Protein 8PSO (pdb70)

Solvent-accessible surface area: 40742 Å² total; per-residue (Å²): 128,80,23,71,0,26,59,153,8,74,3,4,71,78,0,90,87,56,9,129,122,36,73,80,16,136,80,8,76,125,71,190,25,67,51,56,76,28,13,163,67,48,25,1,41,147,27,4,53,64,12,78,175,107,49,20,37,29,101,17,10,58,4,1,20,2,0,46,85,7,61,31,76,79,123,3,9,71,61,0,0,34,26,24,0,131,82,114,157,20,51,115,62,117,38,6,6,11,46,48,87,90,131,54,86,164,156,81,87,102,41,71,0,1,0,1,15,42,29,5,93,7,1,89,20,1,2,13,0,0,21,79,0,21,49,84,29,6,112,18,20,36,14,128,60,3,0,1,0,0,0,5,18,5,126,66,83,50,204,157,33,73,102,163,56,81,73,68,9,67,11,16,0,0,0,1,3,129,53,67,17,138,49,40,20,90,74,114,70,88,109,0,0,6,6,64,19,98,11,10,32,81,41,1,30,0,0,1,9,5,11,6,28,5,6,60,29,10,6,110,60,38,51,38,146,26,5,20,0,22,107,64,0,51,67,37,149,108,83,13,74,95,74,23,2,30,0,10,1,0,1,9,0,3,0,8,28,1,0,4,5,10,0,2,30,2,2,4,37,4,48,31,15,90,17,3,3,96,67,66,0,74,108,6,1,75,24,32,95,61,19,168,22,23,24,16,3,0,2,1,0,1,4,1,1,3,0,33,3,11,25,59,37,51,103,110,8,9,0,0,0,114,10,16,5,25,5,17,6,10,8,3,3,5,38,71,114,54,30,41,58,16,0,101,90,8,4,73,56,2,48,88,0,22,75,6,160,40,72,3,3,50,18,105,12,102,8,92,110,11,51,96,21,10,138,40,54,14,161,30,86,32,73,90,2,15,32,37,120,45,1,0,37,3,45,86,119,170,66,155,40,27,14,102,38,22,5,15,6,88,0,0,5,24,0,0,7,39,1,93,0,30,16,0,47,60,0,2,45,71,0,2,74,8,137,47,8,89,65,133,9,34,91,2,11,0,62,59,7,3,44,19,0,35,16,1,39,22,32,38,100,27,55,48,80,13,68,16,84,19,81,4,41,15,29,3,2,0,0,1,66,0,0,0,29,4,0,18,68,21,0,129,39,0,12,44,132,47,30,79,11,26,60,107,93,19,35,39,51,44,58,0,21,38,0,2,117,82,4,113,105,86,111,39,0,0,6,7,24,6,26,66,23,14,8,2,0,2,1,50,2,1,23,73,0,0,57,27,0,10,0,13,0,0,0,0,0,0,0,16,1,2,4,87,3,6,0,32,12,156,108,76,71,22,125,2,39,1,2,2,4,47,31,23,0,70,8,0,0,5,0,1,0,5,0,32,12,119,62,3,14,0,24,43,20,56,3,1,3,4,10,78,45,96,40,41,18,140,81,0,28,63,50,3,40,25,0,1,1,14,17,3,41,89,64,0,1,8,2,55,77,11,0,29,5,28,53,10,8,0,38,40,94,5,53,47,14,106,10,9,20,63,20,30,17,15,22,7,23,0,0,0,1,0,1,20,52,2,0,31,36,0,1,42,6,0,8,15,25,39,8,69,21,131,9,0,45,107,6,0,94,18,8,5,84,12,0,20,62,28,3,78,48,105,28,11,9,88,56,116,50,92,48,0,3,34,2,0,20,10,135,35,63,23,43,0,56,32,0,1,8,16,72,24,71,16,0,1,1,7,0,4,17,60,10,18,64,0,4,0,21,78,21,21,2,41,71,33,21,128,59,192,107,37,119,50,182,14,77,21,4,55,8,4,38,12,98,48,56,70,174,82,76,3,22,72,61,46,4,71,143,55,98,63,65,17,75,60,65,6,160,82,96,65,53,154,138,52,29,106,18,27,34,38,5,30,99,32,62,82,171,211,42,29,9,36,110,23,1,113,61,20,105,69,0,5,0,20,0,1,55,24,22,31,47,108,105,47,39,95,49,90,24,76,7,34,100,32,0,48,136,89,84,24,0,57,63,19,1,45,101,12,18,77,138,64,20,92,106,43,50,125,25,82,94,26,115,68,121,55,93,34,124,131,42,114,4,81,27,4,89,2,110,80,59,16,17,87,97,116,53,1,60,66,10,30,74,130,2,55,34,0,44,32,0,38,54,10,42,140,80,115,80,44,35,21,32,0,5,20,22,10,93,117,116,34,90,2,44,92,0,0,0,19,37,0,16,10,30,85,149

Radius of gyration: 29.65 Å; Cα contacts (8 Å, |Δi|>4): 1901; chains: 3; bounding box: 71×74×90 Å

Organism: NCBI:txid1549864

B-factor: mean 33.17, std 15.11, range [2.7, 119.19]

Foldseek 3Di:
DDDDPPDDDPCNVVVVVVVVVDDDDDDDDDDDWDKDAFDALVLLVVLLVVLCVVANEDPAQFVLQLLDFQPDDPVLQQVQQVVVLVVVVFDADPNFTAAEDADDPPDADRAHAGFFDQARNCLLVVLQQLQPDVVVAGGWADDPRWIKHKHWYFYDDPPCGDDDDDLFTKIKIKTWHHDDDPQWDDDPRDITRIHIDIGTPVLSNQLNPDDLVVVVVVQPPDDDDAAFAGRQLHRDNPDGHRNSVSSLSSLCSNDSVNVLVQLVVLVVCSVPDRIDTPPPSSCSLVCPVVDDHHSVSNNSSNSSSVSSVCCVPPND/DCVPFPWHDPPQADWWDDDPDWQQVQVVVLLVVLVVVVVVPPAAQAFFFDQLPFAACQPPDQDFDQVQQFDQDWAWAWDDDPNDIDIDIFGSNVLVVVVCVQLVHPGVVRVVVPLVPDPDQQDHRRNHGNVVVLVQQQEKEKGWDTRDHPCNPTHIAIHTHSVLVRLLRRLQVLLLVRVCVLDVLSDPPADQLRSLLVVLVVALVAFKKKWWFFDSLQSSHALVLQLVLCVSRNPPPSSVSSSSSQQAHWYQRPHDTHGRRGGRGDCSRFSSLVSLLSSRDPQWDDGSGTIMGHDHDVVVVVVVCVSCRNSSNHTDPVPMDMDGFWGATPQFIAGSNSQGIAECRNQYHQDPDDLQVSLLVLLVSLVVCCVSPNDPPVVSQVVSLVVLVVLLVVQVDPVHEDDQDQQDRSSRNHVDRDTSVCLQVVVGDVLSQCSHNLRDPHPVRVVVVVVSCCDPSNDDPDDDQPPDDPVDDPSDDDDPVRSVVRVVVVCVVQVVVPHDDDDDDRPVVVVVPDD/DDPVCVVPPPDPDDDPVVVVVVPDDPDDDDDPCVVVVCPPPVVVVVVVVCCVPPPVVPDDDDDDFDDFADKDFADKDKDKDKDAADDPVRLVVVVVVPDDNVVSVVRNDIDIDIDIDGMAHPVRFDADPPCRNVGRGPPD

Nearest PDB structures (foldseek):
  8psn-assembly1_B  TM=9.920E-01  e=4.092E-94  Tilapia lake virus
  8ptj-assembly1_B  TM=9.882E-01  e=3.316E-91  Tilapia lake virus
  8psz-assembly1_B  TM=9.382E-01  e=5.724E-92  Tilapia lake virus
  8pth-assembly1_B  TM=9.506E-01  e=6.085E-90  Tilapia lake virus
  8p0u-assembly1_B  TM=6.647E-01  e=1.489E-14  Thogotovirus thogotoense

Structure (mmCIF, N/CA/C/O backbone):
data_8PSO
#
_entry.id   8PSO
#
_cell.length_a   1.00
_cell.length_b   1.00
_cell.length_c   1.00
_cell.angle_alpha   90.00
_cell.angle_beta   90.00
_cell.angle_gamma   90.00
#
_symmetry.space_group_name_H-M   'P 1'
#
loop_
_entity.id
_entity.type
_entity.pdbx_description
1 polymer 'Polymerase acidic protein (PA-like)'
2 polymer 'Putative PB1'
3 polymer 'RNA-dependent RNA polymerase'
4 polymer "5' vRNA end - vRNA loop (40-mer)"
5 polymer "DNA (5'-D(*(CTP))-3')"
6 non-polymer 'ZINC ION'
7 non-polymer 'MAGNESIUM ION'
8 water water
#
loop_
_atom_site.group_PDB
_atom_site.id
_atom_site.type_symbol
_atom_site.label_atom_id
_atom_site.label_alt_id
_atom_site.label_comp_id
_atom_site.label_asym_id
_atom_site.label_entity_id
_atom_site.label_seq_id
_atom_site.pdbx_PDB_ins_code
_atom_site.Cartn_x
_atom_site.Cartn_y
_atom_site.Cartn_z
_atom_site.occupancy
_atom_site.B_iso_or_equiv
_atom_site.auth_seq_id
_atom_site.auth_comp_id
_atom_site.auth_asym_id
_atom_site.auth_atom_id
_atom_site.pdbx_PDB_model_num
ATOM 1 N N . GLY A 1 102 ? 138.995 126.413 84.526 1.00 54.01 102 GLY A N 1
ATOM 2 C CA . GLY A 1 102 ? 139.509 127.687 84.995 1.00 56.68 102 GLY A CA 1
ATOM 3 C C . GLY A 1 102 ? 139.143 127.971 86.438 1.00 58.20 102 GLY A C 1
ATOM 4 O O . GLY A 1 102 ? 139.888 128.635 87.158 1.00 57.26 102 GLY A O 1
ATOM 7 N N . VAL A 1 103 ? 137.985 127.465 86.863 1.00 53.41 103 VAL A N 1
ATOM 8 C CA . VAL A 1 103 ? 137.537 127.664 88.235 1.00 49.82 103 VAL A CA 1
ATOM 9 C C . VAL A 1 103 ? 138.415 126.847 89.173 1.00 49.46 103 VAL A C 1
ATOM 10 O O . VAL A 1 103 ? 138.694 125.668 88.921 1.00 48.94 103 VAL A O 1
ATOM 23 N N . VAL A 1 104 ? 138.861 127.476 90.262 1.00 37.94 104 VAL A N 1
ATOM 24 C CA . VAL A 1 104 ? 139.754 126.803 91.196 1.00 36.10 104 VAL A CA 1
ATOM 25 C C . VAL A 1 104 ? 139.027 125.633 91.839 1.00 35.98 104 VAL A C 1
ATOM 26 O O . VAL A 1 104 ? 137.882 125.760 92.291 1.00 39.30 104 VAL A O 1
ATOM 39 N N . LYS A 1 105 ? 139.692 124.484 91.881 1.00 35.94 105 LYS A N 1
ATOM 40 C CA . LYS A 1 105 ? 139.147 123.277 92.483 1.00 33.32 105 LYS A CA 1
ATOM 41 C C . LYS A 1 105 ? 139.736 123.081 93.875 1.00 38.05 105 LYS A C 1
ATOM 42 O O . LYS A 1 105 ? 140.823 123.575 94.184 1.00 37.77 105 LYS A O 1
ATOM 61 N N . VAL A 1 106 ? 139.004 122.348 94.716 1.00 37.24 106 VAL A N 1
ATOM 62 C CA . VAL A 1 106 ? 139.444 122.144 96.093 1.00 30.35 106 VAL A CA 1
ATOM 63 C C . VAL A 1 106 ? 140.772 121.404 96.131 1.00 31.60 106 VAL A C 1
ATOM 64 O O . VAL A 1 106 ? 141.603 121.647 97.014 1.00 32.68 106 VAL A O 1
ATOM 77 N N . GLY A 1 107 ? 140.999 120.499 95.185 1.00 28.07 107 GLY A N 1
ATOM 78 C CA . GLY A 1 107 ? 142.242 119.768 95.082 1.00 27.40 107 GLY A CA 1
ATOM 79 C C . GLY A 1 107 ? 143.347 120.507 94.361 1.00 31.11 107 GLY A C 1
ATOM 80 O O . GLY A 1 107 ? 144.369 119.898 94.031 1.00 33.56 107 GLY A O 1
ATOM 84 N N . HIS A 1 108 ? 143.172 121.802 94.106 1.00 30.46 108 HIS A N 1
ATOM 85 C CA . HIS A 1 108 ? 144.169 122.572 93.376 1.00 32.65 108 HIS A CA 1
ATOM 86 C C . HIS A 1 108 ? 145.522 122.500 94.074 1.00 35.83 108 HIS A C 1
ATOM 87 O O . HIS A 1 108 ? 145.615 122.640 95.296 1.00 39.44 108 HIS A O 1
ATOM 101 N N . LYS A 1 109 ? 146.572 122.280 93.287 1.00 33.98 109 LYS A N 1
ATOM 102 C CA . LYS A 1 109 ? 147.936 122.183 93.791 1.00 31.65 109 LYS A CA 1
ATOM 103 C C . LYS A 1 109 ? 148.656 123.500 93.531 1.00 36.02 109 LYS A C 1
ATOM 104 O O . LYS A 1 109 ? 148.793 123.919 92.377 1.00 41.43 109 LYS A O 1
ATOM 123 N N . ALA A 1 110 ? 149.114 124.144 94.598 1.00 33.90 110 ALA A N 1
ATOM 124 C CA . ALA A 1 110 ? 149.792 125.425 94.495 1.00 30.92 110 ALA A CA 1
ATOM 125 C C . ALA A 1 110 ? 151.278 125.228 94.199 1.00 34.06 110 ALA A C 1
ATOM 126 O O . ALA A 1 110 ? 151.801 124.112 94.205 1.00 43.06 110 ALA A O 1
ATOM 133 N N . SER A 1 111 ? 151.961 126.344 93.936 1.00 32.27 111 SER A N 1
ATOM 134 C CA . SER A 1 111 ? 153.386 126.287 93.628 1.00 35.10 111 SER A CA 1
ATOM 135 C C . SER A 1 111 ? 154.223 126.016 94.872 1.00 35.18 111 SER A C 1
ATOM 136 O O . SER A 1 111 ? 155.326 125.469 94.767 1.00 42.10 111 SER A O 1
ATOM 144 N N . TYR A 1 112 ? 153.723 126.390 96.046 1.00 32.93 112 TYR A N 1
ATOM 145 C CA . TYR A 1 112 ? 154.429 126.185 97.304 1.00 29.08 112 TYR A CA 1
ATOM 146 C C . TYR A 1 112 ? 154.080 124.855 97.961 1.00 32.75 112 TYR A C 1
ATOM 147 O O . TYR A 1 112 ? 154.529 124.595 99.082 1.00 30.97 112 TYR A O 1
ATOM 165 N N . ASP A 1 113 ? 153.290 124.014 97.291 1.00 29.56 113 ASP A N 1
ATOM 166 C CA . ASP A 1 113 ? 152.869 122.748 97.886 1.00 29.13 113 ASP A CA 1
ATOM 167 C C . ASP A 1 113 ? 154.070 121.892 98.271 1.00 32.12 113 ASP A C 1
ATOM 168 O O . ASP A 1 113 ? 154.148 121.379 99.394 1.00 35.29 113 ASP A O 1
ATOM 177 N N . ALA A 1 114 ? 155.020 121.725 97.348 1.00 31.81 114 ALA A N 1
ATOM 178 C CA . ALA A 1 114 ? 156.179 120.884 97.627 1.00 24.91 114 ALA A CA 1
ATOM 179 C C . ALA A 1 114 ? 157.022 121.464 98.754 1.00 29.09 114 ALA A C 1
ATOM 180 O O . ALA A 1 114 ? 157.543 120.722 99.594 1.00 30.99 114 ALA A O 1
ATOM 187 N N . GLU A 1 115 ? 157.177 122.788 98.783 1.00 29.91 115 GLU A N 1
ATOM 188 C CA . GLU A 1 115 ? 157.947 123.421 99.849 1.00 30.04 115 GLU A CA 1
ATOM 189 C C . GLU A 1 115 ? 157.315 123.153 101.210 1.00 29.24 115 GLU A C 1
ATOM 190 O O . GLU A 1 115 ? 158.008 122.806 102.175 1.00 33.99 115 GLU A O 1
ATOM 202 N N . LEU A 1 116 ? 155.993 123.300 101.303 1.00 28.85 116 LEU A N 1
ATOM 203 C CA . LEU A 1 116 ? 155.313 123.056 102.570 1.00 25.85 116 LEU A CA 1
ATOM 204 C C . LEU A 1 116 ? 155.384 121.586 102.959 1.00 23.34 116 LEU A C 1
ATOM 205 O O . LEU A 1 116 ? 155.517 121.259 104.143 1.00 33.63 116 LEU A O 1
ATOM 221 N N . ARG A 1 117 ? 155.290 120.683 101.982 1.00 25.26 117 ARG A N 1
ATOM 222 C CA . ARG A 1 117 ? 155.413 119.262 102.290 1.00 24.45 117 ARG A CA 1
ATOM 223 C C . ARG A 1 117 ? 156.807 118.933 102.812 1.00 26.08 117 ARG A C 1
ATOM 224 O O . ARG A 1 117 ? 156.956 118.150 103.757 1.00 30.75 117 ARG A O 1
ATOM 245 N N . GLU A 1 118 ? 157.842 119.526 102.214 1.00 28.07 118 GLU A N 1
ATOM 246 C CA . GLU A 1 118 ? 159.196 119.323 102.718 1.00 31.10 118 GLU A CA 1
ATOM 247 C C . GLU A 1 118 ? 159.337 119.867 104.135 1.00 30.85 118 GLU A C 1
ATOM 248 O O . GLU A 1 118 ? 159.957 119.231 104.997 1.00 31.07 118 GLU A O 1
ATOM 260 N N . ARG A 1 119 ? 158.765 121.045 104.394 1.00 28.62 119 ARG A N 1
ATOM 261 C CA . ARG A 1 119 ? 158.819 121.604 105.741 1.00 26.83 119 ARG A CA 1
ATOM 262 C C . ARG A 1 119 ? 158.132 120.684 106.743 1.00 31.00 119 ARG A C 1
ATOM 263 O O . ARG A 1 119 ? 158.644 120.460 107.846 1.00 31.26 119 ARG A O 1
ATOM 284 N N . LEU A 1 120 ? 156.972 120.138 106.373 1.00 29.05 120 LEU A N 1
ATOM 285 C CA . LEU A 1 120 ? 156.283 119.196 107.251 1.00 24.83 120 LEU A CA 1
ATOM 286 C C . LEU A 1 120 ? 157.124 117.948 107.479 1.00 29.45 120 LEU A C 1
ATOM 287 O O . LEU A 1 120 ? 157.149 117.399 108.586 1.00 35.75 120 LEU A O 1
ATOM 303 N N . LEU A 1 121 ? 157.818 117.483 106.438 1.00 33.39 121 LEU A N 1
ATOM 304 C CA . LEU A 1 121 ? 158.696 116.329 106.594 1.00 33.41 121 LEU A CA 1
ATOM 305 C C . LEU A 1 121 ? 159.808 116.619 107.593 1.00 31.18 121 LEU A C 1
ATOM 306 O O . LEU A 1 121 ? 160.152 115.764 108.417 1.00 35.62 121 LEU A O 1
ATOM 322 N N . GLU A 1 122 ? 160.385 117.821 107.534 1.00 32.77 122 GLU A N 1
ATOM 323 C CA . GLU A 1 122 ? 161.445 118.175 108.470 1.00 30.99 122 GLU A CA 1
ATOM 324 C C . GLU A 1 122 ? 160.930 118.356 109.892 1.00 33.19 122 GLU A C 1
ATOM 325 O O . GLU A 1 122 ? 161.722 118.284 110.837 1.00 37.36 122 GLU A O 1
ATOM 337 N N . LEU A 1 123 ? 159.633 118.584 110.068 1.00 36.73 123 LEU A N 1
ATOM 338 C CA . LEU A 1 123 ? 159.067 118.792 111.390 1.00 30.96 123 LEU A CA 1
ATOM 339 C C . LEU A 1 123 ? 158.881 117.460 112.115 1.00 29.08 123 LEU A C 1
ATOM 340 O O . LEU A 1 123 ? 158.810 116.402 111.485 1.00 34.23 123 LEU A O 1
ATOM 356 N N . PRO A 1 124 ? 158.799 117.485 113.444 1.00 29.04 124 PRO A N 1
ATOM 357 C CA . PRO A 1 124 ? 158.744 116.230 114.203 1.00 34.13 124 PRO A CA 1
ATOM 358 C C . PRO A 1 124 ? 157.454 115.462 113.956 1.00 32.76 124 PRO A C 1
ATOM 359 O O . PRO A 1 124 ? 156.423 116.017 113.570 1.00 34.41 124 PRO A O 1
ATOM 370 N N . HIS A 1 125 ? 157.532 114.155 114.189 1.00 27.90 125 HIS A N 1
ATOM 371 C CA . HIS A 1 125 ? 156.422 113.236 114.000 1.00 24.73 125 HIS A CA 1
ATOM 372 C C . HIS A 1 125 ? 156.228 112.390 115.249 1.00 28.91 125 HIS A C 1
ATOM 373 O O . HIS A 1 125 ? 157.179 112.164 116.004 1.00 32.78 125 HIS A O 1
ATOM 388 N N . PRO A 1 126 ? 155.010 111.910 115.493 1.00 29.89 126 PRO A N 1
ATOM 389 C CA . PRO A 1 126 ? 154.770 111.094 116.688 1.00 29.81 126 PRO A CA 1
ATOM 390 C C . PRO A 1 126 ? 155.429 109.728 116.591 1.00 30.43 126 PRO A C 1
ATOM 391 O O . PRO A 1 126 ? 155.620 109.175 115.505 1.00 27.97 126 PRO A O 1
ATOM 402 N N . LYS A 1 127 ? 155.776 109.185 117.753 1.00 34.05 127 LYS A N 1
ATOM 403 C CA . LYS A 1 127 ? 156.265 107.820 117.856 1.00 33.24 127 LYS A CA 1
ATOM 404 C C . LYS A 1 127 ? 155.095 106.871 118.078 1.00 35.73 127 LYS A C 1
ATOM 405 O O . LYS A 1 127 ? 154.075 107.240 118.667 1.00 39.35 127 LYS A O 1
ATOM 424 N N . SER A 1 128 ? 155.249 105.640 117.600 1.00 36.91 128 SER A N 1
ATOM 425 C CA . SER A 1 128 ? 154.189 104.652 117.746 1.00 33.25 128 SER A CA 1
ATOM 426 C C . SER A 1 128 ? 153.957 104.341 119.219 1.00 38.60 128 SER A C 1
ATOM 427 O O . SER A 1 128 ? 154.901 104.069 119.966 1.00 42.14 128 SER A O 1
ATOM 435 N N . GLY A 1 129 ? 152.694 104.383 119.634 1.00 40.01 129 GLY A N 1
ATOM 436 C CA . GLY A 1 129 ? 152.334 104.104 121.003 1.00 35.75 129 GLY A CA 1
ATOM 437 C C . GLY A 1 129 ? 152.180 102.619 121.262 1.00 38.66 129 GLY A C 1
ATOM 438 O O . GLY A 1 129 ? 151.996 101.821 120.338 1.00 41.59 129 GLY A O 1
ATOM 442 N N . PRO A 1 130 ? 152.256 102.218 122.528 1.00 38.47 130 PRO A N 1
ATOM 443 C CA . PRO A 1 130 ? 152.097 100.798 122.857 1.00 38.48 130 PRO A CA 1
ATOM 444 C C . PRO A 1 130 ? 150.661 100.333 122.675 1.00 39.10 130 PRO A C 1
ATOM 445 O O . PRO A 1 130 ? 149.708 101.101 122.820 1.00 39.32 130 PRO A O 1
ATOM 456 N N . LYS A 1 131 ? 150.519 99.054 122.354 1.00 39.01 131 LYS A N 1
ATOM 457 C CA . LYS A 1 131 ? 149.195 98.451 122.249 1.00 39.00 131 LYS A CA 1
ATOM 458 C C . LYS A 1 131 ? 148.711 98.035 123.635 1.00 39.48 131 LYS A C 1
ATOM 459 O O . LYS A 1 131 ? 149.418 97.302 124.334 1.00 42.09 131 LYS A O 1
ATOM 478 N N . PRO A 1 132 ? 147.531 98.473 124.069 1.00 39.83 132 PRO A N 1
ATOM 479 C CA . PRO A 1 132 ? 147.070 98.117 125.412 1.00 41.56 132 PRO A CA 1
ATOM 480 C C . PRO A 1 132 ? 146.429 96.740 125.457 1.00 44.28 132 PRO A C 1
ATOM 481 O O . PRO A 1 132 ? 145.784 96.289 124.508 1.00 39.86 132 PRO A O 1
ATOM 492 N N . ARG A 1 133 ? 146.620 96.071 126.592 1.00 49.45 133 ARG A N 1
ATOM 493 C CA . ARG A 1 133 ? 146.005 94.776 126.862 1.00 45.46 133 ARG A CA 1
ATOM 494 C C . ARG A 1 133 ? 144.711 95.028 127.627 1.00 48.08 133 ARG A C 1
ATOM 495 O O . ARG A 1 133 ? 144.738 95.521 128.759 1.00 51.39 133 ARG A O 1
ATOM 516 N N . ILE A 1 134 ? 143.584 94.692 127.009 1.00 41.85 134 ILE A N 1
ATOM 517 C CA . ILE A 1 134 ? 142.266 94.979 127.560 1.00 37.14 134 ILE A CA 1
ATOM 518 C C . ILE A 1 134 ? 141.698 93.695 128.143 1.00 36.06 134 ILE A C 1
ATOM 519 O O . ILE A 1 134 ? 141.570 92.685 127.441 1.00 36.08 134 ILE A O 1
ATOM 535 N N . GLU A 1 135 ? 141.358 93.733 129.428 1.00 41.20 135 GLU A N 1
ATOM 536 C CA . GLU A 1 135 ? 140.707 92.626 130.113 1.00 35.84 135 GLU A CA 1
ATOM 537 C C . GLU A 1 135 ? 139.281 93.028 130.454 1.00 33.73 135 GLU A C 1
ATOM 538 O O . GLU A 1 135 ? 139.058 94.086 131.053 1.00 41.46 135 GLU A O 1
ATOM 550 N N . TRP A 1 136 ? 138.324 92.188 130.077 1.00 24.75 136 TRP A N 1
ATOM 551 C CA . TRP A 1 136 ? 136.913 92.445 130.327 1.00 24.84 136 TRP A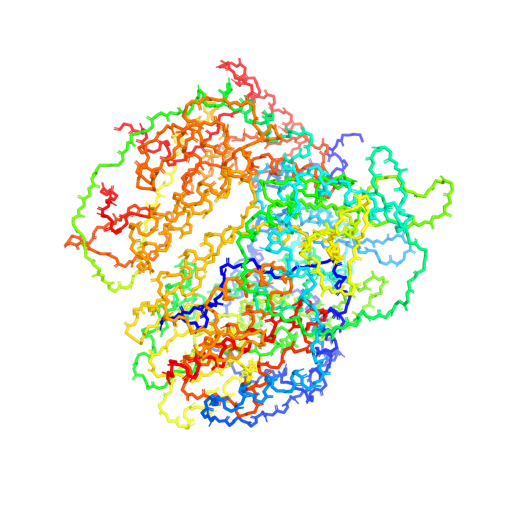 CA 1
ATOM 552 C C . TRP A 1 136 ? 136.445 91.593 131.498 1.00 28.46 136 TRP A C 1
ATOM 553 O O . TRP A 1 136 ? 136.600 90.368 131.483 1.00 31.86 136 TRP A O 1
ATOM 574 N N . VAL A 1 137 ? 135.878 92.247 132.513 1.00 30.17 137 VAL A N 1
ATOM 575 C CA . VAL A 1 137 ? 135.436 91.590 133.736 1.00 27.34 137 VAL A CA 1
ATOM 576 C C . VAL A 1 137 ? 134.076 92.152 134.130 1.00 29.17 137 VAL A C 1
ATOM 577 O O . VAL A 1 137 ? 133.563 93.091 133.521 1.00 33.31 137 VAL A O 1
ATOM 590 N N . ALA A 1 138 ? 133.494 91.557 135.167 1.00 27.72 138 ALA A N 1
ATOM 591 C CA . ALA A 1 138 ? 132.200 92.005 135.648 1.00 28.19 138 ALA A CA 1
ATOM 592 C C . ALA A 1 138 ? 132.322 93.383 136.299 1.00 24.52 138 ALA A C 1
ATOM 593 O O . ALA A 1 138 ? 133.384 93.745 136.812 1.00 31.01 138 ALA A O 1
ATOM 600 N N . PRO A 1 139 ? 131.250 94.171 136.293 1.00 22.08 139 PRO A N 1
ATOM 601 C CA . PRO A 1 139 ? 131.300 95.497 136.925 1.00 26.47 139 PRO A CA 1
ATOM 602 C C . PRO A 1 139 ? 131.559 95.382 138.417 1.00 29.54 139 PRO A C 1
ATOM 603 O O . PRO A 1 139 ? 131.459 94.288 138.991 1.00 31.76 139 PRO A O 1
ATOM 614 N N . PRO A 1 140 ? 131.892 96.488 139.080 1.00 27.96 140 PRO A N 1
ATOM 615 C CA . PRO A 1 140 ? 132.222 96.417 140.508 1.00 27.94 140 PRO A CA 1
ATOM 616 C C . PRO A 1 140 ? 131.030 95.998 141.352 1.00 27.61 140 PRO A C 1
ATOM 617 O O . PRO A 1 140 ? 129.872 96.249 141.012 1.00 26.78 140 PRO A O 1
ATOM 628 N N . ARG A 1 141 ? 131.334 95.349 142.473 1.00 35.52 141 ARG A N 1
ATOM 629 C CA . ARG A 1 141 ? 130.321 94.894 143.409 1.00 35.45 141 ARG A CA 1
ATOM 630 C C . ARG A 1 141 ? 130.097 95.941 144.498 1.00 35.62 141 ARG A C 1
ATOM 631 O O . ARG A 1 141 ? 130.718 97.006 144.517 1.00 36.92 141 ARG A O 1
ATOM 652 N N . LEU A 1 142 ? 129.190 95.625 145.425 1.00 34.33 142 LEU A N 1
ATOM 653 C CA . LEU A 1 142 ? 128.918 96.518 146.546 1.00 33.64 142 LEU A CA 1
ATOM 654 C C . LEU A 1 142 ? 130.184 96.794 147.350 1.00 33.94 142 LEU A C 1
ATOM 655 O O . LEU A 1 142 ? 130.368 97.897 147.883 1.00 36.50 142 LEU A O 1
ATOM 671 N N . ALA A 1 143 ? 131.073 95.801 147.438 1.00 32.57 143 ALA A N 1
ATOM 672 C CA . ALA A 1 143 ? 132.272 95.944 148.256 1.00 31.95 143 ALA A CA 1
ATOM 673 C C . ALA A 1 143 ? 133.171 97.058 147.738 1.00 31.89 143 ALA A C 1
ATOM 674 O O . ALA A 1 143 ? 133.796 97.772 148.527 1.00 38.37 143 ALA A O 1
ATOM 681 N N . ASP A 1 144 ? 133.265 97.216 146.417 1.00 30.09 144 ASP A N 1
ATOM 682 C CA . ASP A 1 144 ? 134.126 98.256 145.861 1.00 28.82 144 ASP A CA 1
ATOM 683 C C . ASP A 1 144 ? 133.625 99.649 146.232 1.00 28.61 144 ASP A C 1
ATOM 684 O O . ASP A 1 144 ? 134.414 100.523 146.618 1.00 38.36 144 ASP A O 1
ATOM 693 N N . ILE A 1 145 ? 132.314 99.874 146.129 1.00 24.92 145 ILE A N 1
ATOM 694 C CA . ILE A 1 145 ? 131.754 101.169 146.504 1.00 24.14 145 ILE A CA 1
ATOM 695 C C . ILE A 1 145 ? 131.927 101.405 147.998 1.00 28.82 145 ILE A C 1
ATOM 696 O O . ILE A 1 145 ? 132.241 102.521 148.437 1.00 31.16 145 ILE A O 1
ATOM 712 N N . SER A 1 146 ? 131.715 100.362 148.805 1.00 31.54 146 SER A N 1
ATOM 713 C CA . SER A 1 146 ? 131.924 100.496 150.241 1.00 29.34 146 SER A CA 1
ATOM 714 C C . SER A 1 146 ? 133.370 100.862 150.546 1.00 32.24 146 SER A C 1
ATOM 715 O O . SER A 1 146 ? 133.639 101.691 151.421 1.00 34.89 146 SER A O 1
ATOM 723 N N . LYS A 1 147 ? 134.316 100.251 149.831 1.00 28.38 147 LYS A N 1
ATOM 724 C CA . LYS A 1 147 ? 135.725 100.561 150.034 1.00 31.85 147 LYS A CA 1
ATOM 725 C C . LYS A 1 147 ? 136.033 102.002 149.650 1.00 31.77 147 LYS A C 1
ATOM 726 O O . LYS A 1 147 ? 136.807 102.678 150.334 1.00 37.50 147 LYS A O 1
ATOM 745 N N . GLU A 1 148 ? 135.445 102.487 148.555 1.00 29.92 148 GLU A N 1
ATOM 746 C CA . GLU A 1 148 ? 135.662 103.878 148.164 1.00 31.17 148 GLU A CA 1
ATOM 747 C C . GLU A 1 148 ? 135.147 104.830 149.239 1.00 33.40 148 GLU A C 1
ATOM 748 O O . GLU A 1 148 ? 135.833 105.788 149.629 1.00 33.49 148 GLU A O 1
ATOM 760 N N . THR A 1 149 ? 133.934 104.576 149.737 1.00 29.96 149 THR A N 1
ATOM 761 C CA . THR A 1 149 ? 133.377 105.435 150.778 1.00 23.95 149 THR A CA 1
ATOM 762 C C . THR A 1 149 ? 134.222 105.380 152.045 1.00 31.22 149 THR A C 1
ATOM 763 O O . THR A 1 149 ? 134.459 106.409 152.689 1.00 34.64 149 THR A O 1
ATOM 774 N N . ALA A 1 150 ? 134.684 104.184 152.419 1.00 32.74 150 ALA A N 1
ATOM 775 C CA . ALA A 1 150 ? 135.514 104.049 153.610 1.00 31.49 150 ALA A CA 1
ATOM 776 C C . ALA A 1 150 ? 136.835 104.785 153.446 1.00 28.06 150 ALA A C 1
ATOM 777 O O . ALA A 1 150 ? 137.331 105.401 154.394 1.00 33.24 150 ALA A O 1
ATOM 784 N N . GLU A 1 151 ? 137.429 104.723 152.253 1.00 32.03 151 GLU A N 1
ATOM 785 C CA . GLU A 1 151 ? 138.670 105.450 152.010 1.00 31.00 151 GLU A CA 1
ATOM 786 C C . GLU A 1 151 ? 138.459 106.950 152.144 1.00 32.40 151 GLU A C 1
ATOM 787 O O . GLU A 1 151 ? 139.269 107.644 152.770 1.00 34.68 151 GLU A O 1
ATOM 799 N N . LEU A 1 152 ? 137.370 107.470 151.573 1.00 26.95 152 LEU A N 1
ATOM 800 C CA . LEU A 1 152 ? 137.085 108.896 151.721 1.00 25.57 152 LEU A CA 1
ATOM 801 C C . LEU A 1 152 ? 136.913 109.262 153.192 1.00 25.48 152 LEU A C 1
ATOM 802 O O . LEU A 1 152 ? 137.493 110.244 153.678 1.00 28.61 152 LEU A O 1
ATOM 818 N N . LYS A 1 153 ? 136.131 108.463 153.920 1.00 26.98 153 LYS A N 1
ATOM 819 C CA . LYS A 1 153 ? 135.871 108.747 155.327 1.00 22.97 153 LYS A CA 1
ATOM 820 C C . LYS A 1 153 ? 137.157 108.733 156.141 1.00 26.66 153 LYS A C 1
ATOM 821 O O . LYS A 1 153 ? 137.379 109.608 156.986 1.00 30.66 153 LYS A O 1
ATOM 840 N N . ARG A 1 154 ? 138.017 107.742 155.903 1.00 32.08 154 ARG A N 1
ATOM 841 C CA . ARG A 1 154 ? 139.270 107.648 156.642 1.00 31.84 154 ARG A CA 1
ATOM 842 C C . ARG A 1 154 ? 140.198 108.807 156.307 1.00 28.49 154 ARG A C 1
ATOM 843 O O . ARG A 1 154 ? 140.849 109.364 157.198 1.00 38.39 154 ARG A O 1
ATOM 864 N N . GLN A 1 155 ? 140.274 109.186 155.031 1.00 31.68 155 GLN A N 1
ATOM 865 C CA . GLN A 1 155 ? 141.239 110.202 154.630 1.00 30.73 155 GLN A CA 1
ATOM 866 C C . GLN A 1 155 ? 140.820 111.587 155.106 1.00 25.46 155 GLN A C 1
ATOM 867 O O . GLN A 1 155 ? 141.673 112.401 155.477 1.00 33.20 155 GLN A O 1
ATOM 881 N N . TYR A 1 156 ? 139.520 111.880 155.109 1.00 29.56 156 TYR A N 1
ATOM 882 C CA . TYR A 1 156 ? 139.055 113.236 155.389 1.00 26.97 156 TYR A CA 1
ATOM 883 C C . TYR A 1 156 ? 138.346 113.392 156.725 1.00 26.43 156 TYR A C 1
ATOM 884 O O . TYR A 1 156 ? 138.572 114.386 157.417 1.00 23.78 156 TYR A O 1
ATOM 902 N N . GLY A 1 157 ? 137.498 112.449 157.117 1.00 22.69 157 GLY A N 1
ATOM 903 C CA . GLY A 1 157 ? 136.769 112.584 158.360 1.00 18.69 157 GLY A CA 1
ATOM 904 C C . GLY A 1 157 ? 135.545 113.471 158.218 1.00 22.59 157 GLY A C 1
ATOM 905 O O . GLY A 1 157 ? 135.122 113.839 157.120 1.00 25.79 157 GLY A O 1
ATOM 909 N N . PHE A 1 158 ? 134.972 113.824 159.369 1.00 24.36 158 PHE A N 1
ATOM 910 C CA . PHE A 1 158 ? 133.712 114.553 159.425 1.00 15.96 158 PHE A CA 1
ATOM 911 C C . PHE A 1 158 ? 133.849 115.803 160.282 1.00 20.23 158 PHE A C 1
ATOM 912 O O . PHE A 1 158 ? 134.573 115.807 161.281 1.00 32.20 158 PHE A O 1
ATOM 929 N N . PHE A 1 159 ? 133.145 116.860 159.883 1.00 27.51 159 PHE A N 1
ATOM 930 C CA . PHE A 1 159 ? 133.030 118.050 160.711 1.00 22.36 159 PHE A CA 1
ATOM 931 C C . PHE A 1 159 ? 132.102 117.786 161.894 1.00 21.09 159 PHE A C 1
ATOM 932 O O . PHE A 1 159 ? 131.244 116.900 161.862 1.00 27.09 159 PHE A O 1
ATOM 949 N N . GLU A 1 160 ? 132.286 118.573 162.956 1.00 29.92 160 GLU A N 1
ATOM 950 C CA . GLU A 1 160 ? 131.425 118.437 164.127 1.00 22.65 160 GLU A CA 1
ATOM 951 C C . GLU A 1 160 ? 129.985 118.813 163.797 1.00 23.96 160 GLU A C 1
ATOM 952 O O . GLU A 1 160 ? 129.047 118.128 164.221 1.00 32.27 160 GLU A O 1
ATOM 964 N N . CYS A 1 161 ? 129.790 119.891 163.045 1.00 28.31 161 CYS A N 1
ATOM 965 C CA . CYS A 1 161 ? 128.470 120.376 162.664 1.00 23.41 161 CYS A CA 1
ATOM 966 C C . CYS A 1 161 ? 128.318 120.313 161.147 1.00 22.62 161 CYS A C 1
ATOM 967 O O . CYS A 1 161 ? 129.254 119.976 160.417 1.00 29.77 161 CYS A O 1
ATOM 974 N N . SER A 1 162 ? 127.120 120.649 160.675 1.00 22.07 162 SER A N 1
ATOM 975 C CA . SER A 1 162 ? 126.799 120.616 159.255 1.00 14.10 162 SER A CA 1
ATOM 976 C C . SER A 1 162 ? 127.130 121.919 158.539 1.00 20.03 162 SER A C 1
ATOM 977 O O . SER A 1 162 ? 126.931 122.007 157.323 1.00 21.77 162 SER A O 1
ATOM 985 N N . LYS A 1 163 ? 127.627 122.925 159.258 1.00 21.63 163 LYS A N 1
ATOM 986 C CA . LYS A 1 163 ? 127.994 124.206 158.664 1.00 14.50 163 LYS A CA 1
ATOM 987 C C . LYS A 1 163 ? 126.834 124.789 157.862 1.00 16.46 163 LYS A C 1
ATOM 988 O O . LYS A 1 163 ? 125.690 124.769 158.326 1.00 25.61 163 LYS A O 1
ATOM 1007 N N . PHE A 1 164 ? 127.108 125.311 156.662 1.00 23.82 164 PHE A N 1
ATOM 1008 C CA . PHE A 1 164 ? 126.066 125.993 155.903 1.00 16.14 164 PHE A CA 1
ATOM 1009 C C . PHE A 1 164 ? 124.920 125.067 155.524 1.00 17.18 164 PHE A C 1
ATOM 1010 O O . PHE A 1 164 ? 123.804 125.546 155.297 1.00 25.84 164 PHE A O 1
ATOM 1027 N N . LEU A 1 165 ? 125.163 123.758 155.446 1.00 19.61 165 LEU A N 1
ATOM 1028 C CA . LEU A 1 165 ? 124.079 122.828 155.156 1.00 13.71 165 LEU A CA 1
ATOM 1029 C C . LEU A 1 165 ? 123.009 122.849 156.239 1.00 19.78 165 LEU A C 1
ATOM 1030 O O . LEU A 1 165 ? 121.869 122.450 155.977 1.00 23.15 165 LEU A O 1
ATOM 1046 N N . ALA A 1 166 ? 123.348 123.305 157.446 1.00 27.83 166 ALA A N 1
ATOM 1047 C CA . ALA A 1 166 ? 122.362 123.452 158.508 1.00 17.69 166 ALA A CA 1
ATOM 1048 C C . ALA A 1 166 ? 121.434 124.639 158.287 1.00 22.43 166 ALA A C 1
ATOM 1049 O O . ALA A 1 166 ? 120.415 124.741 158.978 1.00 27.87 166 ALA A O 1
ATOM 1056 N N . CYS A 1 167 ? 121.756 125.532 157.349 1.00 25.33 167 CYS A N 1
ATOM 1057 C CA . CYS A 1 167 ? 120.904 126.682 157.073 1.00 23.93 167 CYS A CA 1
ATOM 1058 C C . CYS A 1 167 ? 119.602 126.295 156.387 1.00 28.61 167 CYS A C 1
ATOM 1059 O O . CYS A 1 167 ? 118.723 127.151 156.240 1.00 28.00 167 CYS A O 1
ATOM 1067 N N . GLY A 1 168 ? 119.457 125.041 155.963 1.00 25.93 168 GLY A N 1
ATOM 1068 C CA . GLY A 1 168 ? 118.210 124.575 155.391 1.00 25.92 168 GLY A CA 1
ATOM 1069 C C . GLY A 1 168 ? 117.104 124.337 156.393 1.00 29.40 168 GLY A C 1
ATOM 1070 O O . GLY A 1 168 ? 116.010 123.923 156.000 1.00 29.07 168 GLY A O 1
ATOM 1074 N N . GLU A 1 169 ? 117.359 124.585 157.677 1.00 29.01 169 GLU A N 1
ATOM 1075 C CA . GLU A 1 169 ? 116.364 124.440 158.727 1.00 29.78 169 GLU A CA 1
ATOM 1076 C C . GLU A 1 169 ? 116.245 125.752 159.488 1.00 31.22 169 GLU A C 1
ATOM 1077 O O . GLU A 1 169 ? 117.206 126.520 159.585 1.00 31.54 169 GLU A O 1
ATOM 1089 N N . GLU A 1 170 ? 115.055 126.000 160.030 1.00 33.99 170 GLU A N 1
ATOM 1090 C CA . GLU A 1 170 ? 114.808 127.244 160.746 1.00 33.92 170 GLU A CA 1
ATOM 1091 C C . GLU A 1 170 ? 115.754 127.378 161.933 1.00 32.34 170 GLU A C 1
ATOM 1092 O O . GLU A 1 170 ? 116.065 126.399 162.616 1.00 33.28 170 GLU A O 1
ATOM 1104 N N . CYS A 1 171 ? 116.213 128.605 162.174 1.00 32.91 171 CYS A N 1
ATOM 1105 C CA . CYS A 1 171 ? 117.095 128.896 163.296 1.00 35.09 171 CYS A CA 1
ATOM 1106 C C . CYS A 1 171 ? 116.341 129.200 164.584 1.00 37.25 171 CYS A C 1
ATOM 1107 O O . CYS A 1 171 ? 116.977 129.369 165.629 1.00 39.52 171 CYS A O 1
ATOM 1115 N N . GLY A 1 172 ? 115.012 129.274 164.538 1.00 35.54 172 GLY A N 1
ATOM 1116 C CA . GLY A 1 172 ? 114.227 129.535 165.725 1.00 33.48 172 GLY A CA 1
ATOM 1117 C C . GLY A 1 172 ? 114.097 130.992 166.106 1.00 36.17 172 GLY A C 1
ATOM 1118 O O . GLY A 1 172 ? 113.550 131.286 167.175 1.00 34.30 172 GLY A O 1
ATOM 1122 N N . LEU A 1 173 ? 114.578 131.911 165.274 1.00 33.21 173 LEU A N 1
ATOM 1123 C CA . LEU A 1 173 ? 114.503 133.338 165.543 1.00 27.26 173 LEU A CA 1
ATOM 1124 C C . LEU A 1 173 ? 113.541 134.007 164.571 1.00 32.93 173 LEU A C 1
ATOM 1125 O O . LEU A 1 173 ? 113.410 133.594 163.415 1.00 36.54 173 LEU A O 1
ATOM 1141 N N . ASP A 1 174 ? 112.866 135.045 165.054 1.00 35.25 174 ASP A N 1
ATOM 1142 C CA . ASP A 1 174 ? 111.996 135.845 164.210 1.00 32.55 174 ASP A CA 1
ATOM 1143 C C . ASP A 1 174 ? 112.827 136.786 163.338 1.00 33.40 174 ASP A C 1
ATOM 1144 O O . ASP A 1 174 ? 114.042 136.921 163.502 1.00 33.42 174 ASP A O 1
ATOM 1153 N N . GLN A 1 175 ? 112.149 137.453 162.402 1.00 29.55 175 GLN A N 1
ATOM 1154 C CA . GLN A 1 175 ? 112.854 138.222 161.380 1.00 33.07 175 GLN A CA 1
ATOM 1155 C C . GLN A 1 175 ? 113.707 139.324 161.999 1.00 31.62 175 GLN A C 1
ATOM 1156 O O . GLN A 1 175 ? 114.865 139.521 161.610 1.00 36.76 175 GLN A O 1
ATOM 1170 N N . GLU A 1 176 ? 113.151 140.058 162.964 1.00 31.65 176 GLU A N 1
ATOM 1171 C CA . GLU A 1 176 ? 113.912 141.136 163.591 1.00 33.30 176 GLU A CA 1
ATOM 1172 C C . GLU A 1 176 ? 115.127 140.588 164.328 1.00 32.41 176 GLU A C 1
ATOM 1173 O O . GLU A 1 176 ? 116.223 141.156 164.244 1.00 34.35 176 GLU A O 1
ATOM 1185 N N . ALA A 1 177 ? 114.954 139.481 165.052 1.00 34.06 177 ALA A N 1
ATOM 1186 C CA . ALA A 1 177 ? 116.082 138.869 165.744 1.00 31.39 177 ALA A CA 1
ATOM 1187 C C . ALA A 1 177 ? 117.136 138.391 164.755 1.00 36.02 177 ALA A C 1
ATOM 1188 O O . ALA A 1 177 ? 118.338 138.539 165.000 1.00 36.25 177 ALA A O 1
ATOM 1195 N N . ARG A 1 178 ? 116.706 137.807 163.635 1.00 35.99 178 ARG A N 1
ATOM 1196 C CA . ARG A 1 178 ? 117.654 137.355 162.622 1.00 28.20 178 ARG A CA 1
ATOM 1197 C C . ARG A 1 178 ? 118.458 138.525 162.069 1.00 31.43 178 ARG A C 1
ATOM 1198 O O . ARG A 1 178 ? 119.684 138.444 161.929 1.00 30.06 178 ARG A O 1
ATOM 1219 N N . GLU A 1 179 ? 117.777 139.626 161.744 1.00 29.61 179 GLU A N 1
ATOM 1220 C CA . GLU A 1 179 ? 118.471 140.796 161.217 1.00 29.72 179 GLU A CA 1
ATOM 1221 C C . GLU A 1 179 ? 119.464 141.337 162.238 1.00 32.13 179 GLU A C 1
ATOM 1222 O O . GLU A 1 179 ? 120.611 141.660 161.899 1.00 37.93 179 GLU A O 1
ATOM 1234 N N . LEU A 1 180 ? 119.039 141.445 163.498 1.00 30.46 180 LEU A N 1
ATOM 1235 C CA . LEU A 1 180 ? 119.929 141.952 164.535 1.00 32.21 180 LEU A CA 1
ATOM 1236 C C . LEU A 1 180 ? 121.151 141.057 164.684 1.00 30.81 180 LEU A C 1
ATOM 1237 O O . LEU A 1 180 ? 122.285 141.543 164.766 1.00 34.99 180 LEU A O 1
ATOM 1253 N N . ILE A 1 181 ? 120.939 139.741 164.711 1.00 28.37 181 ILE A N 1
ATOM 1254 C CA . ILE A 1 181 ? 122.048 138.813 164.897 1.00 25.62 181 ILE A CA 1
ATOM 1255 C C . ILE A 1 181 ? 123.021 138.907 163.731 1.00 31.53 181 ILE A C 1
ATOM 1256 O O . ILE A 1 181 ? 124.240 138.920 163.926 1.00 35.56 181 ILE A O 1
ATOM 1272 N N . LEU A 1 182 ? 122.505 138.968 162.501 1.00 33.67 182 LEU A N 1
ATOM 1273 C CA . LEU A 1 182 ? 123.393 139.043 161.345 1.00 24.77 182 LEU A CA 1
ATOM 1274 C C . LEU A 1 182 ? 124.193 140.340 161.345 1.00 25.97 182 LEU A C 1
ATOM 1275 O O . LEU A 1 182 ? 125.409 140.330 161.108 1.00 28.73 182 LEU A O 1
ATOM 1291 N N . ASN A 1 183 ? 123.535 141.469 161.621 1.00 30.14 183 ASN A N 1
ATOM 1292 C CA . ASN A 1 183 ? 124.246 142.743 161.629 1.00 24.78 183 ASN A CA 1
ATOM 1293 C C . ASN A 1 183 ? 125.295 142.782 162.735 1.00 31.78 183 ASN A C 1
ATOM 1294 O O . ASN A 1 183 ? 126.403 143.293 162.534 1.00 33.05 183 ASN A O 1
ATOM 1305 N N . GLU A 1 184 ? 124.971 142.236 163.909 1.00 26.56 184 GLU A N 1
ATOM 1306 C CA . GLU A 1 184 ? 125.928 142.254 165.007 1.00 29.70 184 GLU A CA 1
ATOM 1307 C C . GLU A 1 184 ? 127.069 141.273 164.776 1.00 28.07 184 GLU A C 1
ATOM 1308 O O . GLU A 1 184 ? 128.188 141.515 165.236 1.00 33.40 184 GLU A O 1
ATOM 1320 N N . TYR A 1 185 ? 126.813 140.164 164.079 1.00 28.07 185 TYR A N 1
ATOM 1321 C CA . TYR A 1 185 ? 127.906 139.294 163.666 1.00 26.38 185 TYR A CA 1
ATOM 1322 C C . TYR A 1 185 ? 128.831 140.016 162.698 1.00 26.66 185 TYR A C 1
ATOM 1323 O O . TYR A 1 185 ? 130.058 139.925 162.812 1.00 28.83 185 TYR A O 1
ATOM 1341 N N . ALA A 1 186 ? 128.258 140.749 161.740 1.00 29.41 186 ALA A N 1
ATOM 1342 C CA . ALA A 1 186 ? 129.086 141.516 160.815 1.00 26.72 186 ALA A CA 1
ATOM 1343 C C . ALA A 1 186 ? 129.925 142.546 161.561 1.00 30.89 186 ALA A C 1
ATOM 1344 O O . ALA A 1 186 ? 131.111 142.727 161.265 1.00 29.03 186 ALA A O 1
ATOM 1351 N N . ARG A 1 187 ? 129.322 143.232 162.533 1.00 36.75 187 ARG A N 1
ATOM 1352 C CA . ARG A 1 187 ? 130.065 144.212 163.320 1.00 28.84 187 ARG A CA 1
ATOM 1353 C C . ARG A 1 187 ? 131.163 143.547 164.144 1.00 27.98 187 ARG A C 1
ATOM 1354 O O . ARG A 1 187 ? 132.270 144.084 164.265 1.00 36.08 187 ARG A O 1
ATOM 1375 N N . ASP A 1 188 ? 130.874 142.378 164.719 1.00 31.66 188 ASP A N 1
ATOM 1376 C CA . ASP A 1 188 ? 131.844 141.710 165.582 1.00 25.52 188 ASP A CA 1
ATOM 1377 C C . ASP A 1 188 ? 133.086 141.294 164.803 1.00 33.11 188 ASP A C 1
ATOM 1378 O O . ASP A 1 188 ? 134.206 141.385 165.317 1.00 35.99 188 ASP A O 1
ATOM 1387 N N . ARG A 1 189 ? 132.911 140.833 163.566 1.00 36.68 189 ARG A N 1
ATOM 1388 C CA . ARG A 1 189 ? 134.040 140.450 162.729 1.00 30.71 189 ARG A CA 1
ATOM 1389 C C . ARG A 1 189 ? 134.790 141.653 162.174 1.00 34.74 189 ARG A C 1
ATOM 1390 O O . ARG A 1 189 ? 135.777 141.468 161.453 1.00 38.56 189 ARG A O 1
ATOM 1411 N N . GLU A 1 190 ? 134.346 142.871 162.486 1.00 37.31 190 GLU A N 1
ATOM 1412 C CA . GLU A 1 190 ? 135.008 144.099 162.056 1.00 33.66 190 GLU A CA 1
ATOM 1413 C C . GLU A 1 190 ? 134.858 144.337 160.558 1.00 33.48 190 GLU A C 1
ATOM 1414 O O . GLU A 1 190 ? 135.753 144.893 159.919 1.00 37.71 190 GLU A O 1
ATOM 1426 N N . PHE A 1 191 ? 133.735 143.917 159.982 1.00 26.74 191 PHE A N 1
ATOM 1427 C CA . PHE A 1 191 ? 133.450 144.248 158.594 1.00 23.25 191 PHE A CA 1
ATOM 1428 C C . PHE A 1 191 ? 133.221 145.746 158.454 1.00 32.09 191 PHE A C 1
ATOM 1429 O O . PHE A 1 191 ? 132.539 146.368 159.273 1.00 39.02 191 PHE A O 1
ATOM 1446 N N . GLU A 1 192 ? 133.802 146.326 157.410 1.00 31.34 192 GLU A N 1
ATOM 1447 C CA . GLU A 1 192 ? 133.633 147.748 157.152 1.00 26.49 192 GLU A CA 1
ATOM 1448 C C . GLU A 1 192 ? 132.180 148.056 156.816 1.00 32.60 192 GLU A C 1
ATOM 1449 O O . GLU A 1 192 ? 131.499 147.273 156.150 1.00 34.21 192 GLU A O 1
ATOM 1461 N N . PHE A 1 193 ? 131.705 149.204 157.287 1.00 36.73 193 PHE A N 1
ATOM 1462 C CA . PHE A 1 193 ? 130.356 149.678 157.011 1.00 31.35 193 PHE A CA 1
ATOM 1463 C C . PHE A 1 193 ? 130.437 150.889 156.093 1.00 34.63 193 PHE A C 1
ATOM 1464 O O . PHE A 1 193 ? 131.206 151.820 156.355 1.00 38.62 193 PHE A O 1
ATOM 1481 N N . ARG A 1 194 ? 129.651 150.873 155.018 1.00 38.56 194 ARG A N 1
ATOM 1482 C CA . ARG A 1 194 ? 129.718 151.932 154.021 1.00 39.03 194 ARG A CA 1
ATOM 1483 C C . ARG A 1 194 ? 128.426 151.939 153.220 1.00 38.92 194 ARG A C 1
ATOM 1484 O O . ARG A 1 194 ? 128.001 150.893 152.719 1.00 43.02 194 ARG A O 1
ATOM 1505 N N . ASN A 1 195 ? 127.806 153.113 153.106 1.00 41.22 195 ASN A N 1
ATOM 1506 C CA . ASN A 1 195 ? 126.562 153.277 152.354 1.00 41.87 195 ASN A CA 1
ATOM 1507 C C . ASN A 1 195 ? 125.468 152.346 152.866 1.00 41.61 195 ASN A C 1
ATOM 1508 O O . ASN A 1 195 ? 124.626 151.878 152.096 1.00 44.88 195 ASN A O 1
ATOM 1519 N N . GLY A 1 196 ? 125.471 152.069 154.167 1.00 37.19 196 GLY A N 1
ATOM 1520 C CA . GLY A 1 196 ? 124.484 151.185 154.748 1.00 37.65 196 GLY A CA 1
ATOM 1521 C C . GLY A 1 196 ? 124.724 149.713 154.508 1.00 37.89 196 GLY A C 1
ATOM 1522 O O . GLY A 1 196 ? 123.854 148.900 154.844 1.00 42.10 196 GLY A O 1
ATOM 1526 N N . GLY A 1 197 ? 125.872 149.339 153.941 1.00 34.43 197 GLY A N 1
ATOM 1527 C CA . GLY A 1 197 ? 126.153 147.954 153.641 1.00 28.01 197 GLY A CA 1
ATOM 1528 C C . GLY A 1 197 ? 127.473 147.514 154.243 1.00 30.61 197 GLY A C 1
ATOM 1529 O O . GLY A 1 197 ? 128.328 148.326 154.597 1.00 39.36 197 GLY A O 1
ATOM 1533 N N . TRP A 1 198 ? 127.624 146.198 154.352 1.00 30.41 198 TRP A N 1
ATOM 1534 C CA . TRP A 1 198 ? 128.813 145.588 154.928 1.00 27.38 198 TRP A CA 1
ATOM 1535 C C . TRP A 1 198 ? 129.765 145.141 153.827 1.00 26.08 198 TRP A C 1
ATOM 1536 O O . TRP A 1 198 ? 129.335 144.654 152.777 1.00 36.02 198 TRP A O 1
ATOM 1557 N N . ILE A 1 199 ? 131.059 145.316 154.074 1.00 24.43 199 ILE A N 1
ATOM 1558 C CA . ILE A 1 199 ? 132.112 144.877 153.166 1.00 21.07 199 ILE A CA 1
ATOM 1559 C C . ILE A 1 199 ? 133.185 144.182 153.989 1.00 25.96 199 ILE A C 1
ATOM 1560 O O . ILE A 1 199 ? 133.574 144.668 155.055 1.00 35.33 199 ILE A O 1
ATOM 1576 N N . GLN A 1 200 ? 133.660 143.041 153.500 1.00 25.56 200 GLN A N 1
ATOM 1577 C CA . GLN A 1 200 ? 134.769 142.332 154.122 1.00 20.69 200 GLN A CA 1
ATOM 1578 C C . GLN A 1 200 ? 136.060 142.732 153.424 1.00 25.50 200 GLN A C 1
ATOM 1579 O O . GLN A 1 200 ? 136.150 142.674 152.193 1.00 33.12 200 GLN A O 1
ATOM 1593 N N . ARG A 1 201 ? 137.051 143.137 154.210 1.00 31.86 201 ARG A N 1
ATOM 1594 C CA . ARG A 1 201 ? 138.328 143.606 153.696 1.00 31.51 201 ARG A CA 1
ATOM 1595 C C . ARG A 1 201 ? 139.405 142.563 153.958 1.00 26.48 201 ARG A C 1
ATOM 1596 O O . ARG A 1 201 ? 139.439 141.947 155.028 1.00 33.08 201 ARG A O 1
ATOM 1617 N N . TYR A 1 202 ? 140.280 142.365 152.975 1.00 29.81 202 TYR A N 1
ATOM 1618 C CA . TYR A 1 202 ? 141.392 141.436 153.092 1.00 29.94 202 TYR A CA 1
ATOM 1619 C C . TYR A 1 202 ? 142.669 142.108 152.611 1.00 28.80 202 TYR A C 1
ATOM 1620 O O . TYR A 1 202 ? 142.645 142.948 151.708 1.00 34.88 202 TYR A O 1
ATOM 1638 N N . THR A 1 203 ? 143.786 141.727 153.227 1.00 36.28 203 THR A N 1
ATOM 1639 C CA . THR A 1 203 ? 145.095 142.265 152.881 1.00 36.21 203 THR A CA 1
ATOM 1640 C C . THR A 1 203 ? 146.031 141.204 152.325 1.00 35.98 203 THR A C 1
ATOM 1641 O O . THR A 1 203 ? 146.616 141.401 151.254 1.00 41.74 203 THR A O 1
ATOM 1652 N N . VAL A 1 204 ? 146.187 140.081 153.022 1.00 34.32 204 VAL A N 1
ATOM 1653 C CA . VAL A 1 204 ? 147.118 139.032 152.633 1.00 32.36 204 VAL A CA 1
ATOM 1654 C C . VAL A 1 204 ? 146.377 137.703 152.593 1.00 35.60 204 VAL A C 1
ATOM 1655 O O . VAL A 1 204 ? 145.378 137.505 153.290 1.00 39.55 204 VAL A O 1
ATOM 1668 N N . ALA A 1 205 ? 146.878 136.789 151.766 1.00 32.14 205 ALA A N 1
ATOM 1669 C CA . ALA A 1 205 ? 146.297 135.465 151.598 1.00 28.94 205 ALA A CA 1
ATOM 1670 C C . ALA A 1 205 ? 147.332 134.403 151.937 1.00 29.66 205 ALA A C 1
ATOM 1671 O O . ALA A 1 205 ? 148.489 134.493 151.516 1.00 37.71 205 ALA A O 1
ATOM 1678 N N . SER A 1 206 ? 146.909 133.395 152.703 1.00 32.20 206 SER A N 1
ATOM 1679 C CA . SER A 1 206 ? 147.804 132.298 153.048 1.00 30.95 206 SER A CA 1
ATOM 1680 C C . SER A 1 206 ? 148.191 131.467 151.833 1.00 30.93 206 SER A C 1
ATOM 1681 O O . SER A 1 206 ? 149.219 130.783 151.868 1.00 36.94 206 SER A O 1
ATOM 1689 N N . HIS A 1 207 ? 147.397 131.514 150.763 1.00 38.26 207 HIS A N 1
ATOM 1690 C CA . HIS A 1 207 ? 147.658 130.741 149.550 1.00 34.85 207 HIS A CA 1
ATOM 1691 C C . HIS A 1 207 ? 147.704 129.244 149.837 1.00 32.12 207 HIS A C 1
ATOM 1692 O O . HIS A 1 207 ? 148.428 128.494 149.178 1.00 32.47 207 HIS A O 1
ATOM 1706 N N . LYS A 1 208 ? 146.927 128.801 150.825 1.00 34.03 208 LYS A N 1
ATOM 1707 C CA . LYS A 1 208 ? 146.777 127.396 151.148 1.00 34.93 208 LYS A CA 1
ATOM 1708 C C . LYS A 1 208 ? 145.301 127.016 151.122 1.00 33.97 208 LYS A C 1
ATOM 1709 O O . LYS A 1 208 ? 144.463 127.776 151.618 1.00 36.95 208 LYS A O 1
ATOM 1728 N N . PRO A 1 209 ? 144.947 125.861 150.558 1.00 30.72 209 PRO A N 1
ATOM 1729 C CA . PRO A 1 209 ? 143.532 125.477 150.518 1.00 28.86 209 PRO A CA 1
ATOM 1730 C C . PRO A 1 209 ? 142.953 125.347 151.918 1.00 28.19 209 PRO A C 1
ATOM 1731 O O . PRO A 1 209 ? 143.633 124.943 152.864 1.00 38.61 209 PRO A O 1
ATOM 1742 N N . ALA A 1 210 ? 141.678 125.703 152.043 1.00 25.26 210 ALA A N 1
ATOM 1743 C CA . ALA A 1 210 ? 140.992 125.583 153.320 1.00 23.32 210 ALA A CA 1
ATOM 1744 C C . ALA A 1 210 ? 140.855 124.118 153.717 1.00 22.57 210 ALA A C 1
ATOM 1745 O O . ALA A 1 210 ? 140.780 123.225 152.869 1.00 30.39 210 ALA A O 1
ATOM 1752 N N . THR A 1 211 ? 140.827 123.875 155.025 1.00 23.85 211 THR A N 1
ATOM 1753 C CA . THR A 1 211 ? 140.626 122.519 155.519 1.00 21.39 211 THR A CA 1
ATOM 1754 C C . THR A 1 211 ? 139.275 121.993 155.051 1.00 20.62 211 THR A C 1
ATOM 1755 O O . THR A 1 211 ? 138.252 122.672 155.179 1.00 28.58 211 THR A O 1
ATOM 1766 N N . GLN A 1 212 ? 139.273 120.779 154.504 1.00 18.35 212 GLN A N 1
ATOM 1767 C CA . GLN A 1 212 ? 138.077 120.179 153.926 1.00 24.81 212 GLN A CA 1
ATOM 1768 C C . GLN A 1 212 ? 137.780 118.865 154.633 1.00 21.79 212 GLN A C 1
ATOM 1769 O O . GLN A 1 212 ? 138.643 117.984 154.704 1.00 26.01 212 GLN A O 1
ATOM 1783 N N . LYS A 1 213 ? 136.561 118.740 155.150 1.00 23.38 213 LYS A N 1
ATOM 1784 C CA . LYS A 1 213 ? 136.065 117.516 155.760 1.00 15.34 213 LYS A CA 1
ATOM 1785 C C . LYS A 1 213 ? 134.644 117.273 155.267 1.00 15.52 213 LYS A C 1
ATOM 1786 O O . LYS A 1 213 ? 134.062 118.096 154.554 1.00 26.76 213 LYS A O 1
ATOM 1805 N N . ILE A 1 214 ? 134.079 116.133 155.648 1.00 19.05 214 ILE A N 1
ATOM 1806 C CA . ILE A 1 214 ? 132.745 115.741 155.208 1.00 17.65 214 ILE A CA 1
ATOM 1807 C C . ILE A 1 214 ? 131.716 116.322 156.169 1.00 20.29 214 ILE A C 1
ATOM 1808 O O . ILE A 1 214 ? 131.845 116.188 157.391 1.00 23.22 214 ILE A O 1
ATOM 1824 N N . LEU A 1 215 ? 130.699 116.974 155.615 1.00 20.49 215 LEU A N 1
ATOM 1825 C CA . LEU A 1 215 ? 129.632 117.553 156.426 1.00 20.38 215 LEU A CA 1
ATOM 1826 C C . LEU A 1 215 ? 128.616 116.478 156.803 1.00 14.77 215 LEU A C 1
ATOM 1827 O O . LEU A 1 215 ? 128.123 115.768 155.922 1.00 29.86 215 LEU A O 1
ATOM 1843 N N . PRO A 1 216 ? 128.280 116.324 158.082 1.00 22.09 216 PRO A N 1
ATOM 1844 C CA . PRO A 1 216 ? 127.172 115.434 158.443 1.00 19.57 216 PRO A CA 1
ATOM 1845 C C . PRO A 1 216 ? 125.837 116.006 157.990 1.00 13.23 216 PRO A C 1
ATOM 1846 O O . PRO A 1 216 ? 125.665 117.217 157.834 1.00 23.99 216 PRO A O 1
ATOM 1857 N N . LEU A 1 217 ? 124.881 115.110 157.780 1.00 15.14 217 LEU A N 1
ATOM 1858 C CA . LEU A 1 217 ? 123.590 115.506 157.225 1.00 18.47 217 LEU A CA 1
ATOM 1859 C C . LEU A 1 217 ? 122.669 116.020 158.327 1.00 21.37 217 LEU A C 1
ATOM 1860 O O . LEU A 1 217 ? 122.453 115.320 159.320 1.00 26.27 217 LEU A O 1
ATOM 1876 N N . PRO A 1 218 ? 122.117 117.227 158.197 1.00 19.75 218 PRO A N 1
ATOM 1877 C CA . PRO A 1 218 ? 121.005 117.622 159.069 1.00 14.35 218 PRO A CA 1
ATOM 1878 C C . PRO A 1 218 ? 119.800 116.715 158.862 1.00 21.75 218 PRO A C 1
ATOM 1879 O O . PRO A 1 218 ? 119.723 115.930 157.916 1.00 26.35 218 PRO A O 1
ATOM 1890 N N . ALA A 1 219 ? 118.839 116.831 159.781 1.00 27.72 219 ALA A N 1
ATOM 1891 C CA . ALA A 1 219 ? 117.670 115.959 159.739 1.00 23.97 219 ALA A CA 1
ATOM 1892 C C . ALA A 1 219 ? 116.837 116.192 158.483 1.00 26.61 219 ALA A C 1
ATOM 1893 O O . ALA A 1 219 ? 116.361 115.234 157.863 1.00 26.76 219 ALA A O 1
ATOM 1900 N N . SER A 1 220 ? 116.648 117.449 158.091 1.00 25.18 220 SER A N 1
ATOM 1901 C CA . SER A 1 220 ? 115.794 117.776 156.956 1.00 24.18 220 SER A CA 1
ATOM 1902 C C . SER A 1 220 ? 116.243 119.111 156.375 1.00 27.88 220 SER A C 1
ATOM 1903 O O . SER A 1 220 ? 117.217 119.715 156.833 1.00 30.84 220 SER A O 1
ATOM 1911 N N . ALA A 1 221 ? 115.519 119.567 155.353 1.00 30.98 221 ALA A N 1
ATOM 1912 C CA . ALA A 1 221 ? 115.820 120.831 154.692 1.00 25.07 221 ALA A CA 1
ATOM 1913 C C . ALA A 1 221 ? 114.541 121.472 154.165 1.00 27.03 221 ALA A C 1
ATOM 1914 O O . ALA A 1 221 ? 114.391 121.647 152.949 1.00 34.93 221 ALA A O 1
ATOM 1921 N N . PRO A 1 222 ? 113.600 121.835 155.039 1.00 27.03 222 PRO A N 1
ATOM 1922 C CA . PRO A 1 222 ? 112.365 122.476 154.558 1.00 20.53 222 PRO A CA 1
ATOM 1923 C C . PRO A 1 222 ? 112.594 123.818 153.883 1.00 24.64 222 PRO A C 1
ATOM 1924 O O . PRO A 1 222 ? 111.735 124.255 153.106 1.00 34.05 222 PRO A O 1
ATOM 1935 N N . LEU A 1 223 ? 113.717 124.485 154.148 1.00 23.44 223 LEU A N 1
ATOM 1936 C CA . LEU A 1 223 ? 113.982 125.822 153.633 1.00 22.92 223 LEU A CA 1
ATOM 1937 C C . LEU A 1 223 ? 114.932 125.818 152.440 1.00 23.89 223 LEU A C 1
ATOM 1938 O O . LEU A 1 223 ? 115.579 126.835 152.170 1.00 30.14 223 LEU A O 1
ATOM 1954 N N . ALA A 1 224 ? 115.031 124.699 151.719 1.00 20.70 224 ALA A N 1
ATOM 1955 C CA . ALA A 1 224 ? 115.943 124.635 150.582 1.00 20.88 224 ALA A CA 1
ATOM 1956 C C . ALA A 1 224 ? 115.565 125.658 149.517 1.00 18.47 224 ALA A C 1
ATOM 1957 O O . ALA A 1 224 ? 116.426 126.376 148.992 1.00 20.04 224 ALA A O 1
ATOM 1964 N N . ARG A 1 225 ? 114.274 125.746 149.190 1.00 20.88 225 ARG A N 1
ATOM 1965 C CA . ARG A 1 225 ? 113.831 126.691 148.170 1.00 21.00 225 ARG A CA 1
ATOM 1966 C C . ARG A 1 225 ? 114.130 128.125 148.585 1.00 24.80 225 ARG A C 1
ATOM 1967 O O . ARG A 1 225 ? 114.664 128.915 147.797 1.00 30.51 225 ARG A O 1
ATOM 1988 N N . GLU A 1 226 ? 113.789 128.479 149.825 1.00 23.27 226 GLU A N 1
ATOM 1989 C CA . GLU A 1 226 ? 114.050 129.832 150.301 1.00 26.18 226 GLU A CA 1
ATOM 1990 C C . GLU A 1 226 ? 115.543 130.124 150.321 1.00 20.70 226 GLU A C 1
ATOM 1991 O O . GLU A 1 226 ? 115.971 131.225 149.963 1.00 26.98 226 GLU A O 1
ATOM 2003 N N . LEU A 1 227 ? 116.352 129.150 150.742 1.00 12.40 227 LEU A N 1
ATOM 2004 C CA . LEU A 1 227 ? 117.794 129.359 150.795 1.00 20.56 227 LEU A CA 1
ATOM 2005 C C . LEU A 1 227 ? 118.364 129.609 149.404 1.00 14.61 227 LEU A C 1
ATOM 2006 O O . LEU A 1 227 ? 119.179 130.519 149.208 1.00 21.39 227 LEU A O 1
ATOM 2022 N N . LEU A 1 228 ? 117.947 128.809 148.420 1.00 20.65 228 LEU A N 1
ATOM 2023 C CA . LEU A 1 228 ? 118.441 129.005 147.060 1.00 20.66 228 LEU A CA 1
ATOM 2024 C C . LEU A 1 228 ? 117.978 130.341 146.492 1.00 15.44 228 LEU A C 1
ATOM 2025 O O . LEU A 1 228 ? 118.758 131.053 145.845 1.00 20.82 228 LEU A O 1
ATOM 2041 N N . MET A 1 229 ? 116.716 130.705 146.730 1.00 20.13 229 MET A N 1
ATOM 2042 C CA . MET A 1 229 ? 116.221 131.994 146.259 1.00 14.65 229 MET A CA 1
ATOM 2043 C C . MET A 1 229 ? 117.008 133.140 146.881 1.00 23.40 229 MET A C 1
ATOM 2044 O O . MET A 1 229 ? 117.358 134.109 146.197 1.00 27.60 229 MET A O 1
ATOM 2058 N N . LEU A 1 230 ? 117.300 133.046 148.179 1.00 24.91 230 LEU A N 1
ATOM 2059 C CA . LEU A 1 230 ? 118.036 134.109 148.850 1.00 19.42 230 LEU A CA 1
ATOM 2060 C C . LEU A 1 230 ? 119.474 134.186 148.355 1.00 23.53 230 LEU A C 1
ATOM 2061 O O . LEU A 1 230 ? 120.030 135.281 148.227 1.00 27.22 230 LEU A O 1
ATOM 2077 N N . ILE A 1 231 ? 120.100 133.038 148.086 1.00 19.46 231 ILE A N 1
ATOM 2078 C CA . ILE A 1 231 ? 121.448 133.058 147.523 1.00 16.64 231 ILE A CA 1
ATOM 2079 C C . ILE A 1 231 ? 121.433 133.727 146.156 1.00 23.04 231 ILE A C 1
ATOM 2080 O O . ILE A 1 231 ? 122.327 134.515 145.823 1.00 29.96 231 ILE A O 1
ATOM 2096 N N . ALA A 1 232 ? 120.419 133.426 145.342 1.00 17.89 232 ALA A N 1
ATOM 2097 C CA . ALA A 1 232 ? 120.299 134.088 144.047 1.00 15.05 232 ALA A CA 1
ATOM 2098 C C . ALA A 1 232 ? 120.126 135.593 144.211 1.00 23.38 232 ALA A C 1
ATOM 2099 O O . ALA A 1 232 ? 120.730 136.380 143.474 1.00 33.01 232 ALA A O 1
ATOM 2106 N N . ARG A 1 233 ? 119.302 136.011 145.173 1.00 30.33 233 ARG A N 1
ATOM 2107 C CA . ARG A 1 233 ? 118.962 137.425 145.296 1.00 24.86 233 ARG A CA 1
ATOM 2108 C C . ARG A 1 233 ? 120.112 138.238 145.886 1.00 26.68 233 ARG A C 1
ATOM 2109 O O . ARG A 1 233 ? 120.353 139.374 145.462 1.00 33.24 233 ARG A O 1
ATOM 2130 N N . SER A 1 234 ? 120.833 137.679 146.860 1.00 33.28 234 SER A N 1
ATOM 2131 C CA . SER A 1 234 ? 121.770 138.483 147.640 1.00 31.28 234 SER A CA 1
ATOM 2132 C C . SER A 1 234 ? 123.023 138.826 146.847 1.00 30.52 234 SER A C 1
ATOM 2133 O O . SER A 1 234 ? 123.512 139.959 146.914 1.00 37.01 234 SER A O 1
ATOM 2141 N N . THR A 1 235 ? 123.566 137.868 146.098 1.00 30.29 235 THR A N 1
ATOM 2142 C CA . THR A 1 235 ? 124.823 138.117 145.404 1.00 32.67 235 THR A CA 1
ATOM 2143 C C . THR A 1 235 ? 124.690 139.200 144.342 1.00 34.10 235 THR A C 1
ATOM 2144 O O . THR A 1 235 ? 125.695 139.823 143.983 1.00 38.72 235 THR A O 1
ATOM 2155 N N . THR A 1 236 ? 123.482 139.438 143.835 1.00 37.76 236 THR A N 1
ATOM 2156 C CA . THR A 1 236 ? 123.216 140.582 142.974 1.00 33.84 236 THR A CA 1
ATOM 2157 C C . THR A 1 236 ? 122.714 141.795 143.748 1.00 31.06 236 THR A C 1
ATOM 2158 O O . THR A 1 236 ? 122.547 142.865 143.154 1.00 35.77 236 THR A O 1
ATOM 2169 N N . GLN A 1 237 ? 122.473 141.652 145.048 1.00 36.83 237 GLN A N 1
ATOM 2170 C CA . GLN A 1 237 ? 121.993 142.735 145.902 1.00 30.20 237 GLN A CA 1
ATOM 2171 C C . GLN A 1 237 ? 122.757 142.709 147.223 1.00 31.73 237 GLN A C 1
ATOM 2172 O O . GLN A 1 237 ? 122.187 142.838 148.307 1.00 36.52 237 GLN A O 1
ATOM 2186 N N . ALA A 1 238 ? 124.074 142.540 147.133 1.00 31.42 238 ALA A N 1
ATOM 2187 C CA . ALA A 1 238 ? 124.893 142.283 148.306 1.00 26.33 238 ALA A CA 1
ATOM 2188 C C . ALA A 1 238 ? 124.986 143.524 149.193 1.00 24.69 238 ALA A C 1
ATOM 2189 O O . ALA A 1 238 ? 124.659 144.644 148.790 1.00 29.52 238 ALA A O 1
ATOM 2196 N N . GLY A 1 239 ? 125.438 143.302 150.426 1.00 21.47 239 GLY A N 1
ATOM 2197 C CA . GLY A 1 239 ? 125.686 144.384 151.358 1.00 29.06 239 GLY A CA 1
ATOM 2198 C C . GLY A 1 239 ? 124.750 144.406 152.549 1.00 25.63 239 GLY A C 1
ATOM 2199 O O . GLY A 1 239 ? 125.177 144.702 153.669 1.00 28.44 239 GLY A O 1
ATOM 2203 N N . LYS A 1 240 ? 123.477 144.091 152.327 1.00 34.06 240 LYS A N 1
ATOM 2204 C CA . LYS A 1 240 ? 122.450 144.212 153.349 1.00 28.03 240 LYS A CA 1
ATOM 2205 C C . LYS A 1 240 ? 121.811 142.858 153.627 1.00 25.18 240 LYS A C 1
ATOM 2206 O O . LYS A 1 240 ? 121.902 141.924 152.826 1.00 36.80 240 LYS A O 1
ATOM 2225 N N . VAL A 1 241 ? 121.159 142.766 154.785 1.00 25.28 241 VAL A N 1
ATOM 2226 C CA . VAL A 1 241 ? 120.479 141.536 155.172 1.00 24.67 241 VAL A CA 1
ATOM 2227 C C . VAL A 1 241 ? 119.211 141.383 154.345 1.00 26.85 241 VAL A C 1
ATOM 2228 O O . VAL A 1 241 ? 118.398 142.311 154.247 1.00 30.78 241 VAL A O 1
ATOM 2241 N N . LEU A 1 242 ? 119.038 140.210 153.742 1.00 26.29 242 LEU A N 1
ATOM 2242 C CA . LEU A 1 242 ? 117.861 139.903 152.945 1.00 24.79 242 LEU A CA 1
ATOM 2243 C C . LEU A 1 242 ? 117.053 138.805 153.623 1.00 24.24 242 LEU A C 1
ATOM 2244 O O . LEU A 1 242 ? 117.611 137.810 154.098 1.00 26.34 242 LEU A O 1
ATOM 2260 N N . HIS A 1 243 ? 115.737 138.991 153.648 1.00 31.87 243 HIS A N 1
ATOM 2261 C CA . HIS A 1 243 ? 114.825 138.137 154.390 1.00 26.91 243 HIS A CA 1
ATOM 2262 C C . HIS A 1 243 ? 113.918 137.357 153.449 1.00 29.43 243 HIS A C 1
ATOM 2263 O O . HIS A 1 243 ? 113.640 137.781 152.324 1.00 32.15 243 HIS A O 1
ATOM 2277 N N . SER A 1 244 ? 113.463 136.211 153.933 1.00 27.80 244 SER A N 1
ATOM 2278 C CA . SER A 1 244 ? 112.404 135.430 153.315 1.00 27.63 244 SER A CA 1
ATOM 2279 C C . SER A 1 244 ? 111.332 135.171 154.373 1.00 35.09 244 SER A C 1
ATOM 2280 O O . SER A 1 244 ? 111.350 135.757 155.460 1.00 34.64 244 SER A O 1
ATOM 2288 N N . ASP A 1 245 ? 110.390 134.287 154.049 1.00 41.62 245 ASP A N 1
ATOM 2289 C CA . ASP A 1 245 ? 109.299 134.010 154.977 1.00 31.81 245 ASP A CA 1
ATOM 2290 C C . ASP A 1 245 ? 109.821 133.460 156.300 1.00 40.08 245 ASP A C 1
ATOM 2291 O O . ASP A 1 245 ? 109.347 133.855 157.372 1.00 41.82 245 ASP A O 1
ATOM 2300 N N . ASN A 1 246 ? 110.800 132.553 156.249 1.00 38.24 246 ASN A N 1
ATOM 2301 C CA . ASN A 1 246 ? 111.250 131.847 157.440 1.00 30.63 246 ASN A CA 1
ATOM 2302 C C . ASN A 1 246 ? 112.751 131.917 157.691 1.00 29.29 246 ASN A C 1
ATOM 2303 O O . ASN A 1 246 ? 113.223 131.296 158.649 1.00 38.45 246 ASN A O 1
ATOM 2314 N N . THR A 1 247 ? 113.513 132.642 156.877 1.00 30.12 247 THR A N 1
ATOM 2315 C CA . THR A 1 247 ? 114.953 132.720 157.080 1.00 28.53 247 THR A CA 1
ATOM 2316 C C . THR A 1 247 ? 115.480 133.990 156.430 1.00 26.49 247 THR A C 1
ATOM 2317 O O . THR A 1 247 ? 114.770 134.681 155.696 1.00 31.00 247 THR A O 1
ATOM 2328 N N . SER A 1 248 ? 116.744 134.290 156.719 1.00 28.32 248 SER A N 1
ATOM 2329 C CA . SER A 1 248 ? 117.410 135.459 156.168 1.00 28.34 248 SER A CA 1
ATOM 2330 C C . SER A 1 248 ? 118.897 135.164 156.051 1.00 22.91 248 SER A C 1
ATOM 2331 O O . SER A 1 248 ? 119.430 134.286 156.734 1.00 28.78 248 SER A O 1
ATOM 2339 N N . ILE A 1 249 ? 119.564 135.907 155.169 1.00 16.67 249 ILE A N 1
ATOM 2340 C CA . ILE A 1 249 ? 121.002 135.771 154.959 1.00 23.21 249 ILE A CA 1
ATOM 2341 C C . ILE A 1 249 ? 121.605 137.144 154.689 1.00 18.62 249 ILE A C 1
ATOM 2342 O O . ILE A 1 249 ? 120.906 138.156 154.611 1.00 25.91 249 ILE A O 1
ATOM 2358 N N . LEU A 1 250 ? 122.930 137.165 154.566 1.00 26.27 250 LEU A N 1
ATOM 2359 C CA . LEU A 1 250 ? 123.670 138.401 154.326 1.00 21.88 250 LEU A CA 1
ATOM 2360 C C . LEU A 1 250 ? 124.839 138.105 153.400 1.00 20.03 250 LEU A C 1
ATOM 2361 O O . LEU A 1 250 ? 125.713 137.307 153.743 1.00 28.33 250 LEU A O 1
ATOM 2377 N N . ALA A 1 251 ? 124.860 138.744 152.235 1.00 32.09 251 ALA A N 1
ATOM 2378 C CA . ALA A 1 251 ? 125.957 138.606 151.286 1.00 23.43 251 ALA A CA 1
ATOM 2379 C C . ALA A 1 251 ? 126.864 139.824 151.408 1.00 16.67 251 ALA A C 1
ATOM 2380 O O . ALA A 1 251 ? 126.418 140.957 151.199 1.00 30.60 251 ALA A O 1
ATOM 2387 N N . VAL A 1 252 ? 128.126 139.591 151.742 1.00 24.66 252 VAL A N 1
ATOM 2388 C CA . VAL A 1 252 ? 129.105 140.647 151.980 1.00 22.72 252 VAL A CA 1
ATOM 2389 C C . VAL A 1 252 ? 130.142 140.586 150.863 1.00 20.25 252 VAL A C 1
ATOM 2390 O O . VAL A 1 252 ? 130.820 139.561 150.717 1.00 26.83 252 VAL A O 1
ATOM 2403 N N . PRO A 1 253 ? 130.295 141.632 150.051 1.00 23.51 253 PRO A N 1
ATOM 2404 C CA . PRO A 1 253 ? 131.381 141.630 149.064 1.00 20.59 253 PRO A CA 1
ATOM 2405 C C . PRO A 1 253 ? 132.740 141.553 149.744 1.00 22.08 253 PRO A C 1
ATOM 2406 O O . PRO A 1 253 ? 132.955 142.127 150.813 1.00 27.85 253 PRO A O 1
ATOM 2417 N N . VAL A 1 254 ? 133.660 140.834 149.110 1.00 22.08 254 VAL A N 1
ATOM 2418 C CA . VAL A 1 254 ? 135.024 140.674 149.602 1.00 24.23 254 VAL A CA 1
ATOM 2419 C C . VAL A 1 254 ? 135.932 141.473 148.678 1.00 24.47 254 VAL A C 1
ATOM 2420 O O . VAL A 1 254 ? 136.087 141.132 147.499 1.00 30.99 254 VAL A O 1
ATOM 2433 N N . MET A 1 255 ? 136.537 142.533 149.209 1.00 28.26 255 MET A N 1
ATOM 2434 C CA . MET A 1 255 ? 137.378 143.424 148.424 1.00 31.79 255 MET A CA 1
ATOM 2435 C C . MET A 1 255 ? 138.670 143.714 149.175 1.00 29.46 255 MET A C 1
ATOM 2436 O O . MET A 1 255 ? 138.734 143.641 150.404 1.00 26.02 255 MET A O 1
ATOM 2450 N N . ARG A 1 256 ? 139.703 144.048 148.407 1.00 33.93 256 ARG A N 1
ATOM 2451 C CA . ARG A 1 256 ? 141.028 144.264 148.967 1.00 33.05 256 ARG A CA 1
ATOM 2452 C C . ARG A 1 256 ? 141.074 145.541 149.798 1.00 36.18 256 ARG A C 1
ATOM 2453 O O . ARG A 1 256 ? 140.351 146.507 149.542 1.00 36.84 256 ARG A O 1
ATOM 2474 N N . ASP A 1 257 ? 141.940 145.532 150.809 1.00 41.00 257 ASP A N 1
ATOM 2475 C CA . ASP A 1 257 ? 142.220 146.709 151.624 1.00 42.29 257 ASP A CA 1
ATOM 2476 C C . ASP A 1 257 ? 143.525 147.321 151.129 1.00 44.37 257 ASP A C 1
ATOM 2477 O O . ASP A 1 257 ? 144.580 146.680 151.186 1.00 45.37 257 ASP A O 1
ATOM 2486 N N . SER A 1 258 ? 143.452 148.558 150.643 1.00 49.63 258 SER A N 1
ATOM 2487 C CA . SER A 1 258 ? 144.611 149.273 150.125 1.00 52.20 258 SER A CA 1
ATOM 2488 C C . SER A 1 258 ? 144.947 150.509 150.944 1.00 55.77 258 SER A C 1
ATOM 2489 O O . SER A 1 258 ? 146.100 150.689 151.348 1.00 55.98 258 SER A O 1
ATOM 2497 N N . GLY A 1 259 ? 143.967 151.369 151.201 1.00 61.50 259 GLY A N 1
ATOM 2498 C CA . GLY A 1 259 ? 144.209 152.579 151.959 1.00 59.98 259 GLY A CA 1
ATOM 2499 C C . GLY A 1 259 ? 142.994 153.478 152.041 1.00 61.51 259 GLY A C 1
ATOM 2500 O O . GLY A 1 259 ? 141.882 153.014 152.312 1.00 62.86 259 GLY A O 1
ATOM 2504 N N . LYS A 1 260 ? 143.197 154.776 151.810 1.00 69.15 260 LYS A N 1
ATOM 2505 C CA . LYS A 1 260 ? 142.097 155.728 151.920 1.00 70.57 260 LYS A CA 1
ATOM 2506 C C . LYS A 1 260 ? 141.088 155.542 150.794 1.00 69.61 260 LYS A C 1
ATOM 2507 O O . LYS A 1 260 ? 139.880 155.704 151.004 1.00 71.11 260 LYS A O 1
ATOM 2526 N N . HIS A 1 261 ? 141.560 155.200 149.591 1.00 64.09 261 HIS A N 1
ATOM 2527 C CA . HIS A 1 261 ? 140.697 154.975 148.427 1.00 64.49 261 HIS A CA 1
ATOM 2528 C C . HIS A 1 261 ? 141.085 153.630 147.813 1.00 63.87 261 HIS A C 1
ATOM 2529 O O . HIS A 1 261 ? 141.876 153.563 146.869 1.00 66.25 261 HIS A O 1
ATOM 2543 N N . SER A 1 262 ? 140.516 152.552 148.354 1.00 54.50 262 SER A N 1
ATOM 2544 C CA . SER A 1 262 ? 140.794 151.203 147.872 1.00 53.06 262 SER A CA 1
ATOM 2545 C C . SER A 1 262 ? 139.732 150.712 146.893 1.00 53.06 262 SER A C 1
ATOM 2546 O O . SER A 1 262 ? 140.030 150.447 145.725 1.00 56.56 262 SER A O 1
ATOM 2554 N N . LYS A 1 263 ? 138.490 150.587 147.354 1.00 42.37 263 LYS A N 1
ATOM 2555 C CA . LYS A 1 263 ? 137.390 150.133 146.515 1.00 40.58 263 LYS A CA 1
ATOM 2556 C C . LYS A 1 263 ? 136.096 150.297 147.294 1.00 42.44 263 LYS A C 1
ATOM 2557 O O . LYS A 1 263 ? 136.038 149.960 148.479 1.00 49.16 263 LYS A O 1
ATOM 2576 N N . ARG A 1 264 ? 135.063 150.806 146.624 1.00 42.43 264 ARG A N 1
ATOM 2577 C CA . ARG A 1 264 ? 133.783 151.076 147.266 1.00 45.71 264 ARG A CA 1
ATOM 2578 C C . ARG A 1 264 ? 132.661 150.161 146.806 1.00 45.39 264 ARG A C 1
ATOM 2579 O O . ARG A 1 264 ? 131.814 149.792 147.622 1.00 47.77 264 ARG A O 1
ATOM 2600 N N . ARG A 1 265 ? 132.633 149.784 145.529 1.00 41.67 265 ARG A N 1
ATOM 2601 C CA . ARG A 1 265 ? 131.585 148.931 145.003 1.00 44.61 265 ARG A CA 1
ATOM 2602 C C . ARG A 1 265 ? 132.186 147.677 144.379 1.00 41.26 265 ARG A C 1
ATOM 2603 O O . ARG A 1 265 ? 133.273 147.740 143.796 1.00 42.00 265 ARG A O 1
ATOM 2624 N N . PRO A 1 266 ? 131.515 146.530 144.481 1.00 35.16 266 PRO A N 1
ATOM 2625 C CA . PRO A 1 266 ? 132.055 145.314 143.866 1.00 33.00 266 PRO A CA 1
ATOM 2626 C C . PRO A 1 266 ? 131.880 145.326 142.356 1.00 32.94 266 PRO A C 1
ATOM 2627 O O . PRO A 1 266 ? 130.994 145.989 141.812 1.00 37.95 266 PRO A O 1
ATOM 2638 N N . THR A 1 267 ? 132.742 144.574 141.682 1.00 34.92 267 THR A N 1
ATOM 2639 C CA . THR A 1 267 ? 132.741 144.464 140.233 1.00 34.74 267 THR A CA 1
ATOM 2640 C C . THR A 1 267 ? 132.242 143.080 139.822 1.00 30.81 267 THR A C 1
ATOM 2641 O O . THR A 1 267 ? 131.823 142.270 140.657 1.00 36.49 267 THR A O 1
ATOM 2652 N N . ALA A 1 268 ? 132.287 142.807 138.517 1.00 27.76 268 ALA A N 1
ATOM 2653 C CA . ALA A 1 268 ? 131.771 141.546 137.999 1.00 35.41 268 ALA A CA 1
ATOM 2654 C C . ALA A 1 268 ? 132.506 140.337 138.562 1.00 30.28 268 ALA A C 1
ATOM 2655 O O . ALA A 1 268 ? 131.932 139.244 138.600 1.00 35.98 268 ALA A O 1
ATOM 2662 N N . SER A 1 269 ? 133.755 140.502 138.998 1.00 21.85 269 SER A N 1
ATOM 2663 C CA . SER A 1 269 ? 134.567 139.391 139.473 1.00 24.89 269 SER A CA 1
ATOM 2664 C C . SER A 1 269 ? 134.733 139.364 140.987 1.00 27.55 269 SER A C 1
ATOM 2665 O O . SER A 1 269 ? 135.460 138.507 141.498 1.00 33.14 269 SER A O 1
ATOM 2673 N N . THR A 1 270 ? 134.084 140.268 141.717 1.00 31.46 270 THR A N 1
ATOM 2674 C CA . THR A 1 270 ? 134.240 140.310 143.166 1.00 26.61 270 THR A CA 1
ATOM 2675 C C . THR A 1 270 ? 133.519 139.134 143.815 1.00 24.81 270 THR A C 1
ATOM 2676 O O . THR A 1 270 ? 132.373 138.828 143.474 1.00 29.97 270 THR A O 1
ATOM 2687 N N . HIS A 1 271 ? 134.191 138.480 144.759 1.00 16.71 271 HIS A N 1
ATOM 2688 C CA . HIS A 1 271 ? 133.603 137.359 145.475 1.00 15.03 271 HIS A CA 1
ATOM 2689 C C . HIS A 1 271 ? 132.720 137.852 146.618 1.00 16.77 271 HIS A C 1
ATOM 2690 O O . HIS A 1 271 ? 132.777 139.013 147.030 1.00 17.56 271 HIS A O 1
ATOM 2704 N N . HIS A 1 272 ? 131.895 136.942 147.133 1.00 27.86 272 HIS A N 1
ATOM 2705 C CA . HIS A 1 272 ? 130.951 137.244 148.198 1.00 18.32 272 HIS A CA 1
ATOM 2706 C C . HIS A 1 272 ? 131.052 136.204 149.304 1.00 23.47 272 HIS A C 1
ATOM 2707 O O . HIS A 1 272 ? 131.141 135.001 149.038 1.00 24.83 272 HIS A O 1
ATOM 2721 N N . LEU A 1 273 ? 131.029 136.678 150.545 1.00 15.59 273 LEU A N 1
ATOM 2722 C CA . LEU A 1 273 ? 130.866 135.823 151.711 1.00 14.54 273 LEU A CA 1
ATOM 2723 C C . LEU A 1 273 ? 129.389 135.820 152.086 1.00 14.80 273 LEU A C 1
ATOM 2724 O O . LEU A 1 273 ? 128.834 136.865 152.441 1.00 27.95 273 LEU A O 1
ATOM 2740 N N . VAL A 1 274 ? 128.751 134.659 151.978 1.00 19.68 274 VAL A N 1
ATOM 2741 C CA . VAL A 1 274 ? 127.336 134.499 152.285 1.00 22.73 274 VAL A CA 1
ATOM 2742 C C . VAL A 1 274 ? 127.223 133.969 153.704 1.00 21.88 274 VAL A C 1
ATOM 2743 O O . VAL A 1 274 ? 127.828 132.945 154.041 1.00 31.07 274 VAL A O 1
ATOM 2756 N N . VAL A 1 275 ? 126.446 134.660 154.533 1.00 18.05 275 VAL A N 1
ATOM 2757 C CA . VAL A 1 275 ? 126.320 134.364 155.952 1.00 23.17 275 VAL A CA 1
ATOM 2758 C C . VAL A 1 275 ? 124.874 133.988 156.231 1.00 19.46 275 VAL A C 1
ATOM 2759 O O . VAL A 1 275 ? 123.954 134.734 155.871 1.00 29.11 275 VAL A O 1
ATOM 2772 N N . GLY A 1 276 ? 124.678 132.830 156.873 1.00 25.94 276 GLY A N 1
ATOM 2773 C CA . GLY A 1 276 ? 123.357 132.355 157.208 1.00 20.64 276 GLY A CA 1
ATOM 2774 C C . GLY A 1 276 ? 123.302 131.881 158.650 1.00 21.57 276 GLY A C 1
ATOM 2775 O O . GLY A 1 276 ? 124.329 131.705 159.314 1.00 25.55 276 GLY A O 1
ATOM 2779 N N . LEU A 1 277 ? 122.075 131.671 159.120 1.00 30.29 277 LEU A N 1
ATOM 2780 C CA . LEU A 1 277 ? 121.802 131.335 160.509 1.00 30.94 277 LEU A CA 1
ATOM 2781 C C . LEU A 1 277 ? 121.234 129.927 160.615 1.00 30.17 277 LEU A C 1
ATOM 2782 O O . LEU A 1 277 ? 120.457 129.490 159.760 1.00 31.69 277 LEU A O 1
ATOM 2798 N N . SER A 1 278 ? 121.629 129.226 161.674 1.00 28.19 278 SER A N 1
ATOM 2799 C CA . SER A 1 278 ? 121.102 127.911 162.001 1.00 27.10 278 SER A CA 1
ATOM 2800 C C . SER A 1 278 ? 120.909 127.833 163.508 1.00 28.41 278 SER A C 1
ATOM 2801 O O . SER A 1 278 ? 121.344 128.710 164.259 1.00 33.65 278 SER A O 1
ATOM 2809 N N . LYS A 1 279 ? 120.257 126.764 163.948 1.00 34.96 279 LYS A N 1
ATOM 2810 C CA . LYS A 1 279 ? 120.023 126.584 165.371 1.00 29.43 279 LYS A CA 1
ATOM 2811 C C . LYS A 1 279 ? 121.360 126.475 166.103 1.00 31.50 279 LYS A C 1
ATOM 2812 O O . LYS A 1 279 ? 122.310 125.888 165.570 1.00 36.77 279 LYS A O 1
ATOM 2831 N N . PRO A 1 280 ? 121.477 127.021 167.312 1.00 38.94 280 PRO A N 1
ATOM 2832 C CA . PRO A 1 280 ? 122.755 126.949 168.029 1.00 32.43 280 PRO A CA 1
ATOM 2833 C C . PRO A 1 280 ? 123.068 125.523 168.456 1.00 30.57 280 PRO A C 1
ATOM 2834 O O . PRO A 1 280 ? 122.239 124.615 168.375 1.00 38.03 280 PRO A O 1
ATOM 2845 N N . GLY A 1 281 ? 124.301 125.337 168.923 1.00 30.76 281 GLY A N 1
ATOM 2846 C CA . GLY A 1 281 ? 124.738 124.041 169.405 1.00 30.64 281 GLY A CA 1
ATOM 2847 C C . GLY A 1 281 ? 126.023 123.546 168.776 1.00 29.99 281 GLY A C 1
ATOM 2848 O O . GLY A 1 281 ? 126.314 122.348 168.822 1.00 40.50 281 GLY A O 1
ATOM 2852 N N . CYS A 1 282 ? 126.803 124.449 168.184 1.00 26.01 282 CYS A N 1
ATOM 2853 C CA . CYS A 1 282 ? 128.086 124.097 167.592 1.00 30.20 282 CYS A CA 1
ATOM 2854 C C . CYS A 1 282 ? 129.091 125.195 167.913 1.00 29.44 282 CYS A C 1
ATOM 2855 O O . CYS A 1 282 ? 128.783 126.167 168.607 1.00 27.75 282 CYS A O 1
ATOM 2862 N N . GLU A 1 283 ? 130.310 125.037 167.395 1.00 33.08 283 GLU A N 1
ATOM 2863 C CA . GLU A 1 283 ? 131.377 125.991 167.670 1.00 27.34 283 GLU A CA 1
ATOM 2864 C C . GLU A 1 283 ? 131.130 127.357 167.043 1.00 34.77 283 GLU A C 1
ATOM 2865 O O . GLU A 1 283 ? 131.851 128.305 167.370 1.00 40.84 283 GLU A O 1
ATOM 2877 N N . HIS A 1 284 ? 130.143 127.483 166.156 1.00 33.08 284 HIS A N 1
ATOM 2878 C CA . HIS A 1 284 ? 129.871 128.729 165.453 1.00 23.81 284 HIS A CA 1
ATOM 2879 C C . HIS A 1 284 ? 128.746 129.532 166.098 1.00 28.73 284 HIS A C 1
ATOM 2880 O O . HIS A 1 284 ? 128.138 130.376 165.433 1.00 34.56 284 HIS A O 1
ATOM 2894 N N . ASP A 1 285 ? 128.457 129.291 167.375 1.00 33.68 285 ASP A N 1
ATOM 2895 C CA . ASP A 1 285 ? 127.399 130.033 168.046 1.00 28.65 285 ASP A CA 1
ATOM 2896 C C . ASP A 1 285 ? 127.760 131.510 168.155 1.00 28.41 285 ASP A C 1
ATOM 2897 O O . ASP A 1 285 ? 128.926 131.881 168.311 1.00 32.50 285 ASP A O 1
ATOM 2906 N N . PHE A 1 286 ? 126.737 132.355 168.070 1.00 28.47 286 PHE A N 1
ATOM 2907 C CA . PHE A 1 286 ? 126.869 133.787 168.273 1.00 28.20 286 PHE A CA 1
ATOM 2908 C C . PHE A 1 286 ? 125.689 134.252 169.110 1.00 32.69 286 PHE A C 1
ATOM 2909 O O . PHE A 1 286 ? 124.544 133.856 168.860 1.00 37.15 286 PHE A O 1
ATOM 2926 N N . GLU A 1 287 ? 125.981 135.084 170.108 1.00 39.13 287 GLU A N 1
ATOM 2927 C CA . GLU A 1 287 ? 124.997 135.553 171.071 1.00 38.46 287 GLU A CA 1
ATOM 2928 C C . GLU A 1 287 ? 125.002 137.073 171.102 1.00 37.73 287 GLU A C 1
ATOM 2929 O O . GLU A 1 287 ? 126.066 137.700 171.099 1.00 38.22 287 GLU A O 1
ATOM 2941 N N . PHE A 1 288 ? 123.808 137.660 171.131 1.00 35.52 288 PHE A N 1
ATOM 2942 C CA . PHE A 1 288 ? 123.676 139.112 171.238 1.00 36.33 288 PHE A CA 1
ATOM 2943 C C . PHE A 1 288 ? 122.299 139.440 171.789 1.00 43.31 288 PHE A C 1
ATOM 2944 O O . PHE A 1 288 ? 121.289 139.008 171.224 1.00 43.34 288 PHE A O 1
ATOM 2961 N N . ASP A 1 289 ? 122.259 140.205 172.880 1.00 41.70 289 ASP A N 1
ATOM 2962 C CA . ASP A 1 289 ? 121.002 140.681 173.460 1.00 40.93 289 ASP A CA 1
ATOM 2963 C C . ASP A 1 289 ? 120.055 139.522 173.761 1.00 41.51 289 ASP A C 1
ATOM 2964 O O . ASP A 1 289 ? 118.841 139.622 173.570 1.00 43.52 289 ASP A O 1
ATOM 2973 N N . GLY A 1 290 ? 120.612 138.411 174.236 1.00 38.32 290 GLY A N 1
ATOM 2974 C CA . GLY A 1 290 ? 119.819 137.254 174.587 1.00 36.56 290 GLY A CA 1
ATOM 2975 C C . GLY A 1 290 ? 119.394 136.389 173.422 1.00 38.30 290 GLY A C 1
ATOM 2976 O O . GLY A 1 290 ? 118.693 135.392 173.639 1.00 37.12 290 GLY A O 1
ATOM 2980 N N . TYR A 1 291 ? 119.790 136.729 172.199 1.00 42.54 291 TYR A N 1
ATOM 2981 C CA . TYR A 1 291 ? 119.464 135.944 171.017 1.00 38.20 291 TYR A CA 1
ATOM 2982 C C . TYR A 1 291 ? 120.685 135.135 170.606 1.00 36.59 291 TYR A C 1
ATOM 2983 O O . TYR A 1 291 ? 121.784 135.684 170.482 1.00 41.54 291 TYR A O 1
ATOM 3001 N N . ARG A 1 292 ? 120.487 133.837 170.396 1.00 29.49 292 ARG A N 1
ATOM 3002 C CA . ARG A 1 292 ? 121.564 132.899 170.114 1.00 33.37 292 ARG A CA 1
ATOM 3003 C C . ARG A 1 292 ? 121.304 132.202 168.787 1.00 34.20 292 ARG A C 1
ATOM 3004 O O . ARG A 1 292 ? 120.172 131.801 168.498 1.00 34.73 292 ARG A O 1
ATOM 3025 N N . ALA A 1 293 ? 122.352 132.061 167.978 1.00 29.98 293 ALA A N 1
ATOM 3026 C CA . ALA A 1 293 ? 122.214 131.351 166.711 1.00 27.78 293 ALA A CA 1
ATOM 3027 C C . ALA A 1 293 ? 123.593 131.026 166.162 1.00 29.91 293 ALA A C 1
ATOM 3028 O O . ALA A 1 293 ? 124.537 131.796 166.336 1.00 34.92 293 ALA A O 1
ATOM 3035 N N . ALA A 1 294 ? 123.706 129.874 165.505 1.00 29.11 294 ALA A N 1
ATOM 3036 C CA . ALA A 1 294 ? 124.955 129.506 164.856 1.00 30.10 294 ALA A CA 1
ATOM 3037 C C . ALA A 1 294 ? 125.063 130.232 163.522 1.00 29.21 294 ALA A C 1
ATOM 3038 O O . ALA A 1 294 ? 124.133 130.200 162.712 1.00 34.05 294 ALA A O 1
ATOM 3045 N N . VAL A 1 295 ? 126.194 130.890 163.295 1.00 22.69 295 VAL A N 1
ATOM 3046 C CA . VAL A 1 295 ? 126.429 131.655 162.077 1.00 18.31 295 VAL A CA 1
ATOM 3047 C C . VAL A 1 295 ? 127.377 130.858 161.195 1.00 21.55 295 VAL A C 1
ATOM 3048 O O . VAL A 1 295 ? 128.505 130.553 161.602 1.00 32.48 295 VAL A O 1
ATOM 3061 N N . HIS A 1 296 ? 126.929 130.525 159.988 1.00 24.64 296 HIS A N 1
ATOM 3062 C CA . HIS A 1 296 ? 127.713 129.725 159.058 1.00 18.12 296 HIS A CA 1
ATOM 3063 C C . HIS A 1 296 ? 127.925 130.502 157.767 1.00 17.31 296 HIS A C 1
ATOM 3064 O O . HIS A 1 296 ? 126.994 131.121 157.242 1.00 27.59 296 HIS A O 1
ATOM 3078 N N . VAL A 1 297 ? 129.154 130.459 157.253 1.00 23.88 297 VAL A N 1
ATOM 3079 C CA . VAL A 1 297 ? 129.551 131.286 156.124 1.00 23.57 297 VAL A CA 1
ATOM 3080 C C . VAL A 1 297 ? 129.979 130.399 154.963 1.00 22.31 297 VAL A C 1
ATOM 3081 O O . VAL A 1 297 ? 130.321 129.225 155.127 1.00 25.81 297 VAL A O 1
ATOM 3094 N N . MET A 1 298 ? 129.949 130.990 153.771 1.00 23.10 298 MET A N 1
ATOM 3095 C CA . MET A 1 298 ? 130.340 130.302 152.544 1.00 20.91 298 MET A CA 1
ATOM 3096 C C . MET A 1 298 ? 130.935 131.330 151.594 1.00 23.27 298 MET A C 1
ATOM 3097 O O . MET A 1 298 ? 130.289 132.334 151.288 1.00 24.30 298 MET A O 1
ATOM 3111 N N . HIS A 1 299 ? 132.158 131.087 151.132 1.00 17.57 299 HIS A N 1
ATOM 3112 C CA . HIS A 1 299 ? 132.861 132.006 150.242 1.00 13.38 299 HIS A CA 1
ATOM 3113 C C . HIS A 1 299 ? 132.635 131.552 148.803 1.00 16.34 299 HIS A C 1
ATOM 3114 O O . HIS A 1 299 ? 133.077 130.467 148.414 1.00 26.96 299 HIS A O 1
ATOM 3128 N N . LEU A 1 300 ? 131.948 132.380 148.013 1.00 9.41 300 LEU A N 1
ATOM 3129 C CA . LEU A 1 300 ? 131.574 132.028 146.651 1.00 10.83 300 LEU A CA 1
ATOM 3130 C C . LEU A 1 300 ? 132.017 133.114 145.684 1.00 10.37 300 LEU A C 1
ATOM 3131 O O . LEU A 1 300 ? 131.875 134.305 145.970 1.00 22.31 300 LEU A O 1
ATOM 3147 N N . ASP A 1 301 ? 132.546 132.700 144.538 1.00 15.73 301 ASP A N 1
ATOM 3148 C CA . ASP A 1 301 ? 132.756 133.625 143.439 1.00 19.30 301 ASP A CA 1
ATOM 3149 C C . ASP A 1 301 ? 131.449 133.810 142.670 1.00 11.04 301 ASP A C 1
ATOM 3150 O O . ASP A 1 301 ? 130.525 133.003 142.799 1.00 12.44 301 ASP A O 1
ATOM 3159 N N . PRO A 1 302 ? 131.342 134.874 141.868 1.00 24.89 302 PRO A N 1
ATOM 3160 C CA . PRO A 1 302 ? 130.035 135.191 141.261 1.00 18.23 302 PRO A CA 1
ATOM 3161 C C . PRO A 1 302 ? 129.440 134.056 140.445 1.00 11.30 302 PRO A C 1
ATOM 3162 O O . PRO A 1 302 ? 128.222 133.838 140.493 1.00 22.79 302 PRO A O 1
ATOM 3173 N N . LYS A 1 303 ? 130.263 133.321 139.695 1.00 14.29 303 LYS A N 1
ATOM 3174 C CA . LYS A 1 303 ? 129.732 132.235 138.876 1.00 24.42 303 LYS A CA 1
ATOM 3175 C C . LYS A 1 303 ? 129.141 131.130 139.742 1.00 13.39 303 LYS A C 1
ATOM 3176 O O . LYS A 1 303 ? 128.069 130.598 139.433 1.00 24.13 303 LYS A O 1
ATOM 3195 N N . GLN A 1 304 ? 129.822 130.773 140.834 1.00 14.65 304 GLN A N 1
ATOM 3196 C CA . GLN A 1 304 ? 129.284 129.760 141.736 1.00 15.65 304 GLN A CA 1
ATOM 3197 C C . GLN A 1 304 ? 127.970 130.220 142.353 1.00 13.53 304 GLN A C 1
ATOM 3198 O O . GLN A 1 304 ? 127.025 129.433 142.480 1.00 18.99 304 GLN A O 1
ATOM 3212 N N . SER A 1 305 ? 127.895 131.491 142.752 1.00 12.41 305 SER A N 1
ATOM 3213 C CA . SER A 1 305 ? 126.663 132.017 143.328 1.00 12.80 305 SER A CA 1
ATOM 3214 C C . SER A 1 305 ? 125.517 131.943 142.328 1.00 16.61 305 SER A C 1
ATOM 3215 O O . SER A 1 305 ? 124.409 131.508 142.665 1.00 18.58 305 SER A O 1
ATOM 3223 N N . ALA A 1 306 ? 125.767 132.366 141.087 1.00 5.75 306 ALA A N 1
ATOM 3224 C CA . ALA A 1 306 ? 124.723 132.310 140.071 1.00 8.66 306 ALA A CA 1
ATOM 3225 C C . ALA A 1 306 ? 124.298 130.873 139.799 1.00 15.77 306 ALA A C 1
ATOM 3226 O O . ALA A 1 306 ? 123.105 130.590 139.639 1.00 21.18 306 ALA A O 1
ATOM 3233 N N . ASN A 1 307 ? 125.261 129.950 139.744 1.00 14.30 307 ASN A N 1
ATOM 3234 C CA . ASN A 1 307 ? 124.934 128.551 139.494 1.00 11.50 307 ASN A CA 1
ATOM 3235 C C . ASN A 1 307 ? 124.085 127.973 140.618 1.00 14.28 307 ASN A C 1
ATOM 3236 O O . ASN A 1 307 ? 123.115 127.248 140.366 1.00 17.93 307 ASN A O 1
ATOM 3247 N N . ILE A 1 308 ? 124.436 128.278 141.868 1.00 21.30 308 ILE A N 1
ATOM 3248 C CA . ILE A 1 308 ? 123.680 127.754 143.001 1.00 12.17 308 ILE A CA 1
ATOM 3249 C C . ILE A 1 308 ? 122.278 128.348 143.032 1.00 14.00 308 ILE A C 1
ATOM 3250 O O . ILE A 1 308 ? 121.295 127.639 143.276 1.00 23.40 308 ILE A O 1
ATOM 3266 N N . GLY A 1 309 ? 122.162 129.655 142.791 1.00 19.22 309 GLY A N 1
ATOM 3267 C CA . GLY A 1 309 ? 120.886 130.328 142.951 1.00 11.90 309 GLY A CA 1
ATOM 3268 C C . GLY A 1 309 ? 119.874 130.025 141.866 1.00 14.94 309 GLY A C 1
ATOM 3269 O O . GLY A 1 309 ? 118.673 130.207 142.090 1.00 26.59 309 GLY A O 1
ATOM 3273 N N . GLU A 1 310 ? 120.323 129.565 140.702 1.00 18.34 310 GLU A N 1
ATOM 3274 C CA . GLU A 1 310 ? 119.440 129.354 139.562 1.00 10.07 310 GLU A CA 1
ATOM 3275 C C . GLU A 1 310 ? 118.794 127.974 139.546 1.00 19.11 310 GLU A C 1
ATOM 3276 O O . GLU A 1 310 ? 117.983 127.700 138.655 1.00 27.69 310 GLU A O 1
ATOM 3288 N N . GLN A 1 311 ? 119.125 127.103 140.494 1.00 19.69 311 GLN A N 1
ATOM 3289 C CA . GLN A 1 311 ? 118.568 125.758 140.506 1.00 16.60 311 GLN A CA 1
ATOM 3290 C C . GLN A 1 311 ? 117.153 125.768 141.068 1.00 18.37 311 GLN A C 1
ATOM 3291 O O . GLN A 1 311 ? 116.853 126.484 142.028 1.00 21.46 311 GLN A O 1
ATOM 3305 N N . ASP A 1 312 ? 116.280 124.967 140.459 1.00 20.97 312 ASP A N 1
ATOM 3306 C CA . ASP A 1 312 ? 114.892 124.825 140.894 1.00 16.16 312 ASP A CA 1
ATOM 3307 C C . ASP A 1 312 ? 114.792 123.550 141.724 1.00 16.44 312 ASP A C 1
ATOM 3308 O O . ASP A 1 312 ? 114.691 122.446 141.182 1.00 23.07 312 ASP A O 1
ATOM 3317 N N . PHE A 1 313 ? 114.819 123.709 143.048 1.00 17.43 313 PHE A N 1
ATOM 3318 C CA . PHE A 1 313 ? 114.812 122.557 143.944 1.00 10.87 313 PHE A CA 1
ATOM 3319 C C . PHE A 1 313 ? 113.492 121.798 143.862 1.00 20.11 313 PHE A C 1
ATOM 3320 O O . PHE A 1 313 ? 113.478 120.565 143.755 1.00 20.26 313 PHE A O 1
ATOM 3337 N N . VAL A 1 314 ? 112.371 122.520 143.907 1.00 17.96 314 VAL A N 1
ATOM 3338 C CA . VAL A 1 314 ? 111.066 121.868 143.973 1.00 20.88 314 VAL A CA 1
ATOM 3339 C C . VAL A 1 314 ? 110.797 121.077 142.698 1.00 16.60 314 VAL A C 1
ATOM 3340 O O . VAL A 1 314 ? 110.351 119.924 142.746 1.00 18.27 314 VAL A O 1
ATOM 3353 N N . SER A 1 315 ? 111.052 121.687 141.539 1.00 22.76 315 SER A N 1
ATOM 3354 C CA . SER A 1 315 ? 110.800 120.999 140.277 1.00 15.47 315 SER A CA 1
ATOM 3355 C C . SER A 1 315 ? 111.714 119.791 140.117 1.00 20.62 315 SER A C 1
ATOM 3356 O O . SER A 1 315 ? 111.286 118.746 139.616 1.00 23.16 315 SER A O 1
ATOM 3364 N N . THR A 1 316 ? 112.979 119.919 140.522 1.00 20.72 316 THR A N 1
ATOM 3365 C CA . THR A 1 316 ? 113.891 118.782 140.457 1.00 16.56 316 THR A CA 1
ATOM 3366 C C . THR A 1 316 ? 113.397 117.637 141.332 1.00 15.55 316 THR A C 1
ATOM 3367 O O . THR A 1 316 ? 113.400 116.473 140.910 1.00 22.27 316 THR A O 1
ATOM 3378 N N . ARG A 1 317 ? 112.960 117.950 142.554 1.00 16.06 317 ARG A N 1
ATOM 3379 C CA . ARG A 1 317 ? 112.436 116.913 143.434 1.00 16.02 317 ARG A CA 1
ATOM 3380 C C . ARG A 1 317 ? 111.207 116.250 142.827 1.00 19.84 317 ARG A C 1
ATOM 3381 O O . ARG A 1 317 ? 111.072 115.021 142.863 1.00 17.94 317 ARG A O 1
ATOM 3402 N N . GLU A 1 318 ? 110.298 117.047 142.262 1.00 21.52 318 GLU A N 1
ATOM 3403 C CA . GLU A 1 318 ? 109.092 116.482 141.665 1.00 19.22 318 GLU A CA 1
ATOM 3404 C C . GLU A 1 318 ? 109.430 115.581 140.483 1.00 18.44 318 GLU A C 1
ATOM 3405 O O . GLU A 1 318 ? 108.851 114.498 140.334 1.00 23.97 318 GLU A O 1
ATOM 3417 N N . ILE A 1 319 ? 110.362 116.009 139.630 1.00 16.87 319 ILE A N 1
ATOM 3418 C CA . ILE A 1 319 ? 110.732 115.202 138.472 1.00 19.82 319 ILE A CA 1
ATOM 3419 C C . ILE A 1 319 ? 111.378 113.896 138.915 1.00 20.11 319 ILE A C 1
ATOM 3420 O O . ILE A 1 319 ? 111.081 112.827 138.369 1.00 19.71 319 ILE A O 1
ATOM 3436 N N . TYR A 1 320 ? 112.271 113.954 139.907 1.00 16.49 320 TYR A N 1
ATOM 3437 C CA . TYR A 1 320 ? 112.915 112.731 140.376 1.00 15.84 320 TYR A CA 1
ATOM 3438 C C . TYR A 1 320 ? 111.900 111.732 140.916 1.00 18.15 320 TYR A C 1
ATOM 3439 O O . TYR A 1 320 ? 112.095 110.520 140.783 1.00 29.52 320 TYR A O 1
ATOM 3457 N N . LYS A 1 321 ? 110.812 112.215 141.517 1.00 19.34 321 LYS A N 1
ATOM 3458 C CA . LYS A 1 321 ? 109.845 111.338 142.165 1.00 17.53 321 LYS A CA 1
ATOM 3459 C C . LYS A 1 321 ? 108.992 110.546 141.183 1.00 21.87 321 LYS A C 1
ATOM 3460 O O . LYS A 1 321 ? 108.324 109.596 141.604 1.00 31.59 321 LYS A O 1
ATOM 3479 N N . LEU A 1 322 ? 108.993 110.901 139.896 1.00 15.87 322 LEU A N 1
ATOM 3480 C CA . LEU A 1 322 ? 108.069 110.269 138.959 1.00 19.94 322 LEU A CA 1
ATOM 3481 C C . LEU A 1 322 ? 108.333 108.773 138.831 1.00 23.57 322 LEU A C 1
ATOM 3482 O O . LEU A 1 322 ? 107.394 107.969 138.831 1.00 30.64 322 LEU A O 1
ATOM 3498 N N . ASP A 1 323 ? 109.598 108.380 138.724 1.00 25.90 323 ASP A N 1
ATOM 3499 C CA . ASP A 1 323 ? 109.983 107.002 138.436 1.00 23.22 323 ASP A CA 1
ATOM 3500 C C . ASP A 1 323 ? 111.069 106.557 139.417 1.00 21.01 323 ASP A C 1
ATOM 3501 O O . ASP A 1 323 ? 112.140 106.072 139.049 1.00 30.28 323 ASP A O 1
ATOM 3510 N N . MET A 1 324 ? 110.795 106.742 140.705 1.00 23.42 324 MET A N 1
ATOM 3511 C CA . MET A 1 324 ? 111.772 106.539 141.764 1.00 24.27 324 MET A CA 1
ATOM 3512 C C . MET A 1 324 ? 111.343 105.405 142.686 1.00 24.91 324 MET A C 1
ATOM 3513 O O . MET A 1 324 ? 110.169 105.299 143.052 1.00 30.36 324 MET A O 1
ATOM 3527 N N . LEU A 1 325 ? 112.302 104.560 143.054 1.00 27.27 325 LEU A N 1
ATOM 3528 C CA . LEU A 1 325 ? 112.067 103.502 144.023 1.00 22.73 325 LEU A CA 1
ATOM 3529 C C . LEU A 1 325 ? 112.044 104.074 145.439 1.00 30.33 325 LEU A C 1
ATOM 3530 O O . LEU A 1 325 ? 112.460 105.208 145.688 1.00 33.20 325 LEU A O 1
ATOM 3546 N N . GLU A 1 326 ? 111.550 103.266 146.374 1.00 32.61 326 GLU A N 1
ATOM 3547 C CA . GLU A 1 326 ? 111.447 103.707 147.759 1.00 30.94 326 GLU A CA 1
ATOM 3548 C C . GLU A 1 326 ? 112.818 104.082 148.308 1.00 31.27 326 GLU A C 1
ATOM 3549 O O . GLU A 1 326 ? 113.799 103.356 148.126 1.00 37.35 326 GLU A O 1
ATOM 3561 N N . LEU A 1 327 ? 112.880 105.229 148.989 1.00 25.70 327 LEU A N 1
ATOM 3562 C CA . LEU A 1 327 ? 114.127 105.716 149.569 1.00 28.50 327 LEU A CA 1
ATOM 3563 C C . LEU A 1 327 ? 114.269 105.215 151.002 1.00 28.10 327 LEU A C 1
ATOM 3564 O O . LEU A 1 327 ? 113.376 105.455 151.823 1.00 32.14 327 LEU A O 1
ATOM 3580 N N . PRO A 1 328 ? 115.355 104.527 151.345 1.00 26.07 328 PRO A N 1
ATOM 3581 C CA . PRO A 1 328 ? 115.505 104.015 152.709 1.00 28.20 328 PRO A CA 1
ATOM 3582 C C . PRO A 1 328 ? 115.811 105.135 153.687 1.00 26.45 328 PRO A C 1
ATOM 3583 O O . PRO A 1 328 ? 116.324 106.192 153.290 1.00 29.04 328 PRO A O 1
ATOM 3594 N N . PRO A 1 329 ? 115.514 104.950 154.973 1.00 30.90 329 PRO A N 1
ATOM 3595 C CA . PRO A 1 329 ? 115.971 105.924 155.970 1.00 27.38 329 PRO A CA 1
ATOM 3596 C C . PRO A 1 329 ? 117.477 105.838 156.159 1.00 21.39 329 PRO A C 1
ATOM 3597 O O . PRO A 1 329 ? 118.057 104.750 156.178 1.00 29.94 329 PRO A O 1
ATOM 3608 N N . ILE A 1 330 ? 118.111 107.002 156.301 1.00 20.29 330 ILE A N 1
ATOM 3609 C CA . ILE A 1 330 ? 119.559 107.091 156.417 1.00 23.29 330 ILE A CA 1
ATOM 3610 C C . ILE A 1 330 ? 119.912 107.910 157.650 1.00 25.14 330 ILE A C 1
ATOM 3611 O O . ILE A 1 330 ? 119.099 108.672 158.176 1.00 25.95 330 ILE A O 1
ATOM 3627 N N . SER A 1 331 ? 121.149 107.739 158.105 1.00 21.72 331 SER A N 1
ATOM 3628 C CA . SER A 1 331 ? 121.637 108.366 159.321 1.00 21.60 331 SER A CA 1
ATOM 3629 C C . SER A 1 331 ? 122.393 109.652 158.993 1.00 24.32 331 SER A C 1
ATOM 3630 O O . SER A 1 331 ? 122.502 110.070 157.839 1.00 33.58 331 SER A O 1
ATOM 3638 N N . ARG A 1 332 ? 122.922 110.288 160.042 1.00 24.79 332 ARG A N 1
ATOM 3639 C CA . ARG A 1 332 ? 123.700 111.509 159.864 1.00 16.26 332 ARG A CA 1
ATOM 3640 C C . ARG A 1 332 ? 124.876 111.295 158.922 1.00 22.07 332 ARG A C 1
ATOM 3641 O O . ARG A 1 332 ? 125.274 112.220 158.206 1.00 26.42 332 ARG A O 1
ATOM 3662 N N . LYS A 1 333 ? 125.444 110.092 158.909 1.00 23.86 333 LYS A N 1
ATOM 3663 C CA . LYS A 1 333 ? 126.610 109.783 158.095 1.00 17.81 333 LYS A CA 1
ATOM 3664 C C . LYS A 1 333 ? 126.251 109.159 156.753 1.00 21.49 333 LYS A C 1
ATOM 3665 O O . LYS A 1 333 ? 127.155 108.765 156.010 1.00 28.55 333 LYS A O 1
ATOM 3684 N N . GLY A 1 334 ? 124.965 109.058 156.425 1.00 23.11 334 GLY A N 1
ATOM 3685 C CA . GLY A 1 334 ? 124.552 108.503 155.153 1.00 23.80 334 GLY A CA 1
ATOM 3686 C C . GLY A 1 334 ? 124.455 106.996 155.106 1.00 27.06 334 GLY A C 1
ATOM 3687 O O . GLY A 1 334 ? 124.337 106.436 154.011 1.00 33.82 334 GLY A O 1
ATOM 3691 N N . ASP A 1 335 ? 124.501 106.321 156.249 1.00 33.71 335 ASP A N 1
ATOM 3692 C CA . ASP A 1 335 ? 124.395 104.871 156.295 1.00 25.01 335 ASP A CA 1
ATOM 3693 C C . ASP A 1 335 ? 122.945 104.448 156.492 1.00 32.45 335 ASP A C 1
ATOM 3694 O O . ASP A 1 335 ? 122.141 105.172 157.084 1.00 33.90 335 ASP A O 1
ATOM 3703 N N . LEU A 1 336 ? 122.618 103.261 155.983 1.00 30.37 336 LEU A N 1
ATOM 3704 C CA . LEU A 1 336 ? 121.283 102.704 156.156 1.00 27.18 336 LEU A CA 1
ATOM 3705 C C . LEU A 1 336 ? 121.007 102.475 157.636 1.00 31.08 336 LEU A C 1
ATOM 3706 O O . LEU A 1 336 ? 121.636 101.618 158.265 1.00 36.61 336 LEU A O 1
ATOM 3722 N N . ASP A 1 337 ? 120.072 103.239 158.201 1.00 31.89 337 ASP A N 1
ATOM 3723 C CA . ASP A 1 337 ? 119.706 103.145 159.615 1.00 32.86 337 ASP A CA 1
ATOM 3724 C C . ASP A 1 337 ? 118.188 103.010 159.678 1.00 35.30 337 ASP A C 1
ATOM 3725 O O . ASP A 1 337 ? 117.471 104.003 159.817 1.00 37.37 337 ASP A O 1
ATOM 3734 N N . ARG A 1 338 ? 117.698 101.773 159.580 1.00 39.92 338 ARG A N 1
ATOM 3735 C CA . ARG A 1 338 ? 116.256 101.553 159.572 1.00 35.96 338 ARG A CA 1
ATOM 3736 C C . ARG A 1 338 ? 115.629 101.922 160.911 1.00 36.51 338 ARG A C 1
ATOM 3737 O O . ARG A 1 338 ? 114.537 102.499 160.952 1.00 40.43 338 ARG A O 1
ATOM 3758 N N . ALA A 1 339 ? 116.303 101.597 162.016 1.00 41.42 339 ALA A N 1
ATOM 3759 C CA . ALA A 1 339 ? 115.719 101.829 163.332 1.00 39.42 339 ALA A CA 1
ATOM 3760 C C . ALA A 1 339 ? 115.529 103.315 163.613 1.00 41.09 339 ALA A C 1
ATOM 3761 O O . ALA A 1 339 ? 114.476 103.725 164.115 1.00 43.47 339 ALA A O 1
ATOM 3768 N N . SER A 1 340 ? 116.532 104.140 163.297 1.00 39.94 340 SER A N 1
ATOM 3769 C CA . SER A 1 340 ? 116.513 105.550 163.669 1.00 36.56 340 SER A CA 1
ATOM 3770 C C . SER A 1 340 ? 116.812 106.486 162.504 1.00 36.32 340 SER A C 1
ATOM 3771 O O . SER A 1 340 ? 116.988 107.690 162.726 1.00 37.48 340 SER A O 1
ATOM 3779 N N . GLY A 1 341 ? 116.875 105.979 161.275 1.00 35.90 341 GLY A N 1
ATOM 3780 C CA . GLY A 1 341 ? 117.143 106.833 160.139 1.00 30.83 341 GLY A CA 1
ATOM 3781 C C . GLY A 1 341 ? 115.925 107.622 159.705 1.00 29.11 341 GLY A C 1
ATOM 3782 O O . GLY A 1 341 ? 114.791 107.347 160.096 1.00 39.89 341 GLY A O 1
ATOM 3786 N N . LEU A 1 342 ? 116.176 108.629 158.873 1.00 25.84 342 LEU A N 1
ATOM 3787 C CA . LEU A 1 342 ? 115.133 109.500 158.356 1.00 25.41 342 LEU A CA 1
ATOM 3788 C C . LEU A 1 342 ? 115.217 109.547 156.839 1.00 27.34 342 LEU A C 1
ATOM 3789 O O . LEU A 1 342 ? 116.308 109.651 156.271 1.00 36.17 342 LEU A O 1
ATOM 3805 N N . GLU A 1 343 ? 114.057 109.468 156.186 1.00 25.30 343 GLU A N 1
ATOM 3806 C CA . GLU A 1 343 ? 114.011 109.600 154.735 1.00 24.13 343 GLU A CA 1
ATOM 3807 C C . GLU A 1 343 ? 114.195 111.046 154.295 1.00 28.72 343 GLU A C 1
ATOM 3808 O O . GLU A 1 343 ? 114.741 111.297 153.214 1.00 39.99 343 GLU A O 1
ATOM 3820 N N . THR A 1 344 ? 113.771 112.004 155.123 1.00 23.03 344 THR A N 1
ATOM 3821 C CA . THR A 1 344 ? 113.883 113.410 154.755 1.00 23.15 344 THR A CA 1
ATOM 3822 C C . THR A 1 344 ? 115.322 113.817 154.479 1.00 19.88 344 THR A C 1
ATOM 3823 O O . THR A 1 344 ? 115.551 114.787 153.749 1.00 29.80 344 THR A O 1
ATOM 3834 N N . ARG A 1 345 ? 116.296 113.092 155.033 1.00 20.48 345 ARG A N 1
ATOM 3835 C CA . ARG A 1 345 ? 117.692 113.420 154.772 1.00 18.54 345 ARG A CA 1
ATOM 3836 C C . ARG A 1 345 ? 117.994 113.410 153.281 1.00 19.67 345 ARG A C 1
ATOM 3837 O O . ARG A 1 345 ? 118.886 114.134 152.825 1.00 30.37 345 ARG A O 1
ATOM 3858 N N . TRP A 1 346 ? 117.259 112.613 152.503 1.00 19.80 346 TRP A N 1
ATOM 3859 C CA . TRP A 1 346 ? 117.489 112.601 151.063 1.00 17.88 346 TRP A CA 1
ATOM 3860 C C . TRP A 1 346 ? 117.282 113.988 150.471 1.00 17.73 346 TRP A C 1
ATOM 3861 O O . TRP A 1 346 ? 118.080 114.442 149.642 1.00 26.91 346 TRP A O 1
ATOM 3882 N N . ASP A 1 347 ? 116.236 114.691 150.910 1.00 23.67 347 ASP A N 1
ATOM 3883 C CA . ASP A 1 347 ? 116.053 116.072 150.481 1.00 21.35 347 ASP A CA 1
ATOM 3884 C C . ASP A 1 347 ? 117.309 116.885 150.763 1.00 17.16 347 ASP A C 1
ATOM 3885 O O . ASP A 1 347 ? 117.806 117.610 149.893 1.00 24.67 347 ASP A O 1
ATOM 3894 N N . VAL A 1 348 ? 117.866 116.734 151.967 1.00 20.22 348 VAL A N 1
ATOM 3895 C CA . VAL A 1 348 ? 119.096 117.441 152.307 1.00 17.01 348 VAL A CA 1
ATOM 3896 C C . VAL A 1 348 ? 120.175 117.127 151.281 1.00 13.79 348 VAL A C 1
ATOM 3897 O O . VAL A 1 348 ? 120.863 118.025 150.780 1.00 18.35 348 VAL A O 1
ATOM 3910 N N . ILE A 1 349 ? 120.317 115.848 150.929 1.00 14.66 349 ILE A N 1
ATOM 3911 C CA . ILE A 1 349 ? 121.321 115.468 149.940 1.00 12.64 349 ILE A CA 1
ATOM 3912 C C . ILE A 1 349 ? 121.099 116.249 148.654 1.00 22.07 349 ILE A C 1
ATOM 3913 O O . ILE A 1 349 ? 122.033 116.833 148.090 1.00 17.34 349 ILE A O 1
ATOM 3929 N N . LEU A 1 350 ? 119.846 116.317 148.199 1.00 15.11 350 LEU A N 1
ATOM 3930 C CA . LEU A 1 350 ? 119.550 117.089 147.000 1.00 13.14 350 LEU A CA 1
ATOM 3931 C C . LEU A 1 350 ? 119.997 118.533 147.175 1.00 14.91 350 LEU A C 1
ATOM 3932 O O . LEU A 1 350 ? 120.659 119.102 146.299 1.00 21.42 350 LEU A O 1
ATOM 3948 N N . LEU A 1 351 ? 119.682 119.129 148.328 1.00 8.25 351 LEU A N 1
ATOM 3949 C CA . LEU A 1 351 ? 120.122 120.494 148.584 1.00 10.34 351 LEU A CA 1
ATOM 3950 C C . LEU A 1 351 ? 121.633 120.602 148.454 1.00 17.29 351 LEU A C 1
ATOM 3951 O O . LEU A 1 351 ? 122.146 121.549 147.845 1.00 18.44 351 LEU A O 1
ATOM 3967 N N . LEU A 1 352 ? 122.364 119.621 148.989 1.00 17.77 352 LEU A N 1
ATOM 3968 C CA . LEU A 1 352 ? 123.816 119.656 148.874 1.00 12.85 352 LEU A CA 1
ATOM 3969 C C . LEU A 1 352 ? 124.235 119.682 147.412 1.00 11.30 352 LEU A C 1
ATOM 3970 O O . LEU A 1 352 ? 125.121 120.452 147.024 1.00 22.13 352 LEU A O 1
ATOM 3986 N N . GLU A 1 353 ? 123.579 118.872 146.576 1.00 17.40 353 GLU A N 1
ATOM 3987 C CA . GLU A 1 353 ? 123.896 118.877 145.154 1.00 17.05 353 GLU A CA 1
ATOM 3988 C C . GLU A 1 353 ? 123.680 120.260 144.555 1.00 14.48 353 GLU A C 1
ATOM 3989 O O . GLU A 1 353 ? 124.438 120.693 143.680 1.00 22.53 353 GLU A O 1
ATOM 4001 N N . CYS A 1 354 ? 122.650 120.972 145.018 1.00 17.51 354 CYS A N 1
ATOM 4002 C CA . CYS A 1 354 ? 122.425 122.331 144.539 1.00 11.14 354 CYS A CA 1
ATOM 4003 C C . CYS A 1 354 ? 123.511 123.274 145.037 1.00 13.63 354 CYS A C 1
ATOM 4004 O O . CYS A 1 354 ? 123.911 124.201 144.323 1.00 17.02 354 CYS A O 1
ATOM 4012 N N . LEU A 1 355 ? 124.004 123.055 146.259 1.00 17.30 355 LEU A N 1
ATOM 4013 C CA . LEU A 1 355 ? 125.027 123.939 146.807 1.00 7.53 355 LEU A CA 1
ATOM 4014 C C . LEU A 1 355 ? 126.390 123.681 146.181 1.00 15.71 355 LEU A C 1
ATOM 4015 O O . LEU A 1 355 ? 127.235 124.582 146.148 1.00 18.06 355 LEU A O 1
ATOM 4031 N N . ASP A 1 356 ? 126.624 122.469 145.685 1.00 17.57 356 ASP A N 1
ATOM 4032 C CA . ASP A 1 356 ? 127.918 122.100 145.122 1.00 17.06 356 ASP A CA 1
ATOM 4033 C C . ASP A 1 356 ? 128.009 122.631 143.697 1.00 20.58 356 ASP A C 1
ATOM 4034 O O . ASP A 1 356 ? 127.321 122.138 142.798 1.00 24.40 356 ASP A O 1
ATOM 4043 N N . SER A 1 357 ? 128.858 123.637 143.488 1.00 16.12 357 SER A N 1
ATOM 4044 C CA . SER A 1 357 ? 129.030 124.212 142.161 1.00 11.47 357 SER A CA 1
ATOM 4045 C C . SER A 1 357 ? 129.842 123.317 141.234 1.00 15.78 357 SER A C 1
ATOM 4046 O O . SER A 1 357 ? 129.760 123.479 140.013 1.00 13.09 357 SER A O 1
ATOM 4054 N N . THR A 1 358 ? 130.625 122.383 141.780 1.00 15.47 358 THR A N 1
ATOM 4055 C CA . THR A 1 358 ? 131.362 121.442 140.947 1.00 13.80 358 THR A CA 1
ATOM 4056 C C . THR A 1 358 ? 130.478 120.330 140.398 1.00 8.57 358 THR A C 1
ATOM 4057 O O . THR A 1 358 ? 130.850 119.698 139.404 1.00 21.48 358 THR A O 1
ATOM 4068 N N . ARG A 1 359 ? 129.330 120.072 141.024 1.00 13.01 359 ARG A N 1
ATOM 4069 C CA . ARG A 1 359 ? 128.364 119.090 140.530 1.00 13.47 359 ARG A CA 1
ATOM 4070 C C . ARG A 1 359 ? 129.028 117.740 140.259 1.00 16.38 359 ARG A C 1
ATOM 4071 O O . ARG A 1 359 ? 128.791 117.102 139.231 1.00 28.02 359 ARG A O 1
ATOM 4092 N N . VAL A 1 360 ? 129.874 117.297 141.194 1.00 10.58 360 VAL A N 1
ATOM 4093 C CA . VAL A 1 360 ? 130.532 115.999 141.053 1.00 11.93 360 VAL A CA 1
ATOM 4094 C C . VAL A 1 360 ? 129.509 114.870 141.084 1.00 12.55 360 VAL A C 1
ATOM 4095 O O . VAL A 1 360 ? 129.744 113.781 140.533 1.00 26.54 360 VAL A O 1
ATOM 4108 N N . SER A 1 361 ? 128.362 115.106 141.724 1.00 11.34 361 SER A N 1
ATOM 4109 C CA . SER A 1 361 ? 127.297 114.112 141.719 1.00 9.26 361 SER A CA 1
ATOM 4110 C C . SER A 1 361 ? 126.880 113.754 140.301 1.00 17.58 361 SER A C 1
ATOM 4111 O O . SER A 1 361 ? 126.452 112.626 140.053 1.00 23.08 361 SER A O 1
ATOM 4119 N N . GLN A 1 362 ? 127.002 114.691 139.357 1.00 17.79 362 GLN A N 1
ATOM 4120 C CA . GLN A 1 362 ? 126.687 114.377 137.967 1.00 16.45 362 GLN A CA 1
ATOM 4121 C C . GLN A 1 362 ? 127.654 113.344 137.400 1.00 13.01 362 GLN A C 1
ATOM 4122 O O . GLN A 1 362 ? 127.237 112.413 136.699 1.00 19.59 362 GLN A O 1
ATOM 4136 N N . ALA A 1 363 ? 128.949 113.492 137.686 1.00 7.26 363 ALA A N 1
ATOM 4137 C CA . ALA A 1 363 ? 129.917 112.494 137.244 1.00 14.08 363 ALA A CA 1
ATOM 4138 C C . ALA A 1 363 ? 129.625 111.138 137.872 1.00 11.90 363 ALA A C 1
ATOM 4139 O O . ALA A 1 363 ? 129.655 110.103 137.189 1.00 22.76 363 ALA A O 1
ATOM 4146 N N . VAL A 1 364 ? 129.332 111.125 139.175 1.00 11.47 364 VAL A N 1
ATOM 4147 C CA . VAL A 1 364 ? 129.012 109.862 139.835 1.00 11.73 364 VAL A CA 1
ATOM 4148 C C . VAL A 1 364 ? 127.774 109.234 139.206 1.00 6.83 364 VAL A C 1
ATOM 4149 O O . VAL A 1 364 ? 127.717 108.018 138.994 1.00 17.75 364 VAL A O 1
ATOM 4162 N N . ALA A 1 365 ? 126.764 110.050 138.900 1.00 6.29 365 ALA A N 1
ATOM 4163 C CA . ALA A 1 365 ? 125.530 109.536 138.316 1.00 6.05 365 ALA A CA 1
ATOM 4164 C C . ALA A 1 365 ? 125.768 108.961 136.927 1.00 14.86 365 ALA A C 1
ATOM 4165 O O . ALA A 1 365 ? 125.206 107.918 136.580 1.00 22.86 365 ALA A O 1
ATOM 4172 N N . GLN A 1 366 ? 126.581 109.632 136.110 1.00 17.23 366 GLN A N 1
ATOM 4173 C CA . GLN A 1 366 ? 126.881 109.099 134.784 1.00 13.50 366 GLN A CA 1
ATOM 4174 C C . GLN A 1 366 ? 127.617 107.769 134.884 1.00 13.28 366 GLN A C 1
ATOM 4175 O O . GLN A 1 366 ? 127.292 106.807 134.168 1.00 14.56 366 GLN A O 1
ATOM 4189 N N . HIS A 1 367 ? 128.604 107.686 135.779 1.00 10.68 367 HIS A N 1
ATOM 4190 C CA . HIS A 1 367 ? 129.329 106.430 135.932 1.00 9.90 367 HIS A CA 1
ATOM 4191 C C . HIS A 1 367 ? 128.410 105.328 136.447 1.00 11.48 367 HIS A C 1
ATOM 4192 O O . HIS A 1 367 ? 128.520 104.173 136.024 1.00 17.72 367 HIS A O 1
ATOM 4206 N N . PHE A 1 368 ? 127.495 105.664 137.358 1.00 14.18 368 PHE A N 1
ATOM 4207 C CA . PHE A 1 368 ? 126.568 104.663 137.874 1.00 11.17 368 PHE A CA 1
ATOM 4208 C C . PHE A 1 368 ? 125.574 104.216 136.811 1.00 8.48 368 PHE A C 1
ATOM 4209 O O . PHE A 1 368 ? 125.165 103.053 136.802 1.00 14.09 368 PHE A O 1
ATOM 4226 N N . ASN A 1 369 ? 125.163 105.120 135.921 1.00 14.06 369 ASN A N 1
ATOM 4227 C CA . ASN A 1 369 ? 124.331 104.718 134.791 1.00 12.48 369 ASN A CA 1
ATOM 4228 C C . ASN A 1 369 ? 125.069 103.715 133.913 1.00 13.36 369 ASN A C 1
ATOM 4229 O O . ASN A 1 369 ? 124.526 102.658 133.557 1.00 15.48 369 ASN A O 1
ATOM 4240 N N . ARG A 1 370 ? 126.325 104.020 133.577 1.00 18.96 370 ARG A N 1
ATOM 4241 C CA . ARG A 1 370 ? 127.134 103.064 132.823 1.00 13.54 370 ARG A CA 1
ATOM 4242 C C . ARG A 1 370 ? 127.211 101.728 133.554 1.00 12.60 370 ARG A C 1
ATOM 4243 O O . ARG A 1 370 ? 127.050 100.662 132.949 1.00 18.89 370 ARG A O 1
ATOM 4264 N N . HIS A 1 371 ? 127.455 101.774 134.864 1.00 17.87 371 HIS A N 1
ATOM 4265 C CA . HIS A 1 371 ? 127.563 100.558 135.663 1.00 11.84 371 HIS A CA 1
ATOM 4266 C C . HIS A 1 371 ? 126.281 99.737 135.584 1.00 20.21 371 HIS A C 1
ATOM 4267 O O . HIS A 1 371 ? 126.317 98.522 135.361 1.00 24.07 371 HIS A O 1
ATOM 4281 N N . ARG A 1 372 ? 125.132 100.392 135.753 1.00 24.31 372 ARG A N 1
ATOM 4282 C CA . ARG A 1 372 ? 123.863 99.676 135.740 1.00 9.20 372 ARG A CA 1
ATOM 4283 C C . ARG A 1 372 ? 123.564 99.088 134.369 1.00 21.42 372 ARG A C 1
ATOM 4284 O O . ARG A 1 372 ? 122.901 98.049 134.277 1.00 25.37 372 ARG A O 1
ATOM 4305 N N . LEU A 1 373 ? 124.036 99.725 133.298 1.00 23.28 373 LEU A N 1
ATOM 4306 C CA . LEU A 1 373 ? 123.798 99.204 131.957 1.00 17.81 373 LEU A CA 1
ATOM 4307 C C . LEU A 1 373 ? 124.842 98.188 131.505 1.00 18.65 373 LEU A C 1
ATOM 4308 O O . LEU A 1 373 ? 124.663 97.574 130.448 1.00 22.82 373 LEU A O 1
ATOM 4324 N N . ALA A 1 374 ? 125.912 97.986 132.269 1.00 22.80 374 ALA A N 1
ATOM 4325 C CA . ALA A 1 374 ? 127.056 97.216 131.800 1.00 17.73 374 ALA A CA 1
ATOM 4326 C C . ALA A 1 374 ? 126.930 95.739 132.150 1.00 21.05 374 ALA A C 1
ATOM 4327 O O . ALA A 1 374 ? 126.513 95.378 133.253 1.00 28.37 374 ALA A O 1
ATOM 4334 N N . LEU A 1 375 ? 127.298 94.886 131.192 1.00 29.10 375 LEU A N 1
ATOM 4335 C CA . LEU A 1 375 ? 127.517 93.468 131.451 1.00 17.63 375 LEU A CA 1
ATOM 4336 C C . LEU A 1 375 ? 128.982 93.182 131.756 1.00 25.43 375 LEU A C 1
ATOM 4337 O O . LEU A 1 375 ? 129.286 92.370 132.636 1.00 30.76 375 LEU A O 1
ATOM 4353 N N . SER A 1 376 ? 129.894 93.839 131.042 1.00 20.07 376 SER A N 1
ATOM 4354 C CA . SER A 1 376 ? 131.323 93.654 131.231 1.00 16.93 376 SER A CA 1
ATOM 4355 C C . SER A 1 376 ? 132.024 94.995 131.075 1.00 19.83 376 SER A C 1
ATOM 4356 O O . SER A 1 376 ? 131.650 95.801 130.220 1.00 29.50 376 SER A O 1
ATOM 4364 N N . VAL A 1 377 ? 133.039 95.226 131.904 1.00 17.17 377 VAL A N 1
ATOM 4365 C CA . VAL A 1 377 ? 133.810 96.459 131.898 1.00 21.09 377 VAL A CA 1
ATOM 4366 C C . VAL A 1 377 ? 135.293 96.102 131.896 1.00 25.24 377 VAL A C 1
ATOM 4367 O O . VAL A 1 377 ? 135.672 94.936 131.986 1.00 28.77 377 VAL A O 1
ATOM 4380 N N . CYS A 1 378 ? 136.133 97.129 131.796 1.00 28.00 378 CYS A N 1
ATOM 4381 C CA . CYS A 1 378 ? 137.575 96.929 131.773 1.00 21.78 378 CYS A CA 1
ATOM 4382 C C . CYS A 1 378 ? 138.108 96.732 133.186 1.00 33.84 378 CYS A C 1
ATOM 4383 O O . CYS A 1 378 ? 137.685 97.409 134.128 1.00 31.86 378 CYS A O 1
ATOM 4391 N N . LYS A 1 379 ? 139.045 95.799 133.327 1.00 38.80 379 LYS A N 1
ATOM 4392 C CA . LYS A 1 379 ? 139.569 95.451 134.641 1.00 35.50 379 LYS A CA 1
ATOM 4393 C C . LYS A 1 379 ? 140.383 96.602 135.220 1.00 35.28 379 LYS A C 1
ATOM 4394 O O . LYS A 1 379 ? 141.276 97.141 134.561 1.00 41.27 379 LYS A O 1
ATOM 4413 N N . ASP A 1 380 ? 140.064 96.979 136.459 1.00 36.31 380 ASP A N 1
ATOM 4414 C CA . ASP A 1 380 ? 140.786 97.959 137.265 1.00 36.68 380 ASP A CA 1
ATOM 4415 C C . ASP A 1 380 ? 140.663 99.383 136.738 1.00 39.20 380 ASP A C 1
ATOM 4416 O O . ASP A 1 380 ? 141.206 100.301 137.363 1.00 47.49 380 ASP A O 1
ATOM 4425 N N . GLU A 1 381 ? 139.976 99.606 135.621 1.00 31.24 381 GLU A N 1
ATOM 4426 C CA . GLU A 1 381 ? 139.834 100.936 135.040 1.00 27.51 381 GLU A CA 1
ATOM 4427 C C . GLU A 1 381 ? 138.436 101.510 135.189 1.00 28.67 381 GLU A C 1
ATOM 4428 O O . GLU A 1 381 ? 138.292 102.707 135.442 1.00 33.72 381 GLU A O 1
ATOM 4440 N N . PHE A 1 382 ? 137.399 100.686 135.034 1.00 24.27 382 PHE A N 1
ATOM 4441 C CA . PHE A 1 382 ? 136.039 101.166 135.253 1.00 17.86 382 PHE A CA 1
ATOM 4442 C C . PHE A 1 382 ? 135.830 101.567 136.706 1.00 20.92 382 PHE A C 1
ATOM 4443 O O . PHE A 1 382 ? 135.159 102.565 136.994 1.00 33.86 382 PHE A O 1
ATOM 4460 N N . ARG A 1 383 ? 136.400 100.800 137.638 1.00 23.08 383 ARG A N 1
ATOM 4461 C CA . ARG A 1 383 ? 136.255 101.118 139.054 1.00 23.17 383 ARG A CA 1
ATOM 4462 C C . ARG A 1 383 ? 136.871 102.473 139.382 1.00 25.12 383 ARG A C 1
ATOM 4463 O O . ARG A 1 383 ? 136.312 103.243 140.173 1.00 31.64 383 ARG A O 1
ATOM 4484 N N . LYS A 1 384 ? 138.012 102.793 138.768 1.00 29.41 384 LYS A N 1
ATOM 4485 C CA . LYS A 1 384 ? 138.657 104.074 139.027 1.00 27.66 384 LYS A CA 1
ATOM 4486 C C . LYS A 1 384 ? 137.766 105.246 138.646 1.00 25.29 384 LYS A C 1
ATOM 4487 O O . LYS A 1 384 ? 138.011 106.369 139.098 1.00 29.31 384 LYS A O 1
ATOM 4506 N N . GLY A 1 385 ? 136.740 105.013 137.825 1.00 23.70 385 GLY A N 1
ATOM 4507 C CA . GLY A 1 385 ? 135.798 106.068 137.504 1.00 20.15 385 GLY A CA 1
ATOM 4508 C C . GLY A 1 385 ? 135.044 106.595 138.705 1.00 23.37 385 GLY A C 1
ATOM 4509 O O . GLY A 1 385 ? 134.476 107.690 138.637 1.00 29.53 385 GLY A O 1
ATOM 4513 N N . TYR A 1 386 ? 135.018 105.843 139.806 1.00 20.16 386 TYR A N 1
ATOM 4514 C CA . TYR A 1 386 ? 134.374 106.304 141.029 1.00 17.48 386 TYR A CA 1
ATOM 4515 C C . TYR A 1 386 ? 135.315 107.072 141.947 1.00 21.10 386 TYR A C 1
ATOM 4516 O O . TYR A 1 386 ? 134.856 107.632 142.948 1.00 22.47 386 TYR A O 1
ATOM 4534 N N . GLN A 1 387 ? 136.610 107.118 141.636 1.00 22.51 387 GLN A N 1
ATOM 4535 C CA . GLN A 1 387 ? 137.589 107.837 142.452 1.00 24.48 387 GLN A CA 1
ATOM 4536 C C . GLN A 1 387 ? 137.739 109.241 141.881 1.00 24.82 387 GLN A C 1
ATOM 4537 O O . GLN A 1 387 ? 138.563 109.496 141.003 1.00 25.35 387 GLN A O 1
ATOM 4551 N N . LEU A 1 388 ? 136.929 110.166 142.394 1.00 19.18 388 LEU A N 1
ATOM 4552 C CA . LEU A 1 388 ? 136.870 111.529 141.882 1.00 14.55 388 LEU A CA 1
ATOM 4553 C C . LEU A 1 388 ? 137.348 112.560 142.897 1.00 17.03 388 LEU A C 1
ATOM 4554 O O . LEU A 1 388 ? 137.105 113.756 142.709 1.00 26.31 388 LEU A O 1
ATOM 4570 N N . ALA A 1 389 ? 138.020 112.130 143.967 1.00 25.56 389 ALA A N 1
ATOM 4571 C CA . ALA A 1 389 ? 138.484 113.079 144.973 1.00 19.50 389 ALA A CA 1
ATOM 4572 C C . ALA A 1 389 ? 139.500 114.053 144.389 1.00 25.96 389 ALA A C 1
ATOM 4573 O O . ALA A 1 389 ? 139.460 115.253 144.681 1.00 35.38 389 ALA A O 1
ATOM 4580 N N . SER A 1 390 ? 140.420 113.554 143.561 1.00 24.64 390 SER A N 1
ATOM 4581 C CA . SER A 1 390 ? 141.438 114.416 142.971 1.00 26.78 390 SER A CA 1
ATOM 4582 C C . SER A 1 390 ? 140.850 115.427 141.996 1.00 28.83 390 SER A C 1
ATOM 4583 O O . SER A 1 390 ? 141.501 116.435 141.702 1.00 32.62 390 SER A O 1
ATOM 4591 N N . GLU A 1 391 ? 139.641 115.184 141.491 1.00 28.74 391 GLU A N 1
ATOM 4592 C CA . GLU A 1 391 ? 139.031 116.085 140.523 1.00 25.95 391 GLU A CA 1
ATOM 4593 C C . GLU A 1 391 ? 138.423 117.323 141.168 1.00 23.98 391 GLU A C 1
ATOM 4594 O O . GLU A 1 391 ? 138.154 118.301 140.462 1.00 30.91 391 GLU A O 1
ATOM 4606 N N . ILE A 1 392 ? 138.204 117.308 142.483 1.00 22.25 392 ILE A N 1
ATOM 4607 C CA . ILE A 1 392 ? 137.512 118.382 143.181 1.00 20.61 392 ILE A CA 1
ATOM 4608 C C . ILE A 1 392 ? 138.343 118.811 144.383 1.00 22.13 392 ILE A C 1
ATOM 4609 O O . ILE A 1 392 ? 139.352 118.195 144.727 1.00 27.15 392 ILE A O 1
ATOM 4625 N N . ARG A 1 393 ? 137.897 119.891 145.023 1.00 22.72 393 ARG A N 1
ATOM 4626 C CA . ARG A 1 393 ? 138.539 120.390 146.231 1.00 17.93 393 ARG A CA 1
ATOM 4627 C C . ARG A 1 393 ? 137.544 121.258 146.984 1.00 24.66 393 ARG A C 1
ATOM 4628 O O . ARG A 1 393 ? 136.856 122.082 146.375 1.00 30.96 393 ARG A O 1
ATOM 4649 N N . GLY A 1 394 ? 137.474 121.074 148.300 1.00 21.39 394 GLY A N 1
ATOM 4650 C CA . GLY A 1 394 ? 136.581 121.859 149.129 1.00 17.38 394 GLY A CA 1
ATOM 4651 C C . GLY A 1 394 ? 135.648 121.015 149.970 1.00 16.32 394 GLY A C 1
ATOM 4652 O O . GLY A 1 394 ? 135.400 119.847 149.657 1.00 27.20 394 GLY A O 1
ATOM 4656 N N . THR A 1 395 ? 135.119 121.603 151.044 1.00 22.34 395 THR A N 1
ATOM 4657 C CA . THR A 1 395 ? 134.223 120.866 151.929 1.00 19.59 395 THR A CA 1
ATOM 4658 C C . THR A 1 395 ? 132.947 120.455 151.204 1.00 16.00 395 THR A C 1
ATOM 4659 O O . THR A 1 395 ? 132.551 119.283 151.235 1.00 25.20 395 THR A O 1
ATOM 4670 N N . ILE A 1 396 ? 132.281 121.410 150.550 1.00 17.50 396 ILE A N 1
ATOM 4671 C CA . ILE A 1 396 ? 131.002 121.110 149.904 1.00 15.93 396 ILE A CA 1
ATOM 4672 C C . ILE A 1 396 ? 131.161 120.091 148.781 1.00 10.50 396 ILE A C 1
ATOM 4673 O O . ILE A 1 396 ? 130.399 119.110 148.755 1.00 21.85 396 ILE A O 1
ATOM 4689 N N . PRO A 1 397 ? 132.082 120.259 147.825 1.00 12.34 397 PRO A N 1
ATOM 4690 C CA . PRO A 1 397 ? 132.245 119.218 146.794 1.00 18.52 397 PRO A CA 1
ATOM 4691 C C . PRO A 1 397 ? 132.611 117.859 147.361 1.00 12.45 397 PRO A C 1
ATOM 4692 O O . PRO A 1 397 ? 132.114 116.835 146.879 1.00 21.58 397 PRO A O 1
ATOM 4703 N N . LEU A 1 398 ? 133.481 117.821 148.374 1.00 10.25 398 LEU A N 1
ATOM 4704 C CA . LEU A 1 398 ? 133.874 116.544 148.959 1.00 15.45 398 LEU A CA 1
ATOM 4705 C C . LEU A 1 398 ? 132.682 115.850 149.604 1.00 13.60 398 LEU A C 1
ATOM 4706 O O . LEU A 1 398 ? 132.486 114.641 149.428 1.00 15.71 398 LEU A O 1
ATOM 4722 N N . SER A 1 399 ? 131.874 116.600 150.356 1.00 11.92 399 SER A N 1
ATOM 4723 C CA . SER A 1 399 ? 130.683 116.017 150.963 1.00 10.80 399 SER A CA 1
ATOM 4724 C C . SER A 1 399 ? 129.706 115.539 149.897 1.00 13.13 399 SER A C 1
ATOM 4725 O O . SER A 1 399 ? 129.091 114.476 150.040 1.00 14.43 399 SER A O 1
ATOM 4733 N N . SER A 1 400 ? 129.544 116.316 148.823 1.00 16.66 400 SER A N 1
ATOM 4734 C CA . SER A 1 400 ? 128.641 115.905 147.754 1.00 14.34 400 SER A CA 1
ATOM 4735 C C . SER A 1 400 ? 129.108 114.605 147.111 1.00 14.80 400 SER A C 1
ATOM 4736 O O . SER A 1 400 ? 128.299 113.709 146.850 1.00 15.19 400 SER A O 1
ATOM 4744 N N . LEU A 1 401 ? 130.411 114.482 146.854 1.00 11.57 401 LEU A N 1
ATOM 4745 C CA . LEU A 1 401 ? 130.943 113.245 146.288 1.00 12.05 401 LEU A CA 1
ATOM 4746 C C . LEU A 1 401 ? 130.730 112.076 147.241 1.00 13.60 401 LEU A C 1
ATOM 4747 O O . LEU A 1 401 ? 130.308 110.985 146.830 1.00 21.54 401 LEU A O 1
ATOM 4763 N N . TYR A 1 402 ? 131.015 112.290 148.527 1.00 16.70 402 TYR A N 1
ATOM 4764 C CA . TYR A 1 402 ? 130.845 111.225 149.506 1.00 8.04 402 TYR A CA 1
ATOM 4765 C C . TYR A 1 402 ? 129.401 110.749 149.551 1.00 11.14 402 TYR A C 1
ATOM 4766 O O . TYR A 1 402 ? 129.138 109.543 149.577 1.00 20.06 402 TYR A O 1
ATOM 4784 N N . TYR A 1 403 ? 128.448 111.680 149.548 1.00 10.93 403 TYR A N 1
ATOM 4785 C CA . TYR A 1 403 ? 127.051 111.280 149.657 1.00 16.92 403 TYR A CA 1
ATOM 4786 C C . TYR A 1 403 ? 126.503 110.729 148.346 1.00 10.93 403 TYR A C 1
ATOM 4787 O O . TYR A 1 403 ? 125.583 109.909 148.371 1.00 17.49 403 TYR A O 1
ATOM 4805 N N . SER A 1 404 ? 127.063 111.123 147.200 1.00 17.23 404 SER A N 1
ATOM 4806 C CA . SER A 1 404 ? 126.710 110.449 145.953 1.00 15.14 404 SER A CA 1
ATOM 4807 C C . SER A 1 404 ? 127.164 108.994 145.977 1.00 14.09 404 SER A C 1
ATOM 4808 O O . SER A 1 404 ? 126.416 108.088 145.580 1.00 19.35 404 SER A O 1
ATOM 4816 N N . LEU A 1 405 ? 128.390 108.750 146.444 1.00 18.07 405 LEU A N 1
ATOM 4817 C CA . LEU A 1 405 ? 128.855 107.373 146.582 1.00 19.34 405 LEU A CA 1
ATOM 4818 C C . LEU A 1 405 ? 128.007 106.611 147.593 1.00 16.41 405 LEU A C 1
ATOM 4819 O O . LEU A 1 405 ? 127.717 105.424 147.405 1.00 24.25 405 LEU A O 1
ATOM 4835 N N . CYS A 1 406 ? 127.597 107.279 148.673 1.00 18.13 406 CYS A N 1
ATOM 4836 C CA . CYS A 1 406 ? 126.712 106.646 149.645 1.00 9.65 406 CYS A CA 1
ATOM 4837 C C . CYS A 1 406 ? 125.372 106.288 149.018 1.00 13.92 406 CYS A C 1
ATOM 4838 O O . CYS A 1 406 ? 124.797 105.241 149.327 1.00 26.23 406 CYS A O 1
ATOM 4846 N N . ALA A 1 407 ? 124.845 107.157 148.155 1.00 16.28 407 ALA A N 1
ATOM 4847 C CA . ALA A 1 407 ? 123.592 106.855 147.471 1.00 15.32 407 ALA A CA 1
ATOM 4848 C C . ALA A 1 407 ? 123.745 105.649 146.554 1.00 18.76 407 ALA A C 1
ATOM 4849 O O . ALA A 1 407 ? 122.856 104.793 146.488 1.00 23.35 407 ALA A O 1
ATOM 4856 N N . VAL A 1 408 ? 124.865 105.567 145.835 1.00 15.68 408 VAL A N 1
ATOM 4857 C CA . VAL A 1 408 ? 125.109 104.396 144.992 1.00 15.11 408 VAL A CA 1
ATOM 4858 C C . VAL A 1 408 ? 125.177 103.135 145.848 1.00 15.78 408 VAL A C 1
ATOM 4859 O O . VAL A 1 408 ? 124.596 102.094 145.505 1.00 19.02 408 VAL A O 1
ATOM 4872 N N . ARG A 1 409 ? 125.889 103.210 146.974 1.00 23.66 409 ARG A N 1
ATOM 4873 C CA . ARG A 1 409 ? 125.990 102.071 147.880 1.00 17.40 409 ARG A CA 1
ATOM 4874 C C . ARG A 1 409 ? 124.619 101.657 148.401 1.00 23.47 409 ARG A C 1
ATOM 4875 O O . ARG A 1 409 ? 124.295 100.465 148.449 1.00 22.92 409 ARG A O 1
ATOM 4896 N N . LEU A 1 410 ? 123.800 102.632 148.794 1.00 22.48 410 LEU A N 1
ATOM 4897 C CA . LEU A 1 410 ? 122.473 102.331 149.316 1.00 18.35 410 LEU A CA 1
ATOM 4898 C C . LEU A 1 410 ? 121.589 101.707 148.246 1.00 21.22 410 LEU A C 1
ATOM 4899 O O . LEU A 1 410 ? 120.801 100.803 148.538 1.00 28.63 410 LEU A O 1
ATOM 4915 N N . ARG A 1 411 ? 121.688 102.187 147.004 1.00 17.48 411 ARG A N 1
ATOM 4916 C CA . ARG A 1 411 ? 120.924 101.569 145.926 1.00 19.75 411 ARG A CA 1
ATOM 4917 C C . ARG A 1 411 ? 121.352 100.123 145.719 1.00 24.82 411 ARG A C 1
ATOM 4918 O O . ARG A 1 411 ? 120.507 99.234 145.565 1.00 23.61 411 ARG A O 1
ATOM 4939 N N . MET A 1 412 ? 122.661 99.866 145.716 1.00 27.05 412 MET A N 1
ATOM 4940 C CA . MET A 1 412 ? 123.127 98.496 145.534 1.00 27.20 412 MET A CA 1
ATOM 4941 C C . MET A 1 412 ? 122.748 97.611 146.716 1.00 30.14 412 MET A C 1
ATOM 4942 O O . MET A 1 412 ? 122.626 96.391 146.560 1.00 30.00 412 MET A O 1
ATOM 4956 N N . THR A 1 413 ? 122.562 98.201 147.899 1.00 28.40 413 THR A N 1
ATOM 4957 C CA . THR A 1 413 ? 122.225 97.413 149.081 1.00 26.72 413 THR A CA 1
ATOM 4958 C C . THR A 1 413 ? 120.730 97.121 149.171 1.00 25.09 413 THR A C 1
ATOM 4959 O O . THR A 1 413 ? 120.336 96.003 149.520 1.00 34.29 413 THR A O 1
ATOM 4970 N N . VAL A 1 414 ? 119.888 98.103 148.862 1.00 30.26 414 VAL A N 1
ATOM 4971 C CA . VAL A 1 414 ? 118.453 97.988 149.111 1.00 23.85 414 VAL A CA 1
ATOM 4972 C C . VAL A 1 414 ? 117.711 97.451 147.894 1.00 28.53 414 VAL A C 1
ATOM 4973 O O . VAL A 1 414 ? 116.774 96.662 148.033 1.00 36.34 414 VAL A O 1
ATOM 4986 N N . HIS A 1 415 ? 118.107 97.866 146.692 1.00 33.29 415 HIS A N 1
ATOM 4987 C CA . HIS A 1 415 ? 117.482 97.421 145.446 1.00 25.12 415 HIS A CA 1
ATOM 4988 C C . HIS A 1 415 ? 118.567 96.917 144.503 1.00 27.17 415 HIS A C 1
ATOM 4989 O O . HIS A 1 415 ? 118.912 97.582 143.519 1.00 30.43 415 HIS A O 1
ATOM 5003 N N . PRO A 1 416 ? 119.130 95.741 144.776 1.00 30.77 416 PRO A N 1
ATOM 5004 C CA . PRO A 1 416 ? 120.172 95.208 143.890 1.00 29.94 416 PRO A CA 1
ATOM 5005 C C . PRO A 1 416 ? 119.656 95.035 142.470 1.00 34.50 416 PRO A C 1
ATOM 5006 O O . PRO A 1 416 ? 118.500 94.669 142.249 1.00 35.33 416 PRO A O 1
ATOM 5017 N N . PHE A 1 417 ? 120.528 95.309 141.505 1.00 33.58 417 PHE A N 1
ATOM 5018 C CA . PHE A 1 417 ? 120.183 95.187 140.093 1.00 29.39 417 PHE A CA 1
ATOM 5019 C C . PHE A 1 417 ? 121.023 94.102 139.430 1.00 29.17 417 PHE A C 1
ATOM 5020 O O . PHE A 1 417 ? 121.891 93.503 140.063 1.00 35.93 417 PHE A O 1
ATOM 5037 N N . MET B 2 1 ? 119.092 110.865 144.477 1.00 17.91 1 MET B N 1
ATOM 5038 C CA . MET B 2 1 ? 117.759 110.490 143.922 1.00 23.89 1 MET B CA 1
ATOM 5039 C C . MET B 2 1 ? 117.917 109.849 142.549 1.00 19.29 1 MET B C 1
ATOM 5040 O O . MET B 2 1 ? 117.144 108.971 142.171 1.00 27.77 1 MET B O 1
ATOM 5056 N N . TRP B 2 2 ? 118.930 110.298 141.805 1.00 12.45 2 TRP B N 1
ATOM 5057 C CA . TRP B 2 2 ? 119.228 109.678 140.518 1.00 11.71 2 TRP B CA 1
ATOM 5058 C C . TRP B 2 2 ? 119.616 108.214 140.681 1.00 13.04 2 TRP B C 1
ATOM 5059 O O . TRP B 2 2 ? 119.418 107.414 139.760 1.00 18.50 2 TRP B O 1
ATOM 5080 N N . ALA B 2 3 ? 120.167 107.844 141.839 1.00 17.05 3 ALA B N 1
ATOM 5081 C CA . ALA B 2 3 ? 120.599 106.469 142.056 1.00 13.77 3 ALA B CA 1
ATOM 5082 C C . ALA B 2 3 ? 119.430 105.512 142.240 1.00 16.73 3 ALA B C 1
ATOM 5083 O O . ALA B 2 3 ? 119.577 104.317 141.968 1.00 19.45 3 ALA B O 1
ATOM 5090 N N . PHE B 2 4 ? 118.275 106.006 142.687 1.00 21.58 4 PHE B N 1
ATOM 5091 C CA . PHE B 2 4 ? 117.118 105.167 142.967 1.00 14.69 4 PHE B CA 1
ATOM 5092 C C . PHE B 2 4 ? 116.063 105.238 141.868 1.00 14.58 4 PHE B C 1
ATOM 5093 O O . PHE B 2 4 ? 114.891 104.942 142.122 1.00 24.40 4 PHE B O 1
ATOM 5110 N N . GLN B 2 5 ? 116.451 105.624 140.656 1.00 20.09 5 GLN B N 1
ATOM 5111 C CA . GLN B 2 5 ? 115.542 105.576 139.521 1.00 7.68 5 GLN B CA 1
ATOM 5112 C C . GLN B 2 5 ? 115.379 104.138 139.046 1.00 21.36 5 GLN B C 1
ATOM 5113 O O . GLN B 2 5 ? 116.352 103.385 138.955 1.00 32.12 5 GLN B O 1
ATOM 5127 N N . GLU B 2 6 ? 114.136 103.757 138.745 1.00 27.52 6 GLU B N 1
ATOM 5128 C CA . GLU B 2 6 ? 113.891 102.418 138.221 1.00 23.97 6 GLU B CA 1
ATOM 5129 C C . GLU B 2 6 ? 114.531 102.240 136.850 1.00 26.27 6 GLU B C 1
ATOM 5130 O O . GLU B 2 6 ? 115.095 101.180 136.555 1.00 32.61 6 GLU B O 1
ATOM 5142 N N . GLY B 2 7 ? 114.451 103.261 136.002 1.00 20.37 7 GLY B N 1
ATOM 5143 C CA . GLY B 2 7 ? 115.016 103.224 134.673 1.00 22.69 7 GLY B CA 1
ATOM 5144 C C . GLY B 2 7 ? 116.362 103.914 134.592 1.00 22.64 7 GLY B C 1
ATOM 5145 O O . GLY B 2 7 ? 117.032 104.160 135.601 1.00 32.25 7 GLY B O 1
ATOM 5149 N N . VAL B 2 8 ? 116.763 104.231 133.366 1.00 20.88 8 VAL B N 1
ATOM 5150 C CA . VAL B 2 8 ? 118.048 104.876 133.117 1.00 23.64 8 VAL B CA 1
ATOM 5151 C C . VAL B 2 8 ? 117.933 106.366 133.407 1.00 21.00 8 VAL B C 1
ATOM 5152 O O . VAL B 2 8 ? 116.960 107.021 133.014 1.00 26.00 8 VAL B O 1
ATOM 5165 N N . CYS B 2 9 ? 118.930 106.907 134.105 1.00 20.52 9 CYS B N 1
ATOM 5166 C CA . CYS B 2 9 ? 118.971 108.330 134.411 1.00 20.47 9 CYS B CA 1
ATOM 5167 C C . CYS B 2 9 ? 120.418 108.797 134.396 1.00 18.98 9 CYS B C 1
ATOM 5168 O O . CYS B 2 9 ? 121.270 108.199 135.058 1.00 26.06 9 CYS B O 1
ATOM 5176 N N . LYS B 2 10 ? 120.687 109.862 133.644 1.00 25.81 10 LYS B N 1
ATOM 5177 C CA . LYS B 2 10 ? 122.021 110.441 133.573 1.00 24.51 10 LYS B CA 1
ATOM 5178 C C . LYS B 2 10 ? 122.262 111.520 134.620 1.00 23.47 10 LYS B C 1
ATOM 5179 O O . LYS B 2 10 ? 123.392 112.006 134.733 1.00 29.51 10 LYS B O 1
ATOM 5198 N N . GLY B 2 11 ? 121.243 111.898 135.388 1.00 27.06 11 GLY B N 1
ATOM 5199 C CA . GLY B 2 11 ? 121.389 112.940 136.386 1.00 24.48 11 GLY B CA 1
ATOM 5200 C C . GLY B 2 11 ? 121.687 114.304 135.798 1.00 27.35 11 GLY B C 1
ATOM 5201 O O . GLY B 2 11 ? 122.580 115.010 136.276 1.00 26.27 11 GLY B O 1
ATOM 5205 N N . ASN B 2 12 ? 120.943 114.689 134.762 1.00 19.44 12 ASN B N 1
ATOM 5206 C CA . ASN B 2 12 ? 121.117 115.973 134.097 1.00 17.80 12 ASN B CA 1
ATOM 5207 C C . ASN B 2 12 ? 120.140 117.034 134.591 1.00 17.02 12 ASN B C 1
ATOM 5208 O O . ASN B 2 12 ? 120.057 118.109 133.991 1.00 26.06 12 ASN B O 1
ATOM 5219 N N . LEU B 2 13 ? 119.404 116.763 135.671 1.00 16.41 13 LEU B N 1
ATOM 5220 C CA . LEU B 2 13 ? 118.370 117.688 136.120 1.00 19.62 13 LEU B CA 1
ATOM 5221 C C . LEU B 2 13 ? 118.930 118.981 136.700 1.00 19.81 13 LEU B C 1
ATOM 5222 O O . LEU B 2 13 ? 118.166 119.936 136.876 1.00 24.79 13 LEU B O 1
ATOM 5238 N N . LEU B 2 14 ? 120.222 119.041 137.000 1.00 19.39 14 LEU B N 1
ATOM 5239 C CA . LEU B 2 14 ? 120.861 120.257 137.479 1.00 2.70 14 LEU B CA 1
ATOM 5240 C C . LEU B 2 14 ? 121.790 120.815 136.409 1.00 11.03 14 LEU B C 1
ATOM 5241 O O . LEU B 2 14 ? 122.145 120.135 135.443 1.00 21.09 14 LEU B O 1
ATOM 5257 N N . SER B 2 15 ? 122.178 122.073 136.594 1.00 7.83 15 SER B N 1
ATOM 5258 C CA . SER B 2 15 ? 123.112 122.707 135.679 1.00 13.53 15 SER B CA 1
ATOM 5259 C C . SER B 2 15 ? 124.496 122.079 135.811 1.00 12.17 15 SER B C 1
ATOM 5260 O O . SER B 2 15 ? 124.812 121.401 136.792 1.00 22.38 15 SER B O 1
ATOM 5268 N N . GLY B 2 16 ? 125.326 122.314 134.800 1.00 17.47 16 GLY B N 1
ATOM 5269 C CA . GLY B 2 16 ? 126.685 121.832 134.808 1.00 17.76 16 GLY B CA 1
ATOM 5270 C C . GLY B 2 16 ? 127.557 122.640 135.746 1.00 11.31 16 GLY B C 1
ATOM 5271 O O . GLY B 2 16 ? 127.141 123.668 136.288 1.00 16.51 16 GLY B O 1
ATOM 5275 N N . PRO B 2 17 ? 128.791 122.189 135.955 1.00 17.42 17 PRO B N 1
ATOM 5276 C CA . PRO B 2 17 ? 129.689 122.911 136.860 1.00 16.58 17 PRO B CA 1
ATOM 5277 C C . PRO B 2 17 ? 130.169 124.220 136.257 1.00 15.33 17 PRO B C 1
ATOM 5278 O O . PRO B 2 17 ? 130.207 124.397 135.038 1.00 27.25 17 PRO B O 1
ATOM 5289 N N . THR B 2 18 ? 130.537 125.148 137.137 1.00 18.39 18 THR B N 1
ATOM 5290 C CA . THR B 2 18 ? 131.092 126.423 136.714 1.00 22.81 18 THR B CA 1
ATOM 5291 C C . THR B 2 18 ? 131.958 126.982 137.832 1.00 13.70 18 THR B C 1
ATOM 5292 O O . THR B 2 18 ? 131.860 126.566 138.989 1.00 18.70 18 THR B O 1
ATOM 5303 N N . SER B 2 19 ? 132.810 127.933 137.467 1.00 30.50 19 SER B N 1
ATOM 5304 C CA . SER B 2 19 ? 133.701 128.596 138.410 1.00 26.91 19 SER B CA 1
ATOM 5305 C C . SER B 2 19 ? 134.444 129.687 137.650 1.00 23.62 19 SER B C 1
ATOM 5306 O O . SER B 2 19 ? 134.401 129.751 136.418 1.00 27.94 19 SER B O 1
ATOM 5314 N N . MET B 2 20 ? 135.129 130.547 138.403 1.00 23.74 20 MET B N 1
ATOM 5315 C CA . MET B 2 20 ? 135.942 131.613 137.836 1.00 26.42 20 MET B CA 1
ATOM 5316 C C . MET B 2 20 ? 137.406 131.209 137.701 1.00 29.16 20 MET B C 1
ATOM 5317 O O . MET B 2 20 ? 138.272 132.076 137.547 1.00 39.64 20 MET B O 1
ATOM 5331 N N . LYS B 2 21 ? 137.695 129.912 137.757 1.00 27.58 21 LYS B N 1
ATOM 5332 C CA . LYS B 2 21 ? 139.068 129.442 137.643 1.00 26.45 21 LYS B CA 1
ATOM 5333 C C . LYS B 2 21 ? 139.658 129.832 136.293 1.00 27.32 21 LYS B C 1
ATOM 5334 O O . LYS B 2 21 ? 138.973 129.810 135.267 1.00 32.86 21 LYS B O 1
ATOM 5353 N N . ALA B 2 22 ? 140.937 130.196 136.301 1.00 27.89 22 ALA B N 1
ATOM 5354 C CA . ALA B 2 22 ? 141.615 130.545 135.066 1.00 22.89 22 ALA B CA 1
ATOM 5355 C C . ALA B 2 22 ? 141.855 129.294 134.221 1.00 28.34 22 ALA B C 1
ATOM 5356 O O . ALA B 2 22 ? 142.000 128.192 134.756 1.00 29.43 22 ALA B O 1
ATOM 5363 N N . PRO B 2 23 ? 141.900 129.435 132.894 1.00 25.73 23 PRO B N 1
ATOM 5364 C CA . PRO B 2 23 ? 142.100 128.269 132.026 1.00 25.08 23 PRO B CA 1
ATOM 5365 C C . PRO B 2 23 ? 143.549 127.836 131.871 1.00 28.86 23 PRO B C 1
ATOM 5366 O O . PRO B 2 23 ? 143.818 126.924 131.082 1.00 34.59 23 PRO B O 1
ATOM 5377 N N . ASP B 2 24 ? 144.485 128.452 132.595 1.00 28.48 24 ASP B N 1
ATOM 5378 C CA . ASP B 2 24 ? 145.899 128.165 132.377 1.00 26.16 24 ASP B CA 1
ATOM 5379 C C . ASP B 2 24 ? 146.223 126.705 132.673 1.00 29.07 24 ASP B C 1
ATOM 5380 O O . ASP B 2 24 ? 146.868 126.024 131.867 1.00 30.87 24 ASP B O 1
ATOM 5389 N N . SER B 2 25 ? 145.781 126.204 133.829 1.00 32.61 25 SER B N 1
ATOM 5390 C CA . SER B 2 25 ? 146.170 124.861 134.246 1.00 24.42 25 SER B CA 1
ATOM 5391 C C . SER B 2 25 ? 145.608 123.798 133.310 1.00 29.11 25 SER B C 1
ATOM 5392 O O . SER B 2 25 ? 146.318 122.858 132.937 1.00 29.07 25 SER B O 1
ATOM 5400 N N . ALA B 2 26 ? 144.338 123.924 132.921 1.00 25.04 26 ALA B N 1
ATOM 5401 C CA . ALA B 2 26 ? 143.739 122.926 132.041 1.00 25.48 26 ALA B CA 1
ATOM 5402 C C . ALA B 2 26 ? 144.431 122.898 130.684 1.00 23.14 26 ALA B C 1
ATOM 5403 O O . ALA B 2 26 ? 144.726 121.822 130.149 1.00 25.46 26 ALA B O 1
ATOM 5410 N N . ALA B 2 27 ? 144.697 124.074 130.109 1.00 25.35 27 ALA B N 1
ATOM 5411 C CA . ALA B 2 27 ? 145.378 124.129 128.820 1.00 21.66 27 ALA B CA 1
ATOM 5412 C C . ALA B 2 27 ? 146.787 123.557 128.917 1.00 24.63 27 ALA B C 1
ATOM 5413 O O . ALA B 2 27 ? 147.229 122.817 128.028 1.00 33.29 27 ALA B O 1
ATOM 5420 N N . ARG B 2 28 ? 147.511 123.895 129.986 1.00 26.25 28 ARG B N 1
ATOM 5421 C CA . ARG B 2 28 ? 148.857 123.361 130.159 1.00 25.92 28 ARG B CA 1
ATOM 5422 C C . ARG B 2 28 ? 148.825 121.844 130.286 1.00 26.30 28 ARG B C 1
ATOM 5423 O O . ARG B 2 28 ? 149.665 121.147 129.706 1.00 28.13 28 ARG B O 1
ATOM 5444 N N . GLU B 2 29 ? 147.860 121.315 131.039 1.00 26.28 29 GLU B N 1
ATOM 5445 C CA . GLU B 2 29 ? 147.752 119.870 131.193 1.00 29.89 29 GLU B CA 1
ATOM 5446 C C . GLU B 2 29 ? 147.432 119.198 129.863 1.00 27.55 29 GLU B C 1
ATOM 5447 O O . GLU B 2 29 ? 147.992 118.144 129.542 1.00 32.34 29 GLU B O 1
ATOM 5459 N N . SER B 2 30 ? 146.534 119.793 129.074 1.00 28.63 30 SER B N 1
ATOM 5460 C CA . SER B 2 30 ? 146.214 119.223 127.767 1.00 26.42 30 SER B CA 1
ATOM 5461 C C . SER B 2 30 ? 147.432 119.224 126.849 1.00 22.45 30 SER B C 1
ATOM 5462 O O . SER B 2 30 ? 147.697 118.236 126.149 1.00 19.96 30 SER B O 1
ATOM 5470 N N . ILE B 2 31 ? 148.189 120.323 126.840 1.00 25.56 31 ILE B N 1
ATOM 5471 C CA . ILE B 2 31 ? 149.377 120.397 125.995 1.00 22.72 31 ILE B CA 1
ATOM 5472 C C . ILE B 2 31 ? 150.409 119.368 126.440 1.00 24.34 31 ILE B C 1
ATOM 5473 O O . ILE B 2 31 ? 151.052 118.713 125.612 1.00 30.37 31 ILE B O 1
ATOM 5489 N N . ASP B 2 32 ? 150.593 119.219 127.754 1.00 24.68 32 ASP B N 1
ATOM 5490 C CA . ASP B 2 32 ? 151.537 118.228 128.259 1.00 26.59 32 ASP B CA 1
ATOM 5491 C C . ASP B 2 32 ? 151.102 116.816 127.889 1.00 29.80 32 ASP B C 1
ATOM 5492 O O . ASP B 2 32 ? 151.937 115.968 127.555 1.00 30.46 32 ASP B O 1
ATOM 5501 N N . ARG B 2 33 ? 149.798 116.540 127.953 1.00 26.71 33 ARG B N 1
ATOM 5502 C CA . ARG B 2 33 ? 149.302 115.229 127.551 1.00 19.10 33 ARG B CA 1
ATOM 5503 C C . ARG B 2 33 ? 149.580 114.968 126.077 1.00 28.83 33 ARG B C 1
ATOM 5504 O O . ARG B 2 33 ? 150.010 113.870 125.699 1.00 33.58 33 ARG B O 1
ATOM 5525 N N . ALA B 2 34 ? 149.340 115.968 125.226 1.00 32.02 34 ALA B N 1
ATOM 5526 C CA . ALA B 2 34 ? 149.631 115.805 123.805 1.00 27.58 34 ALA B CA 1
ATOM 5527 C C . ALA B 2 34 ? 151.119 115.562 123.578 1.00 29.55 34 ALA B C 1
ATOM 5528 O O . ALA B 2 34 ? 151.503 114.709 122.767 1.00 28.96 34 ALA B O 1
ATOM 5536 N N . SER B 2 35 ? 151.971 116.300 124.292 1.00 32.63 35 SER B N 1
ATOM 5537 C CA . SER B 2 35 ? 153.412 116.115 124.149 1.00 31.86 35 SER B CA 1
ATOM 5538 C C . SER B 2 35 ? 153.830 114.715 124.578 1.00 32.54 35 SER B C 1
ATOM 5539 O O . SER B 2 35 ? 154.669 114.082 123.928 1.00 32.36 35 SER B O 1
ATOM 5547 N N . GLU B 2 36 ? 153.259 114.218 125.677 1.00 39.27 36 GLU B N 1
ATOM 5548 C CA . GLU B 2 36 ? 153.570 112.864 126.122 1.00 33.18 36 GLU B CA 1
ATOM 5549 C C . GLU B 2 36 ? 153.129 111.836 125.090 1.00 29.29 36 GLU B C 1
ATOM 5550 O O . GLU B 2 36 ? 153.843 110.861 124.830 1.00 33.51 36 GLU B O 1
ATOM 5562 N N . ILE B 2 37 ? 151.952 112.034 124.493 1.00 32.08 37 ILE B N 1
ATOM 5563 C CA . ILE B 2 37 ? 151.492 111.117 123.454 1.00 27.34 37 ILE B CA 1
ATOM 5564 C C . ILE B 2 37 ? 152.446 111.143 122.266 1.00 30.52 37 ILE B C 1
ATOM 5565 O O . ILE B 2 37 ? 152.721 110.106 121.649 1.00 32.84 37 ILE B O 1
ATOM 5581 N N . MET B 2 38 ? 152.968 112.324 121.926 1.00 34.33 38 MET B N 1
ATOM 5582 C CA . MET B 2 38 ? 153.916 112.413 120.819 1.00 29.67 38 MET B CA 1
ATOM 5583 C C . MET B 2 38 ? 155.146 111.548 121.062 1.00 29.96 38 MET B C 1
ATOM 5584 O O . MET B 2 38 ? 155.743 111.036 120.109 1.00 30.24 38 MET B O 1
ATOM 5598 N N . THR B 2 39 ? 155.542 111.375 122.325 1.00 42.14 39 THR B N 1
ATOM 5599 C CA . THR B 2 39 ? 156.722 110.576 122.631 1.00 33.70 39 THR B CA 1
ATOM 5600 C C . THR B 2 39 ? 156.485 109.088 122.401 1.00 33.74 39 THR B C 1
ATOM 5601 O O . THR B 2 39 ? 157.449 108.345 122.191 1.00 31.69 39 THR B O 1
ATOM 5612 N N . GLY B 2 40 ? 155.233 108.639 122.417 1.00 38.90 40 GLY B N 1
ATOM 5613 C CA . GLY B 2 40 ? 154.935 107.243 122.179 1.00 36.39 40 GLY B CA 1
ATOM 5614 C C . GLY B 2 40 ? 154.925 106.367 123.410 1.00 38.34 40 GLY B C 1
ATOM 5615 O O . GLY B 2 40 ? 155.108 105.150 123.289 1.00 38.86 40 GLY B O 1
ATOM 5619 N N . LYS B 2 41 ? 154.721 106.942 124.595 1.00 42.38 41 LYS B N 1
ATOM 5620 C CA . LYS B 2 41 ? 154.704 106.181 125.836 1.00 42.86 41 LYS B CA 1
ATOM 5621 C C . LYS B 2 41 ? 153.331 106.096 126.486 1.00 43.15 41 LYS B C 1
ATOM 5622 O O . LYS B 2 41 ? 153.159 105.300 127.416 1.00 46.21 41 LYS B O 1
ATOM 5641 N N . SER B 2 42 ? 152.353 106.881 126.033 1.00 39.43 42 SER B N 1
ATOM 5642 C CA . SER B 2 42 ? 151.037 106.923 126.660 1.00 43.04 42 SER B CA 1
ATOM 5643 C C . SER B 2 42 ? 149.943 106.372 125.754 1.00 40.40 42 SER B C 1
ATOM 5644 O O . SER B 2 42 ? 149.223 105.449 126.144 1.00 43.55 42 SER B O 1
ATOM 5652 N N . TYR B 2 43 ? 149.797 106.916 124.549 1.00 33.19 43 TYR B N 1
ATOM 5653 C CA . TYR B 2 43 ? 148.741 106.504 123.638 1.00 29.22 43 TYR B CA 1
ATOM 5654 C C . TYR B 2 43 ? 149.258 106.577 122.210 1.00 29.43 43 TYR B C 1
ATOM 5655 O O . TYR B 2 43 ? 150.229 107.276 121.913 1.00 41.34 43 TYR B O 1
ATOM 5673 N N . ASN B 2 44 ? 148.591 105.842 121.326 1.00 26.57 44 ASN B N 1
ATOM 5674 C CA . ASN B 2 44 ? 149.003 105.775 119.933 1.00 28.34 44 ASN B CA 1
ATOM 5675 C C . ASN B 2 44 ? 148.490 106.989 119.169 1.00 31.36 44 ASN B C 1
ATOM 5676 O O . ASN B 2 44 ? 147.306 107.330 119.246 1.00 28.75 44 ASN B O 1
ATOM 5687 N N . ALA B 2 45 ? 149.392 107.642 118.433 1.00 31.18 45 ALA B N 1
ATOM 5688 C CA . ALA B 2 45 ? 149.033 108.749 117.557 1.00 24.56 45 ALA B CA 1
ATOM 5689 C C . ALA B 2 45 ? 149.507 108.524 116.126 1.00 31.11 45 ALA B C 1
ATOM 5690 O O . ALA B 2 45 ? 149.484 109.464 115.324 1.00 40.17 45 ALA B O 1
ATOM 5697 N N . VAL B 2 46 ? 149.935 107.311 115.786 1.00 27.09 46 VAL B N 1
ATOM 5698 C CA . VAL B 2 46 ? 150.388 106.975 114.442 1.00 27.16 46 VAL B CA 1
ATOM 5699 C C . VAL B 2 46 ? 149.283 106.180 113.762 1.00 22.35 46 VAL B C 1
ATOM 5700 O O . VAL B 2 46 ? 148.902 105.102 114.234 1.00 30.81 46 VAL B O 1
ATOM 5713 N N . HIS B 2 47 ? 148.767 106.707 112.655 1.00 24.15 47 HIS B N 1
ATOM 5714 C CA . HIS B 2 47 ? 147.664 106.082 111.940 1.00 20.05 47 HIS B CA 1
ATOM 5715 C C . HIS B 2 47 ? 148.206 105.059 110.951 1.00 22.12 47 HIS B C 1
ATOM 5716 O O . HIS B 2 47 ? 149.046 105.386 110.106 1.00 29.42 47 HIS B O 1
ATOM 5730 N N . THR B 2 48 ? 147.719 103.822 111.058 1.00 29.73 48 THR B N 1
ATOM 5731 C CA . THR B 2 48 ? 148.178 102.728 110.215 1.00 31.28 48 THR B CA 1
ATOM 5732 C C . THR B 2 48 ? 147.112 102.213 109.258 1.00 29.25 48 THR B C 1
ATOM 5733 O O . THR B 2 48 ? 147.463 101.616 108.236 1.00 37.93 48 THR B O 1
ATOM 5744 N N . GLY B 2 49 ? 145.835 102.451 109.543 1.00 26.40 49 GLY B N 1
ATOM 5745 C CA . GLY B 2 49 ? 144.783 101.904 108.710 1.00 29.39 49 GLY B CA 1
ATOM 5746 C C . GLY B 2 49 ? 144.811 102.463 107.301 1.00 31.56 49 GLY B C 1
ATOM 5747 O O . GLY B 2 49 ? 145.361 103.530 107.027 1.00 35.11 49 GLY B O 1
ATOM 5751 N N . ASP B 2 50 ? 144.195 101.712 106.391 1.00 32.44 50 ASP B N 1
ATOM 5752 C CA . ASP B 2 50 ? 144.166 102.065 104.979 1.00 34.54 50 ASP B CA 1
ATOM 5753 C C . ASP B 2 50 ? 142.905 102.862 104.668 1.00 30.83 50 ASP B C 1
ATOM 5754 O O . ASP B 2 50 ? 141.797 102.442 105.013 1.00 32.07 50 ASP B O 1
ATOM 5763 N N . LEU B 2 51 ? 143.081 104.012 104.013 1.00 23.58 51 LEU B N 1
ATOM 5764 C CA . LEU B 2 51 ? 141.979 104.896 103.655 1.00 31.26 51 LEU B CA 1
ATOM 5765 C C . LEU B 2 51 ? 141.776 104.985 102.146 1.00 36.99 51 LEU B C 1
ATOM 5766 O O . LEU B 2 51 ? 141.230 105.977 101.655 1.00 39.32 51 LEU B O 1
ATOM 5782 N N . SER B 2 52 ? 142.203 103.965 101.399 1.00 38.93 52 SER B N 1
ATOM 5783 C CA . SER B 2 52 ? 142.104 104.011 99.946 1.00 35.93 52 SER B CA 1
ATOM 5784 C C . SER B 2 52 ? 140.664 103.955 99.453 1.00 36.57 52 SER B C 1
ATOM 5785 O O . SER B 2 52 ? 140.390 104.400 98.334 1.00 37.66 52 SER B O 1
ATOM 5793 N N . LYS B 2 53 ? 139.739 103.426 100.256 1.00 40.38 53 LYS B N 1
ATOM 5794 C CA . LYS B 2 53 ? 138.354 103.298 99.818 1.00 41.25 53 LYS B CA 1
ATOM 5795 C C . LYS B 2 53 ? 137.611 104.628 99.799 1.00 41.29 53 LYS B C 1
ATOM 5796 O O . LYS B 2 53 ? 136.492 104.681 99.278 1.00 40.88 53 LYS B O 1
ATOM 5815 N N . LEU B 2 54 ? 138.190 105.688 100.351 1.00 33.17 54 LEU B N 1
ATOM 5816 C CA . LEU B 2 54 ? 137.505 106.970 100.375 1.00 31.67 54 LEU B CA 1
ATOM 5817 C C . LEU B 2 54 ? 137.490 107.587 98.977 1.00 32.54 54 LEU B C 1
ATOM 5818 O O . LEU B 2 54 ? 138.492 107.520 98.258 1.00 35.08 54 LEU B O 1
ATOM 5834 N N . PRO B 2 55 ? 136.378 108.189 98.561 1.00 31.55 55 PRO B N 1
ATOM 5835 C CA . PRO B 2 55 ? 136.350 108.859 97.257 1.00 32.25 55 PRO B CA 1
ATOM 5836 C C . PRO B 2 55 ? 137.166 110.142 97.270 1.00 31.90 55 PRO B C 1
ATOM 5837 O O . PRO B 2 55 ? 137.419 110.745 98.314 1.00 35.25 55 PRO B O 1
ATOM 5848 N N . ASN B 2 56 ? 137.579 110.556 96.076 1.00 33.95 56 ASN B N 1
ATOM 5849 C CA . ASN B 2 56 ? 138.379 111.760 95.895 1.00 29.93 56 ASN B CA 1
ATOM 5850 C C . ASN B 2 56 ? 137.486 112.909 95.449 1.00 33.35 56 ASN B C 1
ATOM 5851 O O . ASN B 2 56 ? 136.768 112.794 94.451 1.00 37.17 56 ASN B O 1
ATOM 5862 N N . GLN B 2 57 ? 137.532 114.013 96.194 1.00 37.31 57 GLN B N 1
ATOM 5863 C CA . GLN B 2 57 ? 136.764 115.211 95.885 1.00 28.93 57 GLN B CA 1
ATOM 5864 C C . GLN B 2 57 ? 137.616 116.306 95.258 1.00 30.74 57 GLN B C 1
ATOM 5865 O O . GLN B 2 57 ? 137.172 117.455 95.183 1.00 36.63 57 GLN B O 1
ATOM 5879 N N . GLY B 2 58 ? 138.829 115.978 94.807 1.00 36.09 58 GLY B N 1
ATOM 5880 C CA . GLY B 2 58 ? 139.724 117.003 94.297 1.00 32.78 58 GLY B CA 1
ATOM 5881 C C . GLY B 2 58 ? 139.145 117.792 93.140 1.00 34.18 58 GLY B C 1
ATOM 5882 O O . GLY B 2 58 ? 139.508 118.953 92.936 1.00 39.07 58 GLY B O 1
ATOM 5886 N N . GLU B 2 59 ? 138.243 117.185 92.370 1.00 37.97 59 GLU B N 1
ATOM 5887 C CA . GLU B 2 59 ? 137.661 117.857 91.216 1.00 39.14 59 GLU B CA 1
ATOM 5888 C C . GLU B 2 59 ? 136.481 118.750 91.575 1.00 35.17 59 GLU B C 1
ATOM 5889 O O . GLU B 2 59 ? 135.991 119.475 90.703 1.00 44.67 59 GLU B O 1
ATOM 5901 N N . SER B 2 60 ? 136.014 118.720 92.818 1.00 35.75 60 SER B N 1
ATOM 5902 C CA . SER B 2 60 ? 134.903 119.575 93.205 1.00 39.46 60 SER B CA 1
ATOM 5903 C C . SER B 2 60 ? 135.337 121.041 93.176 1.00 36.02 60 SER B C 1
ATOM 5904 O O . SER B 2 60 ? 136.466 121.360 93.560 1.00 34.99 60 SER B O 1
ATOM 5912 N N . PRO B 2 61 ? 134.474 121.953 92.729 1.00 43.61 61 PRO B N 1
ATOM 5913 C CA . PRO B 2 61 ? 134.851 123.370 92.736 1.00 42.96 61 PRO B CA 1
ATOM 5914 C C . PRO B 2 61 ? 135.001 123.897 94.153 1.00 37.78 61 PRO B C 1
ATOM 5915 O O . PRO B 2 61 ? 134.310 123.467 95.080 1.00 41.57 61 PRO B O 1
ATOM 5926 N N . LEU B 2 62 ? 135.917 124.848 94.312 1.00 34.80 62 LEU B N 1
ATOM 5927 C CA . LEU B 2 62 ? 136.157 125.462 95.614 1.00 37.03 62 LEU B CA 1
ATOM 5928 C C . LEU B 2 62 ? 135.001 126.396 95.947 1.00 36.50 62 LEU B C 1
ATOM 5929 O O . LEU B 2 62 ? 134.840 127.447 95.319 1.00 40.03 62 LEU B O 1
ATOM 5945 N N . ARG B 2 63 ? 134.192 126.014 96.934 1.00 39.03 63 ARG B N 1
ATOM 5946 C CA . ARG B 2 63 ? 133.030 126.787 97.346 1.00 39.05 63 ARG B CA 1
ATOM 5947 C C . ARG B 2 63 ? 133.119 127.069 98.837 1.00 38.99 63 ARG B C 1
ATOM 5948 O O . ARG B 2 63 ? 133.544 126.210 99.615 1.00 46.48 63 ARG B O 1
ATOM 5969 N N . ILE B 2 64 ? 132.720 128.276 99.229 1.00 33.29 64 ILE B N 1
ATOM 5970 C CA . ILE B 2 64 ? 132.798 128.725 100.613 1.00 31.83 64 ILE B CA 1
ATOM 5971 C C . ILE B 2 64 ? 131.468 129.356 100.995 1.00 30.63 64 ILE B C 1
ATOM 5972 O O . ILE B 2 64 ? 130.906 130.144 100.227 1.00 40.42 64 ILE B O 1
ATOM 5988 N N . VAL B 2 65 ? 130.970 129.012 102.179 1.00 36.82 65 VAL B N 1
ATOM 5989 C CA . VAL B 2 65 ? 129.742 129.593 102.710 1.00 42.75 65 VAL B CA 1
ATOM 5990 C C . VAL B 2 65 ? 130.122 130.786 103.577 1.00 42.51 65 VAL B C 1
ATOM 5991 O O . VAL B 2 65 ? 130.781 130.630 104.611 1.00 43.16 65 VAL B O 1
ATOM 6004 N N . ASP B 2 66 ? 129.701 131.981 103.159 1.00 38.75 66 ASP B N 1
ATOM 6005 C CA . ASP B 2 66 ? 130.106 133.194 103.862 1.00 40.60 66 ASP B CA 1
ATOM 6006 C C . ASP B 2 66 ? 129.503 133.271 105.259 1.00 38.65 66 ASP B C 1
ATOM 6007 O O . ASP B 2 66 ? 130.142 133.797 106.176 1.00 44.19 66 ASP B O 1
ATOM 6016 N N . SER B 2 67 ? 128.287 132.753 105.443 1.00 41.38 67 SER B N 1
ATOM 6017 C CA . SER B 2 67 ? 127.615 132.889 106.732 1.00 40.85 67 SER B CA 1
ATOM 6018 C C . SER B 2 67 ? 128.406 132.214 107.846 1.00 40.44 67 SER B C 1
ATOM 6019 O O . SER B 2 67 ? 128.519 132.755 108.952 1.00 43.33 67 SER B O 1
ATOM 6027 N N . ASP B 2 68 ? 128.959 131.031 107.576 1.00 37.33 68 ASP B N 1
ATOM 6028 C CA . ASP B 2 68 ? 129.704 130.300 108.594 1.00 36.16 68 ASP B CA 1
ATOM 6029 C C . ASP B 2 68 ? 130.983 131.009 109.017 1.00 37.27 68 ASP B C 1
ATOM 6030 O O . ASP B 2 68 ? 131.549 130.657 110.057 1.00 36.88 68 ASP B O 1
ATOM 6039 N N . LEU B 2 69 ? 131.449 131.987 108.246 1.00 32.31 69 LEU B N 1
ATOM 6040 C CA . LEU B 2 69 ? 132.685 132.695 108.545 1.00 27.82 69 LEU B CA 1
ATOM 6041 C C . LEU B 2 69 ? 132.463 133.959 109.366 1.00 28.09 69 LEU B C 1
ATOM 6042 O O . LEU B 2 69 ? 133.441 134.610 109.746 1.00 33.56 69 LEU B O 1
ATOM 6058 N N . TYR B 2 70 ? 131.213 134.318 109.648 1.00 27.94 70 TYR B N 1
ATOM 6059 C CA . TYR B 2 70 ? 130.891 135.469 110.480 1.00 20.82 70 TYR B CA 1
ATOM 6060 C C . TYR B 2 70 ? 129.984 135.016 111.612 1.00 22.65 70 TYR B C 1
ATOM 6061 O O . TYR B 2 70 ? 128.964 134.364 111.370 1.00 32.41 70 TYR B O 1
ATOM 6079 N N . SER B 2 71 ? 130.356 135.358 112.842 1.00 16.35 71 SER B N 1
ATOM 6080 C CA . SER B 2 71 ? 129.540 135.010 113.995 1.00 19.83 71 SER B CA 1
ATOM 6081 C C . SER B 2 71 ? 129.909 135.921 115.155 1.00 16.43 71 SER B C 1
ATOM 6082 O O . SER B 2 71 ? 130.981 136.531 115.175 1.00 20.85 71 SER B O 1
ATOM 6090 N N . GLU B 2 72 ? 128.997 136.003 116.124 1.00 14.81 72 GLU B N 1
ATOM 6091 C CA . GLU B 2 72 ? 129.263 136.743 117.349 1.00 16.33 72 GLU B CA 1
ATOM 6092 C C . GLU B 2 72 ? 130.212 136.002 118.282 1.00 14.75 72 GLU B C 1
ATOM 6093 O O . GLU B 2 72 ? 130.650 136.584 119.279 1.00 22.52 72 GLU B O 1
ATOM 6105 N N . ARG B 2 73 ? 130.537 134.747 117.985 1.00 17.36 73 ARG B N 1
ATOM 6106 C CA . ARG B 2 73 ? 131.433 133.980 118.836 1.00 17.64 73 ARG B CA 1
ATOM 6107 C C . ARG B 2 73 ? 132.864 134.499 118.719 1.00 15.86 73 ARG B C 1
ATOM 6108 O O . ARG B 2 73 ? 133.218 135.239 117.798 1.00 20.77 73 ARG B O 1
ATOM 6129 N N . SER B 2 74 ? 133.692 134.093 119.677 1.00 18.08 74 SER B N 1
ATOM 6130 C CA . SER B 2 74 ? 135.021 134.658 119.838 1.00 15.61 74 SER B CA 1
ATOM 6131 C C . SER B 2 74 ? 136.028 134.011 118.889 1.00 20.29 74 SER B C 1
ATOM 6132 O O . SER B 2 74 ? 135.835 132.903 118.383 1.00 26.18 74 SER B O 1
ATOM 6140 N N . CYS B 2 75 ? 137.120 134.734 118.660 1.00 25.11 75 CYS B N 1
ATOM 6141 C CA . CYS B 2 75 ? 138.219 134.279 117.823 1.00 21.03 75 CYS B CA 1
ATOM 6142 C C . CYS B 2 75 ? 139.455 135.094 118.179 1.00 19.91 75 CYS B C 1
ATOM 6143 O O . CYS B 2 75 ? 139.378 136.111 118.878 1.00 26.73 75 CYS B O 1
ATOM 6151 N N . CYS B 2 76 ? 140.602 134.628 117.692 1.00 25.27 76 CYS B N 1
ATOM 6152 C CA . CYS B 2 76 ? 141.894 135.243 117.963 1.00 19.10 76 CYS B CA 1
ATOM 6153 C C . CYS B 2 76 ? 142.398 135.950 116.711 1.00 22.84 76 CYS B C 1
ATOM 6154 O O . CYS B 2 76 ? 142.436 135.353 115.630 1.00 30.40 76 CYS B O 1
ATOM 6162 N N . TRP B 2 77 ? 142.781 137.216 116.861 1.00 26.76 77 TRP B N 1
ATOM 6163 C CA . TRP B 2 77 ? 143.346 138.010 115.778 1.00 19.18 77 TRP B CA 1
ATOM 6164 C C . TRP B 2 77 ? 144.763 138.415 116.157 1.00 23.71 77 TRP B C 1
ATOM 6165 O O . TRP B 2 77 ? 145.002 138.866 117.279 1.00 31.73 77 TRP B O 1
ATOM 6186 N N . VAL B 2 78 ? 145.701 138.255 115.228 1.00 26.41 78 VAL B N 1
ATOM 6187 C CA . VAL B 2 78 ? 147.118 138.477 115.493 1.00 25.75 78 VAL B CA 1
ATOM 6188 C C . VAL B 2 78 ? 147.538 139.791 114.850 1.00 30.17 78 VAL B C 1
ATOM 6189 O O . VAL B 2 78 ? 147.190 140.065 113.695 1.00 32.80 78 VAL B O 1
ATOM 6202 N N . ILE B 2 79 ? 148.281 140.604 115.602 1.00 33.48 79 ILE B N 1
ATOM 6203 C CA . ILE B 2 79 ? 148.834 141.856 115.102 1.00 34.02 79 ILE B CA 1
ATOM 6204 C C . ILE B 2 79 ? 150.301 141.936 115.508 1.00 38.67 79 ILE B C 1
ATOM 6205 O O . ILE B 2 79 ? 150.783 141.176 116.348 1.00 41.22 79 ILE B O 1
ATOM 6221 N N . GLU B 2 80 ? 151.014 142.870 114.882 1.00 46.73 80 GLU B N 1
ATOM 6222 C CA . GLU B 2 80 ? 152.428 143.106 115.146 1.00 47.65 80 GLU B CA 1
ATOM 6223 C C . GLU B 2 80 ? 152.606 144.547 115.600 1.00 49.49 80 GLU B C 1
ATOM 6224 O O . GLU B 2 80 ? 152.369 145.480 114.824 1.00 49.17 80 GLU B O 1
ATOM 6236 N N . LYS B 2 81 ? 153.022 144.728 116.853 1.00 50.38 81 LYS B N 1
ATOM 6237 C CA . LYS B 2 81 ? 153.205 146.074 117.394 1.00 52.94 81 LYS B CA 1
ATOM 6238 C C . LYS B 2 81 ? 154.568 146.640 117.004 1.00 56.90 81 LYS B C 1
ATOM 6239 O O . LYS B 2 81 ? 154.658 147.658 116.310 1.00 57.91 81 LYS B O 1
ATOM 6258 N N . GLU B 2 82 ? 155.646 145.980 117.442 1.00 60.62 82 GLU B N 1
ATOM 6259 C CA . GLU B 2 82 ? 157.004 146.444 117.177 1.00 61.37 82 GLU B CA 1
ATOM 6260 C C . GLU B 2 82 ? 157.945 145.275 116.914 1.00 61.80 82 GLU B C 1
ATOM 6261 O O . GLU B 2 82 ? 159.153 145.379 117.154 1.00 58.09 82 GLU B O 1
ATOM 6273 N N . GLY B 2 83 ? 157.412 144.160 116.425 1.00 59.32 83 GLY B N 1
ATOM 6274 C CA . GLY B 2 83 ? 158.205 142.967 116.209 1.00 56.51 83 GLY B CA 1
ATOM 6275 C C . GLY B 2 83 ? 157.612 141.765 116.912 1.00 59.40 83 GLY B C 1
ATOM 6276 O O . GLY B 2 83 ? 157.648 140.648 116.385 1.00 58.51 83 GLY B O 1
ATOM 6280 N N . ARG B 2 84 ? 157.061 141.980 118.102 1.00 52.56 84 ARG B N 1
ATOM 6281 C CA . ARG B 2 84 ? 156.394 140.918 118.836 1.00 49.28 84 ARG B CA 1
ATOM 6282 C C . ARG B 2 84 ? 154.967 140.721 118.330 1.00 45.98 84 ARG B C 1
ATOM 6283 O O . ARG B 2 84 ? 154.343 141.627 117.772 1.00 44.90 84 ARG B O 1
ATOM 6304 N N . VAL B 2 85 ? 154.460 139.512 118.538 1.00 38.14 85 VAL B N 1
ATOM 6305 C CA . VAL B 2 85 ? 153.121 139.133 118.108 1.00 36.15 85 VAL B CA 1
ATOM 6306 C C . VAL B 2 85 ? 152.158 139.352 119.266 1.00 35.42 85 VAL B C 1
ATOM 6307 O O . VAL B 2 85 ? 152.430 138.938 120.398 1.00 38.97 85 VAL B O 1
ATOM 6320 N N . VAL B 2 86 ? 151.033 140.005 118.986 1.00 34.42 86 VAL B N 1
ATOM 6321 C CA . VAL B 2 86 ? 149.988 140.247 119.973 1.00 33.66 86 VAL B CA 1
ATOM 6322 C C . VAL B 2 86 ? 148.732 139.518 119.520 1.00 31.89 86 VAL B C 1
ATOM 6323 O O . VAL B 2 86 ? 148.253 139.732 118.400 1.00 33.12 86 VAL B O 1
ATOM 6336 N N . CYS B 2 87 ? 148.206 138.658 120.391 1.00 27.12 87 CYS B N 1
ATOM 6337 C CA . CYS B 2 87 ? 146.976 137.921 120.138 1.00 30.45 87 CYS B CA 1
ATOM 6338 C C . CYS B 2 87 ? 145.834 138.612 120.873 1.00 24.11 87 CYS B C 1
ATOM 6339 O O . CYS B 2 87 ? 145.881 138.762 122.098 1.00 28.10 87 CYS B O 1
ATOM 6347 N N . LYS B 2 88 ? 144.813 139.020 120.126 1.00 24.53 88 LYS B N 1
ATOM 6348 C CA . LYS B 2 88 ? 143.684 139.767 120.654 1.00 28.40 88 LYS B CA 1
ATOM 6349 C C . LYS B 2 88 ? 142.414 138.939 120.525 1.00 24.35 88 LYS B C 1
ATOM 6350 O O . LYS B 2 88 ? 142.189 138.285 119.501 1.00 27.98 88 LYS B O 1
ATOM 6369 N N . SER B 2 89 ? 141.587 138.972 121.565 1.00 25.39 89 SER B N 1
ATOM 6370 C CA . SER B 2 89 ? 140.290 138.312 121.531 1.00 16.57 89 SER B CA 1
ATOM 6371 C C . SER B 2 89 ? 139.274 139.254 120.898 1.00 19.88 89 SER B C 1
ATOM 6372 O O . SER B 2 89 ? 139.080 140.376 121.376 1.00 34.75 89 SER B O 1
ATOM 6380 N N . THR B 2 90 ? 138.629 138.804 119.825 1.00 18.73 90 THR B N 1
ATOM 6381 C CA . THR B 2 90 ? 137.618 139.598 119.143 1.00 23.57 90 THR B CA 1
ATOM 6382 C C . THR B 2 90 ? 136.504 138.658 118.708 1.00 19.50 90 THR B C 1
ATOM 6383 O O . THR B 2 90 ? 136.495 137.480 119.063 1.00 19.41 90 THR B O 1
ATOM 6394 N N . THR B 2 91 ? 135.543 139.178 117.954 1.00 18.73 91 THR B N 1
ATOM 6395 C CA . THR B 2 91 ? 134.503 138.331 117.391 1.00 17.46 91 THR B CA 1
ATOM 6396 C C . THR B 2 91 ? 134.961 137.786 116.046 1.00 15.32 91 THR B C 1
ATOM 6397 O O . THR B 2 91 ? 135.761 138.406 115.342 1.00 21.29 91 THR B O 1
ATOM 6408 N N . LEU B 2 92 ? 134.444 136.607 115.693 1.00 19.21 92 LEU B N 1
ATOM 6409 C CA . LEU B 2 92 ? 134.802 136.011 114.411 1.00 16.81 92 LEU B CA 1
ATOM 6410 C C . LEU B 2 92 ? 134.487 136.963 113.265 1.00 19.27 92 LEU B C 1
ATOM 6411 O O . LEU B 2 92 ? 135.227 137.023 112.276 1.00 27.22 92 LEU B O 1
ATOM 6427 N N . THR B 2 93 ? 133.399 137.726 113.387 1.00 22.47 93 THR B N 1
ATOM 6428 C CA . THR B 2 93 ? 133.079 138.727 112.376 1.00 22.29 93 THR B CA 1
ATOM 6429 C C . THR B 2 93 ? 134.187 139.767 112.270 1.00 18.58 93 THR B C 1
ATOM 6430 O O . THR B 2 93 ? 134.660 140.079 111.171 1.00 18.87 93 THR B O 1
ATOM 6441 N N . ARG B 2 94 ? 134.618 140.312 113.409 1.00 19.19 94 ARG B N 1
ATOM 6442 C CA . ARG B 2 94 ? 135.670 141.324 113.390 1.00 17.96 94 ARG B CA 1
ATOM 6443 C C . ARG B 2 94 ? 136.988 140.740 112.900 1.00 22.10 94 ARG B C 1
ATOM 6444 O O . ARG B 2 94 ? 137.727 141.401 112.163 1.00 20.65 94 ARG B O 1
ATOM 6465 N N . GLY B 2 95 ? 137.305 139.508 113.301 1.00 21.05 95 GLY B N 1
ATOM 6466 C CA . GLY B 2 95 ? 138.531 138.885 112.827 1.00 13.14 95 GLY B CA 1
ATOM 6467 C C . GLY B 2 95 ? 138.535 138.689 111.323 1.00 15.69 95 GLY B C 1
ATOM 6468 O O . GLY B 2 95 ? 139.525 138.978 110.646 1.00 23.41 95 GLY B O 1
ATOM 6472 N N . MET B 2 96 ? 137.422 138.193 110.778 1.00 15.41 96 MET B N 1
ATOM 6473 C CA . MET B 2 96 ? 137.331 138.004 109.335 1.00 23.58 96 MET B CA 1
ATOM 6474 C C . MET B 2 96 ? 137.389 139.340 108.603 1.00 24.12 96 MET B C 1
ATOM 6475 O O . MET B 2 96 ? 138.020 139.451 107.544 1.00 25.74 96 MET B O 1
ATOM 6489 N N . THR B 2 97 ? 136.735 140.367 109.150 1.00 27.20 97 THR B N 1
ATOM 6490 C CA . THR B 2 97 ? 136.794 141.688 108.534 1.00 21.54 97 THR B CA 1
ATOM 6491 C C . THR B 2 97 ? 138.218 142.227 108.534 1.00 22.59 97 THR B C 1
ATOM 6492 O O . THR B 2 97 ? 138.666 142.816 107.545 1.00 30.22 97 THR B O 1
ATOM 6503 N N . SER B 2 98 ? 138.946 142.038 109.637 1.00 23.40 98 SER B N 1
ATOM 6504 C CA . SER B 2 98 ? 140.336 142.476 109.692 1.00 21.15 98 SER B CA 1
ATOM 6505 C C . SER B 2 98 ? 141.190 141.719 108.684 1.00 22.08 98 SER B C 1
ATOM 6506 O O . SER B 2 98 ? 142.063 142.304 108.034 1.00 29.90 98 SER B O 1
ATOM 6514 N N . LEU B 2 99 ? 140.961 140.411 108.549 1.00 15.29 99 LEU B N 1
ATOM 6515 C CA . LEU B 2 99 ? 141.701 139.634 107.560 1.00 24.39 99 LEU B CA 1
ATOM 6516 C C . LEU B 2 99 ? 141.441 140.151 106.151 1.00 22.97 99 LEU B C 1
ATOM 6517 O O . LEU B 2 99 ? 142.375 140.311 105.355 1.00 26.72 99 LEU B O 1
ATOM 6533 N N . LEU B 2 100 ? 140.176 140.423 105.826 1.00 30.51 100 LEU B N 1
ATOM 6534 C CA . LEU B 2 100 ? 139.852 140.931 104.497 1.00 27.79 100 LEU B CA 1
ATOM 6535 C C . LEU B 2 100 ? 140.448 142.317 104.274 1.00 23.07 100 LEU B C 1
ATOM 6536 O O . LEU B 2 100 ? 140.908 142.629 103.171 1.00 35.18 100 LEU B O 1
ATOM 6552 N N . ASN B 2 101 ? 140.445 143.161 105.307 1.00 28.10 101 ASN B N 1
ATOM 6553 C CA . ASN B 2 101 ? 141.064 144.477 105.189 1.00 24.89 101 ASN B CA 1
ATOM 6554 C C . ASN B 2 101 ? 142.558 144.356 104.924 1.00 27.23 101 ASN B C 1
ATOM 6555 O O . ASN B 2 101 ? 143.106 145.061 104.070 1.00 35.75 101 ASN B O 1
ATOM 6566 N N . THR B 2 102 ? 143.234 143.467 105.655 1.00 30.66 102 THR B N 1
ATOM 6567 C CA . THR B 2 102 ? 144.670 143.294 105.469 1.00 26.56 102 THR B CA 1
ATOM 6568 C C . THR B 2 102 ? 144.986 142.753 104.080 1.00 31.56 102 THR B C 1
ATOM 6569 O O . THR B 2 102 ? 145.925 143.220 103.425 1.00 33.07 102 THR B O 1
ATOM 6580 N N . THR B 2 103 ? 144.216 141.771 103.613 1.00 31.92 103 THR B N 1
ATOM 6581 C CA . THR B 2 103 ? 144.441 141.181 102.300 1.00 29.37 103 THR B CA 1
ATOM 6582 C C . THR B 2 103 ? 143.770 141.956 101.173 1.00 29.80 103 THR B C 1
ATOM 6583 O O . THR B 2 103 ? 144.012 141.645 100.002 1.00 32.82 103 THR B O 1
ATOM 6594 N N . LYS B 2 104 ? 142.944 142.952 101.491 1.00 30.69 104 LYS B N 1
ATOM 6595 C CA . LYS B 2 104 ? 142.246 143.747 100.481 1.00 32.00 104 LYS B CA 1
ATOM 6596 C C . LYS B 2 104 ? 141.404 142.857 99.569 1.00 34.47 104 LYS B C 1
ATOM 6597 O O . LYS B 2 104 ? 141.416 142.988 98.344 1.00 37.43 104 LYS B O 1
ATOM 6616 N N . CYS B 2 105 ? 140.663 141.940 100.184 1.00 37.40 105 CYS B N 1
ATOM 6617 C CA . CYS B 2 105 ? 139.769 141.036 99.476 1.00 31.06 105 CYS B CA 1
ATOM 6618 C C . CYS B 2 105 ? 138.327 141.355 99.843 1.00 34.54 105 CYS B C 1
ATOM 6619 O O . CYS B 2 105 ? 138.023 141.658 101.000 1.00 43.53 105 CYS B O 1
ATOM 6627 N N . SER B 2 106 ? 137.442 141.292 98.849 1.00 34.78 106 SER B N 1
ATOM 6628 C CA . SER B 2 106 ? 136.042 141.635 99.059 1.00 30.50 106 SER B CA 1
ATOM 6629 C C . SER B 2 106 ? 135.228 140.497 99.660 1.00 31.70 106 SER B C 1
ATOM 6630 O O . SER B 2 106 ? 134.119 140.744 100.143 1.00 41.46 106 SER B O 1
ATOM 6638 N N . SER B 2 107 ? 135.738 139.270 99.646 1.00 30.68 107 SER B N 1
ATOM 6639 C CA . SER B 2 107 ? 135.016 138.132 100.196 1.00 29.57 107 SER B CA 1
ATOM 6640 C C . SER B 2 107 ? 136.017 137.029 100.507 1.00 34.69 107 SER B C 1
ATOM 6641 O O . SER B 2 107 ? 137.116 137.008 99.942 1.00 37.88 107 SER B O 1
ATOM 6649 N N . PRO B 2 108 ? 135.671 136.103 101.406 1.00 34.18 108 PRO B N 1
ATOM 6650 C CA . PRO B 2 108 ? 136.602 135.003 101.713 1.00 31.30 108 PRO B CA 1
ATOM 6651 C C . PRO B 2 108 ? 136.942 134.137 100.511 1.00 27.06 108 PRO B C 1
ATOM 6652 O O . PRO B 2 108 ? 138.064 133.621 100.432 1.00 30.65 108 PRO B O 1
ATOM 6663 N N . SER B 2 109 ? 136.005 133.945 99.580 1.00 34.27 109 SER B N 1
ATOM 6664 C CA . SER B 2 109 ? 136.298 133.145 98.394 1.00 37.40 109 SER B CA 1
ATOM 6665 C C . SER B 2 109 ? 137.391 133.794 97.553 1.00 34.72 109 SER B C 1
ATOM 6666 O O . SER B 2 109 ? 138.290 133.110 97.045 1.00 40.62 109 SER B O 1
ATOM 6674 N N . GLU B 2 110 ? 137.332 135.117 97.397 1.00 25.22 110 GLU B N 1
ATOM 6675 C CA . GLU B 2 110 ? 138.395 135.819 96.690 1.00 30.37 110 GLU B CA 1
ATOM 6676 C C . GLU B 2 110 ? 139.732 135.622 97.393 1.00 33.61 110 GLU B C 1
ATOM 6677 O O . GLU B 2 110 ? 140.758 135.393 96.741 1.00 39.34 110 GLU B O 1
ATOM 6689 N N . LEU B 2 111 ? 139.736 135.698 98.725 1.00 30.00 111 LEU B N 1
ATOM 6690 C CA . LEU B 2 111 ? 140.978 135.525 99.470 1.00 27.69 111 LEU B CA 1
ATOM 6691 C C . LEU B 2 111 ? 141.550 134.127 99.277 1.00 27.14 111 LEU B C 1
ATOM 6692 O O . LEU B 2 111 ? 142.759 133.968 99.079 1.00 34.46 111 LEU B O 1
ATOM 6708 N N . ILE B 2 112 ? 140.702 133.097 99.333 1.00 31.19 112 ILE B N 1
ATOM 6709 C CA . ILE B 2 112 ? 141.213 131.736 99.208 1.00 31.51 112 ILE B CA 1
ATOM 6710 C C . ILE B 2 112 ? 141.717 131.487 97.792 1.00 30.11 112 ILE B C 1
ATOM 6711 O O . ILE B 2 112 ? 142.748 130.831 97.594 1.00 29.98 112 ILE B O 1
ATOM 6727 N N . CYS B 2 113 ? 141.015 132.011 96.783 1.00 33.52 113 CYS B N 1
ATOM 6728 C CA . CYS B 2 113 ? 141.506 131.878 95.414 1.00 34.64 113 CYS B CA 1
ATOM 6729 C C . CYS B 2 113 ? 142.854 132.569 95.247 1.00 32.03 113 CYS B C 1
ATOM 6730 O O . CYS B 2 113 ? 143.782 132.005 94.652 1.00 37.88 113 CYS B O 1
ATOM 6738 N N . LYS B 2 114 ? 142.988 133.786 95.780 1.00 27.48 114 LYS B N 1
ATOM 6739 C CA . LYS B 2 114 ? 144.263 134.489 95.697 1.00 27.32 114 LYS B CA 1
ATOM 6740 C C . LYS B 2 114 ? 145.369 133.698 96.382 1.00 32.51 114 LYS B C 1
ATOM 6741 O O . LYS B 2 114 ? 146.472 133.561 95.842 1.00 36.82 114 LYS B O 1
ATOM 6760 N N . VAL B 2 115 ? 145.086 133.160 97.570 1.00 27.98 115 VAL B N 1
ATOM 6761 C CA . VAL B 2 115 ? 146.086 132.385 98.297 1.00 27.84 115 VAL B CA 1
ATOM 6762 C C . VAL B 2 115 ? 146.503 131.165 97.487 1.00 32.80 115 VAL B C 1
ATOM 6763 O O . VAL B 2 115 ? 147.686 130.806 97.440 1.00 32.35 115 VAL B O 1
ATOM 6776 N N . LEU B 2 116 ? 145.541 130.503 96.843 1.00 32.33 116 LEU B N 1
ATOM 6777 C CA . LEU B 2 116 ? 145.854 129.296 96.089 1.00 28.14 116 LEU B CA 1
ATOM 6778 C C . LEU B 2 116 ? 146.548 129.594 94.766 1.00 32.44 116 LEU B C 1
ATOM 6779 O O . LEU B 2 116 ? 147.183 128.695 94.205 1.00 38.95 116 LEU B O 1
ATOM 6795 N N . THR B 2 117 ? 146.449 130.820 94.255 1.00 36.65 117 THR B N 1
ATOM 6796 C CA . THR B 2 117 ? 147.015 131.172 92.957 1.00 29.82 117 THR B CA 1
ATOM 6797 C C . THR B 2 117 ? 148.122 132.216 93.079 1.00 32.01 117 THR B C 1
ATOM 6798 O O . THR B 2 117 ? 148.157 133.195 92.331 1.00 44.81 117 THR B O 1
ATOM 6809 N N . VAL B 2 118 ? 149.044 132.024 94.023 1.00 35.98 118 VAL B N 1
ATOM 6810 C CA . VAL B 2 118 ? 150.247 132.848 94.114 1.00 37.94 118 VAL B CA 1
ATOM 6811 C C . VAL B 2 118 ? 151.425 132.040 93.592 1.00 40.04 118 VAL B C 1
ATOM 6812 O O . VAL B 2 118 ? 151.426 130.804 93.627 1.00 41.93 118 VAL B O 1
ATOM 6825 N N . GLU B 2 119 ? 152.445 132.748 93.101 1.00 35.84 119 GLU B N 1
ATOM 6826 C CA . GLU B 2 119 ? 153.629 132.078 92.574 1.00 38.32 119 GLU B CA 1
ATOM 6827 C C . GLU B 2 119 ? 154.548 131.577 93.681 1.00 39.18 119 GLU B C 1
ATOM 6828 O O . GLU B 2 119 ? 155.172 130.521 93.528 1.00 46.73 119 GLU B O 1
ATOM 6840 N N . SER B 2 120 ? 154.648 132.307 94.789 1.00 36.62 120 SER B N 1
ATOM 6841 C CA . SER B 2 120 ? 155.539 131.941 95.879 1.00 34.07 120 SER B CA 1
ATOM 6842 C C . SER B 2 120 ? 154.891 132.314 97.205 1.00 33.43 120 SER B C 1
ATOM 6843 O O . SER B 2 120 ? 153.840 132.956 97.252 1.00 37.63 120 SER B O 1
ATOM 6851 N N . LEU B 2 121 ? 155.537 131.894 98.295 1.00 32.85 121 LEU B N 1
ATOM 6852 C CA . LEU B 2 121 ? 155.036 132.207 99.627 1.00 32.82 121 LEU B CA 1
ATOM 6853 C C . LEU B 2 121 ? 155.275 133.664 99.999 1.00 32.86 121 LEU B C 1
ATOM 6854 O O . LEU B 2 121 ? 154.519 134.225 100.800 1.00 40.32 121 LEU B O 1
ATOM 6870 N N . SER B 2 122 ? 156.310 134.288 99.438 1.00 38.32 122 SER B N 1
ATOM 6871 C CA . SER B 2 122 ? 156.617 135.679 99.743 1.00 34.48 122 SER B CA 1
ATOM 6872 C C . SER B 2 122 ? 155.784 136.664 98.933 1.00 32.53 122 SER B C 1
ATOM 6873 O O . SER B 2 122 ? 155.782 137.856 99.256 1.00 39.11 122 SER B O 1
ATOM 6881 N N . GLU B 2 123 ? 155.085 136.204 97.898 1.00 30.53 123 GLU B N 1
ATOM 6882 C CA . GLU B 2 123 ? 154.250 137.097 97.107 1.00 34.76 123 GLU B CA 1
ATOM 6883 C C . GLU B 2 123 ? 153.220 137.776 97.999 1.00 38.94 123 GLU B C 1
ATOM 6884 O O . GLU B 2 123 ? 152.574 137.129 98.828 1.00 45.33 123 GLU B O 1
ATOM 6896 N N . LYS B 2 124 ? 153.063 139.084 97.820 1.00 34.62 124 LYS B N 1
ATOM 6897 C CA . LYS B 2 124 ? 152.228 139.889 98.700 1.00 37.00 124 LYS B CA 1
ATOM 6898 C C . LYS B 2 124 ? 150.780 139.880 98.227 1.00 38.78 124 LYS B C 1
ATOM 6899 O O . LYS B 2 124 ? 150.496 140.170 97.061 1.00 39.29 124 LYS B O 1
ATOM 6918 N N . ILE B 2 125 ? 149.874 139.544 99.138 1.00 38.02 125 ILE B N 1
ATOM 6919 C CA . ILE B 2 125 ? 148.439 139.685 98.932 1.00 32.05 125 ILE B CA 1
ATOM 6920 C C . ILE B 2 125 ? 147.996 140.837 99.824 1.00 34.33 125 ILE B C 1
ATOM 6921 O O . ILE B 2 125 ? 147.827 140.669 101.037 1.00 39.16 125 ILE B O 1
ATOM 6937 N N . GLY B 2 126 ? 147.811 142.012 99.231 1.00 32.22 126 GLY B N 1
ATOM 6938 C CA . GLY B 2 126 ? 147.509 143.198 100.007 1.00 32.77 126 GLY B CA 1
ATOM 6939 C C . GLY B 2 126 ? 148.680 143.618 100.871 1.00 33.00 126 GLY B C 1
ATOM 6940 O O . GLY B 2 126 ? 149.759 143.923 100.356 1.00 39.86 126 GLY B O 1
ATOM 6944 N N . ASP B 2 127 ? 148.481 143.638 102.187 1.00 35.48 127 ASP B N 1
ATOM 6945 C CA . ASP B 2 127 ? 149.527 143.999 103.134 1.00 33.80 127 ASP B CA 1
ATOM 6946 C C . ASP B 2 127 ? 150.197 142.782 103.761 1.00 35.17 127 ASP B C 1
ATOM 6947 O O . ASP B 2 127 ? 150.982 142.937 104.701 1.00 36.56 127 ASP B O 1
ATOM 6956 N N . THR B 2 128 ? 149.904 141.580 103.268 1.00 37.50 128 THR B N 1
ATOM 6957 C CA . THR B 2 128 ? 150.448 140.354 103.833 1.00 30.78 128 THR B CA 1
ATOM 6958 C C . THR B 2 128 ? 150.773 139.390 102.699 1.00 28.46 128 THR B C 1
ATOM 6959 O O . THR B 2 128 ? 150.592 139.700 101.518 1.00 37.90 128 THR B O 1
ATOM 6970 N N . SER B 2 129 ? 151.262 138.209 103.070 1.00 31.47 129 SER B N 1
ATOM 6971 C CA . SER B 2 129 ? 151.570 137.153 102.118 1.00 32.43 129 SER B CA 1
ATOM 6972 C C . SER B 2 129 ? 151.117 135.824 102.703 1.00 29.49 129 SER B C 1
ATOM 6973 O O . SER B 2 129 ? 150.678 135.745 103.853 1.00 31.75 129 SER B O 1
ATOM 6981 N N . VAL B 2 130 ? 151.226 134.768 101.896 1.00 34.35 130 VAL B N 1
ATOM 6982 C CA . VAL B 2 130 ? 150.825 133.445 102.364 1.00 29.47 130 VAL B CA 1
ATOM 6983 C C . VAL B 2 130 ? 151.730 132.984 103.498 1.00 27.26 130 VAL B C 1
ATOM 6984 O O . VAL B 2 130 ? 151.279 132.317 104.436 1.00 34.41 130 VAL B O 1
ATOM 6997 N N . GLU B 2 131 ? 153.018 133.324 103.435 1.00 34.84 131 GLU B N 1
ATOM 6998 C CA . GLU B 2 131 ? 153.930 132.958 104.514 1.00 31.22 131 GLU B CA 1
ATOM 6999 C C . GLU B 2 131 ? 153.503 133.602 105.827 1.00 30.27 131 GLU B C 1
ATOM 7000 O O . GLU B 2 131 ? 153.428 132.936 106.867 1.00 32.04 131 GLU B O 1
ATOM 7012 N N . GLU B 2 132 ? 153.204 134.902 105.795 1.00 32.04 132 GLU B N 1
ATOM 7013 C CA . GLU B 2 132 ? 152.773 135.586 107.008 1.00 30.81 132 GLU B CA 1
ATOM 7014 C C . GLU B 2 132 ? 151.405 135.099 107.466 1.00 27.51 132 GLU B C 1
ATOM 7015 O O . GLU B 2 132 ? 151.153 135.009 108.672 1.00 30.89 132 GLU B O 1
ATOM 7027 N N . LEU B 2 133 ? 150.513 134.781 106.526 1.00 24.43 133 LEU B N 1
ATOM 7028 C CA . LEU B 2 133 ? 149.216 134.231 106.904 1.00 20.95 133 LEU B CA 1
ATOM 7029 C C . LEU B 2 133 ? 149.376 132.901 107.626 1.00 24.01 133 LEU B C 1
ATOM 7030 O O . LEU B 2 133 ? 148.717 132.655 108.642 1.00 25.37 133 LEU B O 1
ATOM 7046 N N . LEU B 2 134 ? 150.250 132.029 107.119 1.00 26.63 134 LEU B N 1
ATOM 7047 C CA . LEU B 2 134 ? 150.491 130.752 107.783 1.00 22.61 134 LEU B CA 1
ATOM 7048 C C . LEU B 2 134 ? 151.152 130.955 109.140 1.00 22.49 134 LEU B C 1
ATOM 7049 O O . LEU B 2 134 ? 150.850 130.234 110.097 1.00 30.71 134 LEU B O 1
ATOM 7065 N N . SER B 2 135 ? 152.061 131.925 109.240 1.00 27.20 135 SER B N 1
ATOM 7066 C CA . SER B 2 135 ? 152.690 132.210 110.525 1.00 23.38 135 SER B CA 1
ATOM 7067 C C . SER B 2 135 ? 151.663 132.675 111.550 1.00 22.74 135 SER B C 1
ATOM 7068 O O . SER B 2 135 ? 151.697 132.252 112.711 1.00 28.57 135 SER B O 1
ATOM 7076 N N . HIS B 2 136 ? 150.740 133.547 111.139 1.00 22.79 136 HIS B N 1
ATOM 7077 C CA . HIS B 2 136 ? 149.753 134.089 112.067 1.00 19.69 136 HIS B CA 1
ATOM 7078 C C . HIS B 2 136 ? 148.640 133.097 112.382 1.00 22.52 136 HIS B C 1
ATOM 7079 O O . HIS B 2 136 ? 148.069 133.147 113.477 1.00 30.00 136 HIS B O 1
ATOM 7093 N N . GLY B 2 137 ? 148.320 132.196 111.4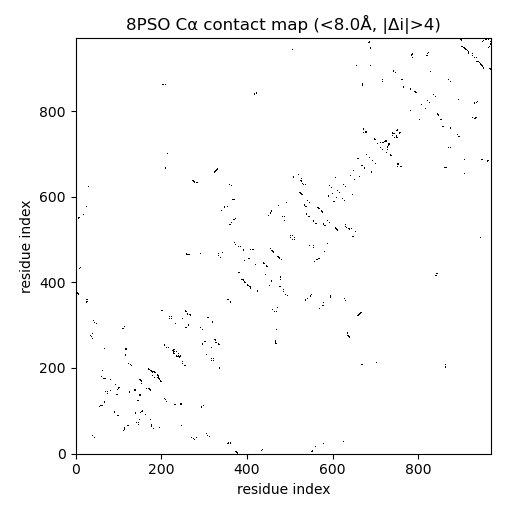57 1.00 19.93 137 GLY B N 1
ATOM 7094 C CA . GLY B 2 137 ? 147.228 131.268 111.655 1.00 17.02 137 GLY B CA 1
ATOM 7095 C C . GLY B 2 137 ? 147.522 130.111 112.575 1.00 20.89 137 GLY B C 1
ATOM 7096 O O . GLY B 2 137 ? 146.625 129.311 112.854 1.00 30.21 137 GLY B O 1
ATOM 7100 N N . ARG B 2 138 ? 148.754 129.996 113.060 1.00 20.76 138 ARG B N 1
ATOM 7101 C CA . ARG B 2 138 ? 149.136 128.934 113.979 1.00 20.27 138 ARG B CA 1
ATOM 7102 C C . ARG B 2 138 ? 149.023 129.348 115.440 1.00 18.01 138 ARG B C 1
ATOM 7103 O O . ARG B 2 138 ? 149.398 128.568 116.320 1.00 28.67 138 ARG B O 1
ATOM 7124 N N . TYR B 2 139 ? 148.519 130.546 115.722 1.00 19.25 139 TYR B N 1
ATOM 7125 C CA . TYR B 2 139 ? 148.399 131.048 117.083 1.00 18.92 139 TYR B CA 1
ATOM 7126 C C . TYR B 2 139 ? 146.989 130.796 117.600 1.00 19.43 139 TYR B C 1
ATOM 7127 O O . TYR B 2 139 ? 146.008 131.092 116.912 1.00 25.61 139 TYR B O 1
ATOM 7145 N N . PHE B 2 140 ? 146.896 130.250 118.809 1.00 18.84 140 PHE B N 1
ATOM 7146 C CA . PHE B 2 140 ? 145.622 129.971 119.452 1.00 16.60 140 PHE B CA 1
ATOM 7147 C C . PHE B 2 140 ? 145.605 130.586 120.843 1.00 17.63 140 PHE B C 1
ATOM 7148 O O . PHE B 2 140 ? 146.634 130.660 121.520 1.00 28.36 140 PHE B O 1
ATOM 7165 N N . LYS B 2 141 ? 144.425 131.030 121.259 1.00 21.87 141 LYS B N 1
ATOM 7166 C CA . LYS B 2 141 ? 144.192 131.488 122.621 1.00 18.73 141 LYS B CA 1
ATOM 7167 C C . LYS B 2 141 ? 143.375 130.442 123.367 1.00 17.23 141 LYS B C 1
ATOM 7168 O O . LYS B 2 141 ? 142.674 129.635 122.759 1.00 25.59 141 LYS B O 1
ATOM 7187 N N . CYS B 2 142 ? 143.466 130.459 124.694 1.00 19.74 142 CYS B N 1
ATOM 7188 C CA . CYS B 2 142 ? 142.835 129.442 125.522 1.00 15.29 142 CYS B CA 1
ATOM 7189 C C . CYS B 2 142 ? 141.760 130.057 126.408 1.00 23.02 142 CYS B C 1
ATOM 7190 O O . CYS B 2 142 ? 141.873 131.203 126.853 1.00 22.74 142 CYS B O 1
ATOM 7198 N N . ALA B 2 143 ? 140.710 129.276 126.658 1.00 21.54 143 ALA B N 1
ATOM 7199 C CA . ALA B 2 143 ? 139.631 129.672 127.549 1.00 17.77 143 ALA B CA 1
ATOM 7200 C C . ALA B 2 143 ? 139.067 128.417 128.199 1.00 17.64 143 ALA B C 1
ATOM 7201 O O . ALA B 2 143 ? 139.407 127.294 127.821 1.00 30.07 143 ALA B O 1
ATOM 7208 N N . LEU B 2 144 ? 138.194 128.614 129.182 1.00 26.04 144 LEU B N 1
ATOM 7209 C CA . LEU B 2 144 ? 137.618 127.517 129.949 1.00 21.12 144 LEU B CA 1
ATOM 7210 C C . LEU B 2 144 ? 136.238 127.167 129.407 1.00 14.68 144 LEU B C 1
ATOM 7211 O O . LEU B 2 144 ? 135.402 128.052 129.205 1.00 20.80 144 LEU B O 1
ATOM 7227 N N . ARG B 2 145 ? 136.007 125.876 129.171 1.00 23.37 145 ARG B N 1
ATOM 7228 C CA . ARG B 2 145 ? 134.702 125.362 128.761 1.00 20.22 145 ARG B CA 1
ATOM 7229 C C . ARG B 2 145 ? 134.031 124.809 130.013 1.00 26.49 145 ARG B C 1
ATOM 7230 O O . ARG B 2 145 ? 134.375 123.725 130.490 1.00 27.47 145 ARG B O 1
ATOM 7251 N N . ASP B 2 146 ? 133.080 125.566 130.553 1.00 25.91 146 ASP B N 1
ATOM 7252 C CA . ASP B 2 146 ? 132.396 125.208 131.784 1.00 19.31 146 ASP B CA 1
ATOM 7253 C C . ASP B 2 146 ? 130.991 124.698 131.477 1.00 19.86 146 ASP B C 1
ATOM 7254 O O . ASP B 2 146 ? 130.572 124.596 130.322 1.00 28.85 146 ASP B O 1
ATOM 7263 N N . GLN B 2 147 ? 130.254 124.369 132.539 1.00 23.80 147 GLN B N 1
ATOM 7264 C CA . GLN B 2 147 ? 128.871 123.908 132.432 1.00 21.64 147 GLN B CA 1
ATOM 7265 C C . GLN B 2 147 ? 128.774 122.585 131.680 1.00 14.43 147 GLN B C 1
ATOM 7266 O O . GLN B 2 147 ? 127.739 122.269 131.088 1.00 27.02 147 GLN B O 1
ATOM 7280 N N . GLU B 2 148 ? 129.848 121.801 131.696 1.00 19.57 148 GLU B N 1
ATOM 7281 C CA . GLU B 2 148 ? 129.873 120.484 131.070 1.00 24.19 148 GLU B CA 1
ATOM 7282 C C . GLU B 2 148 ? 129.520 119.448 132.131 1.00 20.92 148 GLU B C 1
ATOM 7283 O O . GLU B 2 148 ? 130.326 119.164 133.022 1.00 25.42 148 GLU B O 1
ATOM 7295 N N . ARG B 2 149 ? 128.317 118.889 132.035 1.00 18.05 149 ARG B N 1
ATOM 7296 C CA . ARG B 2 149 ? 127.859 117.928 133.029 1.00 16.26 149 ARG B CA 1
ATOM 7297 C C . ARG B 2 149 ? 128.785 116.719 133.062 1.00 22.57 149 ARG B C 1
ATOM 7298 O O . ARG B 2 149 ? 129.172 116.187 132.018 1.00 27.99 149 ARG B O 1
ATOM 7319 N N . GLY B 2 150 ? 129.135 116.284 134.269 1.00 19.79 150 GLY B N 1
ATOM 7320 C CA . GLY B 2 150 ? 130.038 115.168 134.447 1.00 20.50 150 GLY B CA 1
ATOM 7321 C C . GLY B 2 150 ? 131.508 115.517 134.402 1.00 20.66 150 GLY B C 1
ATOM 7322 O O . GLY B 2 150 ? 132.342 114.604 134.400 1.00 26.66 150 GLY B O 1
ATOM 7326 N N . LYS B 2 151 ? 131.855 116.802 134.370 1.00 20.68 151 LYS B N 1
ATOM 7327 C CA . LYS B 2 151 ? 133.245 117.258 134.342 1.00 17.36 151 LYS B CA 1
ATOM 7328 C C . LYS B 2 151 ? 133.441 118.259 135.471 1.00 20.24 151 LYS B C 1
ATOM 7329 O O . LYS B 2 151 ? 133.452 119.476 135.242 1.00 23.43 151 LYS B O 1
ATOM 7348 N N . PRO B 2 152 ? 133.600 117.781 136.709 1.00 21.33 152 PRO B N 1
ATOM 7349 C CA . PRO B 2 152 ? 133.793 118.723 137.826 1.00 17.11 152 PRO B CA 1
ATOM 7350 C C . PRO B 2 152 ? 134.964 119.662 137.608 1.00 19.55 152 PRO B C 1
ATOM 7351 O O . PRO B 2 152 ? 134.893 120.837 137.986 1.00 26.50 152 PRO B O 1
ATOM 7362 N N . LYS B 2 153 ? 136.043 119.172 137.007 1.00 19.32 153 LYS B N 1
ATOM 7363 C CA . LYS B 2 153 ? 137.182 119.997 136.631 1.00 19.42 153 LYS B CA 1
ATOM 7364 C C . LYS B 2 153 ? 137.034 120.358 135.158 1.00 23.75 153 LYS B C 1
ATOM 7365 O O . LYS B 2 153 ? 137.029 119.473 134.296 1.00 25.05 153 LYS B O 1
ATOM 7384 N N . SER B 2 154 ? 136.914 121.651 134.876 1.00 24.85 154 SER B N 1
ATOM 7385 C CA . SER B 2 154 ? 136.585 122.097 133.532 1.00 16.23 154 SER B CA 1
ATOM 7386 C C . SER B 2 154 ? 137.761 121.894 132.582 1.00 21.34 154 SER B C 1
ATOM 7387 O O . SER B 2 154 ? 138.928 121.863 132.982 1.00 19.52 154 SER B O 1
ATOM 7395 N N . ARG B 2 155 ? 137.433 121.758 131.303 1.00 26.43 155 ARG B N 1
ATOM 7396 C CA . ARG B 2 155 ? 138.416 121.581 130.247 1.00 21.27 155 ARG B CA 1
ATOM 7397 C C . ARG B 2 155 ? 138.731 122.919 129.588 1.00 19.56 155 ARG B C 1
ATOM 7398 O O . ARG B 2 155 ? 138.064 123.931 129.815 1.00 29.64 155 ARG B O 1
ATOM 7419 N N . ALA B 2 156 ? 139.768 122.911 128.758 1.00 22.84 156 ALA B N 1
ATOM 7420 C CA . ALA B 2 156 ? 140.202 124.095 128.033 1.00 11.75 156 ALA B CA 1
ATOM 7421 C C . ALA B 2 156 ? 139.808 123.976 126.567 1.00 17.25 156 ALA B C 1
ATOM 7422 O O . ALA B 2 156 ? 140.021 122.932 125.944 1.00 22.59 156 ALA B O 1
ATOM 7429 N N . ILE B 2 157 ? 139.232 125.047 126.027 1.00 22.77 157 ILE B N 1
ATOM 7430 C CA . ILE B 2 157 ? 138.935 125.163 124.607 1.00 16.60 157 ILE B CA 1
ATOM 7431 C C . ILE B 2 157 ? 139.779 126.305 124.052 1.00 12.19 157 ILE B C 1
ATOM 7432 O O . ILE B 2 157 ? 140.392 127.070 124.796 1.00 13.96 157 ILE B O 1
ATOM 7448 N N . PHE B 2 158 ? 139.813 126.410 122.725 1.00 15.39 158 PHE B N 1
ATOM 7449 C CA . PHE B 2 158 ? 140.778 127.280 122.069 1.00 18.52 158 PHE B CA 1
ATOM 7450 C C . PHE B 2 158 ? 140.124 128.105 120.971 1.00 13.34 158 PHE B C 1
ATOM 7451 O O . PHE B 2 158 ? 139.281 127.611 120.218 1.00 25.05 158 PHE B O 1
ATOM 7468 N N . LEU B 2 159 ? 140.531 129.369 120.899 1.00 22.61 159 LEU B N 1
ATOM 7469 C CA . LEU B 2 159 ? 140.139 130.293 119.845 1.00 22.24 159 LEU B CA 1
ATOM 7470 C C . LEU B 2 159 ? 141.252 130.370 118.809 1.00 14.57 159 LEU B C 1
ATOM 7471 O O . LEU B 2 159 ? 142.430 130.499 119.160 1.00 24.35 159 LEU B O 1
ATOM 7487 N N . SER B 2 160 ? 140.869 130.305 117.537 1.00 18.38 160 SER B N 1
ATOM 7488 C CA . SER B 2 160 ? 141.794 130.208 116.419 1.00 19.53 160 SER B CA 1
ATOM 7489 C C . SER B 2 160 ? 141.741 131.465 115.556 1.00 6.69 160 SER B C 1
ATOM 7490 O O . SER B 2 160 ? 140.915 132.359 115.756 1.00 20.27 160 SER B O 1
ATOM 7498 N N . HIS B 2 161 ? 142.651 131.515 114.579 1.00 14.02 161 HIS B N 1
ATOM 7499 C CA . HIS B 2 161 ? 142.761 132.618 113.638 1.00 11.90 161 HIS B CA 1
ATOM 7500 C C . HIS B 2 161 ? 141.680 132.516 112.558 1.00 13.66 161 HIS B C 1
ATOM 7501 O O . HIS B 2 161 ? 141.253 131.415 112.203 1.00 19.47 161 HIS B O 1
ATOM 7515 N N . PRO B 2 162 ? 141.211 133.652 112.026 1.00 13.51 162 PRO B N 1
ATOM 7516 C CA . PRO B 2 162 ? 140.201 133.581 110.952 1.00 19.56 162 PRO B CA 1
ATOM 7517 C C . PRO B 2 162 ? 140.656 132.804 109.726 1.00 17.29 162 PRO B C 1
ATOM 7518 O O . PRO B 2 162 ? 139.839 132.120 109.100 1.00 24.58 162 PRO B O 1
ATOM 7529 N N . PHE B 2 163 ? 141.932 132.908 109.347 1.00 13.79 163 PHE B N 1
ATOM 7530 C CA . PHE B 2 163 ? 142.440 132.148 108.206 1.00 15.07 163 PHE B CA 1
ATOM 7531 C C . PHE B 2 163 ? 142.353 130.648 108.468 1.00 14.58 163 PHE B C 1
ATOM 7532 O O . PHE B 2 163 ? 141.932 129.865 107.596 1.00 30.35 163 PHE B O 1
ATOM 7549 N N . PHE B 2 164 ? 142.753 130.233 109.672 1.00 11.38 164 PHE B N 1
ATOM 7550 C CA . PHE B 2 164 ? 142.580 128.849 110.086 1.00 12.41 164 PHE B CA 1
ATOM 7551 C C . PHE B 2 164 ? 141.118 128.441 110.001 1.00 16.57 164 PHE B C 1
ATOM 7552 O O . PHE B 2 164 ? 140.802 127.339 109.545 1.00 20.40 164 PHE B O 1
ATOM 7569 N N . ARG B 2 165 ? 140.212 129.323 110.431 1.00 7.85 165 ARG B N 1
ATOM 7570 C CA . ARG B 2 165 ? 138.788 129.009 110.376 1.00 10.69 165 ARG B CA 1
ATOM 7571 C C . ARG B 2 165 ? 138.316 128.830 108.938 1.00 18.53 165 ARG B C 1
ATOM 7572 O O . ARG B 2 165 ? 137.502 127.949 108.653 1.00 26.50 165 ARG B O 1
ATOM 7593 N N . LEU B 2 166 ? 138.814 129.658 108.021 1.00 17.77 166 LEU B N 1
ATOM 7594 C CA . LEU B 2 166 ? 138.431 129.543 106.616 1.00 23.98 166 LEU B CA 1
ATOM 7595 C C . LEU B 2 166 ? 138.838 128.186 106.046 1.00 22.29 166 LEU B C 1
ATOM 7596 O O . LEU B 2 166 ? 138.009 127.443 105.485 1.00 32.77 166 LEU B O 1
ATOM 7612 N N . LEU B 2 167 ? 140.117 127.836 106.203 1.00 18.38 167 LEU B N 1
ATOM 7613 C CA . LEU B 2 167 ? 140.584 126.558 105.673 1.00 16.13 167 LEU B CA 1
ATOM 7614 C C . LEU B 2 167 ? 139.874 125.392 106.355 1.00 17.72 167 LEU B C 1
ATOM 7615 O O . LEU B 2 167 ? 139.511 124.400 105.703 1.00 29.56 167 LEU B O 1
ATOM 7631 N N . SER B 2 168 ? 139.665 125.498 107.670 1.00 14.08 168 SER B N 1
ATOM 7632 C CA . SER B 2 168 ? 138.973 124.451 108.407 1.00 14.95 168 SER B CA 1
ATOM 7633 C C . SER B 2 168 ? 137.550 124.282 107.905 1.00 17.79 168 SER B C 1
ATOM 7634 O O . SER B 2 168 ? 137.056 123.159 107.797 1.00 24.01 168 SER B O 1
ATOM 7642 N N . SER B 2 169 ? 136.867 125.388 107.608 1.00 22.39 169 SER B N 1
ATOM 7643 C CA . SER B 2 169 ? 135.510 125.293 107.090 1.00 16.17 169 SER B CA 1
ATOM 7644 C C . SER B 2 169 ? 135.490 124.539 105.771 1.00 22.25 169 SER B C 1
ATOM 7645 O O . SER B 2 169 ? 134.652 123.651 105.567 1.00 27.11 169 SER B O 1
ATOM 7653 N N . VAL B 2 170 ? 136.427 124.853 104.873 1.00 20.88 170 VAL B N 1
ATOM 7654 C CA . VAL B 2 170 ? 136.458 124.144 103.591 1.00 19.42 170 VAL B CA 1
ATOM 7655 C C . VAL B 2 170 ? 136.658 122.645 103.815 1.00 21.94 170 VAL B C 1
ATOM 7656 O O . VAL B 2 170 ? 135.876 121.805 103.330 1.00 23.63 170 VAL B O 1
ATOM 7669 N N . VAL B 2 171 ? 137.695 122.287 104.579 1.00 21.08 171 VAL B N 1
ATOM 7670 C CA . VAL B 2 171 ? 138.022 120.871 104.725 1.00 18.64 171 VAL B CA 1
ATOM 7671 C C . VAL B 2 171 ? 136.928 120.136 105.484 1.00 24.16 171 VAL B C 1
ATOM 7672 O O . VAL B 2 171 ? 136.638 118.974 105.187 1.00 26.00 171 VAL B O 1
ATOM 7685 N N . GLU B 2 172 ? 136.300 120.784 106.467 1.00 24.69 172 GLU B N 1
ATOM 7686 C CA . GLU B 2 172 ? 135.269 120.120 107.252 1.00 20.83 172 GLU B CA 1
ATOM 7687 C C . GLU B 2 172 ? 133.999 119.927 106.438 1.00 19.84 172 GLU B C 1
ATOM 7688 O O . GLU B 2 172 ? 133.327 118.899 106.568 1.00 28.53 172 GLU B O 1
ATOM 7700 N N . THR B 2 173 ? 133.655 120.895 105.585 1.00 20.89 173 THR B N 1
ATOM 7701 C CA . THR B 2 173 ? 132.526 120.698 104.685 1.00 24.28 173 THR B CA 1
ATOM 7702 C C . THR B 2 173 ? 132.760 119.487 103.791 1.00 24.26 173 THR B C 1
ATOM 7703 O O . THR B 2 173 ? 131.880 118.627 103.638 1.00 26.98 173 THR B O 1
ATOM 7714 N N . HIS B 2 174 ? 133.958 119.384 103.211 1.00 27.96 174 HIS B N 1
ATOM 7715 C CA . HIS B 2 174 ? 134.203 118.259 102.312 1.00 23.38 174 HIS B CA 1
ATOM 7716 C C . HIS B 2 174 ? 134.276 116.936 103.073 1.00 27.15 174 HIS B C 1
ATOM 7717 O O . HIS B 2 174 ? 133.818 115.899 102.573 1.00 28.56 174 HIS B O 1
ATOM 7731 N N . ALA B 2 175 ? 134.824 116.949 104.290 1.00 26.55 175 ALA B N 1
ATOM 7732 C CA . ALA B 2 175 ? 134.861 115.734 105.098 1.00 19.43 175 ALA B CA 1
ATOM 7733 C C . ALA B 2 175 ? 133.456 115.280 105.474 1.00 27.33 175 ALA B C 1
ATOM 7734 O O . ALA B 2 175 ? 133.160 114.080 105.464 1.00 28.78 175 ALA B O 1
ATOM 7741 N N . ARG B 2 176 ? 132.577 116.224 105.820 1.00 29.23 176 ARG B N 1
ATOM 7742 C CA . ARG B 2 176 ? 131.193 115.874 106.114 1.00 22.54 176 ARG B CA 1
ATOM 7743 C C . ARG B 2 176 ? 130.506 115.294 104.886 1.00 25.55 176 ARG B C 1
ATOM 7744 O O . ARG B 2 176 ? 129.731 114.336 104.992 1.00 32.63 176 ARG B O 1
ATOM 7765 N N . SER B 2 177 ? 130.770 115.867 103.709 1.00 30.80 177 SER B N 1
ATOM 7766 C CA . SER B 2 177 ? 130.199 115.309 102.487 1.00 26.02 177 SER B CA 1
ATOM 7767 C C . SER B 2 177 ? 130.670 113.876 102.267 1.00 26.40 177 SER B C 1
ATOM 7768 O O . SER B 2 177 ? 129.874 112.995 101.914 1.00 27.46 177 SER B O 1
ATOM 7776 N N . VAL B 2 178 ? 131.963 113.620 102.477 1.00 31.27 178 VAL B N 1
ATOM 7777 C CA . VAL B 2 178 ? 132.485 112.268 102.291 1.00 26.69 178 VAL B CA 1
ATOM 7778 C C . VAL B 2 178 ? 131.861 111.312 103.302 1.00 29.99 178 VAL B C 1
ATOM 7779 O O . VAL B 2 178 ? 131.529 110.167 102.973 1.00 31.63 178 VAL B O 1
ATOM 7792 N N . LEU B 2 179 ? 131.698 111.762 104.549 1.00 30.79 179 LEU B N 1
ATOM 7793 C CA . LEU B 2 179 ? 131.048 110.926 105.554 1.00 32.82 179 LEU B CA 1
ATOM 7794 C C . LEU B 2 179 ? 129.622 110.589 105.144 1.00 32.15 179 LEU B C 1
ATOM 7795 O O . LEU B 2 179 ? 129.179 109.443 105.286 1.00 29.81 179 LEU B O 1
ATOM 7811 N N . SER B 2 180 ? 128.885 111.578 104.636 1.00 38.68 180 SER B N 1
ATOM 7812 C CA . SER B 2 180 ? 127.525 111.322 104.178 1.00 33.89 180 SER B CA 1
ATOM 7813 C C . SER B 2 180 ? 127.517 110.302 103.049 1.00 38.03 180 SER B C 1
ATOM 7814 O O . SER B 2 180 ? 126.653 109.418 103.004 1.00 40.36 180 SER B O 1
ATOM 7822 N N . LYS B 2 181 ? 128.475 110.407 102.126 1.00 41.75 181 LYS B N 1
ATOM 7823 C CA . LYS B 2 181 ? 128.546 109.445 101.031 1.00 39.04 181 LYS B CA 1
ATOM 7824 C C . LYS B 2 181 ? 128.899 108.046 101.524 1.00 38.75 181 LYS B C 1
ATOM 7825 O O . LYS B 2 181 ? 128.431 107.055 100.951 1.00 40.91 181 LYS B O 1
ATOM 7844 N N . VAL B 2 182 ? 129.718 107.940 102.572 1.00 44.30 182 VAL B N 1
ATOM 7845 C CA . VAL B 2 182 ? 130.187 106.630 103.016 1.00 43.47 182 VAL B CA 1
ATOM 7846 C C . VAL B 2 182 ? 129.027 105.794 103.544 1.00 44.77 182 VAL B C 1
ATOM 7847 O O . VAL B 2 182 ? 128.863 104.627 103.171 1.00 46.84 182 VAL B O 1
ATOM 7860 N N . SER B 2 183 ? 128.206 106.374 104.417 1.00 48.70 183 SER B N 1
ATOM 7861 C CA . SER B 2 183 ? 127.118 105.645 105.054 1.00 46.74 183 SER B CA 1
ATOM 7862 C C . SER B 2 183 ? 125.908 106.554 105.205 1.00 50.75 183 SER B C 1
ATOM 7863 O O . SER B 2 183 ? 126.050 107.754 105.455 1.00 49.33 183 SER B O 1
ATOM 7871 N N . ALA B 2 184 ? 124.717 105.971 105.055 1.00 54.31 184 ALA B N 1
ATOM 7872 C CA . ALA B 2 184 ? 123.481 106.729 105.199 1.00 54.44 184 ALA B CA 1
ATOM 7873 C C . ALA B 2 184 ? 123.250 107.213 106.623 1.00 54.75 184 ALA B C 1
ATOM 7874 O O . ALA B 2 184 ? 122.410 108.096 106.829 1.00 54.72 184 ALA B O 1
ATOM 7881 N N . VAL B 2 185 ? 123.963 106.659 107.606 1.00 50.69 185 VAL B N 1
ATOM 7882 C CA . VAL B 2 185 ? 123.803 107.106 108.983 1.00 50.31 185 VAL B CA 1
ATOM 7883 C C . VAL B 2 185 ? 124.335 108.520 109.177 1.00 49.20 185 VAL B C 1
ATOM 7884 O O . VAL B 2 185 ? 123.915 109.213 110.110 1.00 54.04 185 VAL B O 1
ATOM 7897 N N . TYR B 2 186 ? 125.240 108.975 108.309 1.00 45.33 186 TYR B N 1
ATOM 7898 C CA . TYR B 2 186 ? 125.860 110.289 108.427 1.00 45.53 186 TYR B CA 1
ATOM 7899 C C . TYR B 2 186 ? 125.160 111.342 107.573 1.00 50.20 186 TYR B C 1
ATOM 7900 O O . TYR B 2 186 ? 125.800 112.296 107.119 1.00 48.28 186 TYR B O 1
ATOM 7918 N N . THR B 2 187 ? 123.860 111.190 107.343 1.00 59.88 187 THR B N 1
ATOM 7919 C CA . THR B 2 187 ? 123.114 112.208 106.620 1.00 61.63 187 THR B CA 1
ATOM 7920 C C . THR B 2 187 ? 123.032 113.490 107.442 1.00 62.08 187 THR B C 1
ATOM 7921 O O . THR B 2 187 ? 123.065 113.469 108.675 1.00 58.95 187 THR B O 1
ATOM 7932 N N . ALA B 2 188 ? 122.928 114.619 106.738 1.00 69.45 188 ALA B N 1
ATOM 7933 C CA . ALA B 2 188 ? 122.842 115.904 107.422 1.00 70.29 188 ALA B CA 1
ATOM 7934 C C . ALA B 2 188 ? 121.590 115.986 108.286 1.00 71.11 188 ALA B C 1
ATOM 7935 O O . ALA B 2 188 ? 121.640 116.478 109.420 1.00 68.18 188 ALA B O 1
ATOM 7942 N N . THR B 2 189 ? 120.458 115.509 107.770 1.00 70.33 189 THR B N 1
ATOM 7943 C CA . THR B 2 189 ? 119.184 115.569 108.486 1.00 70.24 189 THR B CA 1
ATOM 7944 C C . THR B 2 189 ? 118.993 114.261 109.244 1.00 68.47 189 THR B C 1
ATOM 7945 O O . THR B 2 189 ? 118.341 113.329 108.769 1.00 69.27 189 THR B O 1
ATOM 7956 N N . ALA B 2 190 ? 119.570 114.191 110.441 1.00 61.74 190 ALA B N 1
ATOM 7957 C CA . ALA B 2 190 ? 119.416 113.018 111.298 1.00 63.09 190 ALA B CA 1
ATOM 7958 C C . ALA B 2 190 ? 119.742 113.424 112.725 1.00 62.10 190 ALA B C 1
ATOM 7959 O O . ALA B 2 190 ? 120.885 113.791 113.016 1.00 61.29 190 ALA B O 1
ATOM 7966 N N . SER B 2 191 ? 118.751 113.355 113.609 1.00 58.05 191 SER B N 1
ATOM 7967 C CA . SER B 2 191 ? 118.941 113.737 114.997 1.00 58.97 191 SER B CA 1
ATOM 7968 C C . SER B 2 191 ? 119.637 112.618 115.769 1.00 55.04 191 SER B C 1
ATOM 7969 O O . SER B 2 191 ? 119.848 111.511 115.266 1.00 55.20 191 SER B O 1
ATOM 7977 N N . ALA B 2 192 ? 119.991 112.919 117.020 1.00 51.76 192 ALA B N 1
ATOM 7978 C CA . ALA B 2 192 ? 120.666 111.930 117.853 1.00 53.83 192 ALA B CA 1
ATOM 7979 C C . ALA B 2 192 ? 119.809 110.682 118.025 1.00 57.51 192 ALA B C 1
ATOM 7980 O O . ALA B 2 192 ? 120.319 109.556 117.973 1.00 56.03 192 ALA B O 1
ATOM 7987 N N . GLU B 2 193 ? 118.503 110.862 118.231 1.00 55.37 193 GLU B N 1
ATOM 7988 C CA . GLU B 2 193 ? 117.614 109.713 118.366 1.00 49.66 193 GLU B CA 1
ATOM 7989 C C . GLU B 2 193 ? 117.577 108.892 117.084 1.00 46.46 193 GLU B C 1
ATOM 7990 O O . GLU B 2 193 ? 117.575 107.657 117.131 1.00 47.37 193 GLU B O 1
ATOM 8002 N N . GLN B 2 194 ? 117.543 109.557 115.927 1.00 46.60 194 GLN B N 1
ATOM 8003 C CA . GLN B 2 194 ? 117.526 108.828 114.661 1.00 49.08 194 GLN B CA 1
ATOM 8004 C C . GLN B 2 194 ? 118.815 108.041 114.462 1.00 51.68 194 GLN B C 1
ATOM 8005 O O . GLN B 2 194 ? 118.789 106.900 113.986 1.00 52.38 194 GLN B O 1
ATOM 8019 N N . ARG B 2 195 ? 119.955 108.639 114.808 1.00 48.86 195 ARG B N 1
ATOM 8020 C CA . ARG B 2 195 ? 121.226 107.936 114.670 1.00 47.85 195 ARG B CA 1
ATOM 8021 C C . ARG B 2 195 ? 121.302 106.750 115.624 1.00 48.20 195 ARG B C 1
ATOM 8022 O O . ARG B 2 195 ? 121.800 105.679 115.255 1.00 46.78 195 ARG B O 1
ATOM 8043 N N . ALA B 2 196 ? 120.792 106.911 116.847 1.00 42.91 196 ALA B N 1
ATOM 8044 C CA . ALA B 2 196 ? 120.731 105.782 117.771 1.00 42.47 196 ALA B CA 1
ATOM 8045 C C . ALA B 2 196 ? 119.822 104.682 117.235 1.00 42.89 196 ALA B C 1
ATOM 8046 O O . ALA B 2 196 ? 120.125 103.492 117.374 1.00 38.44 196 ALA B O 1
ATOM 8053 N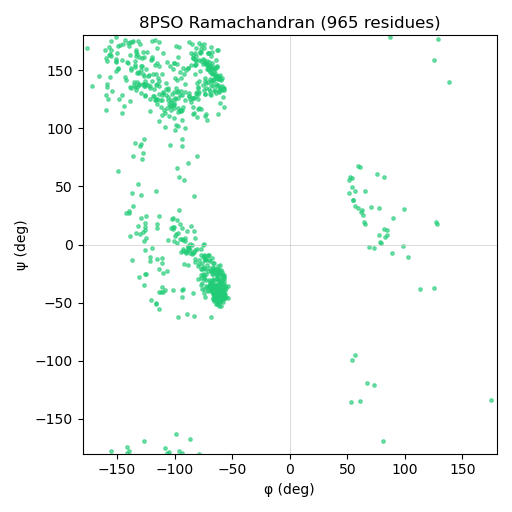 N . MET B 2 197 ? 118.696 105.060 116.625 1.00 44.98 197 MET B N 1
ATOM 8054 C CA . MET B 2 197 ? 117.792 104.066 116.053 1.00 43.89 197 MET B CA 1
ATOM 8055 C C . MET B 2 197 ? 118.464 103.304 114.919 1.00 44.04 197 MET B C 1
ATOM 8056 O O . MET B 2 197 ? 118.338 102.077 114.817 1.00 45.14 197 MET B O 1
ATOM 8070 N N . MET B 2 198 ? 119.177 104.020 114.048 1.00 45.87 198 MET B N 1
ATOM 8071 C CA . MET B 2 198 ? 119.884 103.357 112.959 1.00 45.87 198 MET B CA 1
ATOM 8072 C C . MET B 2 198 ? 120.965 102.431 113.498 1.00 41.76 198 MET B C 1
ATOM 8073 O O . MET B 2 198 ? 121.174 101.333 112.969 1.00 43.77 198 MET B O 1
ATOM 8087 N N . ALA B 2 199 ? 121.661 102.852 114.557 1.00 42.19 199 ALA B N 1
ATOM 8088 C CA . ALA B 2 199 ? 122.642 101.973 115.182 1.00 39.82 199 ALA B CA 1
ATOM 8089 C C . ALA B 2 199 ? 121.980 100.721 115.739 1.00 37.60 199 ALA B C 1
ATOM 8090 O O . ALA B 2 199 ? 122.517 99.616 115.611 1.00 39.52 199 ALA B O 1
ATOM 8097 N N . ALA B 2 200 ? 120.809 100.874 116.359 1.00 37.43 200 ALA B N 1
ATOM 8098 C CA . ALA B 2 200 ? 120.085 99.711 116.857 1.00 38.24 200 ALA B CA 1
ATOM 8099 C C . ALA B 2 200 ? 119.733 98.763 115.719 1.00 42.13 200 ALA B C 1
ATOM 8100 O O . ALA B 2 200 ? 119.857 97.541 115.856 1.00 41.43 200 ALA B O 1
ATOM 8107 N N . GLN B 2 201 ? 119.293 99.311 114.585 1.00 48.57 201 GLN B N 1
ATOM 8108 C CA . GLN B 2 201 ? 119.001 98.468 113.428 1.00 44.02 201 GLN B CA 1
ATOM 8109 C C . GLN B 2 201 ? 120.256 97.759 112.933 1.00 42.59 201 GLN B C 1
ATOM 8110 O O . GLN B 2 201 ? 120.193 96.606 112.492 1.00 43.53 201 GLN B O 1
ATOM 8124 N N . VAL B 2 202 ? 121.404 98.436 112.982 1.00 40.38 202 VAL B N 1
ATOM 8125 C CA . VAL B 2 202 ? 122.624 97.869 112.414 1.00 39.25 202 VAL B CA 1
ATOM 8126 C C . VAL B 2 202 ? 123.128 96.699 113.254 1.00 40.95 202 VAL B C 1
ATOM 8127 O O . VAL B 2 202 ? 123.592 95.688 112.713 1.00 44.34 202 VAL B O 1
ATOM 8140 N N . VAL B 2 203 ? 123.052 96.810 114.581 1.00 38.54 203 VAL B N 1
ATOM 8141 C CA . VAL B 2 203 ? 123.721 95.869 115.476 1.00 35.13 203 VAL B CA 1
ATOM 8142 C C . VAL B 2 203 ? 122.770 94.812 116.029 1.00 39.30 203 VAL B C 1
ATOM 8143 O O . VAL B 2 203 ? 123.162 94.036 116.905 1.00 40.36 203 VAL B O 1
ATOM 8156 N N . GLU B 2 204 ? 121.528 94.758 115.544 1.00 43.35 204 GLU B N 1
ATOM 8157 C CA . GLU B 2 204 ? 120.573 93.809 116.109 1.00 42.05 204 GLU B CA 1
ATOM 8158 C C . GLU B 2 204 ? 120.975 92.366 115.828 1.00 45.05 204 GLU B C 1
ATOM 8159 O O . GLU B 2 204 ? 120.659 91.472 116.620 1.00 48.83 204 GLU B O 1
ATOM 8171 N N . SER B 2 205 ? 121.668 92.120 114.713 1.00 46.74 205 SER B N 1
ATOM 8172 C CA . SER B 2 205 ? 121.960 90.747 114.311 1.00 44.47 205 SER B CA 1
ATOM 8173 C C . SER B 2 205 ? 122.871 90.045 115.313 1.00 48.51 205 SER B C 1
ATOM 8174 O O . SER B 2 205 ? 122.650 88.875 115.644 1.00 50.00 205 SER B O 1
ATOM 8182 N N . ARG B 2 206 ? 123.893 90.736 115.806 1.00 42.71 206 ARG B N 1
ATOM 8183 C CA . ARG B 2 206 ? 124.897 90.115 116.655 1.00 36.85 206 ARG B CA 1
ATOM 8184 C C . ARG B 2 206 ? 124.471 90.155 118.122 1.00 36.41 206 ARG B C 1
ATOM 8185 O O . ARG B 2 206 ? 123.462 90.758 118.491 1.00 39.38 206 ARG B O 1
ATOM 8206 N N . LYS B 2 207 ? 125.267 89.497 118.966 1.00 36.37 207 LYS B N 1
ATOM 8207 C CA . LYS B 2 207 ? 124.897 89.275 120.361 1.00 34.88 207 LYS B CA 1
ATOM 8208 C C . LYS B 2 207 ? 125.365 90.409 121.272 1.00 37.44 207 LYS B C 1
ATOM 8209 O O . LYS B 2 207 ? 124.545 91.064 121.924 1.00 39.54 207 LYS B O 1
ATOM 8228 N N . HIS B 2 208 ? 126.672 90.655 121.325 1.00 30.76 208 HIS B N 1
ATOM 8229 C CA . HIS B 2 208 ? 127.228 91.644 122.239 1.00 28.13 208 HIS B CA 1
ATOM 8230 C C . HIS B 2 208 ? 127.390 92.987 121.542 1.00 22.29 208 HIS B C 1
ATOM 8231 O O . HIS B 2 208 ? 127.743 93.049 120.361 1.00 30.75 208 HIS B O 1
ATOM 8245 N N . VAL B 2 209 ? 127.145 94.063 122.288 1.00 27.11 209 VAL B N 1
ATOM 8246 C CA . VAL B 2 209 ? 127.297 95.427 121.799 1.00 32.25 209 VAL B CA 1
ATOM 8247 C C . VAL B 2 209 ? 128.396 96.098 122.607 1.00 22.70 209 VAL B C 1
ATOM 8248 O O . VAL B 2 209 ? 128.331 96.136 123.841 1.00 27.95 209 VAL B O 1
ATOM 8261 N N . LEU B 2 210 ? 129.399 96.628 121.917 1.00 20.43 210 LEU B N 1
ATOM 8262 C CA . LEU B 2 210 ? 130.463 97.402 122.543 1.00 23.29 210 LEU B CA 1
ATOM 8263 C C . LEU B 2 210 ? 130.124 98.879 122.389 1.00 21.97 210 LEU B C 1
ATOM 8264 O O . LEU B 2 210 ? 130.070 99.398 121.265 1.00 30.21 210 LEU B O 1
ATOM 8280 N N . ASN B 2 211 ? 129.870 99.542 123.521 1.00 18.24 211 ASN B N 1
ATOM 8281 C CA . ASN B 2 211 ? 129.625 100.977 123.576 1.00 24.75 211 ASN B CA 1
ATOM 8282 C C . ASN B 2 211 ? 130.924 101.620 124.040 1.00 15.57 211 ASN B C 1
ATOM 8283 O O . ASN B 2 211 ? 131.314 101.470 125.204 1.00 23.89 211 ASN B O 1
ATOM 8294 N N . GLY B 2 212 ? 131.600 102.315 123.138 1.00 16.16 212 GLY B N 1
ATOM 8295 C CA . GLY B 2 212 ? 132.949 102.793 123.384 1.00 26.47 212 GLY B CA 1
ATOM 8296 C C . GLY B 2 212 ? 133.053 104.302 123.314 1.00 23.02 212 GLY B C 1
ATOM 8297 O O . GLY B 2 212 ? 132.417 104.945 122.473 1.00 32.74 212 GLY B O 1
ATOM 8301 N N . ASP B 2 213 ? 133.848 104.856 124.218 1.00 23.99 213 ASP B N 1
ATOM 8302 C CA . ASP B 2 213 ? 134.337 106.220 124.151 1.00 21.81 213 ASP B CA 1
ATOM 8303 C C . ASP B 2 213 ? 135.853 106.163 124.041 1.00 20.43 213 ASP B C 1
ATOM 8304 O O . ASP B 2 213 ? 136.484 105.181 124.440 1.00 32.92 213 ASP B O 1
ATOM 8313 N N . CYS B 2 214 ? 136.436 107.204 123.465 1.00 20.88 214 CYS B N 1
ATOM 8314 C CA . CYS B 2 214 ? 137.882 107.297 123.360 1.00 19.78 214 CYS B CA 1
ATOM 8315 C C . CYS B 2 214 ? 138.416 108.231 124.435 1.00 18.47 214 CYS B C 1
ATOM 8316 O O . CYS B 2 214 ? 137.734 109.161 124.874 1.00 23.92 214 CYS B O 1
ATOM 8324 N N . THR B 2 215 ? 139.645 107.968 124.860 1.00 19.67 215 THR B N 1
ATOM 8325 C CA . THR B 2 215 ? 140.309 108.764 125.880 1.00 26.20 215 THR B CA 1
ATOM 8326 C C . THR B 2 215 ? 141.281 109.723 125.205 1.00 27.66 215 THR B C 1
ATOM 8327 O O . THR B 2 215 ? 142.069 109.313 124.346 1.00 35.11 215 THR B O 1
ATOM 8338 N N . LYS B 2 216 ? 141.212 110.995 125.586 1.00 20.75 216 LYS B N 1
ATOM 8339 C CA . LYS B 2 216 ? 142.091 112.030 125.049 1.00 21.36 216 LYS B CA 1
ATOM 8340 C C . LYS B 2 216 ? 142.032 112.040 123.522 1.00 22.44 216 LYS B C 1
ATOM 8341 O O . LYS B 2 216 ? 143.038 111.901 122.825 1.00 25.04 216 LYS B O 1
ATOM 8360 N N . TYR B 2 217 ? 140.812 112.210 123.011 1.00 19.63 217 TYR B N 1
ATOM 8361 C CA . TYR B 2 217 ? 140.582 112.073 121.577 1.00 16.57 217 TYR B CA 1
ATOM 8362 C C . TYR B 2 217 ? 141.366 113.111 120.784 1.00 21.27 217 TYR B C 1
ATOM 8363 O O . TYR B 2 217 ? 142.092 112.771 119.844 1.00 21.40 217 TYR B O 1
ATOM 8381 N N . ASN B 2 218 ? 141.238 114.388 121.152 1.00 22.31 218 ASN B N 1
ATOM 8382 C CA . ASN B 2 218 ? 141.837 115.443 120.342 1.00 17.76 218 ASN B CA 1
ATOM 8383 C C . ASN B 2 218 ? 143.357 115.411 120.413 1.00 16.60 218 ASN B C 1
ATOM 8384 O O . ASN B 2 218 ? 144.029 115.754 119.434 1.00 23.92 218 ASN B O 1
ATOM 8395 N N . GLU B 2 219 ? 143.916 115.005 121.555 1.00 18.88 219 GLU B N 1
ATOM 8396 C CA . GLU B 2 219 ? 145.362 115.015 121.725 1.00 18.96 219 GLU B CA 1
ATOM 8397 C C . GLU B 2 219 ? 146.043 113.869 120.988 1.00 23.46 219 GLU B C 1
ATOM 8398 O O . GLU B 2 219 ? 147.263 113.911 120.801 1.00 28.12 219 GLU B O 1
ATOM 8410 N N . ALA B 2 220 ? 145.293 112.852 120.570 1.00 18.56 220 ALA B N 1
ATOM 8411 C CA . ALA B 2 220 ? 145.849 111.724 119.837 1.00 16.62 220 ALA B CA 1
ATOM 8412 C C . ALA B 2 220 ? 145.612 111.816 118.335 1.00 26.04 220 ALA B C 1
ATOM 8413 O O . ALA B 2 220 ? 145.987 110.892 117.608 1.00 33.73 220 ALA B O 1
ATOM 8420 N N . ILE B 2 221 ? 145.005 112.897 117.854 1.00 19.47 221 ILE B N 1
ATOM 8421 C CA . ILE B 2 221 ? 144.786 113.115 116.429 1.00 19.28 221 ILE B CA 1
ATOM 8422 C C . ILE B 2 221 ? 145.919 114.013 115.947 1.00 21.69 221 ILE B C 1
ATOM 8423 O O . ILE B 2 221 ? 145.906 115.227 116.164 1.00 24.62 221 ILE B O 1
ATOM 8439 N N . ASP B 2 222 ? 146.903 113.413 115.286 1.00 22.56 222 ASP B N 1
ATOM 8440 C CA . ASP B 2 222 ? 148.093 114.133 114.870 1.00 16.47 222 ASP B CA 1
ATOM 8441 C C . ASP B 2 222 ? 147.859 114.848 113.542 1.00 28.64 222 ASP B C 1
ATOM 8442 O O . ASP B 2 222 ? 146.940 114.528 112.783 1.00 23.17 222 ASP B O 1
ATOM 8451 N N . ALA B 2 223 ? 148.713 115.836 113.269 1.00 19.33 223 ALA B N 1
ATOM 8452 C CA . ALA B 2 223 ? 148.672 116.505 111.975 1.00 17.21 223 ALA B CA 1
ATOM 8453 C C . ALA B 2 223 ? 148.904 115.521 110.839 1.00 14.69 223 ALA B C 1
ATOM 8454 O O . ALA B 2 223 ? 148.366 115.700 109.741 1.00 26.25 223 ALA B O 1
ATOM 8461 N N . ASP B 2 224 ? 149.696 114.474 111.083 1.00 23.52 224 ASP B N 1
ATOM 8462 C CA . ASP B 2 224 ? 149.928 113.467 110.054 1.00 25.07 224 ASP B CA 1
ATOM 8463 C C . ASP B 2 224 ? 148.640 112.736 109.699 1.00 18.55 224 ASP B C 1
ATOM 8464 O O . ASP B 2 224 ? 148.377 112.469 108.523 1.00 29.60 224 ASP B O 1
ATOM 8473 N N . THR B 2 225 ? 147.824 112.399 110.701 1.00 19.56 225 THR B N 1
ATOM 8474 C CA . THR B 2 225 ? 146.554 111.731 110.426 1.00 17.16 225 THR B CA 1
ATOM 8475 C C . THR B 2 225 ? 145.615 112.634 109.634 1.00 25.46 225 THR B C 1
ATOM 8476 O O . THR B 2 225 ? 144.957 112.185 108.684 1.00 20.91 225 THR B O 1
ATOM 8487 N N . LEU B 2 226 ? 145.534 113.911 110.014 1.00 20.01 226 LEU B N 1
ATOM 8488 C CA . LEU B 2 226 ? 144.691 114.847 109.281 1.00 13.25 226 LEU B CA 1
ATOM 8489 C C . LEU B 2 226 ? 145.158 114.982 107.839 1.00 17.83 226 LEU B C 1
ATOM 8490 O O . LEU B 2 226 ? 144.339 114.997 106.913 1.00 22.77 226 LEU B O 1
ATOM 8506 N N . LEU B 2 227 ? 146.472 115.081 107.628 1.00 19.90 227 LEU B N 1
ATOM 8507 C CA . LEU B 2 227 ? 146.996 115.182 106.270 1.00 16.64 227 LEU B CA 1
ATOM 8508 C C . LEU B 2 227 ? 146.715 113.911 105.480 1.00 16.60 227 LEU B C 1
ATOM 8509 O O . LEU B 2 227 ? 146.390 113.972 104.291 1.00 22.17 227 LEU B O 1
ATOM 8525 N N . LYS B 2 228 ? 146.842 112.750 106.123 1.00 15.97 228 LYS B N 1
ATOM 8526 C CA . LYS B 2 228 ? 146.538 111.492 105.453 1.00 22.73 228 LYS B CA 1
ATOM 8527 C C . LYS B 2 228 ? 145.092 111.471 104.975 1.00 19.54 228 LYS B C 1
ATOM 8528 O O . LYS B 2 228 ? 144.813 111.154 103.813 1.00 26.16 228 LYS B O 1
ATOM 8547 N N . VAL B 2 229 ? 144.158 111.833 105.856 1.00 20.55 229 VAL B N 1
ATOM 8548 C CA . VAL B 2 229 ? 142.747 111.836 105.473 1.00 22.26 229 VAL B CA 1
ATOM 8549 C C . VAL B 2 229 ? 142.494 112.851 104.363 1.00 18.59 229 VAL B C 1
ATOM 8550 O O . VAL B 2 229 ? 141.786 112.566 103.387 1.00 23.21 229 VAL B O 1
ATOM 8563 N N . TRP B 2 230 ? 143.061 114.053 104.495 1.00 23.49 230 TRP B N 1
ATOM 8564 C CA . TRP B 2 230 ? 142.796 115.112 103.527 1.00 19.89 230 TRP B CA 1
ATOM 8565 C C . TRP B 2 230 ? 143.362 114.765 102.156 1.00 19.27 230 TRP B C 1
ATOM 8566 O O . TRP B 2 230 ? 142.749 115.080 101.130 1.00 25.30 230 TRP B O 1
ATOM 8587 N N . ASP B 2 231 ? 144.531 114.123 102.114 1.00 24.47 231 ASP B N 1
ATOM 8588 C CA . ASP B 2 231 ? 145.059 113.634 100.847 1.00 20.72 231 ASP B CA 1
ATOM 8589 C C . ASP B 2 231 ? 144.217 112.489 100.304 1.00 25.26 231 ASP B C 1
ATOM 8590 O O . ASP B 2 231 ? 144.057 112.364 99.085 1.00 34.14 231 ASP B O 1
ATOM 8599 N N . ALA B 2 232 ? 143.669 111.649 101.187 1.00 28.03 232 ALA B N 1
ATOM 8600 C CA . ALA B 2 232 ? 142.805 110.566 100.734 1.00 21.80 232 ALA B CA 1
ATOM 8601 C C . ALA B 2 232 ? 141.562 111.108 100.042 1.00 22.02 232 ALA B C 1
ATOM 8602 O O . ALA B 2 232 ? 141.136 110.576 99.010 1.00 31.07 232 ALA B O 1
ATOM 8609 N N . ILE B 2 233 ? 140.962 112.170 100.594 1.00 27.49 233 ILE B N 1
ATOM 8610 C CA . ILE B 2 233 ? 139.784 112.770 99.974 1.00 26.69 233 ILE B CA 1
ATOM 8611 C C . ILE B 2 233 ? 140.143 113.869 98.982 1.00 29.98 233 ILE B C 1
ATOM 8612 O O . ILE B 2 233 ? 139.251 114.386 98.296 1.00 29.35 233 ILE B O 1
ATOM 8628 N N . GLY B 2 234 ? 141.416 114.242 98.882 1.00 32.71 234 GLY B N 1
ATOM 8629 C CA . GLY B 2 234 ? 141.859 115.174 97.864 1.00 26.52 234 GLY B CA 1
ATOM 8630 C C . GLY B 2 234 ? 141.625 116.634 98.192 1.00 31.00 234 GLY B C 1
ATOM 8631 O O . GLY B 2 234 ? 140.943 117.338 97.441 1.00 40.45 234 GLY B O 1
ATOM 8635 N N . MET B 2 235 ? 142.183 117.107 99.305 1.00 29.74 235 MET B N 1
ATOM 8636 C CA . MET B 2 235 ? 142.118 118.520 99.652 1.00 23.51 235 MET B CA 1
ATOM 8637 C C . MET B 2 235 ? 143.316 119.309 99.139 1.00 28.91 235 MET B C 1
ATOM 8638 O O . MET B 2 235 ? 143.249 120.541 99.085 1.00 38.26 235 MET B O 1
ATOM 8652 N N . GLY B 2 236 ? 144.399 118.634 98.765 1.00 29.82 236 GLY B N 1
ATOM 8653 C CA . GLY B 2 236 ? 145.526 119.310 98.148 1.00 28.10 236 GLY B CA 1
ATOM 8654 C C . GLY B 2 236 ? 146.161 120.352 99.046 1.00 28.52 236 GLY B C 1
ATOM 8655 O O . GLY B 2 236 ? 146.414 120.126 100.237 1.00 32.74 236 GLY B O 1
ATOM 8659 N N . SER B 2 237 ? 146.427 121.522 98.459 1.00 25.35 237 SER B N 1
ATOM 8660 C CA . SER B 2 237 ? 147.208 122.543 99.147 1.00 24.69 237 SER B CA 1
ATOM 8661 C C . SER B 2 237 ? 146.490 123.081 100.376 1.00 22.48 237 SER B C 1
ATOM 8662 O O . SER B 2 237 ? 147.146 123.477 101.343 1.00 29.27 237 SER B O 1
ATOM 8670 N N . ILE B 2 238 ? 145.157 123.111 100.367 1.00 22.33 238 ILE B N 1
ATOM 8671 C CA . ILE B 2 238 ? 144.427 123.555 101.552 1.00 20.23 238 ILE B CA 1
ATOM 8672 C C . ILE B 2 238 ? 144.710 122.618 102.721 1.00 28.19 238 ILE B C 1
ATOM 8673 O O . ILE B 2 238 ? 145.017 123.056 103.838 1.00 25.09 238 ILE B O 1
ATOM 8689 N N . GLY B 2 239 ? 144.623 121.310 102.474 1.00 25.66 239 GLY B N 1
ATOM 8690 C CA . GLY B 2 239 ? 144.942 120.350 103.515 1.00 18.28 239 GLY B CA 1
ATOM 8691 C C . GLY B 2 239 ? 146.392 120.431 103.951 1.00 20.18 239 GLY B C 1
ATOM 8692 O O . GLY B 2 239 ? 146.701 120.310 105.138 1.00 27.31 239 GLY B O 1
ATOM 8696 N N . VAL B 2 240 ? 147.301 120.639 102.996 1.00 20.67 240 VAL B N 1
ATOM 8697 C CA . VAL B 2 240 ? 148.717 120.754 103.340 1.00 24.87 240 VAL B CA 1
ATOM 8698 C C . VAL B 2 240 ? 148.943 121.954 104.254 1.00 17.23 240 VAL B C 1
ATOM 8699 O O . VAL B 2 240 ? 149.658 121.867 105.258 1.00 27.09 240 VAL B O 1
ATOM 8712 N N . MET B 2 241 ? 148.337 123.093 103.915 1.00 23.03 241 MET B N 1
ATOM 8713 C CA . MET B 2 241 ? 148.496 124.292 104.732 1.00 21.12 241 MET B CA 1
ATOM 8714 C C . MET B 2 241 ? 147.906 124.091 106.121 1.00 20.43 241 MET B C 1
ATOM 8715 O O . MET B 2 241 ? 148.501 124.506 107.124 1.00 23.61 241 MET B O 1
ATOM 8729 N N . LEU B 2 242 ? 146.729 123.465 106.200 1.00 21.30 242 LEU B N 1
ATOM 8730 C CA . LEU B 2 242 ? 146.121 123.219 107.503 1.00 15.01 242 LEU B CA 1
ATOM 8731 C C . LEU B 2 242 ? 146.994 122.308 108.355 1.00 15.86 242 LEU B C 1
ATOM 8732 O O . LEU B 2 242 ? 147.180 122.558 109.551 1.00 23.21 242 LEU B O 1
ATOM 8748 N N . ALA B 2 243 ? 147.536 121.243 107.760 1.00 20.08 243 ALA B N 1
ATOM 8749 C CA . ALA B 2 243 ? 148.412 120.349 108.509 1.00 14.55 243 ALA B CA 1
ATOM 8750 C C . ALA B 2 243 ? 149.671 121.074 108.964 1.00 18.38 243 ALA B C 1
ATOM 8751 O O . ALA B 2 243 ? 150.137 120.881 110.094 1.00 23.67 243 ALA B O 1
ATOM 8758 N N . TYR B 2 244 ? 150.235 121.917 108.096 1.00 13.57 244 TYR B N 1
ATOM 8759 C CA . TYR B 2 244 ? 151.422 122.678 108.464 1.00 17.23 244 TYR B CA 1
ATOM 8760 C C . TYR B 2 244 ? 151.141 123.593 109.648 1.00 16.37 244 TYR B C 1
ATOM 8761 O O . TYR B 2 244 ? 151.946 123.677 110.583 1.00 23.22 244 TYR B O 1
ATOM 8779 N N . MET B 2 245 ? 150.001 124.287 109.629 1.00 16.81 245 MET B N 1
ATOM 8780 C CA . MET B 2 245 ? 149.660 125.168 110.742 1.00 12.46 245 MET B CA 1
ATOM 8781 C C . MET B 2 245 ? 149.395 124.376 112.018 1.00 21.15 245 MET B C 1
ATOM 8782 O O . MET B 2 245 ? 149.777 124.806 113.112 1.00 23.98 245 MET B O 1
ATOM 8796 N N . VAL B 2 246 ? 148.735 123.221 111.903 1.00 18.93 246 VAL B N 1
ATOM 8797 C CA . VAL B 2 246 ? 148.449 122.411 113.084 1.00 13.07 246 VAL B CA 1
ATOM 8798 C C . VAL B 2 246 ? 149.743 121.913 113.713 1.00 17.39 246 VAL B C 1
ATOM 8799 O O . VAL B 2 246 ? 149.891 121.904 114.941 1.00 18.50 246 VAL B O 1
ATOM 8812 N N . ARG B 2 247 ? 150.699 121.488 112.885 1.00 18.91 247 ARG B N 1
ATOM 8813 C CA . ARG B 2 247 ? 151.959 120.977 113.414 1.00 12.79 247 ARG B CA 1
ATOM 8814 C C . ARG B 2 247 ? 152.708 122.052 114.193 1.00 19.09 247 ARG B C 1
ATOM 8815 O O . ARG B 2 247 ? 153.342 121.761 115.214 1.00 28.45 247 ARG B O 1
ATOM 8836 N N . ARG B 2 248 ? 152.644 123.299 113.730 1.00 14.45 248 ARG B N 1
ATOM 8837 C CA . ARG B 2 248 ? 153.411 124.396 114.302 1.00 16.15 248 ARG B CA 1
ATOM 8838 C C . ARG B 2 248 ? 152.579 125.278 115.228 1.00 21.35 248 ARG B C 1
ATOM 8839 O O . ARG B 2 248 ? 153.007 126.386 115.566 1.00 25.24 248 ARG B O 1
ATOM 8860 N N . LYS B 2 249 ? 151.408 124.810 115.650 1.00 21.85 249 LYS B N 1
ATOM 8861 C CA . LYS B 2 249 ? 150.515 125.645 116.440 1.00 18.86 249 LYS B CA 1
ATOM 8862 C C . LYS B 2 249 ? 151.129 125.981 117.796 1.00 17.90 249 LYS B C 1
ATOM 8863 O O . LYS B 2 249 ? 151.882 125.197 118.379 1.00 21.79 249 LYS B O 1
ATOM 8882 N N . CYS B 2 250 ? 150.795 127.171 118.292 1.00 24.28 250 CYS B N 1
ATOM 8883 C CA . CYS B 2 250 ? 151.230 127.643 119.598 1.00 20.50 250 CYS B CA 1
ATOM 8884 C C . CYS B 2 250 ? 150.033 128.210 120.346 1.00 22.66 250 CYS B C 1
ATOM 8885 O O . CYS B 2 250 ? 149.189 128.891 119.756 1.00 24.74 250 CYS B O 1
ATOM 8893 N N . VAL B 2 251 ? 149.963 127.928 121.644 1.00 18.30 251 VAL B N 1
ATOM 8894 C CA . VAL B 2 251 ? 148.843 128.329 122.488 1.00 19.41 251 VAL B CA 1
ATOM 8895 C C . VAL B 2 251 ? 149.319 129.409 123.448 1.00 22.30 251 VAL B C 1
ATOM 8896 O O . VAL B 2 251 ? 150.365 129.261 124.090 1.00 23.32 251 VAL B O 1
ATOM 8909 N N . LEU B 2 252 ? 148.557 130.494 123.542 1.00 26.00 252 LEU B N 1
ATOM 8910 C CA . LEU B 2 252 ? 148.833 131.541 124.519 1.00 25.26 252 LEU B CA 1
ATOM 8911 C C . LEU B 2 252 ? 148.213 131.140 125.851 1.00 25.50 252 LEU B C 1
ATOM 8912 O O . LEU B 2 252 ? 146.986 131.084 125.981 1.00 34.11 252 LEU B O 1
ATOM 8928 N N . ILE B 2 253 ? 149.055 130.857 126.839 1.00 27.57 253 ILE B N 1
ATOM 8929 C CA . ILE B 2 253 ? 148.621 130.560 128.197 1.00 29.46 253 ILE B CA 1
ATOM 8930 C C . ILE B 2 253 ? 149.016 131.752 129.055 1.00 33.79 253 ILE B C 1
ATOM 8931 O O . ILE B 2 253 ? 150.207 132.056 129.205 1.00 35.15 253 ILE B O 1
ATOM 8947 N N . LYS B 2 254 ? 148.017 132.437 129.607 1.00 39.98 254 LYS B N 1
ATOM 8948 C CA . LYS B 2 254 ? 148.251 133.659 130.364 1.00 36.05 254 LYS B CA 1
ATOM 8949 C C . LYS B 2 254 ? 148.988 134.674 129.494 1.00 36.86 254 LYS B C 1
ATOM 8950 O O . LYS B 2 254 ? 148.353 135.407 128.730 1.00 37.98 254 LYS B O 1
ATOM 8969 N N . ASP B 2 255 ? 150.321 134.729 129.592 1.00 37.10 255 ASP B N 1
ATOM 8970 C CA . ASP B 2 255 ? 151.111 135.690 128.830 1.00 36.49 255 ASP B CA 1
ATOM 8971 C C . ASP B 2 255 ? 152.294 135.032 128.126 1.00 37.35 255 ASP B C 1
ATOM 8972 O O . ASP B 2 255 ? 153.209 135.734 127.684 1.00 35.14 255 ASP B O 1
ATOM 8981 N N . THR B 2 256 ? 152.297 133.705 128.006 1.00 35.82 256 THR B N 1
ATOM 8982 C CA . THR B 2 256 ? 153.406 132.982 127.398 1.00 32.26 256 THR B CA 1
ATOM 8983 C C . THR B 2 256 ? 152.891 132.074 126.292 1.00 31.64 256 THR B C 1
ATOM 8984 O O . THR B 2 256 ? 151.861 131.412 126.447 1.00 31.54 256 THR B O 1
ATOM 8995 N N . LEU B 2 257 ? 153.615 132.042 125.177 1.00 29.47 257 LEU B N 1
ATOM 8996 C CA . LEU B 2 257 ? 153.296 131.149 124.073 1.00 24.52 257 LEU B CA 1
ATOM 8997 C C . LEU B 2 257 ? 153.977 129.805 124.296 1.00 30.74 257 LEU B C 1
ATOM 8998 O O . LEU B 2 257 ? 155.189 129.747 124.524 1.00 35.18 257 LEU B O 1
ATOM 9014 N N . VAL B 2 258 ? 153.195 128.732 124.231 1.00 27.79 258 VAL B N 1
ATOM 9015 C CA . VAL B 2 258 ? 153.677 127.375 124.450 1.00 20.76 258 VAL B CA 1
ATOM 9016 C C . VAL B 2 258 ? 153.450 126.582 123.172 1.00 28.15 258 VAL B C 1
ATOM 9017 O O . VAL B 2 258 ? 152.337 126.569 122.634 1.00 32.42 258 VAL B O 1
ATOM 9030 N N . GLU B 2 259 ? 154.505 125.936 122.684 1.00 31.42 259 GLU B N 1
ATOM 9031 C CA . GLU B 2 259 ? 154.394 125.128 121.478 1.00 22.67 259 GLU B CA 1
ATOM 9032 C C . GLU B 2 259 ? 153.652 123.831 121.777 1.00 28.94 259 GLU B C 1
ATOM 9033 O O . GLU B 2 259 ? 153.833 123.222 122.835 1.00 30.89 259 GLU B O 1
ATOM 9045 N N . CYS B 2 260 ? 152.808 123.414 120.837 1.00 25.47 260 CYS B N 1
ATOM 9046 C CA . CYS B 2 260 ? 151.983 122.215 120.988 1.00 19.95 260 CYS B CA 1
ATOM 9047 C C . CYS B 2 260 ? 152.016 121.427 119.687 1.00 20.80 260 CYS B C 1
ATOM 9048 O O . CYS B 2 260 ? 151.060 121.447 118.902 1.00 27.91 260 CYS B O 1
ATOM 9056 N N . PRO B 2 261 ? 153.116 120.720 119.417 1.00 28.39 261 PRO B N 1
ATOM 9057 C CA . PRO B 2 261 ? 153.214 119.982 118.146 1.00 20.40 261 PRO B CA 1
ATOM 9058 C C . PRO B 2 261 ? 152.140 118.923 117.956 1.00 19.64 261 PRO B C 1
ATOM 9059 O O . PRO B 2 261 ? 151.696 118.709 116.821 1.00 32.19 261 PRO B O 1
ATOM 9070 N N . GLY B 2 262 ? 151.708 118.250 119.023 1.00 24.20 262 GLY B N 1
ATOM 9071 C CA . GLY B 2 262 ? 150.780 117.147 118.911 1.00 11.83 262 GLY B CA 1
ATOM 9072 C C . GLY B 2 262 ? 149.339 117.542 119.185 1.00 19.26 262 GLY B C 1
ATOM 9073 O O . GLY B 2 262 ? 149.059 118.512 119.882 1.00 26.52 262 GLY B O 1
ATOM 9077 N N . GLY B 2 263 ? 148.417 116.761 118.622 1.00 15.60 263 GLY B N 1
ATOM 9078 C CA . GLY B 2 263 ? 147.000 116.969 118.844 1.00 11.63 263 GLY B CA 1
ATOM 9079 C C . GLY B 2 263 ? 146.382 117.955 117.874 1.00 20.48 263 GLY B C 1
ATOM 9080 O O . GLY B 2 263 ? 147.037 118.539 117.007 1.00 27.46 263 GLY B O 1
ATOM 9084 N N . MET B 2 264 ? 145.067 118.140 118.033 1.00 21.95 264 MET B N 1
ATOM 9085 C CA . MET B 2 264 ? 144.298 119.043 117.184 1.00 16.60 264 MET B CA 1
ATOM 9086 C C . MET B 2 264 ? 143.485 120.059 117.982 1.00 25.99 264 MET B C 1
ATOM 9087 O O . MET B 2 264 ? 142.649 120.757 117.398 1.00 32.91 264 MET B O 1
ATOM 9101 N N . LEU B 2 265 ? 143.712 120.168 119.291 1.00 19.87 265 LEU B N 1
ATOM 9102 C CA . LEU B 2 265 ? 143.144 121.231 120.124 1.00 23.26 265 LEU B CA 1
ATOM 9103 C C . LEU B 2 265 ? 141.610 121.195 120.131 1.00 22.52 265 LEU B C 1
ATOM 9104 O O . LEU B 2 265 ? 140.927 122.093 119.637 1.00 47.12 265 LEU B O 1
ATOM 9120 N N . MET B 2 266 ? 141.089 120.116 120.716 1.00 19.67 266 MET B N 1
ATOM 9121 C CA . MET B 2 266 ? 139.710 120.057 121.209 1.00 21.32 266 MET B CA 1
ATOM 9122 C C . MET B 2 266 ? 138.693 120.312 120.090 1.00 20.60 266 MET B C 1
ATOM 9123 O O . MET B 2 266 ? 137.999 121.328 120.048 1.00 28.16 266 MET B O 1
ATOM 9137 N N . GLY B 2 267 ? 138.639 119.355 119.168 1.00 32.26 267 GLY B N 1
ATOM 9138 C CA . GLY B 2 267 ? 137.563 119.330 118.198 1.00 22.22 267 GLY B CA 1
ATOM 9139 C C . GLY B 2 267 ? 137.693 120.319 117.066 1.00 20.58 267 GLY B C 1
ATOM 9140 O O . GLY B 2 267 ? 136.677 120.805 116.559 1.00 18.76 267 GLY B O 1
ATOM 9144 N N . MET B 2 268 ? 138.919 120.641 116.654 1.00 23.45 268 MET B N 1
ATOM 9145 C CA . MET B 2 268 ? 139.096 121.525 115.508 1.00 12.78 268 MET B CA 1
ATOM 9146 C C . MET B 2 268 ? 138.579 120.876 114.230 1.00 16.20 268 MET B C 1
ATOM 9147 O O . MET B 2 268 ? 138.015 121.559 113.367 1.00 24.69 268 MET B O 1
ATOM 9161 N N . PHE B 2 269 ? 138.762 119.563 114.086 1.00 18.71 269 PHE B N 1
ATOM 9162 C CA . PHE B 2 269 ? 138.312 118.816 112.909 1.00 21.10 269 PHE B CA 1
ATOM 9163 C C . PHE B 2 269 ? 137.615 117.544 113.385 1.00 16.51 269 PHE B C 1
ATOM 9164 O O . PHE B 2 269 ? 138.242 116.488 113.500 1.00 26.53 269 PHE B O 1
ATOM 9181 N N . ASN B 2 270 ? 136.311 117.643 113.649 1.00 16.66 270 ASN B N 1
ATOM 9182 C CA . ASN B 2 270 ? 135.557 116.478 114.101 1.00 19.91 270 ASN B CA 1
ATOM 9183 C C . ASN B 2 270 ? 135.321 115.496 112.957 1.00 23.81 270 ASN B C 1
ATOM 9184 O O . ASN B 2 270 ? 135.506 114.284 113.116 1.00 27.36 270 ASN B O 1
ATOM 9195 N N . ALA B 2 271 ? 134.916 116.007 111.792 1.00 25.60 271 ALA B N 1
ATOM 9196 C CA . ALA B 2 271 ? 134.578 115.129 110.676 1.00 11.28 271 ALA B CA 1
ATOM 9197 C C . ALA B 2 271 ? 135.809 114.413 110.136 1.00 17.45 271 ALA B C 1
ATOM 9198 O O . ALA B 2 271 ? 135.739 113.230 109.786 1.00 27.20 271 ALA B O 1
ATOM 9205 N N . THR B 2 272 ? 136.943 115.110 110.048 1.00 17.23 272 THR B N 1
ATOM 9206 C CA . THR B 2 272 ? 138.169 114.464 109.585 1.00 22.93 272 THR B CA 1
ATOM 9207 C C . THR B 2 272 ? 138.608 113.368 110.550 1.00 22.91 272 THR B C 1
ATOM 9208 O O . THR B 2 272 ? 139.007 112.275 110.127 1.00 24.44 272 THR B O 1
ATOM 9219 N N . ALA B 2 273 ? 138.537 113.641 111.854 1.00 18.71 273 ALA B N 1
ATOM 9220 C CA . ALA B 2 273 ? 138.892 112.624 112.837 1.00 23.72 273 ALA B CA 1
ATOM 9221 C C . ALA B 2 273 ? 137.959 111.424 112.741 1.00 26.00 273 ALA B C 1
ATOM 9222 O O . ALA B 2 273 ? 138.398 110.276 112.869 1.00 24.88 273 ALA B O 1
ATOM 9229 N N . THR B 2 274 ? 136.665 111.669 112.523 1.00 17.67 274 THR B N 1
ATOM 9230 C CA . THR B 2 274 ? 135.733 110.562 112.331 1.00 22.80 274 THR B CA 1
ATOM 9231 C C . THR B 2 274 ? 136.086 109.758 111.084 1.00 23.87 274 THR B C 1
ATOM 9232 O O . THR B 2 274 ? 136.057 108.523 111.103 1.00 29.06 274 THR B O 1
ATOM 9243 N N . LEU B 2 275 ? 136.423 110.445 109.990 1.00 26.55 275 LEU B N 1
ATOM 9244 C CA . LEU B 2 275 ? 136.816 109.752 108.768 1.00 14.33 275 LEU B CA 1
ATOM 9245 C C . LEU B 2 275 ? 138.067 108.917 108.981 1.00 23.22 275 LEU B C 1
ATOM 9246 O O . LEU B 2 275 ? 138.253 107.896 108.310 1.00 32.30 275 LEU B O 1
ATOM 9262 N N . ALA B 2 276 ? 138.940 109.339 109.897 1.00 22.26 276 ALA B N 1
ATOM 9263 C CA . ALA B 2 276 ? 140.150 108.570 110.165 1.00 19.56 276 ALA B CA 1
ATOM 9264 C C . ALA B 2 276 ? 139.819 107.116 110.484 1.00 25.20 276 ALA B C 1
ATOM 9265 O O . ALA B 2 276 ? 140.565 106.205 110.111 1.00 30.59 276 ALA B O 1
ATOM 9272 N N . LEU B 2 277 ? 138.700 106.880 111.171 1.00 23.66 277 LEU B N 1
ATOM 9273 C CA . LEU B 2 277 ? 138.246 105.527 111.472 1.00 22.27 277 LEU B CA 1
ATOM 9274 C C . LEU B 2 277 ? 137.265 105.010 110.424 1.00 21.13 277 LEU B C 1
ATOM 9275 O O . LEU B 2 277 ? 137.379 103.864 109.978 1.00 23.58 277 LEU B O 1
ATOM 9291 N N . GLN B 2 278 ? 136.298 105.839 110.024 1.00 27.59 278 GLN B N 1
ATOM 9292 C CA . GLN B 2 278 ? 135.278 105.385 109.085 1.00 26.60 278 GLN B CA 1
ATOM 9293 C C . GLN B 2 278 ? 135.878 105.000 107.740 1.00 34.72 278 GLN B C 1
ATOM 9294 O O . GLN B 2 278 ? 135.313 104.164 107.026 1.00 36.13 278 GLN B O 1
ATOM 9308 N N . GLY B 2 279 ? 137.011 105.593 107.375 1.00 31.75 279 GLY B N 1
ATOM 9309 C CA . GLY B 2 279 ? 137.661 105.278 106.121 1.00 28.89 279 GLY B CA 1
ATOM 9310 C C . GLY B 2 279 ? 138.491 104.018 106.126 1.00 29.55 279 GLY B C 1
ATOM 9311 O O . GLY B 2 279 ? 139.026 103.638 105.081 1.00 38.67 279 GLY B O 1
ATOM 9315 N N . THR B 2 280 ? 138.616 103.351 107.275 1.00 29.51 280 THR B N 1
ATOM 9316 C CA . THR B 2 280 ? 139.402 102.132 107.387 1.00 26.77 280 THR B CA 1
ATOM 9317 C C . THR B 2 280 ? 138.560 100.874 107.527 1.00 27.31 280 THR B C 1
ATOM 9318 O O . THR B 2 280 ? 139.054 99.786 107.215 1.00 30.01 280 THR B O 1
ATOM 9329 N N . THR B 2 281 ? 137.315 100.990 107.983 1.00 35.69 281 THR B N 1
ATOM 9330 C CA . THR B 2 281 ? 136.455 99.833 108.176 1.00 30.75 281 THR B CA 1
ATOM 9331 C C . THR B 2 281 ? 135.003 100.283 108.094 1.00 31.88 281 THR B C 1
ATOM 9332 O O . THR B 2 281 ? 134.704 101.473 107.973 1.00 35.61 281 THR B O 1
ATOM 9343 N N . ASP B 2 282 ? 134.097 99.306 108.159 1.00 41.05 282 ASP B N 1
ATOM 9344 C CA . ASP B 2 282 ? 132.668 99.565 108.085 1.00 38.46 282 ASP B CA 1
ATOM 9345 C C . ASP B 2 282 ? 131.893 99.088 109.304 1.00 39.53 282 ASP B C 1
ATOM 9346 O O . ASP B 2 282 ? 130.733 99.484 109.467 1.00 44.07 282 ASP B O 1
ATOM 9355 N N . ARG B 2 283 ? 132.487 98.261 110.162 1.00 35.37 283 ARG B N 1
ATOM 9356 C CA . ARG B 2 283 ? 131.788 97.724 111.331 1.00 37.29 283 ARG B CA 1
ATOM 9357 C C . ARG B 2 283 ? 132.000 98.629 112.546 1.00 34.42 283 ARG B C 1
ATOM 9358 O O . ARG B 2 283 ? 132.456 98.213 113.610 1.00 43.02 283 ARG B O 1
ATOM 9379 N N . PHE B 2 284 ? 131.651 99.899 112.358 1.00 38.17 284 PHE B N 1
ATOM 9380 C CA . PHE B 2 284 ? 131.708 100.895 113.419 1.00 30.81 284 PHE B CA 1
ATOM 9381 C C . PHE B 2 284 ? 130.710 101.992 113.096 1.00 32.37 284 PHE B C 1
ATOM 9382 O O . PHE B 2 284 ? 130.687 102.485 111.965 1.00 36.85 284 PHE B O 1
ATOM 9399 N N . LEU B 2 285 ? 129.894 102.375 114.075 1.00 35.15 285 LEU B N 1
ATOM 9400 C CA . LEU B 2 285 ? 129.065 103.571 113.957 1.00 32.69 285 LEU B CA 1
ATOM 9401 C C . LEU B 2 285 ? 129.578 104.579 114.974 1.00 31.85 285 LEU B C 1
ATOM 9402 O O . LEU B 2 285 ? 129.363 104.414 116.179 1.00 38.07 285 LEU B O 1
ATOM 9418 N N . SER B 2 286 ? 130.258 105.617 114.491 1.00 24.30 286 SER B N 1
ATOM 9419 C CA . SER B 2 286 ? 130.993 106.532 115.348 1.00 30.40 286 SER B CA 1
ATOM 9420 C C . SER B 2 286 ? 130.674 107.975 114.990 1.00 28.17 286 SER B C 1
ATOM 9421 O O . SER B 2 286 ? 130.390 108.303 113.836 1.00 28.17 286 SER B O 1
ATOM 9429 N N . PHE B 2 287 ? 130.723 108.833 116.006 1.00 38.04 287 PHE B N 1
ATOM 9430 C CA . PHE B 2 287 ? 130.602 110.276 115.834 1.00 38.15 287 PHE B CA 1
ATOM 9431 C C . PHE B 2 287 ? 131.620 110.931 116.750 1.00 34.37 287 PHE B C 1
ATOM 9432 O O . PHE B 2 287 ? 131.615 110.686 117.961 1.00 39.30 287 PHE B O 1
ATOM 9449 N N . SER B 2 288 ? 132.495 111.752 116.174 1.00 39.05 288 SER B N 1
ATOM 9450 C CA . SER B 2 288 ? 133.630 112.272 116.922 1.00 32.82 288 SER B CA 1
ATOM 9451 C C . SER B 2 288 ? 134.394 111.094 117.520 1.00 33.00 288 SER B C 1
ATOM 9452 O O . SER B 2 288 ? 135.174 110.447 116.815 1.00 38.90 288 SER B O 1
ATOM 9460 N N . ASP B 2 289 ? 134.176 110.790 118.802 1.00 30.07 289 ASP B N 1
ATOM 9461 C CA . ASP B 2 289 ? 134.828 109.662 119.445 1.00 24.95 289 ASP B CA 1
ATOM 9462 C C . ASP B 2 289 ? 133.865 108.694 120.116 1.00 25.34 289 ASP B C 1
ATOM 9463 O O . ASP B 2 289 ? 134.314 107.655 120.614 1.00 31.10 289 ASP B O 1
ATOM 9472 N N . ASP B 2 290 ? 132.569 108.992 120.147 1.00 28.48 290 ASP B N 1
ATOM 9473 C CA . ASP B 2 290 ? 131.578 108.076 120.698 1.00 27.13 290 ASP B CA 1
ATOM 9474 C C . ASP B 2 290 ? 131.186 107.086 119.610 1.00 28.76 290 ASP B C 1
ATOM 9475 O O . ASP B 2 290 ? 130.662 107.487 118.566 1.00 35.40 290 ASP B O 1
ATOM 9484 N N . PHE B 2 291 ? 131.441 105.800 119.843 1.00 27.85 291 PHE B N 1
ATOM 9485 C CA . PHE B 2 291 ? 131.195 104.790 118.828 1.00 26.09 291 PHE B CA 1
ATOM 9486 C C . PHE B 2 291 ? 130.489 103.586 119.429 1.00 20.57 291 PHE B C 1
ATOM 9487 O O . PHE B 2 291 ? 130.522 103.343 120.639 1.00 27.02 291 PHE B O 1
ATOM 9504 N N . ILE B 2 292 ? 129.822 102.848 118.552 1.00 25.51 292 ILE B N 1
ATOM 9505 C CA . ILE B 2 292 ? 129.158 101.606 118.907 1.00 33.53 292 ILE B CA 1
ATOM 9506 C C . ILE B 2 292 ? 129.485 100.575 117.839 1.00 30.15 292 ILE B C 1
ATOM 9507 O O . ILE B 2 292 ? 129.504 100.887 116.639 1.00 31.15 292 ILE B O 1
ATOM 9523 N N . THR B 2 293 ? 129.784 99.358 118.284 1.00 34.24 293 THR B N 1
ATOM 9524 C CA . THR B 2 293 ? 129.999 98.239 117.379 1.00 32.79 293 THR B CA 1
ATOM 9525 C C . THR B 2 293 ? 129.361 96.998 117.987 1.00 24.76 293 THR B C 1
ATOM 9526 O O . THR B 2 293 ? 128.878 97.017 119.120 1.00 35.13 293 THR B O 1
ATOM 9537 N N . SER B 2 294 ? 129.356 95.910 117.222 1.00 28.58 294 SER B N 1
ATOM 9538 C CA . SER B 2 294 ? 128.714 94.679 117.656 1.00 28.43 294 SER B CA 1
ATOM 9539 C C . SER B 2 294 ? 129.596 93.492 117.303 1.00 33.09 294 SER B C 1
ATOM 9540 O O . SER B 2 294 ? 130.340 93.524 116.319 1.00 39.84 294 SER B O 1
ATOM 9548 N N . PHE B 2 295 ? 129.502 92.441 118.113 1.00 34.50 295 PHE B N 1
ATOM 9549 C CA . PHE B 2 295 ? 130.345 91.270 117.915 1.00 29.16 295 PHE B CA 1
ATOM 9550 C C . PHE B 2 295 ? 129.683 90.049 118.537 1.00 32.71 295 PHE B C 1
ATOM 9551 O O . PHE B 2 295 ? 128.755 90.161 119.343 1.00 39.47 295 PHE B O 1
ATOM 9568 N N . ASN B 2 296 ? 130.184 88.877 118.146 1.00 41.04 296 ASN B N 1
ATOM 9569 C CA . ASN B 2 296 ? 129.672 87.588 118.597 1.00 36.37 296 ASN B CA 1
ATOM 9570 C C . ASN B 2 296 ? 130.657 86.807 119.452 1.00 36.83 296 ASN B C 1
ATOM 9571 O O . ASN B 2 296 ? 130.252 86.203 120.447 1.00 41.09 296 ASN B O 1
ATOM 9582 N N . SER B 2 297 ? 131.935 86.800 119.097 1.00 36.75 297 SER B N 1
ATOM 9583 C CA . SER B 2 297 ? 132.946 85.983 119.748 1.00 38.07 297 SER B CA 1
ATOM 9584 C C . SER B 2 297 ? 134.160 86.827 120.102 1.00 37.40 297 SER B C 1
ATOM 9585 O O . SER B 2 297 ? 134.351 87.918 119.555 1.00 41.14 297 SER B O 1
ATOM 9593 N N . PRO B 2 298 ? 135.002 86.349 121.024 1.00 42.86 298 PRO B N 1
ATOM 9594 C CA . PRO B 2 298 ? 136.176 87.146 121.421 1.00 40.36 298 PRO B CA 1
ATOM 9595 C C . PRO B 2 298 ? 137.115 87.472 120.272 1.00 42.34 298 PRO B C 1
ATOM 9596 O O . PRO B 2 298 ? 137.804 88.497 120.326 1.00 47.69 298 PRO B O 1
ATOM 9607 N N . ALA B 2 299 ? 137.184 86.626 119.242 1.00 40.64 299 ALA B N 1
ATOM 9608 C CA . ALA B 2 299 ? 138.032 86.940 118.096 1.00 39.91 299 ALA B CA 1
ATOM 9609 C C . ALA B 2 299 ? 137.553 88.205 117.394 1.00 41.70 299 ALA B C 1
ATOM 9610 O O . ALA B 2 299 ? 138.362 89.051 116.992 1.00 44.69 299 ALA B O 1
ATOM 9617 N N . GLU B 2 300 ? 136.235 88.354 117.242 1.00 33.43 300 GLU B N 1
ATOM 9618 C CA . GLU B 2 300 ? 135.695 89.581 116.672 1.00 36.69 300 GLU B CA 1
ATOM 9619 C C . GLU B 2 300 ? 136.014 90.778 117.557 1.00 34.77 300 GLU B C 1
ATOM 9620 O O . GLU B 2 300 ? 136.279 91.877 117.058 1.00 38.28 300 GLU B O 1
ATOM 9632 N N . LEU B 2 301 ? 135.992 90.585 118.877 1.00 29.05 301 LEU B N 1
ATOM 9633 C CA . LEU B 2 301 ? 136.333 91.672 119.788 1.00 33.09 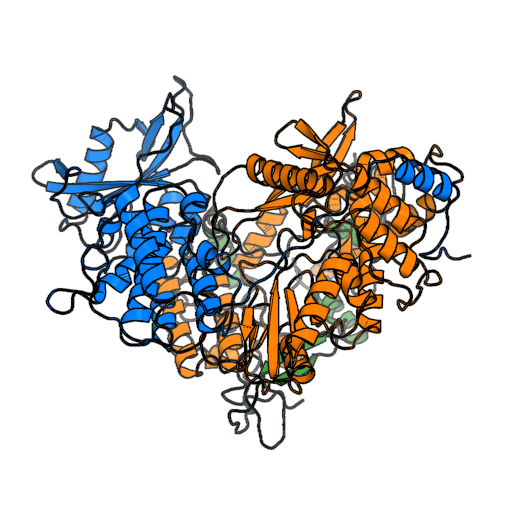301 LEU B CA 1
ATOM 9634 C C . LEU B 2 301 ? 137.792 92.084 119.632 1.00 35.05 301 LEU B C 1
ATOM 9635 O O . LEU B 2 301 ? 138.115 93.277 119.662 1.00 37.96 301 LEU B O 1
ATOM 9651 N N . ARG B 2 302 ? 138.691 91.111 119.470 1.00 40.25 302 ARG B N 1
ATOM 9652 C CA . ARG B 2 302 ? 140.095 91.435 119.237 1.00 36.41 302 ARG B CA 1
ATOM 9653 C C . ARG B 2 302 ? 140.279 92.158 117.909 1.00 36.74 302 ARG B C 1
ATOM 9654 O O . ARG B 2 302 ? 141.086 93.090 117.808 1.00 38.72 302 ARG B O 1
ATOM 9675 N N . GLU B 2 303 ? 139.544 91.740 116.877 1.00 35.69 303 GLU B N 1
ATOM 9676 C CA . GLU B 2 303 ? 139.593 92.458 115.607 1.00 36.27 303 GLU B CA 1
ATOM 9677 C C . GLU B 2 303 ? 139.119 93.897 115.777 1.00 34.85 303 GLU B C 1
ATOM 9678 O O . GLU B 2 303 ? 139.705 94.826 115.210 1.00 40.05 303 GLU B O 1
ATOM 9690 N N . ILE B 2 304 ? 138.053 94.096 116.554 1.00 31.19 304 ILE B N 1
ATOM 9691 C CA . ILE B 2 304 ? 137.552 95.441 116.823 1.00 30.11 304 ILE B CA 1
ATOM 9692 C C . ILE B 2 304 ? 138.615 96.272 117.529 1.00 31.14 304 ILE B C 1
ATOM 9693 O O . ILE B 2 304 ? 138.837 97.444 117.196 1.00 31.87 304 ILE B O 1
ATOM 9709 N N . GLU B 2 305 ? 139.275 95.686 118.529 1.00 29.15 305 GLU B N 1
ATOM 9710 C CA . GLU B 2 305 ? 140.312 96.409 119.256 1.00 25.73 305 GLU B CA 1
ATOM 9711 C C . GLU B 2 305 ? 141.462 96.793 118.335 1.00 31.42 305 GLU B C 1
ATOM 9712 O O . GLU B 2 305 ? 141.976 97.917 118.403 1.00 35.98 305 GLU B O 1
ATOM 9724 N N . ASP B 2 306 ? 141.884 95.870 117.468 1.00 34.03 306 ASP B N 1
ATOM 9725 C CA . ASP B 2 306 ? 142.957 96.177 116.527 1.00 29.16 306 ASP B CA 1
ATOM 9726 C C . ASP B 2 306 ? 142.545 97.288 115.570 1.00 26.02 306 ASP B C 1
ATOM 9727 O O . ASP B 2 306 ? 143.340 98.187 115.269 1.00 28.13 306 ASP B O 1
ATOM 9736 N N . LEU B 2 307 ? 141.305 97.242 115.078 1.00 24.77 307 LEU B N 1
ATOM 9737 C CA . LEU B 2 307 ? 140.828 98.291 114.184 1.00 25.91 307 LEU B CA 1
ATOM 9738 C C . LEU B 2 307 ? 140.828 99.645 114.880 1.00 31.02 307 LEU B C 1
ATOM 9739 O O . LEU B 2 307 ? 141.236 100.654 114.293 1.00 31.54 307 LEU B O 1
ATOM 9755 N N . LEU B 2 308 ? 140.373 99.688 116.134 1.00 30.75 308 LEU B N 1
ATOM 9756 C CA . LEU B 2 308 ? 140.381 100.944 116.875 1.00 27.45 308 LEU B CA 1
ATOM 9757 C C . LEU B 2 308 ? 141.802 101.452 117.076 1.00 28.31 308 LEU B C 1
ATOM 9758 O O . LEU B 2 308 ? 142.071 102.648 116.917 1.00 31.72 308 LEU B O 1
ATOM 9774 N N . PHE B 2 309 ? 142.727 100.556 117.426 1.00 27.80 309 PHE B N 1
ATOM 9775 C CA . PHE B 2 309 ? 144.103 100.977 117.670 1.00 24.98 309 PHE B CA 1
ATOM 9776 C C . PHE B 2 309 ? 144.755 101.510 116.399 1.00 23.23 309 PHE B C 1
ATOM 9777 O O . PHE B 2 309 ? 145.473 102.516 116.437 1.00 28.29 309 PHE B O 1
ATOM 9794 N N . ALA B 2 310 ? 144.521 100.848 115.264 1.00 28.27 310 ALA B N 1
ATOM 9795 C CA . ALA B 2 310 ? 145.180 101.244 114.025 1.00 19.92 310 ALA B CA 1
ATOM 9796 C C . ALA B 2 310 ? 144.725 102.610 113.527 1.00 27.91 310 ALA B C 1
ATOM 9797 O O . ALA B 2 310 ? 145.450 103.244 112.753 1.00 27.83 310 ALA B O 1
ATOM 9804 N N . SER B 2 311 ? 143.552 103.078 113.949 1.00 23.77 311 SER B N 1
ATOM 9805 C CA . SER B 2 311 ? 143.005 104.349 113.494 1.00 19.79 311 SER B CA 1
ATOM 9806 C C . SER B 2 311 ? 143.198 105.471 114.508 1.00 30.52 311 SER B C 1
ATOM 9807 O O . SER B 2 311 ? 142.574 106.528 114.372 1.00 26.97 311 SER B O 1
ATOM 9815 N N . CYS B 2 312 ? 144.042 105.266 115.519 1.00 23.23 312 CYS B N 1
ATOM 9816 C CA . CYS B 2 312 ? 144.304 106.272 116.549 1.00 24.49 312 CYS B CA 1
ATOM 9817 C C . CYS B 2 312 ? 143.049 106.604 117.349 1.00 24.80 312 CYS B C 1
ATOM 9818 O O . CYS B 2 312 ? 142.889 107.724 117.838 1.00 31.48 312 CYS B O 1
ATOM 9826 N N . HIS B 2 313 ? 142.146 105.636 117.483 1.00 23.59 313 HIS B N 1
ATOM 9827 C CA . HIS B 2 313 ? 140.964 105.757 118.332 1.00 20.50 313 HIS B CA 1
ATOM 9828 C C . HIS B 2 313 ? 141.227 104.936 119.591 1.00 23.50 313 HIS B C 1
ATOM 9829 O O . HIS B 2 313 ? 140.843 103.771 119.693 1.00 32.94 313 HIS B O 1
ATOM 9843 N N . ASN B 2 314 ? 141.892 105.560 120.559 1.00 17.35 314 ASN B N 1
ATOM 9844 C CA . ASN B 2 314 ? 142.285 104.872 121.785 1.00 18.36 314 ASN B CA 1
ATOM 9845 C C . ASN B 2 314 ? 141.056 104.643 122.655 1.00 22.69 314 ASN B C 1
ATOM 9846 O O . ASN B 2 314 ? 140.467 105.595 123.175 1.00 30.50 314 ASN B O 1
ATOM 9857 N N . LEU B 2 315 ? 140.673 103.379 122.818 1.00 22.41 315 LEU B N 1
ATOM 9858 C CA . LEU B 2 315 ? 139.502 103.046 123.616 1.00 22.40 315 LEU B CA 1
ATOM 9859 C C . LEU B 2 315 ? 139.686 103.518 125.052 1.00 25.63 315 LEU B C 1
ATOM 9860 O O . LEU B 2 315 ? 140.739 103.308 125.659 1.00 28.61 315 LEU B O 1
ATOM 9876 N N . SER B 2 316 ? 138.655 104.162 125.595 1.00 25.69 316 SER B N 1
ATOM 9877 C CA . SER B 2 316 ? 138.674 104.608 126.984 1.00 18.87 316 SER B CA 1
ATOM 9878 C C . SER B 2 316 ? 138.270 103.439 127.871 1.00 20.53 316 SER B C 1
ATOM 9879 O O . SER B 2 316 ? 137.124 102.981 127.826 1.00 23.42 316 SER B O 1
ATOM 9887 N N . LEU B 2 317 ? 139.212 102.952 128.679 1.00 26.13 317 LEU B N 1
ATOM 9888 C CA . LEU B 2 317 ? 138.939 101.828 129.563 1.00 23.08 317 LEU B CA 1
ATOM 9889 C C . LEU B 2 317 ? 138.078 102.218 130.755 1.00 23.00 317 LEU B C 1
ATOM 9890 O O . LEU B 2 317 ? 137.579 101.329 131.453 1.00 27.71 317 LEU B O 1
ATOM 9906 N N . LYS B 2 318 ? 137.892 103.512 131.003 1.00 26.90 318 LYS B N 1
ATOM 9907 C CA . LYS B 2 318 ? 137.123 103.969 132.150 1.00 19.52 318 LYS B CA 1
ATOM 9908 C C . LYS B 2 318 ? 135.634 104.108 131.855 1.00 23.64 318 LYS B C 1
ATOM 9909 O O . LYS B 2 318 ? 134.836 104.153 132.798 1.00 31.89 318 LYS B O 1
ATOM 9928 N N . LYS B 2 319 ? 135.238 104.162 130.581 1.00 16.69 319 LYS B N 1
ATOM 9929 C CA . LYS B 2 319 ? 133.846 104.411 130.222 1.00 19.76 319 LYS B CA 1
ATOM 9930 C C . LYS B 2 319 ? 133.283 103.347 129.286 1.00 23.71 319 LYS B C 1
ATOM 9931 O O . LYS B 2 319 ? 132.097 103.014 129.367 1.00 29.52 319 LYS B O 1
ATOM 9950 N N . SER B 2 320 ? 134.114 102.815 128.393 1.00 21.45 320 SER B N 1
ATOM 9951 C CA . SER B 2 320 ? 133.637 101.834 127.427 1.00 20.89 320 SER B CA 1
ATOM 9952 C C . SER B 2 320 ? 133.158 100.576 128.139 1.00 17.21 320 SER B C 1
ATOM 9953 O O . SER B 2 320 ? 133.739 100.152 129.142 1.00 24.59 320 SER B O 1
ATOM 9961 N N . TYR B 2 321 ? 132.089 99.973 127.620 1.00 15.95 321 TYR B N 1
ATOM 9962 C CA . TYR B 2 321 ? 131.552 98.776 128.253 1.00 19.60 321 TYR B CA 1
ATOM 9963 C C . TYR B 2 321 ? 130.759 97.961 127.242 1.00 17.38 321 TYR B C 1
ATOM 9964 O O . TYR B 2 321 ? 130.358 98.456 126.185 1.00 27.72 321 TYR B O 1
ATOM 9982 N N . ILE B 2 322 ? 130.523 96.702 127.599 1.00 20.43 322 ILE B N 1
ATOM 9983 C CA . ILE B 2 322 ? 129.816 95.746 126.757 1.00 24.95 322 ILE B CA 1
ATOM 9984 C C . ILE B 2 322 ? 128.437 95.507 127.354 1.00 24.37 322 ILE B C 1
ATOM 9985 O O . ILE B 2 322 ? 128.304 95.299 128.566 1.00 31.99 322 ILE B O 1
ATOM 10001 N N . SER B 2 323 ? 127.414 95.540 126.504 1.00 21.72 323 SER B N 1
ATOM 10002 C CA . SER B 2 323 ? 126.036 95.301 126.902 1.00 25.20 323 SER B CA 1
ATOM 10003 C C . SER B 2 323 ? 125.431 94.231 126.002 1.00 25.29 323 SER B C 1
ATOM 10004 O O . SER B 2 323 ? 125.986 93.871 124.959 1.00 30.34 323 SER B O 1
ATOM 10012 N N . VAL B 2 324 ? 124.288 93.701 126.433 1.00 30.38 324 VAL B N 1
ATOM 10013 C CA . VAL B 2 324 ? 123.577 92.680 125.671 1.00 29.53 324 VAL B CA 1
ATOM 10014 C C . VAL B 2 324 ? 122.135 93.114 125.439 1.00 31.04 324 VAL B C 1
ATOM 10015 O O . VAL B 2 324 ? 121.500 92.692 124.466 1.00 37.20 324 VAL B O 1
ATOM 10028 N N . ALA B 2 325 ? 121.609 93.966 126.321 1.00 27.32 325 ALA B N 1
ATOM 10029 C CA . ALA B 2 325 ? 120.206 94.353 126.281 1.00 30.59 325 ALA B CA 1
ATOM 10030 C C . ALA B 2 325 ? 119.988 95.847 126.094 1.00 32.00 325 ALA B C 1
ATOM 10031 O O . ALA B 2 325 ? 118.832 96.277 125.998 1.00 32.72 325 ALA B O 1
ATOM 10038 N N . SER B 2 326 ? 121.048 96.648 126.039 1.00 32.85 326 SER B N 1
ATOM 10039 C CA . SER B 2 326 ? 120.933 98.092 125.907 1.00 25.71 326 SER B CA 1
ATOM 10040 C C . SER B 2 326 ? 121.878 98.579 124.817 1.00 24.55 326 SER B C 1
ATOM 10041 O O . SER B 2 326 ? 122.797 97.873 124.393 1.00 33.12 326 SER B O 1
ATOM 10049 N N . LEU B 2 327 ? 121.639 99.808 124.366 1.00 34.60 327 LEU B N 1
ATOM 10050 C CA . LEU B 2 327 ? 122.399 100.393 123.266 1.00 32.50 327 LEU B CA 1
ATOM 10051 C C . LEU B 2 327 ? 122.530 101.884 123.539 1.00 34.14 327 LEU B C 1
ATOM 10052 O O . LEU B 2 327 ? 121.531 102.604 123.510 1.00 38.55 327 LEU B O 1
ATOM 10068 N N . GLU B 2 328 ? 123.750 102.349 123.790 1.00 32.78 328 GLU B N 1
ATOM 10069 C CA . GLU B 2 328 ? 124.001 103.722 124.212 1.00 36.64 328 GLU B CA 1
ATOM 10070 C C . GLU B 2 328 ? 124.850 104.426 123.165 1.00 34.10 328 GLU B C 1
ATOM 10071 O O . GLU B 2 328 ? 125.941 103.956 122.828 1.00 41.29 328 GLU B O 1
ATOM 10083 N N . ILE B 2 329 ? 124.355 105.553 122.662 1.00 38.46 329 ILE B N 1
ATOM 10084 C CA . ILE B 2 329 ? 125.121 106.381 121.736 1.00 40.47 329 ILE B CA 1
ATOM 10085 C C . ILE B 2 329 ? 124.539 107.786 121.761 1.00 45.14 329 ILE B C 1
ATOM 10086 O O . ILE B 2 329 ? 123.319 107.967 121.780 1.00 49.68 329 ILE B O 1
ATOM 10102 N N . ASN B 2 330 ? 125.425 108.781 121.755 1.00 46.26 330 ASN B N 1
ATOM 10103 C CA . ASN B 2 330 ? 125.028 110.188 121.803 1.00 46.94 330 ASN B CA 1
ATOM 10104 C C . ASN B 2 330 ? 124.275 110.511 123.089 1.00 46.37 330 ASN B C 1
ATOM 10105 O O . ASN B 2 330 ? 123.443 111.420 123.121 1.00 50.36 330 ASN B O 1
ATOM 10116 N N . SER B 2 331 ? 124.557 109.765 124.156 1.00 46.10 331 SER B N 1
ATOM 10117 C CA . SER B 2 331 ? 123.875 109.849 125.443 1.00 45.53 331 SER B CA 1
ATOM 10118 C C . SER B 2 331 ? 122.474 109.253 125.391 1.00 48.04 331 SER B C 1
ATOM 10119 O O . SER B 2 331 ? 121.801 109.201 126.427 1.00 49.92 331 SER B O 1
ATOM 10127 N N . CYS B 2 332 ? 122.012 108.800 124.228 1.00 43.32 332 CYS B N 1
ATOM 10128 C CA . CYS B 2 332 ? 120.695 108.196 124.092 1.00 41.93 332 CYS B CA 1
ATOM 10129 C C . CYS B 2 332 ? 120.802 106.691 124.302 1.00 38.12 332 CYS B C 1
ATOM 10130 O O . CYS B 2 332 ? 121.666 106.036 123.710 1.00 42.16 332 CYS B O 1
ATOM 10138 N N . THR B 2 333 ? 119.924 106.153 125.145 1.00 31.20 333 THR B N 1
ATOM 10139 C CA . THR B 2 333 ? 119.902 104.734 125.476 1.00 35.50 333 THR B CA 1
ATOM 10140 C C . THR B 2 333 ? 118.623 104.117 124.925 1.00 32.52 333 THR B C 1
ATOM 10141 O O . THR B 2 333 ? 117.520 104.576 125.240 1.00 34.57 333 THR B O 1
ATOM 10152 N N . LEU B 2 334 ? 118.778 103.078 124.111 1.00 33.40 334 LEU B N 1
ATOM 10153 C CA . LEU B 2 334 ? 117.677 102.357 123.497 1.00 35.76 334 LEU B CA 1
ATOM 10154 C C . LEU B 2 334 ? 117.779 100.881 123.855 1.00 32.39 334 LEU B C 1
ATOM 10155 O O . LEU B 2 334 ? 118.809 100.407 124.340 1.00 33.80 334 LEU B O 1
ATOM 10171 N N . THR B 2 335 ? 116.692 100.156 123.617 1.00 38.28 335 THR B N 1
ATOM 10172 C CA . THR B 2 335 ? 116.737 98.706 123.694 1.00 33.92 335 THR B CA 1
ATOM 10173 C C . THR B 2 335 ? 117.201 98.131 122.359 1.00 34.69 335 THR B C 1
ATOM 10174 O O . THR B 2 335 ? 117.216 98.812 121.330 1.00 40.67 335 THR B O 1
ATOM 10185 N N . ARG B 2 336 ? 117.586 96.853 122.384 1.00 36.51 336 ARG B N 1
ATOM 10186 C CA . ARG B 2 336 ? 118.088 96.218 121.169 1.00 31.01 336 ARG B CA 1
ATOM 10187 C C . ARG B 2 336 ? 117.042 96.221 120.063 1.00 34.63 336 ARG B C 1
ATOM 10188 O O . ARG B 2 336 ? 117.394 96.174 118.878 1.00 30.85 336 ARG B O 1
ATOM 10209 N N . ASP B 2 337 ? 115.761 96.280 120.421 1.00 43.78 337 ASP B N 1
ATOM 10210 C CA . ASP B 2 337 ? 114.691 96.328 119.431 1.00 38.41 337 ASP B CA 1
ATOM 10211 C C . ASP B 2 337 ? 114.450 97.731 118.889 1.00 42.07 337 ASP B C 1
ATOM 10212 O O . ASP B 2 337 ? 113.625 97.891 117.983 1.00 46.87 337 ASP B O 1
ATOM 10221 N N . GLY B 2 338 ? 115.140 98.744 119.413 1.00 40.02 338 GLY B N 1
ATOM 10222 C CA . GLY B 2 338 ? 115.011 100.105 118.939 1.00 36.52 338 GLY B CA 1
ATOM 10223 C C . GLY B 2 338 ? 114.176 101.012 119.819 1.00 37.63 338 GLY B C 1
ATOM 10224 O O . GLY B 2 338 ? 114.181 102.229 119.601 1.00 41.84 338 GLY B O 1
ATOM 10228 N N . ASP B 2 339 ? 113.463 100.463 120.798 1.00 38.97 339 ASP B N 1
ATOM 10229 C CA . ASP B 2 339 ? 112.645 101.283 121.678 1.00 37.50 339 ASP B CA 1
ATOM 10230 C C . ASP B 2 339 ? 113.516 102.098 122.627 1.00 37.75 339 ASP B C 1
ATOM 10231 O O . ASP B 2 339 ? 114.648 101.726 122.947 1.00 38.37 339 ASP B O 1
ATOM 10240 N N . LEU B 2 340 ? 112.972 103.225 123.079 1.00 37.24 340 LEU B N 1
ATOM 10241 C CA . LEU B 2 340 ? 113.667 104.057 124.051 1.00 37.30 340 LEU B CA 1
ATOM 10242 C C . LEU B 2 340 ? 113.637 103.394 125.422 1.00 31.76 340 LEU B C 1
ATOM 10243 O O . LEU B 2 340 ? 112.577 102.981 125.900 1.00 34.41 340 LEU B O 1
ATOM 10259 N N . ALA B 2 341 ? 114.804 103.291 126.052 1.00 30.91 341 ALA B N 1
ATOM 10260 C CA . ALA B 2 341 ? 114.879 102.695 127.378 1.00 27.54 341 ALA B CA 1
ATOM 10261 C C . ALA B 2 341 ? 114.082 103.526 128.375 1.00 29.12 341 ALA B C 1
ATOM 10262 O O . ALA B 2 341 ? 114.155 104.758 128.383 1.00 31.53 341 ALA B O 1
ATOM 10269 N N . THR B 2 342 ? 113.316 102.842 129.220 1.00 29.61 342 THR B N 1
ATOM 10270 C CA . THR B 2 342 ? 112.458 103.526 130.177 1.00 25.51 342 THR B CA 1
ATOM 10271 C C . THR B 2 342 ? 113.295 104.299 131.189 1.00 26.04 342 THR B C 1
ATOM 10272 O O . THR B 2 342 ? 114.377 103.863 131.590 1.00 30.79 342 THR B O 1
ATOM 10283 N N . GLY B 2 343 ? 112.786 105.456 131.599 1.00 26.65 343 GLY B N 1
ATOM 10284 C CA . GLY B 2 343 ? 113.432 106.303 132.578 1.00 17.96 343 GLY B CA 1
ATOM 10285 C C . GLY B 2 343 ? 113.554 107.727 132.086 1.00 23.17 343 GLY B C 1
ATOM 10286 O O . GLY B 2 343 ? 113.190 108.064 130.961 1.00 31.23 343 GLY B O 1
ATOM 10290 N N . LEU B 2 344 ? 114.085 108.579 132.966 1.00 27.63 344 LEU B N 1
ATOM 10291 C CA . LEU B 2 344 ? 114.299 109.975 132.599 1.00 19.11 344 LEU B CA 1
ATOM 10292 C C . LEU B 2 344 ? 115.280 110.090 131.440 1.00 20.39 344 LEU B C 1
ATOM 10293 O O . LEU B 2 344 ? 115.100 110.923 130.544 1.00 27.84 344 LEU B O 1
ATOM 10309 N N . GLY B 2 345 ? 116.323 109.266 131.441 1.00 22.40 345 GLY B N 1
ATOM 10310 C CA . GLY B 2 345 ? 117.314 109.297 130.385 1.00 16.71 345 GLY B CA 1
ATOM 10311 C C . GLY B 2 345 ? 118.220 110.505 130.477 1.00 25.07 345 GLY B C 1
ATOM 10312 O O . GLY B 2 345 ? 118.898 110.706 131.489 1.00 27.86 345 GLY B O 1
ATOM 10316 N N . CYS B 2 346 ? 118.240 111.319 129.425 1.00 30.94 346 CYS B N 1
ATOM 10317 C CA . CYS B 2 346 ? 119.062 112.519 129.373 1.00 29.64 346 CYS B CA 1
ATOM 10318 C C . CYS B 2 346 ? 118.263 113.788 129.641 1.00 29.28 346 CYS B C 1
ATOM 10319 O O . CYS B 2 346 ? 118.752 114.886 129.360 1.00 26.21 346 CYS B O 1
ATOM 10327 N N . THR B 2 347 ? 117.048 113.664 130.173 1.00 26.04 347 THR B N 1
ATOM 10328 C CA . THR B 2 347 ? 116.231 114.837 130.454 1.00 25.86 347 THR B CA 1
ATOM 10329 C C . THR B 2 347 ? 116.975 115.786 131.385 1.00 28.43 347 THR B C 1
ATOM 10330 O O . THR B 2 347 ? 117.538 115.366 132.401 1.00 30.42 347 THR B O 1
ATOM 10341 N N . ALA B 2 348 ? 116.973 117.069 131.036 1.00 23.19 348 ALA B N 1
ATOM 10342 C CA . ALA B 2 348 ? 117.709 118.087 131.768 1.00 20.44 348 ALA B CA 1
ATOM 10343 C C . ALA B 2 348 ? 116.750 119.127 132.329 1.00 24.56 348 ALA B C 1
ATOM 10344 O O . ALA B 2 348 ? 115.719 119.435 131.726 1.00 28.12 348 ALA B O 1
ATOM 10351 N N . GLY B 2 349 ? 117.103 119.665 133.495 1.00 23.00 349 GLY B N 1
ATOM 10352 C CA . GLY B 2 349 ? 116.307 120.704 134.109 1.00 16.14 349 GLY B CA 1
ATOM 10353 C C . GLY B 2 349 ? 116.528 122.056 133.462 1.00 12.26 349 GLY B C 1
ATOM 10354 O O . GLY B 2 349 ? 117.480 122.278 132.716 1.00 18.11 349 GLY B O 1
ATOM 10358 N N . VAL B 2 350 ? 115.617 122.976 133.760 1.00 14.76 350 VAL B N 1
ATOM 10359 C CA . VAL B 2 350 ? 115.646 124.333 133.229 1.00 16.44 350 VAL B CA 1
ATOM 10360 C C . VAL B 2 350 ? 115.973 125.278 134.385 1.00 12.96 350 VAL B C 1
ATOM 10361 O O . VAL B 2 350 ? 115.151 125.437 135.300 1.00 17.59 350 VAL B O 1
ATOM 10374 N N . PRO B 2 351 ? 117.144 125.913 134.402 1.00 15.94 351 PRO B N 1
ATOM 10375 C CA . PRO B 2 351 ? 117.448 126.860 135.478 1.00 14.38 351 PRO B CA 1
ATOM 10376 C C . PRO B 2 351 ? 116.686 128.166 135.311 1.00 17.96 351 PRO B C 1
ATOM 10377 O O . PRO B 2 351 ? 116.228 128.522 134.224 1.00 20.62 351 PRO B O 1
ATOM 10388 N N . PHE B 2 352 ? 116.551 128.883 136.425 1.00 11.41 352 PHE B N 1
ATOM 10389 C CA . PHE B 2 352 ? 115.901 130.190 136.418 1.00 13.02 352 PHE B CA 1
ATOM 10390 C C . PHE B 2 352 ? 116.812 131.201 135.734 1.00 20.59 352 PHE B C 1
ATOM 10391 O O . PHE B 2 352 ? 117.831 131.610 136.298 1.00 27.43 352 PHE B O 1
ATOM 10408 N N . ARG B 2 353 ? 116.448 131.606 134.515 1.00 19.40 353 ARG B N 1
ATOM 10409 C CA . ARG B 2 353 ? 117.236 132.575 133.762 1.00 13.26 353 ARG B CA 1
ATOM 10410 C C . ARG B 2 353 ? 116.341 133.621 133.108 1.00 16.14 353 ARG B C 1
ATOM 10411 O O . ARG B 2 353 ? 116.651 134.114 132.018 1.00 25.00 353 ARG B O 1
ATOM 10432 N N . GLY B 2 354 ? 115.236 133.970 133.760 1.00 14.76 354 GLY B N 1
ATOM 10433 C CA . GLY B 2 354 ? 114.303 134.937 133.235 1.00 13.31 354 GLY B CA 1
ATOM 10434 C C . GLY B 2 354 ? 112.870 134.496 133.456 1.00 12.58 354 GLY B C 1
ATOM 10435 O O . GLY B 2 354 ? 112.539 133.315 133.319 1.00 24.07 354 GLY B O 1
ATOM 10439 N N . PRO B 2 355 ? 111.986 135.435 133.808 1.00 21.19 355 PRO B N 1
ATOM 10440 C CA . PRO B 2 355 ? 110.599 135.036 134.111 1.00 18.80 355 PRO B CA 1
ATOM 10441 C C . PRO B 2 355 ? 109.906 134.318 132.965 1.00 21.14 355 PRO B C 1
ATOM 10442 O O . PRO B 2 355 ? 109.156 133.365 133.205 1.00 28.19 355 PRO B O 1
ATOM 10453 N N . LEU B 2 356 ? 110.137 134.742 131.724 1.00 17.31 356 LEU B N 1
ATOM 10454 C CA . LEU B 2 356 ? 109.432 134.190 130.572 1.00 12.61 356 LEU B CA 1
ATOM 10455 C C . LEU B 2 356 ? 110.256 133.177 129.791 1.00 16.31 356 LEU B C 1
ATOM 10456 O O . LEU B 2 356 ? 109.711 132.169 129.334 1.00 23.30 356 LEU B O 1
ATOM 10472 N N . VAL B 2 357 ? 111.560 133.415 129.626 1.00 18.24 357 VAL B N 1
ATOM 10473 C CA . VAL B 2 357 ? 112.394 132.459 128.903 1.00 18.04 357 VAL B CA 1
ATOM 10474 C C . VAL B 2 357 ? 112.449 131.132 129.645 1.00 18.35 357 VAL B C 1
ATOM 10475 O O . VAL B 2 357 ? 112.497 130.064 129.023 1.00 21.22 357 VAL B O 1
ATOM 10488 N N . THR B 2 358 ? 112.444 131.173 130.979 1.00 9.81 358 THR B N 1
ATOM 10489 C CA . THR B 2 358 ? 112.429 129.937 131.755 1.00 15.64 358 THR B CA 1
ATOM 10490 C C . THR B 2 358 ? 111.178 129.120 131.457 1.00 16.38 358 THR B C 1
ATOM 10491 O O . THR B 2 358 ? 111.252 127.898 131.286 1.00 18.42 358 THR B O 1
ATOM 10502 N N . LEU B 2 359 ? 110.019 129.779 131.387 1.00 20.53 359 LEU B N 1
ATOM 10503 C CA . LEU B 2 359 ? 108.783 129.065 131.083 1.00 15.00 359 LEU B CA 1
ATOM 10504 C C . LEU B 2 359 ? 108.812 128.481 129.675 1.00 14.72 359 LEU B C 1
ATOM 10505 O O . LEU B 2 359 ? 108.358 127.353 129.459 1.00 22.94 359 LEU B O 1
ATOM 10521 N N . LYS B 2 360 ? 109.336 129.232 128.705 1.00 15.51 360 LYS B N 1
ATOM 10522 C CA . LYS B 2 360 ? 109.429 128.716 127.343 1.00 15.15 360 LYS B CA 1
ATOM 10523 C C . LYS B 2 360 ? 110.334 127.492 127.279 1.00 12.84 360 LYS B C 1
ATOM 10524 O O . LYS B 2 360 ? 110.001 126.492 126.629 1.00 20.64 360 LYS B O 1
ATOM 10543 N N . GLN B 2 361 ? 111.486 127.551 127.949 1.00 13.26 361 GLN B N 1
ATOM 10544 C CA . GLN B 2 361 ? 112.398 126.413 127.950 1.00 12.13 361 GLN B CA 1
ATOM 10545 C C . GLN B 2 361 ? 111.780 125.211 128.654 1.00 14.17 361 GLN B C 1
ATOM 10546 O O . GLN B 2 361 ? 111.946 124.069 128.207 1.00 21.91 361 GLN B O 1
ATOM 10560 N N . THR B 2 362 ? 111.063 125.443 129.757 1.00 7.29 362 THR B N 1
ATOM 10561 C CA . THR B 2 362 ? 110.381 124.346 130.436 1.00 11.99 362 THR B CA 1
ATOM 10562 C C . THR B 2 362 ? 109.323 123.721 129.538 1.00 12.66 362 THR B C 1
ATOM 10563 O O . THR B 2 362 ? 109.173 122.495 129.502 1.00 10.10 362 THR B O 1
ATOM 10574 N N . ALA B 2 363 ? 108.572 124.550 128.811 1.00 14.59 363 ALA B N 1
ATOM 10575 C CA . ALA B 2 363 ? 107.571 124.023 127.892 1.00 16.24 363 ALA B CA 1
ATOM 10576 C C . ALA B 2 363 ? 108.220 123.188 126.799 1.00 7.95 363 ALA B C 1
ATOM 10577 O O . ALA B 2 363 ? 107.714 122.120 126.442 1.00 21.36 363 ALA B O 1
ATOM 10584 N N . ALA B 2 364 ? 109.345 123.658 126.256 1.00 9.08 364 ALA B N 1
ATOM 10585 C CA . ALA B 2 364 ? 110.042 122.882 125.233 1.00 18.78 364 ALA B CA 1
ATOM 10586 C C . ALA B 2 364 ? 110.522 121.545 125.788 1.00 18.79 364 ALA B C 1
ATOM 10587 O O . ALA B 2 364 ? 110.361 120.499 125.144 1.00 22.29 364 ALA B O 1
ATOM 10594 N N . MET B 2 365 ? 111.104 121.559 126.989 1.00 16.54 365 MET B N 1
ATOM 10595 C CA . MET B 2 365 ? 111.588 120.321 127.591 1.00 10.20 365 MET B CA 1
ATOM 10596 C C . MET B 2 365 ? 110.444 119.347 127.838 1.00 15.55 365 MET B C 1
ATOM 10597 O O . MET B 2 365 ? 110.568 118.149 127.561 1.00 21.99 365 MET B O 1
ATOM 10611 N N . LEU B 2 366 ? 109.319 119.843 128.356 1.00 16.24 366 LEU B N 1
ATOM 10612 C CA . LEU B 2 366 ? 108.189 118.966 128.639 1.00 11.32 366 LEU B CA 1
ATOM 10613 C C . LEU B 2 366 ? 107.573 118.426 127.355 1.00 14.29 366 LEU B C 1
ATOM 10614 O O . LEU B 2 366 ? 107.144 117.269 127.309 1.00 27.46 366 LEU B O 1
ATOM 10630 N N . SER B 2 367 ? 107.513 119.245 126.302 1.00 14.09 367 SER B N 1
ATOM 10631 C CA . SER B 2 367 ? 107.021 118.756 125.019 1.00 15.14 367 SER B CA 1
ATOM 10632 C C . SER B 2 367 ? 107.906 117.634 124.498 1.00 25.06 367 SER B C 1
ATOM 10633 O O . SER B 2 367 ? 107.414 116.585 124.062 1.00 28.24 367 SER B O 1
ATOM 10641 N N . GLY B 2 368 ? 109.225 117.830 124.554 1.00 20.59 368 GLY B N 1
ATOM 10642 C CA . GLY B 2 368 ? 110.132 116.776 124.133 1.00 18.10 368 GLY B CA 1
ATOM 10643 C C . GLY B 2 368 ? 109.971 115.512 124.957 1.00 20.07 368 GLY B C 1
ATOM 10644 O O . GLY B 2 368 ? 110.013 114.402 124.423 1.00 25.79 368 GLY B O 1
ATOM 10648 N N . ALA B 2 369 ? 109.785 115.665 126.268 1.00 16.17 369 ALA B N 1
ATOM 10649 C CA . ALA B 2 369 ? 109.651 114.502 127.140 1.00 21.08 369 ALA B CA 1
ATOM 10650 C C . ALA B 2 369 ? 108.366 113.734 126.851 1.00 26.42 369 ALA B C 1
ATOM 10651 O O . ALA B 2 369 ? 108.378 112.502 126.751 1.00 23.84 369 ALA B O 1
ATOM 10658 N N . VAL B 2 370 ? 107.243 114.443 126.721 1.00 18.57 370 VAL B N 1
ATOM 10659 C CA . VAL B 2 370 ? 105.963 113.766 126.531 1.00 23.94 370 VAL B CA 1
ATOM 10660 C C . VAL B 2 370 ? 105.887 113.136 125.147 1.00 23.98 370 VAL B C 1
ATOM 10661 O O . VAL B 2 370 ? 105.368 112.025 124.986 1.00 30.38 370 VAL B O 1
ATOM 10674 N N . ASP B 2 371 ? 106.399 113.826 124.124 1.00 30.55 371 ASP B N 1
ATOM 10675 C CA . ASP B 2 371 ? 106.301 113.296 122.768 1.00 25.30 371 ASP B CA 1
ATOM 10676 C C . ASP B 2 371 ? 107.043 111.971 122.637 1.00 25.81 371 ASP B C 1
ATOM 10677 O O . ASP B 2 371 ? 106.590 111.066 121.926 1.00 32.93 371 ASP B O 1
ATOM 10686 N N . SER B 2 372 ? 108.180 111.836 123.313 1.00 28.06 372 SER B N 1
ATOM 10687 C CA . SER B 2 372 ? 108.985 110.624 123.242 1.00 28.43 372 SER B CA 1
ATOM 10688 C C . SER B 2 372 ? 108.553 109.562 124.245 1.00 25.39 372 SER B C 1
ATOM 10689 O O . SER B 2 372 ? 109.167 108.492 124.293 1.00 37.68 372 SER B O 1
ATOM 10697 N N . GLY B 2 373 ? 107.520 109.825 125.043 1.00 21.40 373 GLY B N 1
ATOM 10698 C CA . GLY B 2 373 ? 107.023 108.842 125.982 1.00 21.90 373 GLY B CA 1
ATOM 10699 C C . GLY B 2 373 ? 107.779 108.756 127.287 1.00 25.63 373 GLY B C 1
ATOM 10700 O O . GLY B 2 373 ? 107.588 107.787 128.030 1.00 25.84 373 GLY B O 1
ATOM 10704 N N . VAL B 2 374 ? 108.630 109.736 127.596 1.00 20.95 374 VAL B N 1
ATOM 10705 C CA . VAL B 2 374 ? 109.383 109.696 128.846 1.00 23.48 374 VAL B CA 1
ATOM 10706 C C . VAL B 2 374 ? 108.437 109.737 130.039 1.00 24.61 374 VAL B C 1
ATOM 10707 O O . VAL B 2 374 ? 108.613 108.998 131.015 1.00 32.23 374 VAL B O 1
ATOM 10720 N N . MET B 2 375 ? 107.429 110.596 129.986 1.00 20.94 375 MET B N 1
ATOM 10721 C CA . MET B 2 375 ? 106.453 110.738 131.054 1.00 22.23 375 MET B CA 1
ATOM 10722 C C . MET B 2 375 ? 105.077 110.956 130.446 1.00 21.12 375 MET B C 1
ATOM 10723 O O . MET B 2 375 ? 104.963 111.399 129.298 1.00 27.51 375 MET B O 1
ATOM 10737 N N . PRO B 2 376 ? 104.013 110.653 131.188 1.00 22.84 376 PRO B N 1
ATOM 10738 C CA . PRO B 2 376 ? 102.661 110.921 130.683 1.00 18.50 376 PRO B CA 1
ATOM 10739 C C . PRO B 2 376 ? 102.363 112.413 130.662 1.00 21.39 376 PRO B C 1
ATOM 10740 O O . PRO B 2 376 ? 103.049 113.231 131.277 1.00 28.61 376 PRO B O 1
ATOM 10751 N N . PHE B 2 377 ? 101.305 112.762 129.926 1.00 24.95 377 PHE B N 1
ATOM 10752 C CA . PHE B 2 377 ? 100.990 114.171 129.705 1.00 20.84 377 PHE B CA 1
ATOM 10753 C C . PHE B 2 377 ? 100.550 114.862 130.991 1.00 24.30 377 PHE B C 1
ATOM 10754 O O . PHE B 2 377 ? 100.892 116.027 131.220 1.00 34.88 377 PHE B O 1
ATOM 10771 N N . HIS B 2 378 ? 99.773 114.176 131.834 1.00 24.03 378 HIS B N 1
ATOM 10772 C CA . HIS B 2 378 ? 99.306 114.805 133.066 1.00 22.67 378 HIS B CA 1
ATOM 10773 C C . HIS B 2 378 ? 100.465 115.133 133.998 1.00 21.83 378 HIS B C 1
ATOM 10774 O O . HIS B 2 378 ? 100.435 116.157 134.694 1.00 29.42 378 HIS B O 1
ATOM 10788 N N . SER B 2 379 ? 101.498 114.288 134.021 1.00 15.74 379 SER B N 1
ATOM 10789 C CA . SER B 2 379 ? 102.696 114.616 134.785 1.00 17.82 379 SER B CA 1
ATOM 10790 C C . SER B 2 379 ? 103.336 115.897 134.264 1.00 17.35 379 SER B C 1
ATOM 10791 O O . SER B 2 379 ? 103.783 116.741 135.049 1.00 20.00 379 SER B O 1
ATOM 10799 N N . ALA B 2 380 ? 103.388 116.057 132.940 1.00 20.99 380 ALA B N 1
ATOM 10800 C CA . ALA B 2 380 ? 103.942 117.278 132.364 1.00 21.35 380 ALA B CA 1
ATOM 10801 C C . ALA B 2 380 ? 103.098 118.491 132.729 1.00 23.74 380 ALA B C 1
ATOM 10802 O O . ALA B 2 380 ? 103.635 119.571 132.998 1.00 28.60 380 ALA B O 1
ATOM 10809 N N . GLU B 2 381 ? 101.772 118.339 132.734 1.00 20.00 381 GLU B N 1
ATOM 10810 C CA . GLU B 2 381 ? 100.901 119.438 133.139 1.00 18.91 381 GLU B CA 1
ATOM 10811 C C . GLU B 2 381 ? 101.180 119.850 134.579 1.00 19.50 381 GLU B C 1
ATOM 10812 O O . GLU B 2 381 ? 101.311 121.042 134.891 1.00 29.95 381 GLU B O 1
ATOM 10824 N N . ARG B 2 382 ? 101.278 118.864 135.473 1.00 7.91 382 ARG B N 1
ATOM 10825 C CA . ARG B 2 382 ? 101.568 119.160 136.872 1.00 13.23 382 ARG B CA 1
ATOM 10826 C C . ARG B 2 382 ? 102.921 119.847 137.017 1.00 19.76 382 ARG B C 1
ATOM 10827 O O . ARG B 2 382 ? 103.059 120.816 137.776 1.00 21.85 382 ARG B O 1
ATOM 10848 N N . LEU B 2 383 ? 103.931 119.362 136.292 1.00 18.27 383 LEU B N 1
ATOM 10849 C CA . LEU B 2 383 ? 105.257 119.962 136.377 1.00 13.59 383 LEU B CA 1
ATOM 10850 C C . LEU B 2 383 ? 105.251 121.392 135.854 1.00 17.16 383 LEU B C 1
ATOM 10851 O O . LEU B 2 383 ? 105.930 122.263 136.405 1.00 13.57 383 LEU B O 1
ATOM 10867 N N . PHE B 2 384 ? 104.503 121.654 134.780 1.00 13.49 384 PHE B N 1
ATOM 10868 C CA . PHE B 2 384 ? 104.428 123.013 134.257 1.00 15.30 384 PHE B CA 1
ATOM 10869 C C . PHE B 2 384 ? 103.747 123.945 135.251 1.00 15.11 384 PHE B C 1
ATOM 10870 O O . PHE B 2 384 ? 104.175 125.092 135.431 1.00 18.99 384 PHE B O 1
ATOM 10887 N N . GLN B 2 385 ? 102.689 123.470 135.913 1.00 16.85 385 GLN B N 1
ATOM 10888 C CA . GLN B 2 385 ? 102.059 124.281 136.952 1.00 22.33 385 GLN B CA 1
ATOM 10889 C C . GLN B 2 385 ? 103.036 124.572 138.088 1.00 15.68 385 GLN B C 1
ATOM 10890 O O . GLN B 2 385 ? 103.110 125.704 138.587 1.00 20.53 385 GLN B O 1
ATOM 10904 N N . ILE B 2 386 ? 103.799 123.560 138.508 1.00 16.86 386 ILE B N 1
ATOM 10905 C CA . ILE B 2 386 ? 104.764 123.755 139.587 1.00 13.79 386 ILE B CA 1
ATOM 10906 C C . ILE B 2 386 ? 105.832 124.760 139.172 1.00 14.31 386 ILE B C 1
ATOM 10907 O O . ILE B 2 386 ? 106.251 125.610 139.968 1.00 25.53 386 ILE B O 1
ATOM 10923 N N . LYS B 2 387 ? 106.300 124.670 137.926 1.00 13.49 387 LYS B N 1
ATOM 10924 C CA . LYS B 2 387 ? 107.307 125.609 137.445 1.00 13.45 387 LYS B CA 1
ATOM 10925 C C . LYS B 2 387 ? 106.753 127.026 137.400 1.00 14.28 387 LYS B C 1
ATOM 10926 O O . LYS B 2 387 ? 107.465 127.986 137.711 1.00 21.26 387 LYS B O 1
ATOM 10945 N N . GLN B 2 388 ? 105.491 127.181 136.997 1.00 25.07 388 GLN B N 1
ATOM 10946 C CA . GLN B 2 388 ? 104.877 128.505 137.023 1.00 12.23 388 GLN B CA 1
ATOM 10947 C C . GLN B 2 388 ? 104.823 129.051 138.444 1.00 17.11 388 GLN B C 1
ATOM 10948 O O . GLN B 2 388 ? 105.107 130.232 138.676 1.00 21.41 388 GLN B O 1
ATOM 10962 N N . GLN B 2 389 ? 104.465 128.203 139.411 1.00 20.06 389 GLN B N 1
ATOM 10963 C CA . GLN B 2 389 ? 104.448 128.645 140.804 1.00 18.98 389 GLN B CA 1
ATOM 10964 C C . GLN B 2 389 ? 105.838 129.073 141.267 1.00 14.10 389 GLN B C 1
ATOM 10965 O O . GLN B 2 389 ? 105.992 130.100 141.940 1.00 26.63 389 GLN B O 1
ATOM 10979 N N . GLU B 2 390 ? 106.863 128.291 140.923 1.00 20.76 390 GLU B N 1
ATOM 10980 C CA . GLU B 2 390 ? 108.221 128.626 141.340 1.00 14.25 390 GLU B CA 1
ATOM 10981 C C . GLU B 2 390 ? 108.692 129.924 140.690 1.00 18.85 390 GLU B C 1
ATOM 10982 O O . GLU B 2 390 ? 109.356 130.747 141.333 1.00 23.40 390 GLU B O 1
ATOM 10994 N N . CYS B 2 391 ? 108.360 130.122 139.413 1.00 25.23 391 CYS B N 1
ATOM 10995 C CA . CYS B 2 391 ? 108.704 131.371 138.743 1.00 20.11 391 CYS B CA 1
ATOM 10996 C C . CYS B 2 391 ? 108.000 132.549 139.401 1.00 20.35 391 CYS B C 1
ATOM 10997 O O . CYS B 2 391 ? 108.580 133.632 139.535 1.00 25.40 391 CYS B O 1
ATOM 11005 N N . ALA B 2 392 ? 106.743 132.360 139.807 1.00 23.60 392 ALA B N 1
ATOM 11006 C CA . ALA B 2 392 ? 106.040 133.413 140.530 1.00 21.92 392 ALA B CA 1
ATOM 11007 C C . ALA B 2 392 ? 106.741 133.732 141.842 1.00 22.00 392 ALA B C 1
ATOM 11008 O O . ALA B 2 392 ? 106.868 134.902 142.221 1.00 27.54 392 ALA B O 1
ATOM 11015 N N . TYR B 2 393 ? 107.204 132.701 142.547 1.00 26.40 393 TYR B N 1
ATOM 11016 C CA . TYR B 2 393 ? 107.954 132.931 143.778 1.00 21.15 393 TYR B CA 1
ATOM 11017 C C . TYR B 2 393 ? 109.223 133.731 143.507 1.00 23.19 393 TYR B C 1
ATOM 11018 O O . TYR B 2 393 ? 109.574 134.632 144.277 1.00 25.43 393 TYR B O 1
ATOM 11036 N N . ARG B 2 394 ? 109.926 133.411 142.420 1.00 28.15 394 ARG B N 1
ATOM 11037 C CA . ARG B 2 394 ? 111.222 134.036 142.164 1.00 18.02 394 ARG B CA 1
ATOM 11038 C C . ARG B 2 394 ? 111.099 135.465 141.640 1.00 16.94 394 ARG B C 1
ATOM 11039 O O . ARG B 2 394 ? 111.902 136.328 142.012 1.00 26.34 394 ARG B O 1
ATOM 11060 N N . TYR B 2 395 ? 110.114 135.745 140.783 1.00 23.97 395 TYR B N 1
ATOM 11061 C CA . TYR B 2 395 ? 110.127 136.962 139.979 1.00 19.40 395 TYR B CA 1
ATOM 11062 C C . TYR B 2 395 ? 109.008 137.952 140.274 1.00 19.09 395 TYR B C 1
ATOM 11063 O O . TYR B 2 395 ? 109.087 139.091 139.802 1.00 22.07 395 TYR B O 1
ATOM 11081 N N . ASN B 2 396 ? 107.975 137.570 141.025 1.00 20.41 396 ASN B N 1
ATOM 11082 C CA . ASN B 2 396 ? 106.820 138.446 141.237 1.00 17.27 396 ASN B CA 1
ATOM 11083 C C . ASN B 2 396 ? 107.150 139.474 142.321 1.00 23.51 396 ASN B C 1
ATOM 11084 O O . ASN B 2 396 ? 106.717 139.389 143.472 1.00 31.08 396 ASN B O 1
ATOM 11095 N N . ASN B 2 397 ? 107.935 140.470 141.925 1.00 21.52 397 ASN B N 1
ATOM 11096 C CA . ASN B 2 397 ? 108.369 141.532 142.821 1.00 19.84 397 ASN B CA 1
ATOM 11097 C C . ASN B 2 397 ? 108.572 142.799 142.005 1.00 25.27 397 ASN B C 1
ATOM 11098 O O . ASN B 2 397 ? 108.643 142.742 140.772 1.00 27.44 397 ASN B O 1
ATOM 11109 N N . PRO B 2 398 ? 108.662 143.961 142.660 1.00 29.03 398 PRO B N 1
ATOM 11110 C CA . PRO B 2 398 ? 108.769 145.221 141.901 1.00 26.62 398 PRO B CA 1
ATOM 11111 C C . PRO B 2 398 ? 110.003 145.309 141.022 1.00 24.26 398 PRO B C 1
ATOM 11112 O O . PRO B 2 398 ? 110.009 146.101 140.072 1.00 31.80 398 PRO B O 1
ATOM 11123 N N . THR B 2 399 ? 111.051 144.533 141.307 1.00 25.95 399 THR B N 1
ATOM 11124 C CA . THR B 2 399 ? 112.264 144.615 140.501 1.00 23.61 399 THR B CA 1
ATOM 11125 C C . THR B 2 399 ? 112.003 144.233 139.050 1.00 28.98 399 THR B C 1
ATOM 11126 O O . THR B 2 399 ? 112.667 144.751 138.145 1.00 30.32 399 THR B O 1
ATOM 11137 N N . TYR B 2 400 ? 111.043 143.339 138.805 1.00 24.54 400 TYR B N 1
ATOM 11138 C CA . TYR B 2 400 ? 110.798 142.822 137.467 1.00 18.48 400 TYR B CA 1
ATOM 11139 C C . TYR B 2 400 ? 109.500 143.303 136.837 1.00 23.38 400 TYR B C 1
ATOM 11140 O O . TYR B 2 400 ? 109.409 143.323 135.606 1.00 32.61 400 TYR B O 1
ATOM 11158 N N . THR B 2 401 ? 108.502 143.689 137.629 1.00 20.64 401 THR B N 1
ATOM 11159 C CA . THR B 2 401 ? 107.205 144.043 137.071 1.00 26.49 401 THR B CA 1
ATOM 11160 C C . THR B 2 401 ? 106.513 145.070 137.955 1.00 27.67 401 THR B C 1
ATOM 11161 O O . THR B 2 401 ? 106.702 145.095 139.174 1.00 30.50 401 THR B O 1
ATOM 11172 N N . THR B 2 402 ? 105.707 145.921 137.316 1.00 34.41 402 THR B N 1
ATOM 11173 C CA . THR B 2 402 ? 104.807 146.842 138.003 1.00 29.37 402 THR B CA 1
ATOM 11174 C C . THR B 2 402 ? 103.371 146.675 137.523 1.00 26.53 402 THR B C 1
ATOM 11175 O O . THR B 2 402 ? 102.529 147.543 137.773 1.00 32.21 402 THR B O 1
ATOM 11186 N N . ARG B 2 403 ? 103.077 145.576 136.838 1.00 31.38 403 ARG B N 1
ATOM 11187 C CA . ARG B 2 403 ? 101.787 145.347 136.209 1.00 30.79 403 ARG B CA 1
ATOM 11188 C C . ARG B 2 403 ? 100.928 144.423 137.063 1.00 29.12 403 ARG B C 1
ATOM 11189 O O . ARG B 2 403 ? 101.427 143.641 137.875 1.00 37.11 403 ARG B O 1
ATOM 11210 N N . ASN B 2 404 ? 99.611 144.528 136.867 1.00 34.35 404 ASN B N 1
ATOM 11211 C CA . ASN B 2 404 ? 98.661 143.662 137.553 1.00 33.56 404 ASN B CA 1
ATOM 11212 C C . ASN B 2 404 ? 97.538 143.219 136.621 1.00 34.13 404 ASN B C 1
ATOM 11213 O O . ASN B 2 404 ? 96.426 142.932 137.078 1.00 41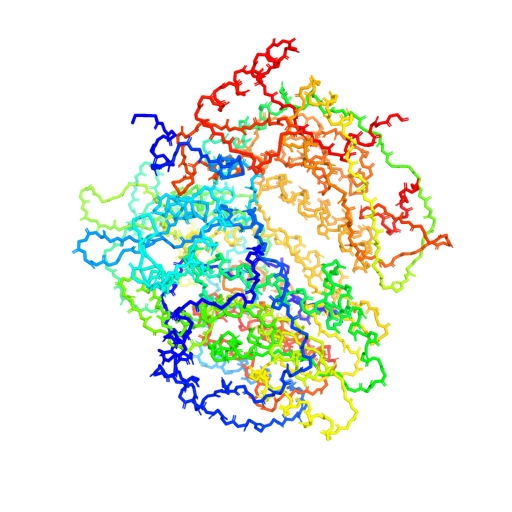.83 404 ASN B O 1
ATOM 11224 N N . GLU B 2 405 ? 97.805 143.160 135.318 1.00 28.93 405 GLU B N 1
ATOM 11225 C CA . GLU B 2 405 ? 96.800 142.688 134.376 1.00 29.89 405 GLU B CA 1
ATOM 11226 C C . GLU B 2 405 ? 96.448 141.234 134.661 1.00 31.80 405 GLU B C 1
ATOM 11227 O O . GLU B 2 405 ? 97.310 140.425 135.015 1.00 39.16 405 GLU B O 1
ATOM 11239 N N . ASP B 2 406 ? 95.165 140.903 134.500 1.00 34.67 406 ASP B N 1
ATOM 11240 C CA . ASP B 2 406 ? 94.703 139.556 134.819 1.00 30.00 406 ASP B CA 1
ATOM 11241 C C . ASP B 2 406 ? 95.359 138.514 133.923 1.00 34.10 406 ASP B C 1
ATOM 11242 O O . ASP B 2 406 ? 95.758 137.443 134.395 1.00 33.23 406 ASP B O 1
ATOM 11251 N N . PHE B 2 407 ? 95.481 138.806 132.627 1.00 28.74 407 PHE B N 1
ATOM 11252 C CA . PHE B 2 407 ? 96.005 137.826 131.684 1.00 24.77 407 PHE B CA 1
ATOM 11253 C C . PHE B 2 407 ? 97.489 137.547 131.879 1.00 30.93 407 PHE B C 1
ATOM 11254 O O . PHE B 2 407 ? 97.990 136.559 131.333 1.00 35.27 407 PHE B O 1
ATOM 11271 N N . LEU B 2 408 ? 98.199 138.379 132.634 1.00 25.09 408 LEU B N 1
ATOM 11272 C CA . LEU B 2 408 ? 99.625 138.174 132.813 1.00 23.90 408 LEU B CA 1
ATOM 11273 C C . LEU B 2 408 ? 99.886 136.928 133.658 1.00 23.00 408 LEU B C 1
ATOM 11274 O O . LEU B 2 408 ? 99.044 136.527 134.466 1.00 31.62 408 LEU B O 1
ATOM 11290 N N . PRO B 2 409 ? 101.044 136.291 133.487 1.00 19.26 409 PRO B N 1
ATOM 11291 C CA . PRO B 2 409 ? 101.419 135.207 134.401 1.00 23.75 409 PRO B CA 1
ATOM 11292 C C . PRO B 2 409 ? 101.580 135.725 135.821 1.00 22.24 409 PRO B C 1
ATOM 11293 O O . PRO B 2 409 ? 101.890 136.896 136.049 1.00 28.86 409 PRO B O 1
ATOM 11304 N N . THR B 2 410 ? 101.354 134.833 136.787 1.00 18.23 410 THR B N 1
ATOM 11305 C CA . THR B 2 410 ? 101.493 135.220 138.187 1.00 22.51 410 THR B CA 1
ATOM 11306 C C . THR B 2 410 ? 102.896 135.730 138.488 1.00 24.67 410 THR B C 1
ATOM 11307 O O . THR B 2 410 ? 103.084 136.509 139.428 1.00 31.05 410 THR B O 1
ATOM 11318 N N . CYS B 2 411 ? 103.890 135.307 137.705 1.00 25.32 411 CYS B N 1
ATOM 11319 C CA . CYS B 2 411 ? 105.256 135.775 137.901 1.00 22.87 411 CYS B CA 1
ATOM 11320 C C . CYS B 2 411 ? 105.475 137.193 137.394 1.00 15.13 411 CYS B C 1
ATOM 11321 O O . CYS B 2 411 ? 106.523 137.777 137.687 1.00 31.58 411 CYS B O 1
ATOM 11329 N N . LEU B 2 412 ? 104.524 137.758 136.649 1.00 24.65 412 LEU B N 1
ATOM 11330 C CA . LEU B 2 412 ? 104.606 139.140 136.190 1.00 19.84 412 LEU B CA 1
ATOM 11331 C C . LEU B 2 412 ? 103.507 140.005 136.799 1.00 25.06 412 LEU B C 1
ATOM 11332 O O . LEU B 2 412 ? 103.229 141.096 136.293 1.00 33.87 412 LEU B O 1
ATOM 11348 N N . GLY B 2 413 ? 102.877 139.540 137.877 1.00 26.67 413 GLY B N 1
ATOM 11349 C CA . GLY B 2 413 ? 101.871 140.308 138.581 1.00 26.13 413 GLY B CA 1
ATOM 11350 C C . GLY B 2 413 ? 100.437 139.970 138.238 1.00 26.80 413 GLY B C 1
ATOM 11351 O O . GLY B 2 413 ? 99.526 140.563 138.827 1.00 36.08 413 GLY B O 1
ATOM 11355 N N . GLY B 2 414 ? 100.204 139.041 137.314 1.00 21.14 414 GLY B N 1
ATOM 11356 C CA . GLY B 2 414 ? 98.864 138.648 136.937 1.00 18.17 414 GLY B CA 1
ATOM 11357 C C . GLY B 2 414 ? 98.315 137.552 137.831 1.00 23.52 414 GLY B C 1
ATOM 11358 O O . GLY B 2 414 ? 98.860 137.233 138.889 1.00 31.81 414 GLY B O 1
ATOM 11362 N N . LYS B 2 415 ? 97.199 136.968 137.384 1.00 31.19 415 LYS B N 1
ATOM 11363 C CA . LYS B 2 415 ? 96.541 135.892 138.115 1.00 30.89 415 LYS B CA 1
ATOM 11364 C C . LYS B 2 415 ? 96.259 134.691 137.220 1.00 30.46 415 LYS B C 1
ATOM 11365 O O . LYS B 2 415 ? 95.371 133.891 137.530 1.00 38.39 415 LYS B O 1
ATOM 11384 N N . THR B 2 416 ? 96.995 134.544 136.124 1.00 27.38 416 THR B N 1
ATOM 11385 C CA . THR B 2 416 ? 96.762 133.485 135.152 1.00 20.51 416 THR B CA 1
ATOM 11386 C C . THR B 2 416 ? 97.837 132.416 135.282 1.00 24.12 416 THR B C 1
ATOM 11387 O O . THR B 2 416 ? 99.033 132.721 135.239 1.00 27.50 416 THR B O 1
ATOM 11398 N N . VAL B 2 417 ? 97.406 131.171 135.441 1.00 22.88 417 VAL B N 1
ATOM 11399 C CA . VAL B 2 417 ? 98.291 130.009 135.423 1.00 22.93 417 VAL B CA 1
ATOM 11400 C C . VAL B 2 417 ? 97.710 129.061 134.382 1.00 24.56 417 VAL B C 1
ATOM 11401 O O . VAL B 2 417 ? 96.860 128.218 134.684 1.00 29.68 417 VAL B O 1
ATOM 11414 N N . ILE B 2 418 ? 98.164 129.193 133.137 1.00 18.06 418 ILE B N 1
ATOM 11415 C CA . ILE B 2 418 ? 97.591 128.408 132.051 1.00 23.81 418 ILE B CA 1
ATOM 11416 C C . ILE B 2 418 ? 98.050 126.957 132.151 1.00 18.65 418 ILE B C 1
ATOM 11417 O O . ILE B 2 418 ? 99.073 126.632 132.756 1.00 21.03 418 ILE B O 1
ATOM 11433 N N . SER B 2 419 ? 97.255 126.071 131.562 1.00 21.15 419 SER B N 1
ATOM 11434 C CA . SER B 2 419 ? 97.607 124.664 131.489 1.00 17.14 419 SER B CA 1
ATOM 11435 C C . SER B 2 419 ? 98.555 124.417 130.323 1.00 22.57 419 SER B C 1
ATOM 11436 O O . SER B 2 419 ? 98.571 125.160 129.338 1.00 24.29 419 SER B O 1
ATOM 11444 N N . PHE B 2 420 ? 99.356 123.357 130.446 1.00 23.79 420 PHE B N 1
ATOM 11445 C CA . PHE B 2 420 ? 100.275 122.998 129.372 1.00 17.68 420 PHE B CA 1
ATOM 11446 C C . PHE B 2 420 ? 99.516 122.707 128.083 1.00 14.63 420 PHE B C 1
ATOM 11447 O O . PHE B 2 420 ? 99.939 123.119 126.995 1.00 22.31 420 PHE B O 1
ATOM 11464 N N . GLN B 2 421 ? 98.387 122.004 128.188 1.00 21.14 421 GLN B N 1
ATOM 11465 C CA . GLN B 2 421 ? 97.569 121.727 127.013 1.00 23.93 421 GLN B CA 1
ATOM 11466 C C . GLN B 2 421 ? 97.040 123.014 126.394 1.00 21.73 421 GLN B C 1
ATOM 11467 O O . GLN B 2 421 ? 97.026 123.162 125.167 1.00 24.27 421 GLN B O 1
ATOM 11481 N N . SER B 2 422 ? 96.599 123.958 127.228 1.00 22.03 422 SER B N 1
ATOM 11482 C CA . SER B 2 422 ? 96.087 125.221 126.707 1.00 13.45 422 SER B CA 1
ATOM 11483 C C . SER B 2 422 ? 97.172 125.987 125.963 1.00 17.05 422 SER B C 1
ATOM 11484 O O . SER B 2 422 ? 96.915 126.572 124.904 1.00 27.50 422 SER B O 1
ATOM 11492 N N . LEU B 2 423 ? 98.391 126.002 126.504 1.00 19.25 423 LEU B N 1
ATOM 11493 C CA . LEU B 2 423 ? 99.484 126.694 125.832 1.00 15.25 423 LEU B CA 1
ATOM 11494 C C . LEU B 2 423 ? 99.831 126.015 124.513 1.00 17.68 423 LEU B C 1
ATOM 11495 O O . LEU B 2 423 ? 99.961 126.678 123.478 1.00 24.48 423 LEU B O 1
ATOM 11511 N N . LEU B 2 424 ? 99.972 124.687 124.526 1.00 20.62 424 LEU B N 1
ATOM 11512 C CA . LEU B 2 424 ? 100.407 123.982 123.327 1.00 24.55 424 LEU B CA 1
ATOM 11513 C C . LEU B 2 424 ? 99.374 124.038 122.208 1.00 21.25 424 LEU B C 1
ATOM 11514 O O . LEU B 2 424 ? 99.746 123.918 121.036 1.00 26.95 424 LEU B O 1
ATOM 11530 N N . THR B 2 425 ? 98.098 124.216 122.536 1.00 20.95 425 THR B N 1
ATOM 11531 C CA . THR B 2 425 ? 97.047 124.324 121.532 1.00 21.35 425 THR B CA 1
ATOM 11532 C C . THR B 2 425 ? 96.758 125.765 121.132 1.00 23.63 425 THR B C 1
ATOM 11533 O O . THR B 2 425 ? 95.837 125.999 120.343 1.00 33.42 425 THR B O 1
ATOM 11544 N N . TRP B 2 426 ? 97.516 126.730 121.653 1.00 22.67 426 TRP B N 1
ATOM 11545 C CA . TRP B 2 426 ? 97.344 128.149 121.360 1.00 21.21 426 TRP B CA 1
ATOM 11546 C C . TRP B 2 426 ? 96.015 128.694 121.867 1.00 25.94 426 TRP B C 1
ATOM 11547 O O . TRP B 2 426 ? 95.574 129.760 121.428 1.00 32.31 426 TRP B O 1
ATOM 11568 N N . ASP B 2 427 ? 95.366 127.984 122.789 1.00 27.24 427 ASP B N 1
ATOM 11569 C CA . ASP B 2 427 ? 94.120 128.451 123.398 1.00 23.88 427 ASP B CA 1
ATOM 11570 C C . ASP B 2 427 ? 94.458 129.302 124.623 1.00 27.00 427 ASP B C 1
ATOM 11571 O O . ASP B 2 427 ? 94.233 128.927 125.775 1.00 22.63 427 ASP B O 1
ATOM 11580 N N . CYS B 2 428 ? 95.017 130.476 124.345 1.00 24.29 428 CYS B N 1
ATOM 11581 C CA . CYS B 2 428 ? 95.545 131.336 125.395 1.00 20.78 428 CYS B CA 1
ATOM 11582 C C . CYS B 2 428 ? 95.545 132.777 124.906 1.00 19.82 428 CYS B C 1
ATOM 11583 O O . CYS B 2 428 ? 95.366 133.055 123.718 1.00 29.32 428 CYS B O 1
ATOM 11591 N N . HIS B 2 429 ? 95.748 133.690 125.848 1.00 25.71 429 HIS B N 1
ATOM 11592 C CA . HIS B 2 429 ? 95.893 135.095 125.505 1.00 20.16 429 HIS B CA 1
ATOM 11593 C C . HIS B 2 429 ? 97.133 135.278 124.630 1.00 23.10 429 HIS B C 1
ATOM 11594 O O . HIS B 2 429 ? 98.130 134.570 124.815 1.00 28.50 429 HIS B O 1
ATOM 11608 N N . PRO B 2 430 ? 97.112 136.206 123.668 1.00 20.36 430 PRO B N 1
ATOM 11609 C CA . PRO B 2 430 ? 98.282 136.353 122.785 1.00 23.24 430 PRO B CA 1
ATOM 11610 C C . PRO B 2 430 ? 99.577 136.632 123.528 1.00 23.72 430 PRO B C 1
ATOM 11611 O O . PRO B 2 430 ? 100.653 136.298 123.017 1.00 27.01 430 PRO B O 1
ATOM 11622 N N . PHE B 2 431 ? 99.512 137.231 124.719 1.00 19.72 431 PHE B N 1
ATOM 11623 C CA . PHE B 2 431 ? 100.726 137.446 125.498 1.00 20.78 431 PHE B CA 1
ATOM 11624 C C . PHE B 2 431 ? 101.450 136.134 125.774 1.00 23.31 431 PHE B C 1
ATOM 11625 O O . PHE B 2 431 ? 102.674 136.126 125.945 1.00 24.52 431 PHE B O 1
ATOM 11642 N N . TRP B 2 432 ? 100.718 135.021 125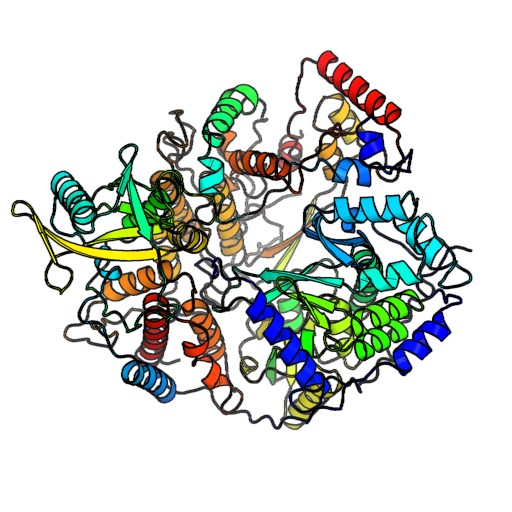.819 1.00 27.23 432 TRP B N 1
ATOM 11643 C CA . TRP B 2 432 ? 101.321 133.720 126.078 1.00 15.44 432 TRP B CA 1
ATOM 11644 C C . TRP B 2 432 ? 101.909 133.076 124.830 1.00 15.12 432 TRP B C 1
ATOM 11645 O O . TRP B 2 432 ? 102.567 132.036 124.946 1.00 26.84 432 TRP B O 1
ATOM 11666 N N . TYR B 2 433 ? 101.703 133.664 123.649 1.00 14.95 433 TYR B N 1
ATOM 11667 C CA . TYR B 2 433 ? 102.260 133.081 122.432 1.00 18.72 433 TYR B CA 1
ATOM 11668 C C . TYR B 2 433 ? 103.775 132.961 122.524 1.00 22.56 433 TYR B C 1
ATOM 11669 O O . TYR B 2 433 ? 104.355 131.967 122.071 1.00 24.44 433 TYR B O 1
ATOM 11687 N N . GLN B 2 434 ? 104.435 133.964 123.106 1.00 15.73 434 GLN B N 1
ATOM 11688 C CA . GLN B 2 434 ? 105.885 133.915 123.242 1.00 14.88 434 GLN B CA 1
ATOM 11689 C C . GLN B 2 434 ? 106.342 132.781 124.150 1.00 22.16 434 GLN B C 1
ATOM 11690 O O . GLN B 2 434 ? 107.499 132.359 124.054 1.00 14.47 434 GLN B O 1
ATOM 11704 N N . VAL B 2 435 ? 105.469 132.277 125.024 1.00 20.82 435 VAL B N 1
ATOM 11705 C CA . VAL B 2 435 ? 105.846 131.154 125.875 1.00 15.98 435 VAL B CA 1
ATOM 11706 C C . VAL B 2 435 ? 105.757 129.828 125.131 1.00 15.64 435 VAL B C 1
ATOM 11707 O O . VAL B 2 435 ? 106.354 128.838 125.572 1.00 23.05 435 VAL B O 1
ATOM 11720 N N . HIS B 2 436 ? 105.037 129.782 124.017 1.00 17.59 436 HIS B N 1
ATOM 11721 C CA . HIS B 2 436 ? 105.014 128.577 123.205 1.00 17.22 436 HIS B CA 1
ATOM 11722 C C . HIS B 2 436 ? 106.414 128.303 122.659 1.00 19.51 436 HIS B C 1
ATOM 11723 O O . HIS B 2 436 ? 107.106 129.237 122.235 1.00 27.26 436 HIS B O 1
ATOM 11737 N N . PRO B 2 437 ? 106.871 127.047 122.657 1.00 20.62 437 PRO B N 1
ATOM 11738 C CA . PRO B 2 437 ? 108.213 126.771 122.118 1.00 20.14 437 PRO B CA 1
ATOM 11739 C C . PRO B 2 437 ? 108.394 127.240 120.687 1.00 21.99 437 PRO B C 1
ATOM 11740 O O . PRO B 2 437 ? 109.488 127.691 120.325 1.00 27.08 437 PRO B O 1
ATOM 11751 N N . ASP B 2 438 ? 107.356 127.149 119.861 1.00 24.74 438 ASP B N 1
ATOM 11752 C CA . ASP B 2 438 ? 107.407 127.606 118.479 1.00 25.34 438 ASP B CA 1
ATOM 11753 C C . ASP B 2 438 ? 107.033 129.074 118.326 1.00 20.63 438 ASP B C 1
ATOM 11754 O O . ASP B 2 438 ? 107.079 129.595 117.208 1.00 31.00 438 ASP B O 1
ATOM 11763 N N . GLY B 2 439 ? 106.665 129.750 119.413 1.00 18.75 439 GLY B N 1
ATOM 11764 C CA . GLY B 2 439 ? 106.276 131.136 119.340 1.00 18.45 439 GLY B CA 1
ATOM 11765 C C . GLY B 2 439 ? 107.469 132.062 119.260 1.00 24.78 439 GLY B C 1
ATOM 11766 O O . GLY B 2 439 ? 108.634 131.643 119.259 1.00 30.83 439 GLY B O 1
ATOM 11770 N N . PRO B 2 440 ? 107.183 133.359 119.194 1.00 24.26 440 PRO B N 1
ATOM 11771 C CA . PRO B 2 440 ? 108.257 134.349 119.061 1.00 20.56 440 PRO B CA 1
ATOM 11772 C C . PRO B 2 440 ? 109.111 134.419 120.319 1.00 24.74 440 PRO B C 1
ATOM 11773 O O . PRO B 2 440 ? 108.759 133.911 121.385 1.00 26.74 440 PRO B O 1
ATOM 11784 N N . ASP B 2 441 ? 110.265 135.066 120.174 1.00 24.19 441 ASP B N 1
ATOM 11785 C CA . ASP B 2 441 ? 111.173 135.231 121.299 1.00 25.30 441 ASP B CA 1
ATOM 11786 C C . ASP B 2 441 ? 110.516 136.062 122.394 1.00 17.88 441 ASP B C 1
ATOM 11787 O O . ASP B 2 441 ? 109.742 136.982 122.120 1.00 29.66 441 ASP B O 1
ATOM 11796 N N . THR B 2 442 ? 110.831 135.729 123.643 1.00 20.84 442 THR B N 1
ATOM 11797 C CA . THR B 2 442 ? 110.234 136.413 124.778 1.00 16.55 442 THR B CA 1
ATOM 11798 C C . THR B 2 442 ? 110.847 137.803 124.949 1.00 18.60 442 THR B C 1
ATOM 11799 O O . THR B 2 442 ? 111.848 138.159 124.321 1.00 26.81 442 THR B O 1
ATOM 11810 N N . ILE B 2 443 ? 110.221 138.599 125.818 1.00 24.66 443 ILE B N 1
ATOM 11811 C CA . ILE B 2 443 ? 110.695 139.959 126.066 1.00 20.49 443 ILE B CA 1
ATOM 11812 C C . ILE B 2 443 ? 112.111 139.931 126.629 1.00 20.96 443 ILE B C 1
ATOM 11813 O O . ILE B 2 443 ? 112.997 140.671 126.180 1.00 29.20 443 ILE B O 1
ATOM 11829 N N . ASP B 2 444 ? 112.345 139.068 127.620 1.00 12.93 444 ASP B N 1
ATOM 11830 C CA . ASP B 2 444 ? 113.668 138.993 128.234 1.00 18.07 444 ASP B CA 1
ATOM 11831 C C . ASP B 2 444 ? 114.717 138.546 127.223 1.00 20.17 444 ASP B C 1
ATOM 11832 O O . ASP B 2 444 ? 115.860 139.016 127.257 1.00 26.69 444 ASP B O 1
ATOM 11841 N N . GLN B 2 445 ? 114.349 137.642 126.314 1.00 16.67 445 GLN B N 1
ATOM 11842 C CA . GLN B 2 445 ? 115.295 137.195 125.297 1.00 20.21 445 GLN B CA 1
ATOM 11843 C C . GLN B 2 445 ? 115.748 138.359 124.425 1.00 20.08 445 GLN B C 1
ATOM 11844 O O . GLN B 2 445 ? 116.944 138.525 124.164 1.00 24.34 445 GLN B O 1
ATOM 11858 N N . LYS B 2 446 ? 114.803 139.186 123.973 1.00 12.78 446 LYS B N 1
ATOM 11859 C CA . LYS B 2 446 ? 115.160 140.330 123.139 1.00 19.06 446 LYS B CA 1
ATOM 11860 C C . LYS B 2 446 ? 115.979 141.350 123.920 1.00 23.10 446 LYS B C 1
ATOM 11861 O O . LYS B 2 446 ? 116.944 141.920 123.390 1.00 25.91 446 LYS B O 1
ATOM 11880 N N . VAL B 2 447 ? 115.611 141.598 125.179 1.00 14.39 447 VAL B N 1
ATOM 11881 C CA . VAL B 2 447 ? 116.373 142.540 125.996 1.00 18.08 447 VAL B CA 1
ATOM 11882 C C . VAL B 2 447 ? 117.817 142.072 126.126 1.00 17.99 447 VAL B C 1
ATOM 11883 O O . VAL B 2 447 ? 118.765 142.849 125.943 1.00 29.86 447 VAL B O 1
ATOM 11896 N N . LEU B 2 448 ? 118.004 140.788 126.439 1.00 20.71 448 LEU B N 1
ATOM 11897 C CA . LEU B 2 448 ? 119.349 140.247 126.590 1.00 20.36 448 LEU B CA 1
ATOM 11898 C C . LEU B 2 448 ? 120.108 140.280 125.271 1.00 16.09 448 LEU B C 1
ATOM 11899 O O . LEU B 2 448 ? 121.309 140.561 125.253 1.00 23.20 448 LEU B O 1
ATOM 11915 N N . SER B 2 449 ? 119.430 139.996 124.156 1.00 17.10 449 SER B N 1
ATOM 11916 C CA . SER B 2 449 ? 120.103 140.036 122.862 1.00 16.71 449 SER B CA 1
ATOM 11917 C C . SER B 2 449 ? 120.610 141.437 122.548 1.00 20.35 449 SER B C 1
ATOM 11918 O O . SER B 2 449 ? 121.748 141.608 122.095 1.00 33.35 449 SER B O 1
ATOM 11926 N N . VAL B 2 450 ? 119.785 142.457 122.791 1.00 23.86 450 VAL B N 1
ATOM 11927 C CA . VAL B 2 450 ? 120.212 143.829 122.521 1.00 18.78 450 VAL B CA 1
ATOM 11928 C C . VAL B 2 450 ? 121.375 144.211 123.433 1.00 24.07 450 VAL B C 1
ATOM 11929 O O . VAL B 2 450 ? 122.400 144.749 122.984 1.00 28.86 450 VAL B O 1
ATOM 11942 N N . LEU B 2 451 ? 121.242 143.919 124.731 1.00 22.69 451 LEU B N 1
ATOM 11943 C CA . LEU B 2 451 ? 122.314 144.248 125.664 1.00 19.45 451 LEU B CA 1
ATOM 11944 C C . LEU B 2 451 ? 123.615 143.565 125.260 1.00 23.72 451 LEU B C 1
ATOM 11945 O O . LEU B 2 451 ? 124.692 144.167 125.338 1.00 31.44 451 LEU B O 1
ATOM 11961 N N . ALA B 2 452 ? 123.533 142.308 124.819 1.00 25.26 452 ALA B N 1
ATOM 11962 C CA . ALA B 2 452 ? 124.716 141.606 124.339 1.00 18.58 452 ALA B CA 1
ATOM 11963 C C . ALA B 2 452 ? 125.295 142.290 123.110 1.00 23.57 452 ALA B C 1
ATOM 11964 O O . ALA B 2 452 ? 126.518 142.405 122.970 1.00 26.04 452 ALA B O 1
ATOM 11971 N N . SER B 2 453 ? 124.431 142.739 122.200 1.00 26.14 453 SER B N 1
ATOM 11972 C CA . SER B 2 453 ? 124.903 143.479 121.038 1.00 18.95 453 SER B CA 1
ATOM 11973 C C . SER B 2 453 ? 125.612 144.766 121.434 1.00 26.67 453 SER B C 1
ATOM 11974 O O . SER B 2 453 ? 126.409 145.288 120.648 1.00 27.47 453 SER B O 1
ATOM 11982 N N . LYS B 2 454 ? 125.342 145.289 122.629 1.00 35.39 454 LYS B N 1
ATOM 11983 C CA . LYS B 2 454 ? 125.995 146.508 123.095 1.00 27.16 454 LYS B CA 1
ATOM 11984 C C . LYS B 2 454 ? 127.248 146.253 123.936 1.00 24.33 454 LYS B C 1
ATOM 11985 O O . LYS B 2 454 ? 127.732 147.181 124.592 1.00 25.06 454 LYS B O 1
ATOM 12004 N N . THR B 2 455 ? 127.793 145.038 123.931 1.00 28.55 455 THR B N 1
ATOM 12005 C CA . THR B 2 455 ? 128.966 144.753 124.747 1.00 29.74 455 THR B CA 1
ATOM 12006 C C . THR B 2 455 ? 130.234 145.317 124.102 1.00 28.27 455 THR B C 1
ATOM 12007 O O . THR B 2 455 ? 130.251 145.726 122.938 1.00 35.63 455 THR B O 1
ATOM 12018 N N . ARG B 2 456 ? 131.315 145.322 124.888 1.00 30.91 456 ARG B N 1
ATOM 12019 C CA . ARG B 2 456 ? 132.569 145.922 124.440 1.00 35.05 456 ARG B CA 1
ATOM 12020 C C . ARG B 2 456 ? 133.124 145.210 123.213 1.00 33.68 456 ARG B C 1
ATOM 12021 O O . ARG B 2 456 ? 133.582 145.858 122.265 1.00 35.64 456 ARG B O 1
ATOM 12042 N N . ARG B 2 457 ? 133.099 143.877 123.212 1.00 30.33 457 ARG B N 1
ATOM 12043 C CA . ARG B 2 457 ? 133.658 143.121 122.099 1.00 17.23 457 ARG B CA 1
ATOM 12044 C C . ARG B 2 457 ? 132.789 143.176 120.851 1.00 22.13 457 ARG B C 1
ATOM 12045 O O . ARG B 2 457 ? 133.265 142.803 119.773 1.00 25.98 457 ARG B O 1
ATOM 12066 N N . ARG B 2 458 ? 131.541 143.634 120.963 1.00 23.33 458 ARG B N 1
ATOM 12067 C CA . ARG B 2 458 ? 130.615 143.649 119.842 1.00 20.49 458 ARG B CA 1
ATOM 12068 C C . ARG B 2 458 ? 130.080 145.031 119.497 1.00 26.14 458 ARG B C 1
ATOM 12069 O O . ARG B 2 458 ? 129.452 145.181 118.444 1.00 24.07 458 ARG B O 1
ATOM 12090 N N . ARG B 2 459 ? 130.303 146.038 120.338 1.00 30.94 459 ARG B N 1
ATOM 12091 C CA . ARG B 2 459 ? 129.772 147.365 120.064 1.00 30.81 459 ARG B CA 1
ATOM 12092 C C . ARG B 2 459 ? 130.435 147.967 118.832 1.00 31.63 459 ARG B C 1
ATOM 12093 O O . ARG B 2 459 ? 131.639 147.809 118.611 1.00 30.52 459 ARG B O 1
ATOM 12114 N N . THR B 2 460 ? 129.637 148.660 118.024 1.00 34.83 460 THR B N 1
ATOM 12115 C CA . THR B 2 460 ? 130.144 149.352 116.849 1.00 36.03 460 THR B CA 1
ATOM 12116 C C . THR B 2 460 ? 129.283 150.580 116.594 1.00 35.77 460 THR B C 1
ATOM 12117 O O . THR B 2 460 ? 128.097 150.606 116.932 1.00 39.74 460 THR B O 1
ATOM 12128 N N . ARG B 2 461 ? 129.894 151.596 115.993 1.00 45.70 461 ARG B N 1
ATOM 12129 C CA . ARG B 2 461 ? 129.192 152.815 115.617 1.00 43.44 461 ARG B CA 1
ATOM 12130 C C . ARG B 2 461 ? 128.628 152.752 114.205 1.00 44.85 461 ARG B C 1
ATOM 12131 O O . ARG B 2 461 ? 128.059 153.741 113.734 1.00 50.65 46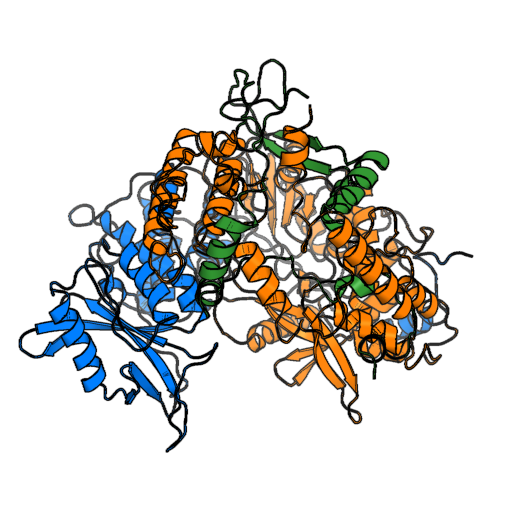1 ARG B O 1
ATOM 12152 N N . LEU B 2 462 ? 128.769 151.616 113.527 1.00 37.70 462 LEU B N 1
ATOM 12153 C CA . LEU B 2 462 ? 128.276 151.482 112.165 1.00 38.83 462 LEU B CA 1
ATOM 12154 C C . LEU B 2 462 ? 126.760 151.628 112.128 1.00 40.35 462 LEU B C 1
ATOM 12155 O O . LEU B 2 462 ? 126.061 151.356 113.107 1.00 41.12 462 LEU B O 1
ATOM 12171 N N . GLU B 2 463 ? 126.251 152.061 110.977 1.00 45.67 463 GLU B N 1
ATOM 12172 C CA . GLU B 2 463 ? 124.814 152.196 110.786 1.00 41.92 463 GLU B CA 1
ATOM 12173 C C . GLU B 2 463 ? 124.240 150.853 110.356 1.00 45.44 463 GLU B C 1
ATOM 12174 O O . GLU B 2 463 ? 124.701 150.254 109.380 1.00 47.93 463 GLU B O 1
ATOM 12186 N N . ALA B 2 464 ? 123.232 150.383 111.087 1.00 47.84 464 ALA B N 1
ATOM 12187 C CA . ALA B 2 464 ? 122.699 149.048 110.858 1.00 43.34 464 ALA B CA 1
ATOM 12188 C C . ALA B 2 464 ? 121.960 148.981 109.527 1.00 45.86 464 ALA B C 1
ATOM 12189 O O . ALA B 2 464 ? 121.133 149.843 109.217 1.00 49.53 464 ALA B O 1
ATOM 12196 N N . LEU B 2 465 ? 122.269 147.953 108.739 1.00 45.46 465 LEU B N 1
ATOM 12197 C CA . LEU B 2 465 ? 121.547 147.675 107.499 1.00 41.31 465 LEU B CA 1
ATOM 12198 C C . LEU B 2 465 ? 120.501 146.591 107.760 1.00 46.29 465 LEU B C 1
ATOM 12199 O O . LEU B 2 465 ? 120.569 145.471 107.252 1.00 51.24 465 LEU B O 1
ATOM 12215 N N . SER B 2 466 ? 119.519 146.952 108.578 1.00 52.18 466 SER B N 1
ATOM 12216 C CA . SER B 2 466 ? 118.472 146.035 109.003 1.00 55.62 466 SER B CA 1
ATOM 12217 C C . SER B 2 466 ? 117.210 146.240 108.173 1.00 55.34 466 SER B C 1
ATOM 12218 O O . SER B 2 466 ? 117.085 147.193 107.402 1.00 53.73 466 SER B O 1
ATOM 12226 N N . ASP B 2 467 ? 116.262 145.322 108.349 1.00 56.78 467 ASP B N 1
ATOM 12227 C CA . ASP B 2 467 ? 114.982 145.361 107.648 1.00 58.40 467 ASP B CA 1
ATOM 12228 C C . ASP B 2 467 ? 115.207 145.481 106.142 1.00 57.61 467 ASP B C 1
ATOM 12229 O O . ASP B 2 467 ? 114.749 146.415 105.481 1.00 59.42 467 ASP B O 1
ATOM 12238 N N . LEU B 2 468 ? 115.936 144.509 105.607 1.00 50.56 468 LEU B N 1
ATOM 12239 C CA . LEU B 2 468 ? 116.331 144.527 104.207 1.00 51.48 468 LEU B CA 1
ATOM 12240 C C . LEU B 2 468 ? 115.276 143.860 103.329 1.00 49.91 468 LEU B C 1
ATOM 12241 O O . LEU B 2 468 ? 114.540 142.975 103.769 1.00 52.64 468 LEU B O 1
ATOM 12257 N N . ASP B 2 469 ? 115.217 144.300 102.076 1.00 54.75 469 ASP B N 1
ATOM 12258 C CA . ASP B 2 469 ? 114.294 143.718 101.113 1.00 57.00 469 ASP B CA 1
ATOM 12259 C C . ASP B 2 469 ? 114.613 142.235 100.927 1.00 57.97 469 ASP B C 1
ATOM 12260 O O . ASP B 2 469 ? 115.789 141.856 100.908 1.00 64.24 469 ASP B O 1
ATOM 12269 N N . PRO B 2 470 ? 113.610 141.369 100.771 1.00 58.37 470 PRO B N 1
ATOM 12270 C CA . PRO B 2 470 ? 113.883 139.943 100.630 1.00 56.19 470 PRO B CA 1
ATOM 12271 C C . PRO B 2 470 ? 114.182 139.484 99.212 1.00 55.76 470 PRO B C 1
ATOM 12272 O O . PRO B 2 470 ? 114.110 138.282 98.944 1.00 57.91 470 PRO B O 1
ATOM 12283 N N . LEU B 2 471 ? 114.499 140.410 98.305 1.00 58.36 471 LEU B N 1
ATOM 12284 C CA . LEU B 2 471 ? 114.970 140.075 96.969 1.00 58.44 471 LEU B CA 1
ATOM 12285 C C . LEU B 2 471 ? 116.430 140.431 96.735 1.00 58.45 471 LEU B C 1
ATOM 12286 O O . LEU B 2 471 ? 117.019 139.935 95.770 1.00 60.10 471 LEU B O 1
ATOM 12302 N N . VAL B 2 472 ? 117.020 141.272 97.579 1.00 51.82 472 VAL B N 1
ATOM 12303 C CA . VAL B 2 472 ? 118.408 141.697 97.416 1.00 48.64 472 VAL B CA 1
ATOM 12304 C C . VAL B 2 472 ? 119.319 140.591 97.937 1.00 48.91 472 VAL B C 1
ATOM 12305 O O . VAL B 2 472 ? 119.272 140.273 99.135 1.00 49.85 472 VAL B O 1
ATOM 12318 N N . PRO B 2 473 ? 120.155 139.977 97.100 1.00 48.05 473 PRO B N 1
ATOM 12319 C CA . PRO B 2 473 ? 121.061 138.942 97.608 1.00 46.55 473 PRO B CA 1
ATOM 12320 C C . PRO B 2 473 ? 122.108 139.524 98.543 1.00 45.26 473 PRO B C 1
ATOM 12321 O O . PRO B 2 473 ? 122.556 140.663 98.387 1.00 45.80 473 PRO B O 1
ATOM 12332 N N . HIS B 2 474 ? 122.504 138.715 99.527 1.00 44.79 474 HIS B N 1
ATOM 12333 C CA . HIS B 2 474 ? 123.490 139.151 100.507 1.00 41.13 474 HIS B CA 1
ATOM 12334 C C . HIS B 2 474 ? 124.910 139.138 99.960 1.00 44.95 474 HIS B C 1
ATOM 12335 O O . HIS B 2 474 ? 125.773 139.835 100.503 1.00 45.74 474 HIS B O 1
ATOM 12349 N N . ARG B 2 475 ? 125.175 138.368 98.902 1.00 46.06 475 ARG B N 1
ATOM 12350 C CA . ARG B 2 475 ? 126.490 138.391 98.276 1.00 44.83 475 ARG B CA 1
ATOM 12351 C C . ARG B 2 475 ? 126.742 139.680 97.506 1.00 44.51 475 ARG B C 1
ATOM 12352 O O . ARG B 2 475 ? 127.876 139.912 97.075 1.00 50.51 475 ARG B O 1
ATOM 12373 N N . LEU B 2 476 ? 125.721 140.512 97.327 1.00 39.17 476 LEU B N 1
ATOM 12374 C CA . LEU B 2 476 ? 125.884 141.776 96.625 1.00 39.99 476 LEU B CA 1
ATOM 12375 C C . LEU B 2 476 ? 126.750 142.731 97.440 1.00 43.47 476 LEU B C 1
ATOM 12376 O O . LEU B 2 476 ? 126.640 142.804 98.667 1.00 42.78 476 LEU B O 1
ATOM 12392 N N . LEU B 2 477 ? 127.613 143.467 96.747 1.00 40.93 477 LEU B N 1
ATOM 12393 C CA . LEU B 2 477 ? 128.487 144.443 97.380 1.00 41.08 477 LEU B CA 1
ATOM 12394 C C . LEU B 2 477 ? 127.770 145.780 97.524 1.00 38.85 477 LEU B C 1
ATOM 12395 O O . LEU B 2 477 ? 126.852 146.099 96.765 1.00 47.44 477 LEU B O 1
ATOM 12411 N N . VAL B 2 478 ? 128.201 146.565 98.512 1.00 31.34 478 VAL B N 1
ATOM 12412 C CA . VAL B 2 478 ? 127.576 147.850 98.805 1.00 40.87 478 VAL B CA 1
ATOM 12413 C C . VAL B 2 478 ? 128.628 148.794 99.367 1.00 41.13 478 VAL B C 1
ATOM 12414 O O . VAL B 2 478 ? 129.605 148.367 99.989 1.00 46.90 478 VAL B O 1
ATOM 12427 N N . SER B 2 479 ? 128.419 150.087 99.142 1.00 40.57 479 SER B N 1
ATOM 12428 C CA . SER B 2 479 ? 129.241 151.152 99.696 1.00 43.92 479 SER B CA 1
ATOM 12429 C C . SER B 2 479 ? 128.466 151.867 100.798 1.00 44.87 479 SER B C 1
ATOM 12430 O O . SER B 2 479 ? 127.324 151.523 101.114 1.00 51.67 479 SER B O 1
ATOM 12438 N N . GLU B 2 480 ? 129.102 152.881 101.389 1.00 42.92 480 GLU B N 1
ATOM 12439 C CA . GLU B 2 480 ? 128.419 153.690 102.392 1.00 48.96 480 GLU B CA 1
ATOM 12440 C C . GLU B 2 480 ? 127.219 154.409 101.790 1.00 51.65 480 GLU B C 1
ATOM 12441 O O . GLU B 2 480 ? 126.151 154.487 102.411 1.00 55.76 480 GLU B O 1
ATOM 12453 N N . SER B 2 481 ? 127.376 154.938 100.574 1.00 52.01 481 SER B N 1
ATOM 12454 C CA . SER B 2 481 ? 126.264 155.615 99.917 1.00 52.51 481 SER B CA 1
ATOM 12455 C C . SER B 2 481 ? 125.106 154.656 99.685 1.00 52.07 481 SER B C 1
ATOM 12456 O O . SER B 2 481 ? 123.940 155.027 99.859 1.00 53.29 481 SER B O 1
ATOM 12464 N N . ASP B 2 482 ? 125.405 153.418 99.289 1.00 45.31 482 ASP B N 1
ATOM 12465 C CA . ASP B 2 482 ? 124.345 152.434 99.105 1.00 49.10 482 ASP B CA 1
ATOM 12466 C C . ASP B 2 482 ? 123.599 152.184 100.408 1.00 51.01 482 ASP B C 1
ATOM 12467 O O . ASP B 2 482 ? 122.363 152.124 100.425 1.00 55.94 482 ASP B O 1
ATOM 12476 N N . VAL B 2 483 ? 124.333 152.030 101.512 1.00 43.52 483 VAL B N 1
ATOM 12477 C CA . VAL B 2 483 ? 123.691 151.797 102.801 1.00 47.41 483 VAL B CA 1
ATOM 12478 C C . VAL B 2 483 ? 122.788 152.968 103.155 1.00 48.75 483 VAL B C 1
ATOM 12479 O O . VAL B 2 483 ? 121.650 152.783 103.608 1.00 58.37 483 VAL B O 1
ATOM 12492 N N . SER B 2 484 ? 123.280 154.192 102.954 1.00 53.01 484 SER B N 1
ATOM 12493 C CA . SER B 2 484 ? 122.467 155.366 103.247 1.00 52.77 484 SER B CA 1
ATOM 12494 C C . SER B 2 484 ? 121.203 155.382 102.398 1.00 50.00 484 SER B C 1
ATOM 12495 O O . SER B 2 484 ? 120.112 155.669 102.904 1.00 50.94 484 SER B O 1
ATOM 12503 N N . LYS B 2 485 ? 121.326 155.067 101.106 1.00 49.86 485 LYS B N 1
ATOM 12504 C CA . LYS B 2 485 ? 120.159 155.073 100.229 1.00 52.31 485 LYS B CA 1
ATOM 12505 C C . LYS B 2 485 ? 119.124 154.048 100.675 1.00 56.44 485 LYS B C 1
ATOM 12506 O O . LYS B 2 485 ? 117.931 154.360 100.777 1.00 57.20 485 LYS B O 1
ATOM 12525 N N . ILE B 2 486 ? 119.556 152.812 100.936 1.00 58.06 486 ILE B N 1
ATOM 12526 C CA . ILE B 2 486 ? 118.600 151.782 101.338 1.00 53.49 486 ILE B CA 1
ATOM 12527 C C . ILE B 2 486 ? 117.933 152.156 102.656 1.00 54.19 486 ILE B C 1
ATOM 12528 O O . ILE B 2 486 ? 116.710 152.020 102.809 1.00 55.63 486 ILE B O 1
ATOM 12544 N N . ARG B 2 487 ? 118.715 152.624 103.631 1.00 51.53 487 ARG B N 1
ATOM 12545 C CA . ARG B 2 487 ? 118.129 152.972 104.920 1.00 52.80 487 ARG B CA 1
ATOM 12546 C C . ARG B 2 487 ? 117.139 154.123 104.783 1.00 59.04 487 ARG B C 1
ATOM 12547 O O . ARG B 2 487 ? 116.059 154.096 105.385 1.00 60.29 487 ARG B O 1
ATOM 12568 N N . ALA B 2 488 ? 117.486 155.144 103.994 1.00 63.11 488 ALA B N 1
ATOM 12569 C CA . ALA B 2 488 ? 116.576 156.267 103.802 1.00 62.06 488 ALA B CA 1
ATOM 12570 C C . ALA B 2 488 ? 115.292 155.821 103.117 1.00 62.30 488 ALA B C 1
ATOM 12571 O O . ALA B 2 488 ? 114.196 156.246 103.500 1.00 64.56 488 ALA B O 1
ATOM 12578 N N . ALA B 2 489 ? 115.406 154.966 102.098 1.00 58.83 489 ALA B N 1
ATOM 12579 C CA . ALA B 2 489 ? 114.213 154.490 101.408 1.00 59.83 489 ALA B CA 1
ATOM 12580 C C . ALA B 2 489 ? 113.314 153.700 102.349 1.00 60.54 489 ALA B C 1
ATOM 12581 O O . ALA B 2 489 ? 112.090 153.884 102.352 1.00 60.13 489 ALA B O 1
ATOM 12588 N N . ARG B 2 490 ? 113.900 152.819 103.164 1.00 62.97 490 ARG B N 1
ATOM 12589 C CA . ARG B 2 490 ? 113.086 152.040 104.092 1.00 64.16 490 ARG B CA 1
ATOM 12590 C C . ARG B 2 490 ? 112.433 152.934 105.139 1.00 65.86 490 ARG B C 1
ATOM 12591 O O . ARG B 2 490 ? 111.267 152.728 105.500 1.00 67.48 490 ARG B O 1
ATOM 12612 N N . GLN B 2 491 ? 113.167 153.927 105.648 1.00 69.01 491 GLN B N 1
ATOM 12613 C CA . GLN B 2 491 ? 112.586 154.839 106.628 1.00 67.47 491 GLN B CA 1
ATOM 12614 C C . GLN B 2 491 ? 111.431 155.627 106.024 1.00 68.05 491 GLN B C 1
ATOM 12615 O O . GLN B 2 491 ? 110.389 155.807 106.665 1.00 69.66 491 GLN B O 1
ATOM 12629 N N . ALA B 2 492 ? 111.596 156.102 104.788 1.00 66.71 492 ALA B N 1
ATOM 12630 C CA . ALA B 2 492 ? 110.514 156.820 104.124 1.00 66.42 492 ALA B CA 1
ATOM 12631 C C . ALA B 2 492 ? 109.303 155.919 103.923 1.00 68.92 492 ALA B C 1
ATOM 12632 O O . ALA B 2 492 ? 108.161 156.347 104.128 1.00 67.47 492 ALA B O 1
ATOM 12639 N N . HIS B 2 493 ? 109.531 154.666 103.521 1.00 72.32 493 HIS B N 1
ATOM 12640 C CA . HIS B 2 493 ? 108.419 153.736 103.356 1.00 68.52 493 HIS B CA 1
ATOM 12641 C C . HIS B 2 493 ? 107.685 153.519 104.673 1.00 69.32 493 HIS B C 1
ATOM 12642 O O . HIS B 2 493 ? 106.449 153.520 104.711 1.00 69.61 493 HIS B O 1
ATOM 12656 N N . LEU B 2 494 ? 108.429 153.333 105.766 1.00 69.17 494 LEU B N 1
ATOM 12657 C CA . LEU B 2 494 ? 107.787 153.141 107.063 1.00 69.78 494 LEU B CA 1
ATOM 12658 C C . LEU B 2 494 ? 107.001 154.379 107.473 1.00 72.60 494 LEU B C 1
ATOM 12659 O O . LEU B 2 494 ? 105.917 154.270 108.057 1.00 70.99 494 LEU B O 1
ATOM 12675 N N . LYS B 2 495 ? 107.532 155.569 107.180 1.00 77.21 495 LYS B N 1
ATOM 12676 C CA . LYS B 2 495 ? 106.797 156.795 107.467 1.00 76.04 495 LYS B CA 1
ATOM 12677 C C . LYS B 2 495 ? 105.612 156.990 106.530 1.00 75.82 495 LYS B C 1
ATOM 12678 O O . LYS B 2 495 ? 104.714 157.778 106.843 1.00 75.45 495 LYS B O 1
ATOM 12697 N N . SER B 2 496 ? 105.587 156.293 105.396 1.00 73.65 496 SER B N 1
ATOM 12698 C CA . SER B 2 496 ? 104.486 156.387 104.448 1.00 71.97 496 SER B CA 1
ATOM 12699 C C . SER B 2 496 ? 103.326 155.468 104.803 1.00 72.19 496 SER B C 1
ATOM 12700 O O . SER B 2 496 ? 102.323 155.453 104.082 1.00 71.99 496 SER B O 1
ATOM 12708 N N . LEU B 2 497 ? 103.439 154.700 105.891 1.00 74.31 497 LEU B N 1
ATOM 12709 C CA . LEU B 2 497 ? 102.354 153.832 106.329 1.00 73.42 497 LEU B CA 1
ATOM 12710 C C . LEU B 2 497 ? 102.093 153.947 107.826 1.00 73.17 497 LEU B C 1
ATOM 12711 O O . LEU B 2 497 ? 101.328 153.138 108.368 1.00 74.53 497 LEU B O 1
ATOM 12727 N N . GLY B 2 498 ? 102.700 154.914 108.510 1.00 71.76 498 GLY B N 1
ATOM 12728 C CA . GLY B 2 498 ? 102.457 155.109 109.925 1.00 72.87 498 GLY B CA 1
ATOM 12729 C C . GLY B 2 498 ? 103.151 154.087 110.801 1.00 73.59 498 GLY B C 1
ATOM 12730 O O . GLY B 2 498 ? 102.494 153.341 111.533 1.00 71.73 498 GLY B O 1
ATOM 12734 N N . LEU B 2 499 ? 104.480 154.044 110.737 1.00 75.52 499 LEU B N 1
ATOM 12735 C CA . LEU B 2 499 ? 105.255 153.136 111.568 1.00 76.19 499 LEU B CA 1
ATOM 12736 C C . LEU B 2 499 ? 106.624 153.744 111.830 1.00 75.83 499 LEU B C 1
ATOM 12737 O O . LEU B 2 499 ? 107.106 154.593 111.076 1.00 73.92 499 LEU B O 1
ATOM 12753 N N . GLU B 2 500 ? 107.247 153.292 112.921 1.00 78.77 500 GLU B N 1
ATOM 12754 C CA . GLU B 2 500 ? 108.599 153.696 113.277 1.00 79.10 500 GLU B CA 1
ATOM 12755 C C . GLU B 2 500 ? 109.550 152.526 113.468 1.00 79.76 500 GLU B C 1
ATOM 12756 O O . GLU B 2 500 ? 110.762 152.710 113.313 1.00 80.53 500 GLU B O 1
ATOM 12768 N N . GLN B 2 501 ? 109.045 151.343 113.800 1.00 76.55 501 GLN B N 1
ATOM 12769 C CA . GLN B 2 501 ? 109.834 150.127 113.883 1.00 74.15 501 GLN B CA 1
ATOM 12770 C C . GLN B 2 501 ? 109.132 149.024 113.108 1.00 75.06 501 GLN B C 1
ATOM 12771 O O . GLN B 2 501 ? 107.898 149.000 113.044 1.00 75.44 501 GLN B O 1
ATOM 12785 N N . PRO B 2 502 ? 109.880 148.101 112.508 1.00 72.65 502 PRO B N 1
ATOM 12786 C CA . PRO B 2 502 ? 109.230 146.999 111.793 1.00 70.22 502 PRO B CA 1
ATOM 12787 C C . PRO B 2 502 ? 108.532 146.054 112.756 1.00 69.70 502 PRO B C 1
ATOM 12788 O O . PRO B 2 502 ? 108.964 145.855 113.895 1.00 68.55 502 PRO B O 1
ATOM 12799 N N . THR B 2 503 ? 107.437 145.468 112.283 1.00 63.50 503 THR B N 1
ATOM 12800 C CA . THR B 2 503 ? 106.650 144.558 113.102 1.00 63.22 503 THR B CA 1
ATOM 12801 C C . THR B 2 503 ? 107.301 143.182 113.122 1.00 61.52 503 THR B C 1
ATOM 12802 O O . THR B 2 503 ? 107.658 142.639 112.072 1.00 60.67 503 THR B O 1
ATOM 12813 N N . ASN B 2 504 ? 107.459 142.622 114.319 1.00 60.87 504 ASN B N 1
ATOM 12814 C CA . ASN B 2 504 ? 108.027 141.287 114.442 1.00 60.11 504 ASN B CA 1
ATOM 12815 C C . ASN B 2 504 ? 107.171 140.289 113.675 1.00 59.36 504 ASN B C 1
ATOM 12816 O O . ASN B 2 504 ? 105.943 140.283 113.795 1.00 60.89 504 ASN B O 1
ATOM 12827 N N . PHE B 2 505 ? 107.825 139.444 112.885 1.00 57.14 505 PHE B N 1
ATOM 12828 C CA . PHE B 2 505 ? 107.149 138.489 112.017 1.00 54.05 505 PHE B CA 1
ATOM 12829 C C . PHE B 2 505 ? 107.388 137.080 112.539 1.00 54.10 505 PHE B C 1
ATOM 12830 O O . PHE B 2 505 ? 108.539 136.664 112.710 1.00 55.42 505 PHE B O 1
ATOM 12847 N N . ASN B 2 506 ? 106.302 136.355 112.791 1.00 45.96 506 ASN B N 1
ATOM 12848 C CA . ASN B 2 506 ? 106.352 134.956 113.193 1.00 44.97 506 ASN B CA 1
ATOM 12849 C C . ASN B 2 506 ? 105.693 134.130 112.101 1.00 45.54 506 ASN B C 1
ATOM 12850 O O . ASN B 2 506 ? 104.519 134.344 111.780 1.00 48.68 506 ASN B O 1
ATOM 12861 N N . TYR B 2 507 ? 106.449 133.193 111.527 1.00 54.46 507 TYR B N 1
ATOM 12862 C CA . TYR B 2 507 ? 105.927 132.410 110.413 1.00 53.44 507 TYR B CA 1
ATOM 12863 C C . TYR B 2 507 ? 104.789 131.500 110.856 1.00 51.60 507 TYR B C 1
ATOM 12864 O O . TYR B 2 507 ? 103.807 131.328 110.126 1.00 52.02 507 TYR B O 1
ATOM 12882 N N . ALA B 2 508 ? 104.902 130.904 112.044 1.00 43.43 508 ALA B N 1
ATOM 12883 C CA . ALA B 2 508 ? 103.861 129.996 112.514 1.00 42.79 508 ALA B CA 1
ATOM 12884 C C . ALA B 2 508 ? 102.532 130.722 112.676 1.00 45.76 508 ALA B C 1
ATOM 12885 O O . ALA B 2 508 ? 101.492 130.255 112.197 1.00 46.23 508 ALA B O 1
ATOM 12892 N N . ILE B 2 509 ? 102.549 131.875 113.349 1.00 43.26 509 ILE B N 1
ATOM 12893 C CA . ILE B 2 509 ? 101.321 132.642 113.538 1.00 40.90 509 ILE B CA 1
ATOM 12894 C C . ILE B 2 509 ? 100.774 133.099 112.194 1.00 41.54 509 ILE B C 1
ATOM 12895 O O . ILE B 2 509 ? 99.566 133.020 111.938 1.00 43.19 509 ILE B O 1
ATOM 12911 N N . TYR B 2 510 ? 101.651 133.584 111.313 1.00 46.09 510 TYR B N 1
ATOM 12912 C CA . TYR B 2 510 ? 101.203 134.049 110.006 1.00 47.76 510 TYR B CA 1
ATOM 12913 C C . TYR B 2 510 ? 100.495 132.934 109.246 1.00 49.16 510 TYR B C 1
ATOM 12914 O O . TYR B 2 510 ? 99.408 133.135 108.695 1.00 48.56 510 TYR B O 1
ATOM 12932 N N . LYS B 2 511 ? 101.095 131.742 109.220 1.00 51.09 511 LYS B N 1
ATOM 12933 C CA . LYS B 2 511 ? 100.478 130.618 108.523 1.00 49.27 511 LYS B CA 1
ATOM 12934 C C . LYS B 2 511 ? 99.161 130.220 109.175 1.00 51.82 511 LYS B C 1
ATOM 12935 O O . LYS B 2 511 ? 98.183 129.918 108.481 1.00 55.01 511 LYS B O 1
ATOM 12954 N N . ALA B 2 512 ? 99.114 130.211 110.510 1.00 43.72 512 ALA B N 1
ATOM 12955 C CA . ALA B 2 512 ? 97.887 129.823 111.197 1.00 41.70 512 ALA B CA 1
ATOM 12956 C C . ALA B 2 512 ? 96.747 130.782 110.876 1.00 44.56 512 ALA B C 1
ATOM 12957 O O . ALA B 2 512 ? 95.608 130.354 110.661 1.00 46.48 512 ALA B O 1
ATOM 12964 N N . VAL B 2 513 ? 97.035 132.087 110.837 1.00 46.63 513 VAL B N 1
ATOM 12965 C CA . VAL B 2 513 ? 95.997 133.082 110.567 1.00 45.99 513 VAL B CA 1
ATOM 12966 C C . VAL B 2 513 ? 95.624 133.169 109.095 1.00 49.89 513 VAL B C 1
ATOM 12967 O O . VAL B 2 513 ? 94.631 133.827 108.759 1.00 50.37 513 VAL B O 1
ATOM 12980 N N . GLN B 2 514 ? 96.368 132.515 108.210 1.00 56.97 514 GLN B N 1
ATOM 12981 C CA . GLN B 2 514 ? 96.052 132.596 106.791 1.00 55.89 514 GLN B CA 1
ATOM 12982 C C . GLN B 2 514 ? 94.663 132.013 106.533 1.00 59.28 514 GLN B C 1
ATOM 12983 O O . GLN B 2 514 ? 94.313 130.970 107.099 1.00 57.4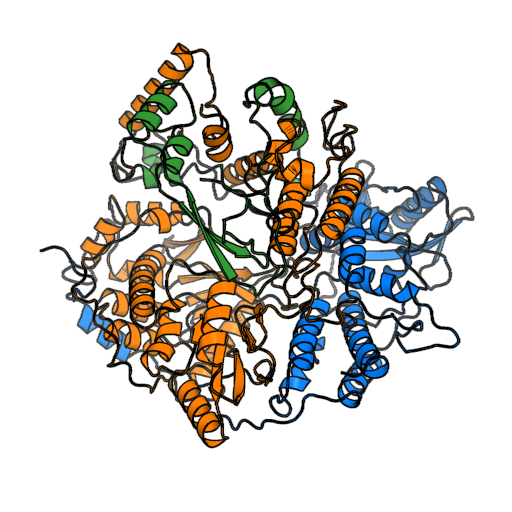9 514 GLN B O 1
ATOM 12997 N N . PRO B 2 515 ? 93.834 132.665 105.696 1.00 65.83 515 PRO B N 1
ATOM 12998 C CA . PRO B 2 515 ? 92.516 132.100 105.375 1.00 65.40 515 PRO B CA 1
ATOM 12999 C C . PRO B 2 515 ? 92.603 130.679 104.825 1.00 63.30 515 PRO B C 1
ATOM 13000 O O . PRO B 2 515 ? 91.666 130.236 104.160 1.00 62.26 515 PRO B O 1
ATOM 13011 N N . MET C 3 1 ? 137.288 159.260 109.498 1.00 64.21 1 MET C N 1
ATOM 13012 C CA . MET C 3 1 ? 136.123 160.114 109.128 1.00 65.13 1 MET C CA 1
ATOM 13013 C C . MET C 3 1 ? 134.826 159.318 109.259 1.00 65.06 1 MET C C 1
ATOM 13014 O O . MET C 3 1 ? 134.246 159.243 110.342 1.00 62.88 1 MET C O 1
ATOM 13030 N N . SER C 3 2 ? 134.374 158.725 108.157 1.00 54.62 2 SER C N 1
ATOM 13031 C CA . SER C 3 2 ? 133.162 157.920 108.191 1.00 51.18 2 SER C CA 1
ATOM 13032 C C . SER C 3 2 ? 133.433 156.590 108.881 1.00 50.82 2 SER C C 1
ATOM 13033 O O . SER C 3 2 ? 134.509 156.004 108.735 1.00 50.28 2 SER C O 1
ATOM 13041 N N . GLN C 3 3 ? 132.446 156.113 109.641 1.00 48.55 3 GLN C N 1
ATOM 13042 C CA . GLN C 3 3 ? 132.601 154.833 110.323 1.00 46.51 3 GLN C CA 1
ATOM 13043 C C . GLN C 3 3 ? 132.809 153.698 109.331 1.00 44.04 3 GLN C C 1
ATOM 13044 O O . GLN C 3 3 ? 133.489 152.715 109.645 1.00 46.07 3 GLN C O 1
ATOM 13058 N N . PHE C 3 4 ? 132.235 153.813 108.131 1.00 39.61 4 PHE C N 1
ATOM 13059 C CA . PHE C 3 4 ? 132.464 152.804 107.102 1.00 35.42 4 PHE C CA 1
ATOM 13060 C C . PHE C 3 4 ? 133.943 152.707 106.755 1.00 38.80 4 PHE C C 1
ATOM 13061 O O . PHE C 3 4 ? 134.474 151.606 106.570 1.00 39.28 4 PHE C O 1
ATOM 13078 N N . GLY C 3 5 ? 134.625 153.849 106.657 1.00 43.15 5 GLY C N 1
ATOM 13079 C CA . GLY C 3 5 ? 136.049 153.823 106.366 1.00 40.11 5 GLY C CA 1
ATOM 13080 C C . GLY C 3 5 ? 136.862 153.198 107.483 1.00 42.39 5 GLY C C 1
ATOM 13081 O O . GLY C 3 5 ? 137.788 152.424 107.229 1.00 46.85 5 GLY C O 1
ATOM 13085 N N . LYS C 3 6 ? 136.534 153.525 108.734 1.00 45.42 6 LYS C N 1
ATOM 13086 C CA . LYS C 3 6 ? 137.261 152.945 109.859 1.00 43.25 6 LYS C CA 1
ATOM 13087 C C . LYS C 3 6 ? 137.050 151.438 109.938 1.00 46.49 6 LYS C C 1
ATOM 13088 O O . LYS C 3 6 ? 138.003 150.685 110.166 1.00 50.38 6 LYS C O 1
ATOM 13107 N N . SER C 3 7 ? 135.813 150.978 109.749 1.00 36.55 7 SER C N 1
ATOM 13108 C CA . SER C 3 7 ? 135.525 149.553 109.877 1.00 33.11 7 SER C CA 1
ATOM 13109 C C . SER C 3 7 ? 136.176 148.761 108.749 1.00 32.69 7 SER C C 1
ATOM 13110 O O . SER C 3 7 ? 137.032 147.903 108.989 1.00 34.27 7 SER C O 1
ATOM 13118 N N . PHE C 3 8 ? 135.776 149.034 107.512 1.00 35.38 8 PHE C N 1
ATOM 13119 C CA . PHE C 3 8 ? 136.329 148.350 106.344 1.00 30.75 8 PHE C CA 1
ATOM 13120 C C . PHE C 3 8 ? 137.446 149.183 105.717 1.00 27.30 8 PHE C C 1
ATOM 13121 O O . PHE C 3 8 ? 137.407 149.550 104.543 1.00 37.70 8 PHE C O 1
ATOM 13138 N N . LYS C 3 9 ? 138.460 149.478 106.527 1.00 36.45 9 LYS C N 1
ATOM 13139 C CA . LYS C 3 9 ? 139.574 150.290 106.057 1.00 33.28 9 LYS C CA 1
ATOM 13140 C C . LYS C 3 9 ? 140.283 149.599 104.901 1.00 37.04 9 LYS C C 1
ATOM 13141 O O . LYS C 3 9 ? 140.601 148.408 104.972 1.00 41.82 9 LYS C O 1
ATOM 13160 N N . GLY C 3 10 ? 140.531 150.353 103.832 1.00 41.17 10 GLY C N 1
ATOM 13161 C CA . GLY C 3 10 ? 141.181 149.830 102.653 1.00 40.39 10 GLY C CA 1
ATOM 13162 C C . GLY C 3 10 ? 140.249 149.225 101.626 1.00 39.05 10 GLY C C 1
ATOM 13163 O O . GLY C 3 10 ? 140.707 148.876 100.530 1.00 44.48 10 GLY C O 1
ATOM 13167 N N . ARG C 3 11 ? 138.963 149.087 101.939 1.00 34.70 11 ARG C N 1
ATOM 13168 C CA . ARG C 3 11 ? 137.976 148.562 101.005 1.00 33.69 11 ARG C CA 1
ATOM 13169 C C . ARG C 3 11 ? 136.799 149.521 100.945 1.00 34.84 11 ARG C C 1
ATOM 13170 O O . ARG C 3 11 ? 136.271 149.926 101.986 1.00 34.64 11 ARG C O 1
ATOM 13191 N N . THR C 3 12 ? 136.392 149.884 99.730 1.00 43.21 12 THR C N 1
ATOM 13192 C CA . THR C 3 12 ? 135.241 150.751 99.524 1.00 41.60 12 THR C CA 1
ATOM 13193 C C . THR C 3 12 ? 133.952 149.977 99.285 1.00 42.61 12 THR C C 1
ATOM 13194 O O . THR C 3 12 ? 132.882 150.592 99.227 1.00 44.64 12 THR C O 1
ATOM 13205 N N . GLU C 3 13 ? 134.026 148.654 99.151 1.00 41.04 13 GLU C N 1
ATOM 13206 C CA . GLU C 3 13 ? 132.856 147.819 98.923 1.00 36.29 13 GLU C CA 1
ATOM 13207 C C . GLU C 3 13 ? 132.976 146.551 99.753 1.00 41.30 13 GLU C C 1
ATOM 13208 O O . GLU C 3 13 ? 134.041 145.927 99.796 1.00 44.54 13 GLU C O 1
ATOM 13220 N N . VAL C 3 14 ? 131.881 146.175 100.410 1.00 38.37 14 VAL C N 1
ATOM 13221 C CA . VAL C 3 14 ? 131.814 144.939 101.179 1.00 39.39 14 VAL C CA 1
ATOM 13222 C C . VAL C 3 14 ? 130.468 144.279 100.921 1.00 33.27 14 VAL C C 1
ATOM 13223 O O . VAL C 3 14 ? 129.472 144.947 100.626 1.00 36.46 14 VAL C O 1
ATOM 13236 N N . THR C 3 15 ? 130.444 142.954 101.033 1.00 35.96 15 THR C N 1
ATOM 13237 C CA . THR C 3 15 ? 129.211 142.210 100.834 1.00 33.42 15 THR C CA 1
ATOM 13238 C C . THR C 3 15 ? 128.203 142.544 101.928 1.00 34.87 15 THR C C 1
ATOM 13239 O O . THR C 3 15 ? 128.564 142.918 103.047 1.00 37.14 15 THR C O 1
ATOM 13250 N N . ILE C 3 16 ? 126.920 142.406 101.590 1.00 36.37 16 ILE C N 1
ATOM 13251 C CA . ILE C 3 16 ? 125.870 142.724 102.550 1.00 36.25 16 ILE C CA 1
ATOM 13252 C C . ILE C 3 16 ? 125.924 141.779 103.743 1.00 40.77 16 ILE C C 1
ATOM 13253 O O . ILE C 3 16 ? 125.623 142.182 104.871 1.00 42.22 16 ILE C O 1
ATOM 13269 N N . THR C 3 17 ? 126.284 140.513 103.526 1.00 33.62 17 THR C N 1
ATOM 13270 C CA . THR C 3 17 ? 126.409 139.587 104.649 1.00 37.41 17 THR C CA 1
ATOM 13271 C C . THR C 3 17 ? 127.446 140.086 105.652 1.00 31.41 17 THR C C 1
ATOM 13272 O O . THR C 3 17 ? 127.195 140.115 106.863 1.00 38.20 17 THR C O 1
ATOM 13283 N N . GLU C 3 18 ? 128.616 140.500 105.159 1.00 29.60 18 GLU C N 1
ATOM 13284 C CA . GLU C 3 18 ? 129.654 141.012 106.046 1.00 28.19 18 GLU C CA 1
ATOM 13285 C C . GLU C 3 18 ? 129.184 142.262 106.777 1.00 30.81 18 GLU C C 1
ATOM 13286 O O . GLU C 3 18 ? 129.403 142.404 107.985 1.00 36.51 18 GLU C O 1
ATOM 13298 N N . TYR C 3 19 ? 128.531 143.179 106.060 1.00 29.30 19 TYR C N 1
ATOM 13299 C CA . TYR C 3 19 ? 128.069 144.413 106.686 1.00 28.88 19 TYR C CA 1
ATOM 13300 C C . TYR C 3 19 ? 127.044 144.128 107.777 1.00 29.98 19 TYR C C 1
ATOM 13301 O O . TYR C 3 19 ? 127.106 144.711 108.865 1.00 34.12 19 TYR C O 1
ATOM 13319 N N . ARG C 3 20 ? 126.093 143.231 107.504 1.00 29.30 20 ARG C N 1
ATOM 13320 C CA . ARG C 3 20 ? 125.066 142.914 108.490 1.00 33.81 20 ARG C CA 1
ATOM 13321 C C . ARG C 3 20 ? 125.641 142.174 109.689 1.00 32.38 20 ARG C C 1
ATOM 13322 O O . ARG C 3 20 ? 125.151 142.347 110.810 1.00 32.33 20 ARG C O 1
ATOM 13343 N N . SER C 3 21 ? 126.670 141.349 109.480 1.00 32.20 21 SER C N 1
ATOM 13344 C CA . SER C 3 21 ? 127.237 140.593 110.590 1.00 21.54 21 SER C CA 1
ATOM 13345 C C . SER C 3 21 ? 127.763 141.498 111.697 1.00 22.71 21 SER C C 1
ATOM 13346 O O . SER C 3 21 ? 127.896 141.047 112.839 1.00 29.46 21 SER C O 1
ATOM 13354 N N . HIS C 3 22 ? 128.062 142.760 111.390 1.00 23.81 22 HIS C N 1
ATOM 13355 C CA . HIS C 3 22 ? 128.604 143.679 112.382 1.00 27.30 22 HIS C CA 1
ATOM 13356 C C . HIS C 3 22 ? 127.546 144.253 113.316 1.00 28.17 22 HIS C C 1
ATOM 13357 O O . HIS C 3 22 ? 127.910 144.840 114.340 1.00 34.25 22 HIS C O 1
ATOM 13371 N N . THR C 3 23 ? 126.261 144.100 113.003 1.00 26.74 23 THR C N 1
ATOM 13372 C CA . THR C 3 23 ? 125.183 144.704 113.779 1.00 26.70 23 THR C CA 1
ATOM 13373 C C . THR C 3 23 ? 124.129 143.668 114.147 1.00 29.60 23 THR C C 1
ATOM 13374 O O . THR C 3 23 ? 122.925 143.925 114.067 1.00 37.57 23 THR C O 1
ATOM 13385 N N . VAL C 3 24 ? 124.563 142.482 114.556 1.00 32.96 24 VAL C N 1
ATOM 13386 C CA . VAL C 3 24 ? 123.637 141.440 114.988 1.00 31.79 24 VAL C CA 1
ATOM 13387 C C . VAL C 3 24 ? 123.206 141.727 116.420 1.00 31.71 24 VAL C C 1
ATOM 13388 O O . VAL C 3 24 ? 124.046 141.872 117.317 1.00 26.79 24 VAL C O 1
ATOM 13401 N N . LYS C 3 25 ? 121.891 141.812 116.640 1.00 29.46 25 LYS C N 1
ATOM 13402 C CA . LYS C 3 25 ? 121.353 142.094 117.966 1.00 30.52 25 LYS C CA 1
ATOM 13403 C C . LYS C 3 25 ? 120.121 141.247 118.262 1.00 28.74 25 LYS C C 1
ATOM 13404 O O . LYS C 3 25 ? 119.247 141.666 119.029 1.00 36.69 25 LYS C O 1
ATOM 13423 N N . ASP C 3 26 ? 120.034 140.056 117.671 1.00 24.03 26 ASP C N 1
ATOM 13424 C CA . ASP C 3 26 ? 118.882 139.180 117.849 1.00 27.63 26 ASP C CA 1
ATOM 13425 C C . ASP C 3 26 ? 119.268 137.790 118.342 1.00 29.17 26 ASP C C 1
ATOM 13426 O O . ASP C 3 26 ? 118.397 136.918 118.440 1.00 32.63 26 ASP C O 1
ATOM 13435 N N . VAL C 3 27 ? 120.537 137.560 118.659 1.00 24.20 27 VAL C N 1
ATOM 13436 C CA . VAL C 3 27 ? 121.005 136.250 119.098 1.00 22.04 27 VAL C CA 1
ATOM 13437 C C . VAL C 3 27 ? 120.950 136.199 120.619 1.00 22.28 27 VAL C C 1
ATOM 13438 O O . VAL C 3 27 ? 121.628 136.976 121.300 1.00 23.56 27 VAL C O 1
ATOM 13451 N N . HIS C 3 28 ? 120.146 135.284 121.150 1.00 19.42 28 HIS C N 1
ATOM 13452 C CA . HIS C 3 28 ? 120.042 135.073 122.586 1.00 25.24 28 HIS C CA 1
ATOM 13453 C C . HIS C 3 28 ? 120.874 133.867 122.999 1.00 17.12 28 HIS C C 1
ATOM 13454 O O . HIS C 3 28 ? 120.958 132.876 122.269 1.00 19.36 28 HIS C O 1
ATOM 13468 N N . ARG C 3 29 ? 121.493 133.963 124.172 1.00 14.77 29 ARG C N 1
ATOM 13469 C CA . ARG C 3 29 ? 122.277 132.879 124.744 1.00 17.06 29 ARG C CA 1
ATOM 13470 C C . ARG C 3 29 ? 121.886 132.709 126.203 1.00 17.33 29 ARG C C 1
ATOM 13471 O O . ARG C 3 29 ? 121.800 133.693 126.943 1.00 25.76 29 ARG C O 1
ATOM 13492 N N . SER C 3 30 ? 121.651 131.465 126.612 1.00 23.12 30 SER C N 1
ATOM 13493 C CA . SER C 3 30 ? 121.320 131.166 127.999 1.00 24.09 30 SER C CA 1
ATOM 13494 C C . SER C 3 30 ? 122.600 131.166 128.825 1.00 19.90 30 SER C C 1
ATOM 13495 O O . SER C 3 30 ? 123.494 130.346 128.592 1.00 31.79 30 SER C O 1
ATOM 13503 N N . LEU C 3 31 ? 122.690 132.083 129.786 1.00 16.01 31 LEU C N 1
ATOM 13504 C CA . LEU C 3 31 ? 123.906 132.273 130.561 1.00 17.28 31 LEU C CA 1
ATOM 13505 C C . LEU C 3 31 ? 123.553 132.499 132.024 1.00 16.99 31 LEU C C 1
ATOM 13506 O O . LEU C 3 31 ? 122.412 132.810 132.370 1.00 24.85 31 LEU C O 1
ATOM 13522 N N . LEU C 3 32 ? 124.562 132.336 132.883 1.00 24.12 32 LEU C N 1
ATOM 13523 C CA . LEU C 3 32 ? 124.372 132.519 134.317 1.00 20.37 32 LEU C CA 1
ATOM 13524 C C . LEU C 3 32 ? 124.056 133.963 134.686 1.00 16.08 32 LEU C C 1
ATOM 13525 O O . LEU C 3 32 ? 123.504 134.205 135.764 1.00 26.19 32 LEU C O 1
ATOM 13541 N N . THR C 3 33 ? 124.387 134.920 133.824 1.00 22.45 33 THR C N 1
ATOM 13542 C CA . THR C 3 33 ? 124.229 136.336 134.122 1.00 27.69 33 THR C CA 1
ATOM 13543 C C . THR C 3 33 ? 122.861 136.878 133.726 1.00 23.84 33 THR C C 1
ATOM 13544 O O . THR C 3 33 ? 122.672 138.098 133.719 1.00 29.04 33 THR C O 1
ATOM 13555 N N . ALA C 3 34 ? 121.907 136.005 133.398 1.00 24.84 34 ALA C N 1
ATOM 13556 C CA . ALA C 3 34 ? 120.611 136.473 132.918 1.00 23.74 34 ALA C CA 1
ATOM 13557 C C . ALA C 3 34 ? 119.903 137.319 133.971 1.00 21.04 34 ALA C C 1
ATOM 13558 O O . ALA C 3 34 ? 119.367 138.390 133.665 1.00 25.61 34 ALA C O 1
ATOM 13565 N N . ASP C 3 35 ? 119.891 136.855 135.222 1.00 24.64 35 ASP C N 1
ATOM 13566 C CA . ASP C 3 35 ? 119.164 137.575 136.263 1.00 26.26 35 ASP C CA 1
ATOM 13567 C C . ASP C 3 35 ? 119.794 138.935 136.541 1.00 27.07 35 ASP C C 1
ATOM 13568 O O . ASP C 3 35 ? 119.084 139.940 136.661 1.00 30.29 35 ASP C O 1
ATOM 13577 N N . LYS C 3 36 ? 121.124 138.987 136.643 1.00 28.89 36 LYS C N 1
ATOM 13578 C CA . LYS C 3 36 ? 121.795 140.261 136.881 1.00 23.66 36 LYS C CA 1
ATOM 13579 C C . LYS C 3 36 ? 121.542 141.238 135.740 1.00 21.35 36 LYS C C 1
ATOM 13580 O O . LYS C 3 36 ? 121.248 142.417 135.974 1.00 27.33 36 LYS C O 1
ATOM 13599 N N . SER C 3 37 ? 121.651 140.764 134.497 1.00 27.20 37 SER C N 1
ATOM 13600 C CA . SER C 3 37 ? 121.424 141.638 133.351 1.00 20.32 37 SER C CA 1
ATOM 13601 C C . SER C 3 37 ? 119.989 142.147 133.322 1.00 21.23 37 SER C C 1
ATOM 13602 O O . SER C 3 37 ? 119.747 143.329 133.056 1.00 30.00 37 SER C O 1
ATOM 13610 N N . LEU C 3 38 ? 119.022 141.268 133.595 1.00 20.02 38 LEU C N 1
ATOM 13611 C CA . LEU C 3 38 ? 117.623 141.680 133.564 1.00 21.15 38 LEU C CA 1
ATOM 13612 C C . LEU C 3 38 ? 117.294 142.638 134.701 1.00 23.77 38 LEU C C 1
ATOM 13613 O O . LEU C 3 38 ? 116.430 143.508 134.545 1.00 24.61 38 LEU C O 1
ATOM 13629 N N . ARG C 3 39 ? 117.962 142.496 135.847 1.00 24.59 39 ARG C N 1
ATOM 13630 C CA . ARG C 3 39 ? 117.725 143.405 136.963 1.00 22.06 39 ARG C CA 1
ATOM 13631 C C . ARG C 3 39 ? 118.391 144.759 136.752 1.00 23.81 39 ARG C C 1
ATOM 13632 O O . ARG C 3 39 ? 117.856 145.780 137.197 1.00 33.26 39 ARG C O 1
ATOM 13653 N N . LYS C 3 40 ? 119.544 144.791 136.086 1.00 25.56 40 LYS C N 1
ATOM 13654 C CA . LYS C 3 40 ? 120.303 146.030 135.966 1.00 25.29 40 LYS C CA 1
ATOM 13655 C C . LYS C 3 40 ? 119.494 147.099 135.243 1.00 26.32 40 LYS C C 1
ATOM 13656 O O . LYS C 3 40 ? 119.076 146.908 134.097 1.00 29.53 40 LYS C O 1
ATOM 13675 N N . SER C 3 41 ? 119.282 148.230 135.917 1.00 32.52 41 SER C N 1
ATOM 13676 C CA . SER C 3 41 ? 118.611 149.401 135.352 1.00 25.68 41 SER C CA 1
ATOM 13677 C C . SER C 3 41 ? 117.154 149.127 134.998 1.00 25.59 41 SER C C 1
ATOM 13678 O O . SER C 3 41 ? 116.559 149.865 134.207 1.00 32.19 41 SER C O 1
ATOM 13686 N N . PHE C 3 42 ? 116.561 148.079 135.570 1.00 29.34 42 PHE C N 1
ATOM 13687 C CA . PHE C 3 42 ? 115.162 147.737 135.311 1.00 24.87 42 PHE C CA 1
ATOM 13688 C C . PHE C 3 42 ? 114.901 147.583 133.815 1.00 23.18 42 PHE C C 1
ATOM 13689 O O . PHE C 3 42 ? 113.856 147.991 133.304 1.00 30.50 42 PHE C O 1
ATOM 13706 N N . CYS C 3 43 ? 115.864 146.995 133.103 1.00 23.35 43 CYS C N 1
ATOM 13707 C CA . CYS C 3 43 ? 115.719 146.857 131.658 1.00 25.26 43 CYS C CA 1
ATOM 13708 C C . CYS C 3 43 ? 114.536 145.965 131.307 1.00 22.73 43 CYS C C 1
ATOM 13709 O O . CYS C 3 43 ? 113.741 146.300 130.421 1.00 21.55 43 CYS C O 1
ATOM 13717 N N . PHE C 3 44 ? 114.387 144.833 132.000 1.00 13.60 44 PHE C N 1
ATOM 13718 C CA . PHE C 3 44 ? 113.257 143.954 131.718 1.00 21.10 44 PHE C CA 1
ATOM 13719 C C . PHE C 3 44 ? 111.937 144.605 132.107 1.00 17.30 44 PHE C C 1
ATOM 13720 O O . PHE C 3 44 ? 110.928 144.433 131.416 1.00 24.58 44 PHE C O 1
ATOM 13737 N N . ARG C 3 45 ? 111.914 145.329 133.225 1.00 24.47 45 ARG C N 1
ATOM 13738 C CA . ARG C 3 45 ? 110.694 146.014 133.639 1.00 21.34 45 ARG C CA 1
ATOM 13739 C C . ARG C 3 45 ? 110.256 147.021 132.581 1.00 22.92 45 ARG C C 1
ATOM 13740 O O . ARG C 3 45 ? 109.083 147.064 132.186 1.00 26.02 45 ARG C O 1
ATOM 13761 N N . ASN C 3 46 ? 111.201 147.829 132.096 1.00 21.21 46 ASN C N 1
ATOM 13762 C CA . ASN C 3 46 ? 110.887 148.795 131.049 1.00 23.62 46 ASN C CA 1
ATOM 13763 C C . ASN C 3 46 ? 110.462 148.096 129.764 1.00 26.52 46 ASN C C 1
ATOM 13764 O O . ASN C 3 46 ? 109.555 148.563 129.065 1.00 24.48 46 ASN C O 1
ATOM 13775 N N . ALA C 3 47 ? 111.113 146.979 129.429 1.00 25.08 47 ALA C N 1
ATOM 13776 C CA . ALA C 3 47 ? 110.747 146.246 128.223 1.00 19.17 47 ALA C CA 1
ATOM 13777 C C . ALA C 3 47 ? 109.328 145.705 128.319 1.00 19.23 47 ALA C C 1
ATOM 13778 O O . ALA C 3 47 ? 108.576 145.744 127.342 1.00 29.37 47 ALA C O 1
ATOM 13785 N N . LEU C 3 48 ? 108.947 145.184 129.487 1.00 22.40 48 LEU C N 1
ATOM 13786 C CA . LEU C 3 48 ? 107.581 144.707 129.675 1.00 22.35 48 LEU C CA 1
ATOM 13787 C C . LEU C 3 48 ? 106.585 145.854 129.570 1.00 24.39 48 LEU C C 1
ATOM 13788 O O . LEU C 3 48 ? 105.527 145.716 128.941 1.00 31.99 48 LEU C O 1
ATOM 13804 N N . ASN C 3 49 ? 106.909 146.998 130.180 1.00 28.41 49 ASN C N 1
ATOM 13805 C CA . ASN C 3 49 ? 106.041 148.166 130.064 1.00 26.71 49 ASN C CA 1
ATOM 13806 C C . ASN C 3 49 ? 105.839 148.549 128.602 1.00 27.56 49 ASN C C 1
ATOM 13807 O O . ASN C 3 49 ? 104.712 148.801 128.161 1.00 30.13 49 ASN C O 1
ATOM 13818 N N . GLN C 3 50 ? 106.928 148.591 127.833 1.00 28.01 50 GLN C N 1
ATOM 13819 C CA . GLN C 3 50 ? 106.832 148.970 126.426 1.00 31.73 50 GLN C CA 1
ATOM 13820 C C . GLN C 3 50 ? 106.057 147.933 125.621 1.00 34.11 50 GLN C C 1
ATOM 13821 O O . GLN C 3 50 ? 105.268 148.288 124.738 1.00 38.41 50 GLN C O 1
ATOM 13835 N N . PHE C 3 51 ? 106.283 146.648 125.900 1.00 33.18 51 PHE C N 1
ATOM 13836 C CA . PHE C 3 51 ? 105.602 145.593 125.160 1.00 28.85 51 PHE C CA 1
ATOM 13837 C C . PHE C 3 51 ? 104.101 145.630 125.404 1.00 31.68 51 PHE C C 1
ATOM 13838 O O . PHE C 3 51 ? 103.308 145.423 124.478 1.00 34.86 51 PHE C O 1
ATOM 13855 N N . LEU C 3 52 ? 103.688 145.896 126.644 1.00 29.44 52 LEU C N 1
ATOM 13856 C CA . LEU C 3 52 ? 102.272 145.819 126.981 1.00 29.81 52 LEU C CA 1
ATOM 13857 C C . LEU C 3 52 ? 101.442 146.930 126.351 1.00 36.33 52 LEU C C 1
ATOM 13858 O O . LEU C 3 52 ? 100.210 146.867 126.427 1.00 41.21 52 LEU C O 1
ATOM 13874 N N . ASP C 3 53 ? 102.067 147.942 125.740 1.00 40.46 53 ASP C N 1
ATOM 13875 C CA . ASP C 3 53 ? 101.300 149.020 125.126 1.00 40.00 53 ASP C CA 1
ATOM 13876 C C . ASP C 3 53 ? 101.848 149.469 123.774 1.00 40.72 53 ASP C C 1
ATOM 13877 O O . ASP C 3 53 ? 101.352 150.463 123.229 1.00 47.93 53 ASP C O 1
ATOM 13886 N N . LYS C 3 54 ? 102.846 148.784 123.212 1.00 42.07 54 LYS C N 1
ATOM 13887 C CA . LYS C 3 54 ? 103.331 149.135 121.882 1.00 40.29 54 LYS C CA 1
ATOM 13888 C C . LYS C 3 54 ? 103.438 147.914 120.977 1.00 44.28 54 LYS C C 1
ATOM 13889 O O . LYS C 3 54 ? 103.322 148.034 119.753 1.00 50.13 54 LYS C O 1
ATOM 13908 N N . ASP C 3 55 ? 103.652 146.738 121.561 1.00 43.66 55 ASP C N 1
ATOM 13909 C CA . ASP C 3 55 ? 103.806 145.502 120.800 1.00 40.31 55 ASP C CA 1
ATOM 13910 C C . ASP C 3 55 ? 102.662 144.524 121.000 1.00 37.30 55 ASP C C 1
ATOM 13911 O O . ASP C 3 55 ? 102.222 143.896 120.035 1.00 42.81 55 ASP C O 1
ATOM 13920 N N . LEU C 3 56 ? 102.168 144.374 122.228 1.00 35.40 56 LEU C N 1
ATOM 13921 C CA . LEU C 3 56 ? 101.054 143.461 122.459 1.00 36.57 56 LEU C CA 1
ATOM 13922 C C . LEU C 3 56 ? 99.833 143.791 121.609 1.00 34.03 56 LEU C C 1
ATOM 13923 O O . LEU C 3 56 ? 99.228 142.852 121.062 1.00 35.65 56 LEU C O 1
ATOM 13939 N N . PRO C 3 57 ? 99.419 145.057 121.443 1.00 38.59 57 PRO C N 1
ATOM 13940 C CA . PRO C 3 57 ? 98.234 145.326 120.619 1.00 41.69 57 PRO C CA 1
ATOM 13941 C C . PRO C 3 57 ? 98.558 145.381 119.133 1.00 38.31 57 PRO C C 1
ATOM 13942 O O . PRO C 3 57 ? 98.055 146.239 118.401 1.00 44.79 57 PRO C O 1
ATOM 13953 N N . LEU C 3 58 ? 99.403 144.454 118.682 1.00 42.30 58 LEU C N 1
ATOM 13954 C CA . LEU C 3 58 ? 99.640 144.231 117.262 1.00 41.20 58 LEU C CA 1
ATOM 13955 C C . LEU C 3 58 ? 99.691 142.757 116.899 1.00 43.40 58 LEU C C 1
ATOM 13956 O O . LEU C 3 58 ? 99.641 142.437 115.707 1.00 47.41 58 LEU C O 1
ATOM 13972 N N . LEU C 3 59 ? 99.792 141.856 117.868 1.00 34.82 59 LEU C N 1
ATOM 13973 C CA . LEU C 3 59 ? 99.828 140.432 117.572 1.00 37.74 59 LEU C CA 1
ATOM 13974 C C . LEU C 3 59 ? 98.465 139.975 117.061 1.00 40.17 59 LEU C C 1
ATOM 13975 O O . LEU C 3 59 ? 97.446 140.257 117.702 1.00 38.42 59 LEU C O 1
ATOM 13991 N N . PRO C 3 60 ? 98.397 139.279 115.928 1.00 37.37 60 PRO C N 1
ATOM 13992 C CA . PRO C 3 60 ? 97.111 138.717 115.503 1.00 34.24 60 PRO C CA 1
ATOM 13993 C C . PRO C 3 60 ? 96.661 137.607 116.438 1.00 33.55 60 PRO C C 1
ATOM 13994 O O . PRO C 3 60 ? 97.473 136.907 117.048 1.00 37.50 60 PRO C O 1
ATOM 14005 N N . ILE C 3 61 ? 95.344 137.451 116.546 1.00 33.15 61 ILE C N 1
ATOM 14006 C CA . ILE C 3 61 ? 94.745 136.423 117.391 1.00 30.74 61 ILE C CA 1
ATOM 14007 C C . ILE C 3 61 ? 94.552 135.187 116.519 1.00 33.07 61 ILE C C 1
ATOM 14008 O O . ILE C 3 61 ? 93.598 135.101 115.744 1.00 44.98 61 ILE C O 1
ATOM 14024 N N . ARG C 3 62 ? 95.462 134.225 116.645 1.00 31.46 62 ARG C N 1
ATOM 14025 C CA . ARG C 3 62 ? 95.364 133.014 115.847 1.00 33.52 62 ARG C CA 1
ATOM 14026 C C . ARG C 3 62 ? 94.391 132.023 116.486 1.00 34.88 62 ARG C C 1
ATOM 14027 O O . ARG C 3 62 ? 94.171 132.053 117.700 1.00 37.22 62 ARG C O 1
ATOM 14048 N N . PRO C 3 63 ? 93.797 131.137 115.693 1.00 39.11 63 PRO C N 1
ATOM 14049 C CA . PRO C 3 63 ? 92.860 130.158 116.250 1.00 32.36 63 PRO C CA 1
ATOM 14050 C C . PRO C 3 63 ? 93.580 129.018 116.957 1.00 36.14 63 PRO C C 1
ATOM 14051 O O . PRO C 3 63 ? 94.752 128.730 116.712 1.00 41.12 63 PRO C O 1
ATOM 14062 N N . LYS C 3 64 ? 92.843 128.366 117.851 1.00 31.73 64 LYS C N 1
ATOM 14063 C CA . LYS C 3 64 ? 93.381 127.244 118.602 1.00 28.77 64 LYS C CA 1
ATOM 14064 C C . LYS C 3 64 ? 93.262 125.951 117.801 1.00 31.80 64 LYS C C 1
ATOM 14065 O O . LYS C 3 64 ? 92.512 125.856 116.825 1.00 37.14 64 LYS C O 1
ATOM 14084 N N . LEU C 3 65 ? 94.023 124.945 118.226 1.00 35.74 65 LEU C N 1
ATOM 14085 C CA . LEU C 3 65 ? 93.998 123.645 117.573 1.00 30.39 65 LEU C CA 1
ATOM 14086 C C . LEU C 3 65 ? 92.781 122.850 118.026 1.00 35.18 65 LEU C C 1
ATOM 14087 O O . LEU C 3 65 ? 92.460 122.801 119.217 1.00 37.59 65 LEU C O 1
ATOM 14103 N N . GLU C 3 66 ? 92.098 122.231 117.063 1.00 37.74 66 GLU C N 1
ATOM 14104 C CA . GLU C 3 66 ? 90.888 121.463 117.331 1.00 38.30 66 GLU C CA 1
ATOM 14105 C C . GLU C 3 66 ? 91.012 120.005 116.921 1.00 37.30 66 GLU C C 1
ATOM 14106 O O . GLU C 3 66 ? 90.658 119.115 117.702 1.00 39.76 66 GLU C O 1
ATOM 14118 N N . SER C 3 67 ? 91.505 119.732 115.716 1.00 35.39 67 SER C N 1
ATOM 14119 C CA . SER C 3 67 ? 91.515 118.369 115.201 1.00 33.47 67 SER C CA 1
ATOM 14120 C C . SER C 3 67 ? 92.447 117.489 116.024 1.00 37.00 67 SER C C 1
ATOM 14121 O O . SER C 3 67 ? 93.591 117.862 116.301 1.00 43.48 67 SER C O 1
ATOM 14129 N N . ARG C 3 68 ? 91.954 116.315 116.411 1.00 29.89 68 ARG C N 1
ATOM 14130 C CA . ARG C 3 68 ? 92.764 115.346 117.134 1.00 36.90 68 ARG C CA 1
ATOM 14131 C C . ARG C 3 68 ? 92.183 113.957 116.909 1.00 32.04 68 ARG C C 1
ATOM 14132 O O . ARG C 3 68 ? 90.964 113.797 116.820 1.00 35.88 68 ARG C O 1
ATOM 14153 N N . VAL C 3 69 ? 93.064 112.962 116.819 1.00 36.98 69 VAL C N 1
ATOM 14154 C CA . VAL C 3 69 ? 92.671 111.585 116.558 1.00 33.14 69 VAL C CA 1
ATOM 14155 C C . VAL C 3 69 ? 93.143 110.710 117.711 1.00 35.30 69 VAL C C 1
ATOM 14156 O O . VAL C 3 69 ? 94.055 111.063 118.463 1.00 38.76 69 VAL C O 1
ATOM 14169 N N . ALA C 3 70 ? 92.503 109.551 117.843 1.00 37.68 70 ALA C N 1
ATOM 14170 C CA . ALA C 3 70 ? 92.897 108.592 118.865 1.00 31.86 70 ALA C CA 1
ATOM 14171 C C . ALA C 3 70 ? 94.269 108.012 118.544 1.00 37.84 70 ALA C C 1
ATOM 14172 O O . ALA C 3 70 ? 94.565 107.675 117.395 1.00 37.42 70 ALA C O 1
ATOM 14179 N N . VAL C 3 71 ? 95.110 107.897 119.572 1.00 32.21 71 VAL C N 1
ATOM 14180 C CA . VAL C 3 71 ? 96.470 107.403 119.420 1.00 32.57 71 VAL C CA 1
ATOM 14181 C C . VAL C 3 71 ? 96.753 106.380 120.511 1.00 34.27 71 VAL C C 1
ATOM 14182 O O . VAL C 3 71 ? 96.051 106.299 121.521 1.00 37.45 71 VAL C O 1
ATOM 14195 N N . LYS C 3 72 ? 97.800 105.591 120.288 1.00 36.37 72 LYS C N 1
ATOM 14196 C CA . LYS C 3 72 ? 98.263 104.616 121.263 1.00 35.55 72 LYS C CA 1
ATOM 14197 C C . LYS C 3 72 ? 99.784 104.609 121.268 1.00 35.12 72 LYS C C 1
ATOM 14198 O O . LYS C 3 72 ? 100.431 104.994 120.291 1.00 34.49 72 LYS C O 1
ATOM 14217 N N . LYS C 3 73 ? 100.352 104.166 122.387 1.00 40.58 73 LYS C N 1
ATOM 14218 C CA . LYS C 3 73 ? 101.800 104.083 122.499 1.00 37.65 73 LYS C CA 1
ATOM 14219 C C . LYS C 3 73 ? 102.352 103.082 121.492 1.00 36.07 73 LYS C C 1
ATOM 14220 O O . LYS C 3 73 ? 101.733 102.057 121.194 1.00 43.11 73 LYS C O 1
ATOM 14239 N N . SER C 3 74 ? 103.534 103.390 120.965 1.00 30.97 74 SER C N 1
ATOM 14240 C CA . SER C 3 74 ? 104.179 102.546 119.972 1.00 35.67 74 SER C CA 1
ATOM 14241 C C . SER C 3 74 ? 105.687 102.704 120.106 1.00 38.43 74 SER C C 1
ATOM 14242 O O . SER C 3 74 ? 106.181 103.470 120.937 1.00 40.48 74 SER C O 1
ATOM 14250 N N . LYS C 3 75 ? 106.418 101.967 119.275 1.00 37.38 75 LYS C N 1
ATOM 14251 C CA . LYS C 3 75 ? 107.869 102.061 119.276 1.00 38.93 75 LYS C CA 1
ATOM 14252 C C . LYS C 3 75 ? 108.310 103.466 118.883 1.00 38.20 75 LYS C C 1
ATOM 14253 O O . LYS C 3 75 ? 107.684 104.130 118.053 1.00 38.03 75 LYS C O 1
ATOM 14272 N N . LEU C 3 76 ? 109.398 103.921 119.499 1.00 36.38 76 LEU C N 1
ATOM 14273 C CA . LEU C 3 76 ? 109.936 105.236 119.182 1.00 30.78 76 LEU C CA 1
ATOM 14274 C C . LEU C 3 76 ? 110.292 105.322 117.704 1.00 33.68 76 LEU C C 1
ATOM 14275 O O . LEU C 3 76 ? 110.880 104.399 117.134 1.00 40.66 76 LEU C O 1
ATOM 14291 N N . ARG C 3 77 ? 109.930 106.441 117.082 1.00 38.75 77 ARG C N 1
ATOM 14292 C CA . ARG C 3 77 ? 110.222 106.660 115.674 1.00 34.68 77 ARG C CA 1
ATOM 14293 C C . ARG C 3 77 ? 110.452 108.147 115.451 1.00 35.12 77 ARG C C 1
ATOM 14294 O O . ARG C 3 77 ? 110.246 108.970 116.344 1.00 37.32 77 ARG C O 1
ATOM 14315 N N . SER C 3 78 ? 110.903 108.481 114.247 1.00 42.37 78 SER C N 1
ATOM 14316 C CA . SER C 3 78 ? 111.186 109.858 113.872 1.00 39.85 78 SER C CA 1
ATOM 14317 C C . SER C 3 78 ? 110.093 110.371 112.945 1.00 39.74 78 SER C C 1
ATOM 14318 O O . SER C 3 78 ? 109.818 109.764 111.905 1.00 44.46 78 SER C O 1
ATOM 14326 N N . GLN C 3 79 ? 109.477 111.485 113.325 1.00 39.14 79 GLN C N 1
ATOM 14327 C CA . GLN C 3 79 ? 108.460 112.148 112.526 1.00 37.82 79 GLN C CA 1
ATOM 14328 C C . GLN C 3 79 ? 109.101 113.310 111.781 1.00 40.30 79 GLN C C 1
ATOM 14329 O O . GLN C 3 79 ? 109.759 114.162 112.394 1.00 42.40 79 GLN C O 1
ATOM 14343 N N . LEU C 3 80 ? 108.922 113.323 110.463 1.00 47.11 80 LEU C N 1
ATOM 14344 C CA . LEU C 3 80 ? 109.443 114.367 109.592 1.00 47.26 80 LEU C CA 1
ATOM 14345 C C . LEU C 3 80 ? 108.293 115.290 109.214 1.00 45.61 80 LEU C C 1
ATOM 14346 O O . LEU C 3 80 ? 107.352 114.860 108.539 1.00 46.20 80 LEU C O 1
ATOM 14362 N N . SER C 3 81 ? 108.363 116.547 109.639 1.00 53.17 81 SER C N 1
ATOM 14363 C CA . SER C 3 81 ? 107.361 117.537 109.265 1.00 52.31 81 SER C CA 1
ATOM 14364 C C . SER C 3 81 ? 108.006 118.595 108.381 1.00 52.29 81 SER C C 1
ATOM 14365 O O . SER C 3 81 ? 109.055 119.151 108.727 1.00 54.52 81 SER C O 1
ATOM 14373 N N . PHE C 3 82 ? 107.375 118.864 107.243 1.00 56.88 82 PHE C N 1
ATOM 14374 C CA . PHE C 3 82 ? 107.902 119.759 106.222 1.00 57.61 82 PHE C CA 1
ATOM 14375 C C . PHE C 3 82 ? 107.109 121.059 106.241 1.00 58.20 82 PHE C C 1
ATOM 14376 O O . PHE C 3 82 ? 105.901 121.056 105.985 1.00 58.50 82 PHE C O 1
ATOM 14393 N N . ARG C 3 83 ? 107.793 122.163 106.545 1.00 58.72 83 ARG C N 1
ATOM 14394 C CA . ARG C 3 83 ? 107.182 123.482 106.540 1.00 57.43 83 ARG C CA 1
ATOM 14395 C C . ARG C 3 83 ? 107.653 124.226 105.299 1.00 57.49 83 ARG C C 1
ATOM 14396 O O . ARG C 3 83 ? 108.843 124.575 105.217 1.00 59.89 83 ARG C O 1
ATOM 14417 N N . PRO C 3 84 ? 106.792 124.479 104.314 1.00 56.74 84 PRO C N 1
ATOM 14418 C CA . PRO C 3 84 ? 107.247 125.187 103.113 1.00 57.21 84 PRO C CA 1
ATOM 14419 C C . PRO C 3 84 ? 107.571 126.642 103.407 1.00 55.83 84 PRO C C 1
ATOM 14420 O O . PRO C 3 84 ? 107.011 127.260 104.315 1.00 59.43 84 PRO C O 1
ATOM 14431 N N . GLY C 3 85 ? 108.492 127.188 102.616 1.00 55.39 85 GLY C N 1
ATOM 14432 C CA . GLY C 3 85 ? 108.864 128.578 102.757 1.00 57.79 85 GLY C CA 1
ATOM 14433 C C . GLY C 3 85 ? 107.893 129.513 102.065 1.00 58.11 85 GLY C C 1
ATOM 14434 O O . GLY C 3 85 ? 107.022 129.104 101.298 1.00 59.77 85 GLY C O 1
ATOM 14438 N N . LEU C 3 86 ? 108.055 130.801 102.349 1.00 58.92 86 LEU C N 1
ATOM 14439 C CA . LEU C 3 86 ? 107.213 131.814 101.732 1.00 57.41 86 LEU C CA 1
ATOM 14440 C C . LEU C 3 86 ? 107.500 131.914 100.238 1.00 60.08 86 LEU C C 1
ATOM 14441 O O . LEU C 3 86 ? 108.629 131.715 99.783 1.00 59.48 86 LEU C O 1
ATOM 14457 N N . THR C 3 87 ? 106.458 132.223 99.474 1.00 64.75 87 THR C N 1
ATOM 14458 C CA . THR C 3 87 ? 106.619 132.482 98.054 1.00 62.92 87 THR C CA 1
ATOM 14459 C C . THR C 3 87 ? 107.232 133.863 97.837 1.00 65.65 87 THR C C 1
ATOM 14460 O O . THR C 3 87 ? 107.192 134.735 98.709 1.00 63.91 87 THR C O 1
ATOM 14471 N N . GLN C 3 88 ? 107.809 134.054 96.649 1.00 67.16 88 GLN C N 1
ATOM 14472 C CA . GLN C 3 88 ? 108.433 135.335 96.336 1.00 64.79 88 GLN C CA 1
ATOM 14473 C C . GLN C 3 88 ? 107.410 136.463 96.355 1.00 65.61 88 GLN C C 1
ATOM 14474 O O . GLN C 3 88 ? 107.666 137.537 96.915 1.00 67.81 88 GLN C O 1
ATOM 14488 N N . GLU C 3 89 ? 106.235 136.233 95.765 1.00 65.13 89 GLU C N 1
ATOM 14489 C CA . GLU C 3 89 ? 105.220 137.281 95.724 1.00 65.54 89 GLU C CA 1
ATOM 14490 C C . GLU C 3 89 ? 104.692 137.579 97.120 1.00 65.54 89 GLU C C 1
ATOM 14491 O O . GLU C 3 89 ? 104.481 138.745 97.476 1.00 64.52 89 GLU C O 1
ATOM 14503 N N . GLU C 3 90 ? 104.473 136.538 97.925 1.00 63.39 90 GLU C N 1
ATOM 14504 C CA . GLU C 3 90 ? 104.008 136.753 99.289 1.00 64.05 90 GLU C CA 1
ATOM 14505 C C . GLU C 3 90 ? 105.044 137.513 100.104 1.00 64.55 90 GLU C C 1
ATOM 14506 O O . GLU C 3 90 ? 104.697 138.411 100.878 1.00 66.56 90 GLU C O 1
ATOM 14518 N N . ALA C 3 91 ? 106.324 137.170 99.943 1.00 61.20 91 ALA C N 1
ATOM 14519 C CA . ALA C 3 91 ? 107.373 137.887 100.660 1.00 63.24 91 ALA C CA 1
ATOM 14520 C C . ALA C 3 91 ? 107.426 139.350 100.238 1.00 64.33 91 ALA C C 1
ATOM 14521 O O . ALA C 3 91 ? 107.571 140.243 101.082 1.00 59.41 91 ALA C O 1
ATOM 14528 N N . ILE C 3 92 ? 107.310 139.617 98.935 1.00 63.50 92 ILE C N 1
ATOM 14529 C CA . ILE C 3 92 ? 107.343 140.997 98.455 1.00 61.76 92 ILE C CA 1
ATOM 14530 C C . ILE C 3 92 ? 106.170 141.782 99.029 1.00 63.63 92 ILE C C 1
ATOM 14531 O O . ILE C 3 92 ? 106.328 142.912 99.509 1.00 64.25 92 ILE C O 1
ATOM 14547 N N . ASP C 3 93 ? 104.972 141.193 98.989 1.00 66.21 93 ASP C N 1
ATOM 14548 C CA . ASP C 3 93 ? 103.802 141.871 99.534 1.00 66.03 93 ASP C CA 1
ATOM 14549 C C . ASP C 3 93 ? 103.964 142.130 101.026 1.00 62.74 93 ASP C C 1
ATOM 14550 O O . ASP C 3 93 ? 103.651 143.223 101.513 1.00 63.64 93 ASP C O 1
ATOM 14559 N N . LEU C 3 94 ? 104.458 141.138 101.768 1.00 59.87 94 LEU C N 1
ATOM 14560 C CA . LEU C 3 94 ? 104.605 141.290 103.210 1.00 59.44 94 LEU C CA 1
ATOM 14561 C C . LEU C 3 94 ? 105.623 142.372 103.543 1.00 63.42 94 LEU C C 1
ATOM 14562 O O . LEU C 3 94 ? 105.436 143.137 104.496 1.00 64.74 94 LEU C O 1
ATOM 14578 N N . TYR C 3 95 ? 106.711 142.448 102.774 1.00 64.45 95 TYR C N 1
ATOM 14579 C CA . TYR C 3 95 ? 107.663 143.538 102.951 1.00 63.08 95 TYR C CA 1
ATOM 14580 C C . TYR C 3 95 ? 107.002 144.882 102.672 1.00 62.42 95 TYR C C 1
ATOM 14581 O O . TYR C 3 95 ? 107.188 145.848 103.420 1.00 61.60 95 TYR C O 1
ATOM 14599 N N . ASN C 3 96 ? 106.219 144.959 101.593 1.00 66.04 96 ASN C N 1
ATOM 14600 C CA . ASN C 3 96 ? 105.520 146.201 101.282 1.00 64.43 96 ASN C CA 1
ATOM 14601 C C . ASN C 3 96 ? 104.574 146.605 102.406 1.00 65.76 96 ASN C C 1
ATOM 14602 O O . ASN C 3 96 ? 104.372 147.800 102.648 1.00 64.43 96 ASN C O 1
ATOM 14613 N N . LYS C 3 97 ? 103.986 145.628 103.100 1.00 66.15 97 LYS C N 1
ATOM 14614 C CA . LYS C 3 97 ? 103.088 145.948 104.205 1.00 64.46 97 LYS C CA 1
ATOM 14615 C C . LYS C 3 97 ? 103.823 146.686 105.316 1.00 64.17 97 LYS C C 1
ATOM 14616 O O . LYS C 3 97 ? 103.285 147.632 105.903 1.00 68.96 97 LYS C O 1
ATOM 14635 N N . GLY C 3 98 ? 105.051 146.269 105.621 1.00 61.36 98 GLY C N 1
ATOM 14636 C CA . GLY C 3 98 ? 105.840 146.920 106.648 1.00 62.35 98 GLY C CA 1
ATOM 14637 C C . GLY C 3 98 ? 106.383 145.966 107.692 1.00 63.05 98 GLY C C 1
ATOM 14638 O O . GLY C 3 98 ? 106.775 146.392 108.783 1.00 63.49 98 GLY C O 1
ATOM 14642 N N . TYR C 3 99 ? 106.409 144.675 107.375 1.00 61.32 99 TYR C N 1
ATOM 14643 C CA . TYR C 3 99 ? 106.960 143.690 108.289 1.00 62.11 99 TYR C CA 1
ATOM 14644 C C . TYR C 3 99 ? 108.482 143.659 108.184 1.00 61.78 99 TYR C C 1
ATOM 14645 O O . TYR C 3 99 ? 109.073 144.087 107.190 1.00 61.02 99 TYR C O 1
ATOM 14663 N N . ASP C 3 100 ? 109.115 143.144 109.235 1.00 60.82 100 ASP C N 1
ATOM 14664 C CA . ASP C 3 100 ? 110.570 143.080 109.278 1.00 58.90 100 ASP C CA 1
ATOM 14665 C C . ASP C 3 100 ? 111.074 142.292 108.076 1.00 60.22 100 ASP C C 1
ATOM 14666 O O . ASP C 3 100 ? 110.767 141.106 107.924 1.00 61.78 100 ASP C O 1
ATOM 14675 N N . GLY C 3 101 ? 111.853 142.958 107.221 1.00 57.94 101 GLY C N 1
ATOM 14676 C CA . GLY C 3 101 ? 112.343 142.310 106.017 1.00 56.77 101 GLY C CA 1
ATOM 14677 C C . GLY C 3 101 ? 113.243 141.124 106.299 1.00 56.54 101 GLY C C 1
ATOM 14678 O O . GLY C 3 101 ? 113.233 140.142 105.552 1.00 61.02 101 GLY C O 1
ATOM 14682 N N . ASP C 3 102 ? 114.037 141.196 107.369 1.00 51.43 102 ASP C N 1
ATOM 14683 C CA . ASP C 3 102 ? 114.936 140.093 107.696 1.00 52.31 102 ASP C CA 1
ATOM 14684 C C . ASP C 3 102 ? 114.152 138.821 107.993 1.00 56.01 102 ASP C C 1
ATOM 14685 O O . ASP C 3 102 ? 114.475 137.743 107.480 1.00 57.86 102 ASP C O 1
ATOM 14694 N N . SER C 3 103 ? 113.110 138.928 108.819 1.00 60.67 103 SER C N 1
ATOM 14695 C CA . SER C 3 103 ? 112.293 137.760 109.131 1.00 56.70 103 SER C CA 1
ATOM 14696 C C . SER C 3 103 ? 111.564 137.251 107.894 1.00 54.65 103 SER C C 1
ATOM 14697 O O . SER C 3 103 ? 111.457 136.038 107.685 1.00 56.69 103 SER C O 1
ATOM 14705 N N . VAL C 3 104 ? 111.054 138.163 107.064 1.00 53.81 104 VAL C N 1
ATOM 14706 C CA . VAL C 3 104 ? 110.361 137.751 105.846 1.00 56.86 104 VAL C CA 1
ATOM 14707 C C . VAL C 3 104 ? 111.303 136.961 104.946 1.00 57.96 104 VAL C C 1
ATOM 14708 O O . VAL C 3 104 ? 110.918 135.942 104.361 1.00 56.39 104 VAL C O 1
ATOM 14721 N N . SER C 3 105 ? 112.549 137.420 104.818 1.00 57.21 105 SER C N 1
ATOM 14722 C CA . SER C 3 105 ? 113.529 136.681 104.031 1.00 57.55 105 SER C CA 1
ATOM 14723 C C . SER C 3 105 ? 113.879 135.349 104.681 1.00 55.82 105 SER C C 1
ATOM 14724 O O . SER C 3 105 ? 114.111 134.359 103.977 1.00 53.86 105 SER C O 1
ATOM 14732 N N . GLY C 3 106 ? 113.921 135.300 106.014 1.00 54.50 106 GLY C N 1
ATOM 14733 C CA . GLY C 3 106 ? 114.240 134.063 106.703 1.00 53.24 106 GLY C CA 1
ATOM 14734 C C . GLY C 3 106 ? 113.206 132.972 106.524 1.00 54.06 106 GLY C C 1
ATOM 14735 O O . GLY C 3 106 ? 113.535 131.791 106.680 1.00 54.63 106 GLY C O 1
ATOM 14739 N N . ALA C 3 107 ? 111.968 133.335 106.200 1.00 54.21 107 ALA C N 1
ATOM 14740 C CA . ALA C 3 107 ? 110.897 132.367 106.006 1.00 52.63 107 ALA C CA 1
ATOM 14741 C C . ALA C 3 107 ? 110.819 131.845 104.578 1.00 56.33 107 ALA C C 1
ATOM 14742 O O . ALA C 3 107 ? 109.992 130.970 104.300 1.00 60.21 107 ALA C O 1
ATOM 14749 N N . LEU C 3 108 ? 111.651 132.356 103.668 1.00 56.42 108 LEU C N 1
ATOM 14750 C CA . LEU C 3 108 ? 111.638 131.855 102.298 1.00 56.82 108 LEU C CA 1
ATOM 14751 C C . LEU C 3 108 ? 112.196 130.441 102.213 1.00 54.46 108 LEU C C 1
ATOM 14752 O O . LEU C 3 108 ? 111.777 129.663 101.349 1.00 54.53 108 LEU C O 1
ATOM 14768 N N . GLN C 3 109 ? 113.132 130.091 103.091 1.00 64.10 109 GLN C N 1
ATOM 14769 C CA . GLN C 3 109 ? 113.757 128.777 103.038 1.00 64.47 109 GLN C CA 1
ATOM 14770 C C . GLN C 3 109 ? 112.800 127.705 103.545 1.00 64.44 109 GLN C C 1
ATOM 14771 O O . GLN C 3 109 ? 112.173 127.861 104.598 1.00 62.90 109 GLN C O 1
ATOM 14785 N N . ASP C 3 110 ? 112.689 126.615 102.791 1.00 60.39 110 ASP C N 1
ATOM 14786 C CA . ASP C 3 110 ? 111.894 125.478 103.228 1.00 58.88 110 ASP C CA 1
ATOM 14787 C C . ASP C 3 110 ? 112.569 124.800 104.414 1.00 59.72 110 ASP C C 1
ATOM 14788 O O . ASP C 3 110 ? 113.797 124.701 104.473 1.00 60.89 110 ASP C O 1
ATOM 14797 N N . ARG C 3 111 ? 111.762 124.330 105.362 1.00 62.89 111 ARG C N 1
ATOM 14798 C CA . ARG C 3 111 ? 112.280 123.753 106.593 1.00 59.83 111 ARG C CA 1
ATOM 14799 C C . ARG C 3 111 ? 111.778 122.328 106.770 1.00 60.70 111 ARG C C 1
ATOM 14800 O O . ARG C 3 111 ? 110.659 121.988 106.379 1.00 61.77 111 ARG C O 1
ATOM 14821 N N . VAL C 3 112 ? 112.631 121.493 107.356 1.00 59.35 112 VAL C N 1
ATOM 14822 C CA . VAL C 3 112 ? 112.284 120.132 107.741 1.00 56.13 112 VAL C CA 1
ATOM 14823 C C . VAL C 3 112 ? 112.615 119.977 109.216 1.00 56.85 112 VAL C C 1
ATOM 14824 O O . VAL C 3 112 ? 113.738 120.276 109.636 1.00 58.11 112 VAL C O 1
ATOM 14837 N N . VAL C 3 113 ? 111.646 119.514 110.001 1.00 53.92 113 VAL C N 1
ATOM 14838 C CA . VAL C 3 113 ? 111.834 119.302 111.430 1.00 54.65 113 VAL C CA 1
ATOM 14839 C C . VAL C 3 113 ? 111.707 117.810 111.703 1.00 51.32 113 VAL C C 1
ATOM 14840 O O . VAL C 3 113 ? 110.705 117.182 111.329 1.00 53.39 113 VAL C O 1
ATOM 14853 N N . ASN C 3 114 ? 112.735 117.248 112.332 1.00 51.71 114 ASN C N 1
ATOM 14854 C CA . ASN C 3 114 ? 112.775 115.850 112.736 1.00 49.27 114 ASN C CA 1
ATOM 14855 C C . ASN C 3 114 ? 112.525 115.780 114.236 1.00 49.15 114 ASN C C 1
ATOM 14856 O O . ASN C 3 114 ? 113.301 116.339 115.019 1.00 51.20 114 ASN C O 1
ATOM 14867 N N . GLU C 3 115 ? 111.454 115.098 114.639 1.00 47.69 115 GLU C N 1
ATOM 14868 C CA . GLU C 3 115 ? 111.152 115.006 116.061 1.00 43.74 115 GLU C CA 1
ATOM 14869 C C . GLU C 3 115 ? 110.877 113.562 116.459 1.00 43.55 115 GLU C C 1
ATOM 14870 O O . GLU C 3 115 ? 110.190 112.841 115.731 1.00 44.46 115 GLU C O 1
ATOM 14882 N N . PRO C 3 116 ? 111.387 113.106 117.605 1.00 39.22 116 PRO C N 1
ATOM 14883 C CA . PRO C 3 116 ? 111.074 111.740 118.046 1.00 37.09 116 PRO C CA 1
ATOM 14884 C C . PRO C 3 116 ? 109.683 111.678 118.663 1.00 35.43 116 PRO C C 1
ATOM 14885 O O . PRO C 3 116 ? 109.330 112.498 119.513 1.00 42.85 116 PRO C O 1
ATOM 14896 N N . VAL C 3 117 ? 108.894 110.699 118.227 1.00 32.73 117 VAL C N 1
ATOM 14897 C CA . VAL C 3 117 ? 107.556 110.474 118.754 1.00 32.06 117 VAL C CA 1
ATOM 14898 C C . VAL C 3 117 ? 107.426 109.010 119.146 1.00 31.37 117 VAL C C 1
ATOM 14899 O O . VAL C 3 117 ? 108.067 108.129 118.562 1.00 33.29 117 VAL C O 1
ATOM 14912 N N . ALA C 3 118 ? 106.587 108.756 120.149 1.00 27.11 118 ALA C N 1
ATOM 14913 C CA . ALA C 3 118 ? 106.329 107.414 120.653 1.00 28.34 118 ALA C CA 1
ATOM 14914 C C . ALA C 3 118 ? 104.838 107.094 120.630 1.00 30.78 118 ALA C C 1
ATOM 14915 O O . ALA C 3 118 ? 104.363 106.250 121.392 1.00 32.82 118 ALA C O 1
ATOM 14922 N N . TYR C 3 119 ? 104.089 107.767 119.760 1.00 30.46 119 TYR C N 1
ATOM 14923 C CA . TYR C 3 119 ? 102.657 107.554 119.620 1.00 28.07 119 TYR C CA 1
ATOM 14924 C C . TYR C 3 119 ? 102.302 107.461 118.145 1.00 29.15 119 TYR C C 1
ATOM 14925 O O . TYR C 3 119 ? 102.985 108.026 117.287 1.00 35.12 119 TYR C O 1
ATOM 14943 N N . SER C 3 120 ? 101.221 106.740 117.858 1.00 35.72 120 SER C N 1
ATOM 14944 C CA . SER C 3 120 ? 100.762 106.567 116.489 1.00 35.30 120 SER C CA 1
ATOM 14945 C C . SER C 3 120 ? 99.255 106.371 116.493 1.00 35.48 120 SER C C 1
ATOM 14946 O O . SER C 3 120 ? 98.657 106.001 117.507 1.00 40.49 120 SER C O 1
ATOM 14954 N N . SER C 3 121 ? 98.649 106.625 115.341 1.00 38.67 121 SER C N 1
ATOM 14955 C CA . SER C 3 121 ? 97.219 106.458 115.131 1.00 42.10 121 SER C CA 1
ATOM 14956 C C . SER C 3 121 ? 96.986 105.434 114.024 1.00 47.50 121 SER C C 1
ATOM 14957 O O . SER C 3 121 ? 97.923 104.951 113.384 1.00 48.13 121 SER C O 1
ATOM 14965 N N . ALA C 3 122 ? 95.712 105.103 113.803 1.00 52.64 122 ALA C N 1
ATOM 14966 C CA . ALA C 3 122 ? 95.371 104.132 112.770 1.00 48.19 122 ALA C CA 1
ATOM 14967 C C . ALA C 3 122 ? 95.765 104.621 111.383 1.00 46.41 122 ALA C C 1
ATOM 14968 O O . ALA C 3 122 ? 96.062 103.807 110.501 1.00 48.94 122 ALA C O 1
ATOM 14975 N N . ASP C 3 123 ? 95.774 105.935 111.168 1.00 50.20 123 ASP C N 1
ATOM 14976 C CA . ASP C 3 123 ? 96.062 106.513 109.862 1.00 50.33 123 ASP C CA 1
ATOM 14977 C C . ASP C 3 123 ? 97.506 106.976 109.715 1.00 49.79 123 ASP C C 1
ATOM 14978 O O . ASP C 3 123 ? 97.867 107.499 108.656 1.00 51.79 123 ASP C O 1
ATOM 14987 N N . ASN C 3 124 ? 98.337 106.797 110.738 1.00 52.21 124 ASN C N 1
ATOM 14988 C CA . ASN C 3 124 ? 99.741 107.202 110.698 1.00 49.88 124 ASN C CA 1
ATOM 14989 C C . ASN C 3 124 ? 99.874 108.662 110.263 1.00 50.64 124 ASN C C 1
ATOM 14990 O O . ASN C 3 124 ? 100.571 108.998 109.304 1.00 51.70 124 ASN C O 1
ATOM 15001 N N . ASP C 3 125 ? 99.186 109.533 110.992 1.00 45.17 125 ASP C N 1
ATOM 15002 C CA . ASP C 3 125 ? 99.215 110.964 110.730 1.00 43.20 125 ASP C CA 1
ATOM 15003 C C . ASP C 3 125 ? 100.222 111.650 111.648 1.00 42.73 125 ASP C C 1
ATOM 15004 O O . ASP C 3 125 ? 100.632 111.111 112.678 1.00 43.90 125 ASP C O 1
ATOM 15013 N N . LYS C 3 126 ? 100.620 112.854 111.252 1.00 39.53 126 LYS C N 1
ATOM 15014 C CA . LYS C 3 126 ? 101.620 113.621 111.979 1.00 36.94 126 LYS C CA 1
ATOM 15015 C C . LYS C 3 126 ? 100.953 114.532 113.001 1.00 34.88 126 LYS C C 1
ATOM 15016 O O . LYS C 3 126 ? 99.852 115.043 112.783 1.00 37.36 126 LYS C O 1
ATOM 15035 N N . PHE C 3 127 ? 101.639 114.736 114.123 1.00 31.83 127 PHE C N 1
ATOM 15036 C CA . PHE C 3 127 ? 101.081 115.433 115.271 1.00 30.69 127 PHE C CA 1
ATOM 15037 C C . PHE C 3 127 ? 101.827 116.736 115.528 1.00 28.52 127 PHE C C 1
ATOM 15038 O O . PHE C 3 127 ? 102.988 116.902 115.147 1.00 31.99 127 PHE C O 1
ATOM 15055 N N . HIS C 3 128 ? 101.134 117.663 116.185 1.00 25.48 128 HIS C N 1
ATOM 15056 C CA . HIS C 3 128 ? 101.729 118.935 116.558 1.00 26.35 128 HIS C CA 1
ATOM 15057 C C . HIS C 3 128 ? 102.760 118.742 117.667 1.00 28.58 128 HIS C C 1
ATOM 15058 O O . HIS C 3 128 ? 102.730 117.766 118.422 1.00 24.99 128 HIS C O 1
ATOM 15072 N N . ARG C 3 129 ? 103.682 119.697 117.759 1.00 32.30 129 ARG C N 1
ATOM 15073 C CA . ARG C 3 129 ? 104.748 119.620 118.748 1.00 26.38 129 ARG C CA 1
ATOM 15074 C C . ARG C 3 129 ? 104.171 119.519 120.154 1.00 25.37 129 ARG C C 1
ATOM 15075 O O . ARG C 3 129 ? 103.346 120.342 120.562 1.00 29.54 129 ARG C O 1
ATOM 15096 N N . GLY C 3 130 ? 104.608 118.503 120.895 1.00 24.16 130 GLY C N 1
ATOM 15097 C CA . GLY C 3 130 ? 104.212 118.333 122.275 1.00 20.16 130 GLY C CA 1
ATOM 15098 C C . GLY C 3 130 ? 102.830 117.757 122.487 1.00 20.86 130 GLY C C 1
ATOM 15099 O O . GLY C 3 130 ? 102.410 117.620 123.642 1.00 25.89 130 GLY C O 1
ATOM 15103 N N . LEU C 3 131 ? 102.109 117.407 121.417 1.00 27.10 131 LEU C N 1
ATOM 15104 C CA . LEU C 3 131 ? 100.727 116.956 121.531 1.00 25.41 131 LEU C CA 1
ATOM 15105 C C . LEU C 3 131 ? 100.508 115.596 120.877 1.00 25.38 131 LEU C C 1
ATOM 15106 O O . LEU C 3 131 ? 99.365 115.234 120.584 1.00 32.14 131 LEU C O 1
ATOM 15122 N N . ALA C 3 132 ? 101.577 114.834 120.641 1.00 29.37 132 ALA C N 1
ATOM 15123 C CA . ALA C 3 132 ? 101.414 113.500 120.074 1.00 20.41 132 ALA C CA 1
ATOM 15124 C C . ALA C 3 132 ? 100.676 112.579 121.037 1.00 23.67 132 ALA C C 1
ATOM 15125 O O . ALA C 3 132 ? 99.886 111.729 120.610 1.00 27.33 132 ALA C O 1
ATOM 15132 N N . ALA C 3 133 ? 100.920 112.731 122.341 1.00 29.89 133 ALA C N 1
ATOM 15133 C CA . ALA C 3 133 ? 100.247 111.886 123.322 1.00 26.37 133 ALA C CA 1
ATOM 15134 C C . ALA C 3 133 ? 98.740 112.101 123.294 1.00 28.69 133 ALA C C 1
ATOM 15135 O O . ALA C 3 133 ? 97.967 111.140 123.385 1.00 30.08 133 ALA C O 1
ATOM 15142 N N . LEU C 3 134 ? 98.301 113.356 123.178 1.00 29.26 134 LEU C N 1
ATOM 15143 C CA . LEU C 3 134 ? 96.874 113.638 123.092 1.00 25.39 134 LEU C CA 1
ATOM 15144 C C . LEU C 3 134 ? 96.329 113.387 121.692 1.00 26.23 134 LEU C C 1
ATOM 15145 O O . LEU C 3 134 ? 95.150 113.048 121.543 1.00 35.88 134 LEU C O 1
ATOM 15161 N N . GLY C 3 135 ? 97.157 113.547 120.667 1.00 28.80 135 GLY C N 1
ATOM 15162 C CA . GLY C 3 135 ? 96.784 113.209 119.315 1.00 26.93 135 GLY C CA 1
ATOM 15163 C C . GLY C 3 135 ? 96.339 114.358 118.438 1.00 32.03 135 GLY C C 1
ATOM 15164 O O . GLY C 3 135 ? 95.513 114.141 117.545 1.00 30.62 135 GLY C O 1
ATOM 15168 N N . TYR C 3 136 ? 96.858 115.565 118.651 1.00 34.47 136 TYR C N 1
ATOM 15169 C CA . TYR C 3 136 ? 96.519 116.701 117.801 1.00 25.70 136 TYR C CA 1
ATOM 15170 C C . TYR C 3 136 ? 97.292 116.594 116.493 1.00 29.88 136 TYR C C 1
ATOM 15171 O O . TYR C 3 136 ? 98.525 116.663 116.486 1.00 36.59 136 TYR C O 1
ATOM 15189 N N . THR C 3 137 ? 96.569 116.439 115.389 1.00 35.42 137 THR C N 1
ATOM 15190 C CA . THR C 3 137 ? 97.167 116.169 114.091 1.00 36.06 137 THR C CA 1
ATOM 15191 C C . THR C 3 137 ? 97.359 117.456 113.298 1.00 34.68 137 THR C C 1
ATOM 15192 O O . THR C 3 137 ? 96.590 118.411 113.429 1.00 37.06 137 THR C O 1
ATOM 15203 N N . LEU C 3 138 ? 98.408 117.469 112.471 1.00 36.66 138 LEU C N 1
ATOM 15204 C CA . LEU C 3 138 ? 98.620 118.594 111.566 1.00 40.95 138 LEU C CA 1
ATOM 15205 C C . LEU C 3 138 ? 97.494 118.692 110.545 1.00 48.29 138 LEU C C 1
ATOM 15206 O O . LEU C 3 138 ? 97.020 119.792 110.235 1.00 47.51 138 LEU C O 1
ATOM 15222 N N . ALA C 3 139 ? 97.053 117.555 110.014 1.00 57.53 139 ALA C N 1
ATOM 15223 C CA . ALA C 3 139 ? 95.974 117.502 109.033 1.00 55.00 139 ALA C CA 1
ATOM 15224 C C . ALA C 3 139 ? 96.273 118.419 107.847 1.00 57.60 139 ALA C C 1
ATOM 15225 O O . ALA C 3 139 ? 95.448 119.232 107.423 1.00 61.16 139 ALA C O 1
ATOM 15232 N N . ASP C 3 140 ? 97.483 118.273 107.315 1.00 61.19 140 ASP C N 1
ATOM 15233 C CA . ASP C 3 140 ? 97.922 119.064 106.171 1.00 65.04 140 ASP C CA 1
ATOM 15234 C C . ASP C 3 140 ? 98.247 118.164 104.982 1.00 63.38 140 ASP C C 1
ATOM 15235 O O . ASP C 3 140 ? 99.130 118.472 104.182 1.00 60.27 140 ASP C O 1
#

Sequence (971 aa):
GVVKVGHKASYDAELRERLLELPHPKSGPKPRIEWVAPPRLADISKETAELKRQYGFFECSKFLACGEECGLDQEARELILNEYARDREFEFRNGGWIQRYTVASHKPATQKILPLPASAPLARELLMLIARSTTQAGKVLHSDNTSILAVPVMRDSGKHSKRRPTASTHHLVVGLSKPGCEHDFEFDGYRAAVHVMHLDPKQSANIGEQDFVSTREIYKLDMLELPPISRKGDLDRASGLETRWDVILLLECLDSTRVSQAVAQHFNRHRLALSVCKDEFRKGYQLASEIRGTIPLSSLYYSLCAVRLRMTVHPFMWAFQEGVCKGNLLSGPTSMKAPDSAARESIDRASEIMTGKSYNAVHTGDLSKLPNQGESPLRIVDSDLYSERSCCWVIEKEGRVVCKSTTLTRGMTSLLNTTKCSSPSELICKVLTVESLSEKIGDTSVEELLSHGRYFKCALRDQERGKPKSRAIFLSHPFFRLLSSVVETHARSVLSKVSAVYTATASAEQRAMMAAQVVESRKHVLNGDCTKYNEAIDADTLLKVWDAIGMGSIGVMLAYMVRRKCVLIKDTLVECPGGMLMGMFNATATLALQGTTDRFLSFSDDFITSFNSPAELREIEDLLFASCHNLSLKKSYISVASLEINSCTLTRDGDLATGLGCTAGVPFRGPLVTLKQTAAMLSGAVDSGVMPFHSAERLFQIKQQECAYRYNNPTYTTRNEDFLPTCLGGKTVISFQSLLTWDCHPFWYQVHPDGPDTIDQKVLSVLASKTRRRRTRLEALSDLDPLVPHRLLVSESDVSKIRAARQAHLKSLGLEQPTNFNYAIYKAVQPMSQFGKSFKGRTEVTITEYRSHTVKDVHRSLLTADKSLRKSFCFRNALNQFLDKDLPLLPIRPKLESRVAVKKSKLRSQLSFRPGLTQEEAIDLYNKGYDGDSVSGALQDRVVNEPVAYSSADNDKFHRGLAALGYTLAD

Secondary structure (DSSP, 8-state):
-PPBTTPPPTTHHHHHHHHHHS--PPPPPPP---EEPPP-HHHHHHHHHHHHHHH-B-SS-GGGGGGS--S--HHHHHHHHHHHHHHTT-EEETTEEEEEE-----SPPP--BPPPPS--TTHHHHHHHHHHHHTSTTSEEE-SS-EEEEEEEEE--SSSS-SS--TT-EEEEEEEE-S-STTEEEETTEEEEEEEEEE-HHHHHHHHT--HHHHHHHHHTTBPPPPPB-TTS-B-TTT-BSTHHHHHHHHHHH-TT-HHHHHHHHHHHHHH-SBEETTTSGGGG--GGG--SHHHHHHHHHHHHHHHHHHHHS--/-GGGBSS-B--BSSPPP-----SHHHHHHHHHHHHHHHHTSSS-----S--TTSPP-TTSB----SGGG--SSEEEEEEESSSSEEEEEEEHHHHHHHHHHHHT-SSHHHHHHHHHT-SSSS-EETTEEHHHHHHHTTEEEEEEE---TT-SSPEEEEE--HHHHHHHHHHHHHHHHHHHHH-GGG-SS--HHHHHHHHHHHHSSSSEEEEE-BSSTGGG--HHHHHHHHHHHT-HHHHHHHHHHHHT-EEEETTEEEE--SS-TTTS-HHHHHHHHHTT-SS-EEETTEEEEEESSHHHHHHHHHHHHHTT--B-TTT-EEESSEEEETTEEEETTSPBPSS-BT-B------TTHHHHHHHHHHHHHHHTTSS-HHHHHHHHHHHHHHHHHHH-STTT-----TTSBGGGT--B---HHHHHTT-S-GGGGGGSTTSPPPHHHHHHHHHHHTSTTT---SPP--S--TTS-TTSEE-HHHHHHHHHHHHHHHHTTT-SSPBP--HHHHHHH--/--HHHHHTTT-S-EEHHHHHHTT--------TTHHHHHHGGGHHHHHHHHIIIIIGGGS--PPPP--B---EEEEEEEEEEEEPPPPHHHHHHHHHHTB-HHHHHHTSS-EEEEEEEEEE-TT---B-TT-TTTTBB---